Protein 8HKR (pdb70)

InterPro domains:
  IPR013217 Methyltransferase type 12 [PF08242] (62-155)
  IPR029063 S-adenosyl-L-methionine-dependent methyltransferase superfamily [G3DSA:3.40.50.150] (29-302)
  IPR029063 S-adenosyl-L-methionine-dependent methyltransferase superfamily [SSF53335] (9-259)

GO terms:
  GO:0042025 host cell nucleus (C, IDA)
  GO:0005576 extracellular region (C, IDA)
  GO:0030430 host cell cytoplasm (C, IDA)
  GO:0008757 S-adenosylmethionine-dependent methyltransferase activity (F, IDA)
  GO:0042802 identical protein binding (F, IDA)
  GO:0042803 protein homodimerization activity (F, IDA)
  GO:0140956 histone H3K79 trimethyltransferase activity (F, EXP)

Foldseek 3Di:
DVDFPPDQDPDLVVDVVPDDDLPQCVFCVCQLWLADDRDLAWAEEEQACFAPRQLNSLLSSVNYQYEYEHLDPVSVVNSVVSCVVRVSVSYHYDNDHLLCLCVVVAATQEYEAEPHLQVDPDSLSSLLSNQVNHDQNHKYWYKFWADLQCVLLQVQLVVLVVVVAALDPVSLVVSVVVVVPDPPPRSVNLLVCPSPVSCVRRHVDDRDHDALVRVQCSQVSSQWHFLWFSQLQQQADLCQVPPPDPVSVVLVVDPRSVSSRVSCVVRRNRTMTTTMIHHPSRPCLRRPDDLPDPLQQQWQKAFHPQWADDPQWTDDVPDIDGHDPLLVQLRVQRPSPHGLLRSLVVSVVCPSVVSSVVSSVSSVSVVSRRGIRIRGHD/DFPPPQDPDLVVDVVPDDDLPQCVFCVCQLWLADDRDLAWAEEEQACGAPRQLNSLLSSVNYQYEYEHLDPVSVVNSVVSCVVRVSVSYHYDNDHLLCLCVVVAATQEYEAEPHLLVDPDSLSSLLSNQVRYDQNHKYKYKFWADLQCVLLQVQLVVLVVVVAALDPVSLVVSVVVVVVDPPPRSVNLLVVPPVCCNPSNNVCVRRHVDDRDHDALVRVQCSQVSSQWHFLWFSQLQQQADLCQVPPPDPVSVVLVVDDRSVSSRVSCVVRRNRTMTTTMIHHPSRPCLRRPDDLPDPLQQQWQKDFHPQWADDPQWTDDVPDIDGHDPLLVQLRVQRPSPAGLLRSLVSSCVVPDDSVRSSVVSSVSSVSVVSRRGIRIRGHD

Structure (mmCIF, N/CA/C/O backbone):
data_8HKR
#
_entry.id   8HKR
#
_cell.length_a   109.150
_cell.length_b   109.150
_cell.length_c   216.610
_cell.angle_alpha   90.000
_cell.angle_beta   90.000
_cell.angle_gamma   90.000
#
_symmetry.space_group_name_H-M   'P 41 21 2'
#
loop_
_entity.id
_entity.type
_entity.pdbx_description
1 polymer 'Protein lysine methyltransferase'
2 non-polymer 'PHOSPHATE ION'
3 non-polymer S-ADENOSYL-L-HOMOCYSTEINE
4 water water
#
loop_
_atom_site.group_PDB
_atom_site.id
_atom_site.type_symbol
_atom_site.label_atom_id
_atom_site.label_alt_id
_atom_site.label_comp_id
_atom_site.label_asym_id
_atom_site.label_entity_id
_atom_site.label_seq_id
_atom_site.pdbx_PDB_ins_code
_atom_site.Cartn_x
_atom_site.Cartn_y
_atom_site.Cartn_z
_atom_site.occupancy
_atom_site.B_iso_or_equiv
_atom_site.auth_seq_id
_atom_site.auth_comp_id
_atom_site.auth_asym_id
_atom_site.auth_atom_id
_atom_site.pdbx_PDB_model_num
ATOM 1 N N . HIS A 1 19 ? -30.584 50.585 95.166 1.00 119.93 16 HIS A N 1
ATOM 2 C CA . HIS A 1 19 ? -29.826 49.409 94.616 1.00 120.97 16 HIS A CA 1
ATOM 3 C C . HIS A 1 19 ? -30.796 48.243 94.362 1.00 116.91 16 HIS A C 1
ATOM 4 O O . HIS A 1 19 ? -31.049 47.464 95.304 1.00 113.46 16 HIS A O 1
ATOM 11 N N . ARG A 1 20 ? -31.315 48.137 93.132 1.00 114.17 17 ARG A N 1
ATOM 12 C CA . ARG A 1 20 ? -32.273 47.083 92.691 1.00 113.82 17 ARG A CA 1
ATOM 13 C C . ARG A 1 20 ? -31.538 45.738 92.603 1.00 109.96 17 ARG A C 1
ATOM 14 O O . ARG A 1 20 ? -32.034 44.747 93.178 1.00 108.09 17 ARG A O 1
ATOM 22 N N . TRP A 1 21 ? -30.411 45.711 91.888 1.00 106.18 18 TRP A N 1
ATOM 23 C CA . TRP A 1 21 ? -29.468 44.564 91.854 1.00 104.22 18 TRP A CA 1
ATOM 24 C C . TRP A 1 21 ? -28.224 44.890 92.685 1.00 99.71 18 TRP A C 1
ATOM 25 O O . TRP A 1 21 ? -27.920 46.081 92.887 1.00 96.48 18 TRP A O 1
ATOM 36 N N . LEU A 1 22 ? -27.519 43.844 93.113 1.00 97.55 19 LEU A N 1
ATOM 37 C CA . LEU A 1 22 ? -26.165 43.919 93.717 1.00 96.27 19 LEU A CA 1
ATOM 38 C C . LEU A 1 22 ? -25.156 44.360 92.651 1.00 92.75 19 LEU A C 1
ATOM 39 O O . LEU A 1 22 ? -25.134 43.743 91.571 1.00 91.37 19 LEU A O 1
ATOM 44 N N . TYR A 1 23 ? -24.335 45.367 92.957 1.00 91.82 20 TYR A N 1
ATOM 45 C CA . TYR A 1 23 ? -23.175 45.789 92.129 1.00 93.84 20 TYR A CA 1
ATOM 46 C C . TYR A 1 23 ? -21.929 45.874 93.010 1.00 88.12 20 TYR A C 1
ATOM 47 O O . TYR A 1 23 ? -22.008 46.377 94.127 1.00 89.41 20 TYR A O 1
ATOM 56 N N . PRO A 1 24 ? -20.743 45.382 92.573 1.00 84.11 21 PRO A N 1
ATOM 57 C CA . PRO A 1 24 ? -20.579 44.645 91.320 1.00 82.15 21 PRO A CA 1
ATOM 58 C C . PRO A 1 24 ? -21.283 43.278 91.298 1.00 82.43 21 PRO A C 1
ATOM 59 O O . PRO A 1 24 ? -21.653 42.765 92.347 1.00 77.87 21 PRO A O 1
ATOM 63 N N . HIS A 1 25 ? -21.439 42.731 90.091 1.00 84.87 22 HIS A N 1
ATOM 64 C CA . HIS A 1 25 ? -22.126 41.442 89.834 1.00 85.27 22 HIS A CA 1
ATOM 65 C C . HIS A 1 25 ? -21.451 40.359 90.672 1.00 79.33 22 HIS A C 1
ATOM 66 O O . HIS A 1 25 ? -20.243 40.185 90.590 1.00 75.94 22 HIS A O 1
ATOM 73 N N . PRO A 1 26 ? -22.206 39.640 91.530 1.00 78.70 23 PRO A N 1
ATOM 74 C CA . PRO A 1 26 ? -21.652 38.559 92.345 1.00 78.63 23 PRO A CA 1
ATOM 75 C C . PRO A 1 26 ? -20.979 37.451 91.519 1.00 78.46 23 PRO A C 1
ATOM 76 O O . PRO A 1 26 ? -21.554 37.012 90.558 1.00 83.42 23 PRO A O 1
ATOM 80 N N . ILE A 1 27 ? -19.781 37.045 91.935 1.00 75.08 24 ILE A N 1
ATOM 81 C CA . ILE A 1 27 ? -18.972 35.934 91.359 1.00 73.01 24 ILE A CA 1
ATOM 82 C C . ILE A 1 27 ? -19.363 34.650 92.093 1.00 73.90 24 ILE A C 1
ATOM 83 O O . ILE A 1 27 ? -19.364 34.666 93.335 1.00 75.68 24 ILE A O 1
ATOM 88 N N . ALA A 1 28 ? -19.645 33.575 91.362 1.00 72.16 25 ALA A N 1
ATOM 89 C CA . ALA A 1 28 ? -20.113 32.284 91.914 1.00 74.40 25 ALA A CA 1
ATOM 90 C C . ALA A 1 28 ? -18.935 31.458 92.451 1.00 75.48 25 ALA A C 1
ATOM 91 O O . ALA A 1 28 ? -19.124 30.753 93.461 1.00 79.00 25 ALA A O 1
ATOM 93 N N . ASP A 1 29 ? -17.765 31.535 91.815 1.00 75.89 26 ASP A N 1
ATOM 94 C CA . ASP A 1 29 ? -16.637 30.586 92.033 1.00 76.38 26 ASP A CA 1
ATOM 95 C C . ASP A 1 29 ? -15.309 31.306 91.764 1.00 74.60 26 ASP A C 1
ATOM 96 O O . ASP A 1 29 ? -15.091 31.719 90.619 1.00 75.49 26 ASP A O 1
ATOM 101 N N . LEU A 1 30 ? -14.448 31.418 92.778 1.00 72.80 27 LEU A N 1
ATOM 102 C CA . LEU A 1 30 ? -13.152 32.141 92.705 1.00 73.82 27 LEU A CA 1
ATOM 103 C C . LEU A 1 30 ? -12.097 31.265 92.028 1.00 75.78 27 LEU A C 1
ATOM 104 O O . LEU A 1 30 ? -11.130 31.849 91.493 1.00 77.49 27 LEU A O 1
ATOM 109 N N . GLU A 1 31 ? -12.256 29.935 92.047 1.00 79.79 28 GLU A N 1
ATOM 110 C CA . GLU A 1 31 ? -11.317 29.002 91.357 1.00 85.28 28 GLU A CA 1
ATOM 111 C C . GLU A 1 31 ? -11.378 29.269 89.846 1.00 84.67 28 GLU A C 1
ATOM 112 O O . GLU A 1 31 ? -10.305 29.349 89.230 1.00 86.87 28 GLU A O 1
ATOM 118 N N . ALA A 1 32 ? -12.581 29.452 89.293 1.00 83.84 29 ALA A N 1
ATOM 119 C CA . ALA A 1 32 ? -12.823 29.802 87.872 1.00 83.27 29 ALA A CA 1
ATOM 120 C C . ALA A 1 32 ? -12.380 31.247 87.611 1.00 82.56 29 ALA A C 1
ATOM 121 O O . ALA A 1 32 ? -11.639 31.480 86.632 1.00 86.33 29 ALA A O 1
ATOM 123 N N . TRP A 1 33 ? -12.812 32.186 88.458 1.00 78.04 30 TRP A N 1
ATOM 124 C CA . TRP A 1 33 ? -12.595 33.641 88.242 1.00 74.26 30 TRP A CA 1
ATOM 125 C C . TRP A 1 33 ? -11.096 33.971 88.255 1.00 74.02 30 TRP A C 1
ATOM 126 O O . TRP A 1 33 ? -10.680 34.780 87.398 1.00 73.62 30 TRP A O 1
ATOM 137 N N . THR A 1 34 ? -10.315 33.369 89.162 1.00 73.59 31 THR A N 1
ATOM 138 C CA . THR A 1 34 ? -8.901 33.766 89.426 1.00 73.17 31 THR A CA 1
ATOM 139 C C . THR A 1 34 ? -7.921 33.105 88.441 1.00 74.88 31 THR A C 1
ATOM 140 O O . THR A 1 34 ? -6.781 33.600 88.368 1.00 74.29 31 THR A O 1
ATOM 144 N N . THR A 1 35 ? -8.310 32.062 87.694 1.00 78.90 32 THR A N 1
ATOM 145 C CA . THR A 1 35 ? -7.455 31.502 86.603 1.00 80.81 32 THR A CA 1
ATOM 146 C C . THR A 1 35 ? -7.570 32.395 85.359 1.00 79.00 32 THR A C 1
ATOM 147 O O . THR A 1 35 ? -6.605 32.420 84.594 1.00 80.12 32 THR A O 1
ATOM 151 N N . ALA A 1 36 ? -8.687 33.115 85.193 1.00 76.89 33 ALA A N 1
ATOM 152 C CA . ALA A 1 36 ? -8.997 33.966 84.016 1.00 75.58 33 ALA A CA 1
ATOM 153 C C . ALA A 1 36 ? -8.737 35.453 84.303 1.00 74.23 33 ALA A C 1
ATOM 154 O O . ALA A 1 36 ? -8.354 36.172 83.378 1.00 78.26 33 ALA A O 1
ATOM 156 N N . ASN A 1 37 ? -8.965 35.919 85.531 1.00 72.61 34 ASN A N 1
ATOM 157 C CA . ASN A 1 37 ? -8.972 37.368 85.866 1.00 68.87 34 ASN A CA 1
ATOM 158 C C . ASN A 1 37 ? -8.035 37.638 87.039 1.00 67.56 34 ASN A C 1
ATOM 159 O O . ASN A 1 37 ? -7.542 36.680 87.656 1.00 69.56 34 ASN A O 1
ATOM 164 N N . TRP A 1 38 ? -7.812 38.918 87.333 1.00 65.48 35 TRP A N 1
ATOM 165 C CA . TRP A 1 38 ? -6.982 39.364 88.474 1.00 63.36 35 TRP A CA 1
ATOM 166 C C . TRP A 1 38 ? -7.407 40.767 88.908 1.00 63.17 35 TRP A C 1
ATOM 167 O O . TRP A 1 38 ? -7.940 41.526 88.071 1.00 60.31 35 TRP A O 1
ATOM 178 N N . GLU A 1 39 ? -7.216 41.054 90.196 1.00 60.56 36 GLU A N 1
ATOM 179 C CA . GLU A 1 39 ? -7.436 42.388 90.797 1.00 60.78 36 GLU A CA 1
ATOM 180 C C . GLU A 1 39 ? -6.151 43.197 90.603 1.00 59.21 36 GLU A C 1
ATOM 181 O O . GLU A 1 39 ? -5.065 42.661 90.911 1.00 57.08 36 GLU A O 1
ATOM 187 N N . TRP A 1 40 ? -6.272 44.428 90.094 1.00 59.73 37 TRP A N 1
ATOM 188 C CA . TRP A 1 40 ? -5.134 45.361 89.870 1.00 59.74 37 TRP A CA 1
ATOM 189 C C . TRP A 1 40 ? -4.211 45.378 91.103 1.00 57.39 37 TRP A C 1
ATOM 190 O O . TRP A 1 40 ? -2.989 45.290 90.946 1.00 54.97 37 TRP A O 1
ATOM 201 N N . PHE A 1 41 ? -4.786 45.547 92.292 1.00 56.22 38 PHE A N 1
ATOM 202 C CA . PHE A 1 41 ? -4.048 45.887 93.536 1.00 56.11 38 PHE A CA 1
ATOM 203 C C . PHE A 1 41 ? -3.783 44.639 94.377 1.00 55.90 38 PHE A C 1
ATOM 204 O O . PHE A 1 41 ? -3.288 44.789 95.499 1.00 54.00 38 PHE A O 1
ATOM 212 N N . ASP A 1 42 ? -4.065 43.450 93.836 1.00 57.68 39 ASP A N 1
ATOM 213 C CA . ASP A 1 42 ? -3.694 42.151 94.452 1.00 58.54 39 ASP A CA 1
ATOM 214 C C . ASP A 1 42 ? -2.171 42.105 94.565 1.00 57.75 39 ASP A C 1
ATOM 215 O O . ASP A 1 42 ? -1.474 42.101 93.554 1.00 57.07 39 ASP A O 1
ATOM 220 N N . PRO A 1 43 ? -1.593 42.073 95.787 1.00 57.35 40 PRO A N 1
ATOM 221 C CA . PRO A 1 43 ? -0.139 42.066 95.945 1.00 56.86 40 PRO A CA 1
ATOM 222 C C . PRO A 1 43 ? 0.553 40.844 95.321 1.00 57.88 40 PRO A C 1
ATOM 223 O O . PRO A 1 43 ? 1.715 40.945 95.014 1.00 60.02 40 PRO A O 1
ATOM 227 N N . VAL A 1 44 ? -0.155 39.732 95.119 1.00 59.58 41 VAL A N 1
ATOM 228 C CA . VAL A 1 44 ? 0.414 38.544 94.416 1.00 61.05 41 VAL A CA 1
ATOM 229 C C . VAL A 1 44 ? 0.927 38.994 93.043 1.00 62.60 41 VAL A C 1
ATOM 230 O O . VAL A 1 44 ? 1.974 38.481 92.613 1.00 64.26 41 VAL A O 1
ATOM 234 N N . HIS A 1 45 ? 0.202 39.902 92.384 1.00 60.61 42 HIS A N 1
ATOM 235 C CA . HIS A 1 45 ? 0.490 40.382 91.008 1.00 58.17 42 HIS A CA 1
ATOM 236 C C . HIS A 1 45 ? 1.279 41.696 91.041 1.00 55.23 42 HIS A C 1
ATOM 237 O O . HIS A 1 45 ? 2.169 41.873 90.200 1.00 52.07 42 HIS A O 1
ATOM 244 N N . SER A 1 46 ? 0.974 42.584 91.985 1.00 54.12 43 SER A N 1
ATOM 245 C CA . SER A 1 46 ? 1.349 44.018 91.907 1.00 54.24 43 SER A CA 1
ATOM 246 C C . SER A 1 46 ? 2.247 44.461 93.075 1.00 52.85 43 SER A C 1
ATOM 247 O O . SER A 1 46 ? 2.422 45.683 93.232 1.00 52.31 43 SER A O 1
ATOM 250 N N . HIS A 1 47 ? 2.856 43.524 93.808 1.00 51.76 44 HIS A N 1
ATOM 251 C CA . HIS A 1 47 ? 3.701 43.835 94.992 1.00 54.19 44 HIS A CA 1
ATOM 252 C C . HIS A 1 47 ? 4.814 44.819 94.602 1.00 52.96 44 HIS A C 1
ATOM 253 O O . HIS A 1 47 ? 5.065 45.757 95.376 1.00 53.13 44 HIS A O 1
ATOM 260 N N . ARG A 1 48 ? 5.448 44.647 93.442 1.00 55.33 45 ARG A N 1
ATOM 261 C CA . ARG A 1 48 ? 6.625 45.471 93.040 1.00 56.60 45 ARG A CA 1
ATOM 262 C C . ARG A 1 48 ? 6.194 46.891 92.683 1.00 55.59 45 ARG A C 1
ATOM 263 O O . ARG A 1 48 ? 7.056 47.789 92.679 1.00 58.59 45 ARG A O 1
ATOM 271 N N . ILE A 1 49 ? 4.922 47.093 92.371 1.00 54.07 46 ILE A N 1
ATOM 272 C CA . ILE A 1 49 ? 4.403 48.440 92.015 1.00 54.58 46 ILE A CA 1
ATOM 273 C C . ILE A 1 49 ? 4.080 49.183 93.315 1.00 52.36 46 ILE A C 1
ATOM 274 O O . ILE A 1 49 ? 4.387 50.393 93.385 1.00 53.02 46 ILE A O 1
ATOM 279 N N . LEU A 1 50 ? 3.544 48.480 94.311 1.00 51.26 47 LEU A N 1
ATOM 280 C CA . LEU A 1 50 ? 3.207 49.057 95.645 1.00 51.62 47 LEU A CA 1
ATOM 281 C C . LEU A 1 50 ? 4.489 49.314 96.439 1.00 53.35 47 LEU A C 1
ATOM 282 O O . LEU A 1 50 ? 4.672 50.453 96.925 1.00 55.06 47 LEU A O 1
ATOM 287 N N . TRP A 1 51 ? 5.341 48.293 96.550 1.00 53.80 48 TRP A N 1
ATOM 288 C CA . TRP A 1 51 ? 6.637 48.332 97.273 1.00 53.79 48 TRP A CA 1
ATOM 289 C C . TRP A 1 51 ? 7.736 47.876 96.319 1.00 54.69 48 TRP A C 1
ATOM 290 O O . TRP A 1 51 ? 8.058 46.685 96.249 1.00 54.30 48 TRP A O 1
ATOM 301 N N . PRO A 1 52 ? 8.323 48.799 95.526 1.00 54.59 49 PRO A N 1
ATOM 302 C CA . PRO A 1 52 ? 9.408 48.448 94.606 1.00 57.02 49 PRO A CA 1
ATOM 303 C C . PRO A 1 52 ? 10.657 47.817 95.242 1.00 58.09 49 PRO A C 1
ATOM 304 O O . PRO A 1 52 ? 11.345 47.085 94.554 1.00 60.68 49 PRO A O 1
ATOM 308 N N . ASP A 1 53 ? 10.910 48.101 96.520 1.00 57.59 50 ASP A N 1
ATOM 309 C CA . ASP A 1 53 ? 12.182 47.780 97.221 1.00 60.05 50 ASP A CA 1
ATOM 310 C C . ASP A 1 53 ? 12.168 46.406 97.903 1.00 59.87 50 ASP A C 1
ATOM 311 O O . ASP A 1 53 ? 13.111 46.149 98.636 1.00 62.94 50 ASP A O 1
ATOM 316 N N . ARG A 1 54 ? 11.176 45.544 97.686 1.00 63.49 51 ARG A N 1
ATOM 317 C CA . ARG A 1 54 ? 11.100 44.245 98.416 1.00 65.84 51 ARG A CA 1
ATOM 318 C C . ARG A 1 54 ? 10.351 43.176 97.615 1.00 65.85 51 ARG A C 1
ATOM 319 O O . ARG A 1 54 ? 9.520 43.530 96.746 1.00 64.46 51 ARG A O 1
ATOM 327 N N . GLU A 1 55 ? 10.655 41.919 97.946 1.00 68.55 52 GLU A N 1
ATOM 328 C CA . GLU A 1 55 ? 10.035 40.676 97.417 1.00 70.92 52 GLU A CA 1
ATOM 329 C C . GLU A 1 55 ? 8.570 40.621 97.860 1.00 66.91 52 GLU A C 1
ATOM 330 O O . GLU A 1 55 ? 8.241 41.281 98.864 1.00 66.47 52 GLU A O 1
ATOM 336 N N . TYR A 1 56 ? 7.741 39.818 97.189 1.00 64.03 53 TYR A N 1
ATOM 337 C CA . TYR A 1 56 ? 6.369 39.474 97.643 1.00 64.28 53 TYR A CA 1
ATOM 338 C C . TYR A 1 56 ? 6.430 39.041 99.112 1.00 64.70 53 TYR A C 1
ATOM 339 O O . TYR A 1 56 ? 7.317 38.237 99.480 1.00 68.44 53 TYR A O 1
ATOM 348 N N . ARG A 1 57 ? 5.517 39.564 99.926 1.00 64.39 54 ARG A 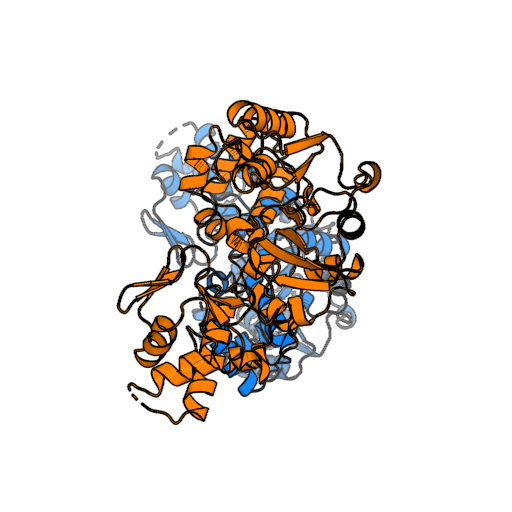N 1
ATOM 349 C CA . ARG A 1 57 ? 5.317 39.146 101.334 1.00 67.73 54 ARG A CA 1
ATOM 350 C C . ARG A 1 57 ? 3.960 38.458 101.420 1.00 67.48 54 ARG A C 1
ATOM 351 O O . ARG A 1 57 ? 2.928 39.064 101.140 1.00 65.63 54 ARG A O 1
ATOM 359 N N . PRO A 1 58 ? 3.923 37.147 101.741 1.00 68.67 55 PRO A N 1
ATOM 360 C CA . PRO A 1 58 ? 2.651 36.423 101.783 1.00 70.18 55 PRO A CA 1
ATOM 361 C C . PRO A 1 58 ? 1.779 36.726 103.018 1.00 68.03 55 PRO A C 1
ATOM 362 O O . PRO A 1 58 ? 0.628 36.346 102.990 1.00 68.97 55 PRO A O 1
ATOM 366 N N . ASP A 1 59 ? 2.324 37.407 104.033 1.00 65.91 56 ASP A N 1
ATOM 367 C CA . ASP A 1 59 ? 1.705 37.537 105.382 1.00 68.33 56 ASP A CA 1
ATOM 368 C C . ASP A 1 59 ? 1.300 38.996 105.653 1.00 66.33 56 ASP A C 1
ATOM 369 O O . ASP A 1 59 ? 1.332 39.405 106.817 1.00 67.50 56 ASP A O 1
ATOM 374 N N . LEU A 1 60 ? 0.912 39.745 104.619 1.00 66.12 57 LEU A N 1
ATOM 375 C CA . LEU A 1 60 ? 0.471 41.159 104.737 1.00 61.81 57 LEU A CA 1
ATOM 376 C C . LEU A 1 60 ? -0.814 41.238 105.556 1.00 60.02 57 LEU A C 1
ATOM 377 O O . LEU A 1 60 ? -1.618 40.293 105.507 1.00 59.97 57 LEU A O 1
ATOM 382 N N . ASP A 1 61 ? -0.988 42.357 106.248 1.00 56.07 58 ASP A N 1
ATOM 383 C CA . ASP A 1 61 ? -2.276 42.804 106.828 1.00 55.45 58 ASP A CA 1
ATOM 384 C C . ASP A 1 61 ? -2.942 43.729 105.797 1.00 55.33 58 ASP A C 1
ATOM 385 O O . ASP A 1 61 ? -2.371 44.812 105.492 1.00 52.97 58 ASP A O 1
ATOM 390 N N . ILE A 1 62 ? -4.086 43.316 105.252 1.00 53.16 59 ILE A N 1
ATOM 391 C CA . ILE A 1 62 ? -4.766 44.016 104.122 1.00 52.81 59 ILE A CA 1
ATOM 392 C C . ILE A 1 62 ? -6.142 44.489 104.589 1.00 51.84 59 ILE A C 1
ATOM 393 O O . ILE A 1 62 ? -6.904 43.655 105.080 1.00 53.59 59 ILE A O 1
ATOM 398 N N . LEU A 1 63 ? -6.428 45.782 104.452 1.00 51.26 60 LEU A N 1
ATOM 399 C CA . LEU A 1 63 ? -7.781 46.359 104.649 1.00 52.54 60 LEU A CA 1
ATOM 400 C C . LEU A 1 63 ? -8.403 46.609 103.271 1.00 52.23 60 LEU A C 1
ATOM 401 O O . LEU A 1 63 ? -7.772 47.316 102.472 1.00 50.17 60 LEU A O 1
ATOM 406 N N . ILE A 1 64 ? -9.586 46.045 103.018 1.00 51.11 61 ILE A N 1
ATOM 407 C CA . ILE A 1 64 ? -10.450 46.392 101.858 1.00 51.58 61 ILE A CA 1
ATOM 408 C C . ILE A 1 64 ? -11.566 47.311 102.366 1.00 51.32 61 ILE A C 1
ATOM 409 O O . ILE A 1 64 ? -12.531 46.798 102.959 1.00 53.80 61 ILE A O 1
ATOM 414 N N . ALA A 1 65 ? -11.431 48.619 102.138 1.00 50.38 62 ALA A N 1
ATOM 415 C CA . ALA A 1 65 ? -12.349 49.669 102.633 1.00 51.51 62 ALA A CA 1
ATOM 416 C C . ALA A 1 65 ? -13.425 49.932 101.580 1.00 53.88 62 ALA A C 1
ATOM 417 O O . ALA A 1 65 ? -13.193 50.766 100.665 1.00 57.66 62 ALA A O 1
ATOM 419 N N . GLY A 1 66 ? -14.560 49.254 101.714 1.00 54.02 63 GLY A N 1
ATOM 420 C CA . GLY A 1 66 ? -15.663 49.287 100.742 1.00 55.54 63 GLY A CA 1
ATOM 421 C C . GLY A 1 66 ? -15.502 48.126 99.785 1.00 57.05 63 GLY A C 1
ATOM 422 O O . GLY A 1 66 ? -15.243 48.370 98.600 1.00 58.42 63 GLY A O 1
ATOM 423 N N . CYS A 1 67 ? -15.617 46.902 100.306 1.00 56.81 64 CYS A N 1
ATOM 424 C CA . CYS A 1 67 ? -15.227 45.650 99.613 1.00 57.46 64 CYS A CA 1
ATOM 425 C C . CYS A 1 67 ? -16.261 45.250 98.553 1.00 57.39 64 CYS A C 1
ATOM 426 O O . CYS A 1 67 ? -15.925 44.390 97.728 1.00 56.52 64 CYS A O 1
ATOM 429 N N . GLY A 1 68 ? -17.465 45.828 98.582 1.00 57.70 65 GLY A N 1
ATOM 430 C CA . GLY A 1 68 ? -18.592 45.371 97.752 1.00 58.92 65 GLY A CA 1
ATOM 431 C C . GLY A 1 68 ? -18.762 43.862 97.850 1.00 60.22 65 GLY A C 1
ATOM 432 O O . GLY A 1 68 ? -18.535 43.297 98.931 1.00 59.63 65 GLY A O 1
ATOM 433 N N . THR A 1 69 ? -19.085 43.214 96.734 1.00 62.17 66 THR A N 1
ATOM 434 C CA . THR A 1 69 ? -19.610 41.825 96.686 1.00 63.82 66 THR A CA 1
ATOM 435 C C . THR A 1 69 ? -18.479 40.787 96.645 1.00 59.90 66 THR A C 1
ATOM 436 O O . THR A 1 69 ? -18.665 39.702 97.232 1.00 59.07 66 THR A O 1
ATOM 440 N N . ASN A 1 70 ? -17.362 41.095 95.985 1.00 58.30 67 ASN A N 1
ATOM 441 C CA . ASN A 1 70 ? -16.349 40.092 95.553 1.00 59.11 67 ASN A CA 1
ATOM 442 C C . ASN A 1 70 ? -14.937 40.387 96.057 1.00 55.89 67 ASN A C 1
ATOM 443 O O . ASN A 1 70 ? -14.220 39.407 96.360 1.00 56.55 67 ASN A O 1
ATOM 448 N N . GLN A 1 71 ? -14.541 41.663 96.080 1.00 54.46 68 GLN A N 1
ATOM 449 C CA . GLN A 1 71 ? -13.124 42.105 96.077 1.00 54.47 68 GLN A CA 1
ATOM 450 C C . GLN A 1 71 ? -12.339 41.462 97.234 1.00 56.54 68 GLN A C 1
ATOM 451 O O . GLN A 1 71 ? -11.240 40.928 96.974 1.00 60.05 68 GLN A O 1
ATOM 457 N N . ALA A 1 72 ? -12.836 41.536 98.471 1.00 57.12 69 ALA A N 1
ATOM 458 C CA . ALA A 1 72 ? -12.068 41.116 99.666 1.00 56.07 69 ALA A CA 1
ATOM 459 C C . ALA A 1 72 ? -11.846 39.604 99.605 1.00 55.37 69 ALA A C 1
ATOM 460 O O . ALA A 1 72 ? -10.705 39.157 99.875 1.00 54.67 69 ALA A O 1
ATOM 462 N N . ALA A 1 73 ? -12.884 38.851 99.237 1.00 55.00 70 ALA A N 1
ATOM 463 C CA . ALA A 1 73 ? -12.810 37.383 99.075 1.00 58.40 70 ALA A CA 1
ATOM 464 C C . ALA A 1 73 ? -11.710 37.032 98.067 1.00 58.71 70 ALA A C 1
ATOM 465 O O . ALA A 1 73 ? -10.928 36.120 98.357 1.00 58.77 70 ALA A O 1
ATOM 467 N N . ILE A 1 74 ? -11.620 37.742 96.938 1.00 59.11 71 ILE A N 1
ATOM 468 C CA . ILE A 1 74 ? -10.550 37.484 95.931 1.00 60.72 71 ILE A CA 1
ATOM 469 C C . ILE A 1 74 ? -9.186 37.637 96.613 1.00 59.71 71 ILE A C 1
ATOM 470 O O . ILE A 1 74 ? -8.340 36.723 96.476 1.00 60.48 71 ILE A O 1
ATOM 475 N N . PHE A 1 75 ? -8.963 38.745 97.323 1.00 58.52 72 PHE A N 1
ATOM 476 C CA . PHE A 1 75 ? -7.651 39.039 97.952 1.00 55.83 72 PHE A CA 1
ATOM 477 C C . PHE A 1 75 ? -7.309 37.900 98.920 1.00 57.04 72 PHE A C 1
ATOM 478 O O . PHE A 1 75 ? -6.155 37.438 98.904 1.00 58.64 72 PHE A O 1
ATOM 486 N N . ALA A 1 76 ? -8.280 37.458 99.732 1.00 58.01 73 ALA A N 1
ATOM 487 C CA . ALA A 1 76 ? -8.095 36.410 100.767 1.00 58.13 73 ALA A CA 1
ATOM 488 C C . ALA A 1 76 ? -7.802 35.056 100.103 1.00 58.48 73 ALA A C 1
ATOM 489 O O . ALA A 1 76 ? -7.041 34.259 100.686 1.00 56.98 73 ALA A O 1
ATOM 491 N N . PHE A 1 77 ? -8.397 34.805 98.936 1.00 60.65 74 PHE A N 1
ATOM 492 C CA . PHE A 1 77 ? -8.261 33.549 98.153 1.00 63.68 74 PHE A CA 1
ATOM 493 C C . PHE A 1 77 ? -6.849 33.444 97.558 1.00 62.61 74 PHE A C 1
ATOM 494 O O . PHE A 1 77 ? -6.267 32.347 97.600 1.00 64.01 74 PHE A O 1
ATOM 502 N N . THR A 1 78 ? -6.317 34.548 97.026 1.00 62.11 75 THR A N 1
ATOM 503 C CA . THR A 1 78 ? -5.011 34.593 96.315 1.00 63.27 75 THR A CA 1
ATOM 504 C C . THR A 1 78 ? -3.862 34.770 97.315 1.00 64.10 75 THR A C 1
ATOM 505 O O . THR A 1 78 ? -2.733 34.402 96.957 1.00 65.86 75 THR A O 1
ATOM 509 N N . ASN A 1 79 ? -4.135 35.331 98.499 1.00 62.87 76 ASN A N 1
ATOM 510 C CA . ASN A 1 79 ? -3.138 35.553 99.578 1.00 62.31 76 ASN A CA 1
ATOM 511 C C . ASN A 1 79 ? -3.607 34.813 100.833 1.00 64.15 76 ASN A C 1
ATOM 512 O O . ASN A 1 79 ? -4.121 35.482 101.763 1.00 63.96 76 ASN A O 1
ATOM 517 N N . ARG A 1 80 ? -3.419 33.491 100.855 1.00 64.52 77 ARG A N 1
ATOM 518 C CA . ARG A 1 80 ? -3.985 32.567 101.870 1.00 66.60 77 ARG A CA 1
ATOM 519 C C . ARG A 1 80 ? -3.376 32.840 103.242 1.00 66.22 77 ARG A C 1
ATOM 520 O O . ARG A 1 80 ? -4.087 32.594 104.241 1.00 70.58 77 ARG A O 1
ATOM 528 N N . ALA A 1 81 ? -2.123 33.304 103.284 1.00 65.17 78 ALA A N 1
ATOM 529 C CA . ALA A 1 81 ? -1.355 33.551 104.531 1.00 65.72 78 ALA A CA 1
ATOM 530 C C . ALA A 1 81 ? -1.501 35.012 104.979 1.00 63.64 78 ALA A C 1
ATOM 531 O O . ALA A 1 81 ? -0.961 35.353 106.050 1.00 64.58 78 ALA A O 1
ATOM 533 N N . ALA A 1 82 ? -2.205 35.842 104.208 1.00 63.55 79 ALA A N 1
ATOM 534 C CA . ALA A 1 82 ? -2.479 37.262 104.540 1.00 64.71 79 ALA A CA 1
ATOM 535 C C . ALA A 1 82 ? -3.741 37.346 105.405 1.00 64.67 79 ALA A C 1
ATOM 536 O O . ALA A 1 82 ? -4.637 36.530 105.197 1.00 66.61 79 ALA A O 1
ATOM 538 N N . LYS A 1 83 ? -3.797 38.305 106.329 1.00 65.54 80 LYS A N 1
ATOM 539 C CA . LYS A 1 83 ? -5.006 38.646 107.125 1.00 66.71 80 LYS A CA 1
ATOM 540 C C . LYS A 1 83 ? -5.738 39.765 106.384 1.00 60.68 80 LYS A C 1
ATOM 541 O O . LYS A 1 83 ? -5.193 40.862 106.296 1.00 61.41 80 LYS A O 1
ATOM 547 N N . VAL A 1 84 ? -6.908 39.464 105.827 1.00 57.02 81 VAL A N 1
ATOM 548 C CA . VAL A 1 84 ? -7.738 40.411 105.032 1.00 55.56 81 VAL A CA 1
ATOM 549 C C . VAL A 1 84 ? -8.926 40.849 105.885 1.00 54.63 81 VAL A C 1
ATOM 550 O O . VAL A 1 84 ? -9.720 39.990 106.294 1.00 55.92 81 VAL A O 1
ATOM 554 N N . VAL A 1 85 ? -9.035 42.147 106.136 1.00 52.52 82 VAL A N 1
ATOM 555 C CA . VAL A 1 85 ? -10.178 42.765 106.860 1.00 53.43 82 VAL A CA 1
ATOM 556 C C . VAL A 1 85 ? -10.953 43.588 105.843 1.00 53.53 82 VAL A C 1
ATOM 557 O O . VAL A 1 85 ? -10.325 44.359 105.119 1.00 54.12 82 VAL A O 1
ATOM 561 N N . ALA A 1 86 ? -12.264 43.400 105.776 1.00 55.24 83 ALA A N 1
ATOM 562 C CA . ALA A 1 86 ? -13.125 44.014 104.748 1.00 56.08 83 ALA A CA 1
ATOM 563 C C . ALA A 1 86 ? -14.272 44.733 105.439 1.00 56.51 83 ALA A C 1
ATOM 564 O O . ALA A 1 86 ? -14.837 44.155 106.384 1.00 58.39 83 ALA A O 1
ATOM 566 N N . ILE A 1 87 ? -14.585 45.947 104.992 1.00 57.06 84 ILE A N 1
ATOM 567 C CA . ILE A 1 87 ? -15.731 46.741 105.518 1.00 57.89 84 ILE A CA 1
ATOM 568 C C . ILE A 1 87 ? -16.605 47.206 104.348 1.00 58.79 84 ILE A C 1
ATOM 569 O O . ILE A 1 87 ? -16.071 47.542 103.286 1.00 55.32 84 ILE A O 1
ATOM 574 N N . ASP A 1 88 ? -17.916 47.217 104.570 1.00 60.22 85 ASP A N 1
ATOM 575 C CA . ASP A 1 88 ? -18.912 47.826 103.663 1.00 60.41 85 ASP A CA 1
ATOM 576 C C . ASP A 1 88 ? -20.104 48.230 104.517 1.00 59.71 85 ASP A C 1
ATOM 577 O O . ASP A 1 88 ? -20.208 47.697 105.630 1.00 61.73 85 ASP A O 1
ATOM 582 N N . ILE A 1 89 ? -20.943 49.139 104.020 1.00 59.69 86 ILE A N 1
ATOM 583 C CA . ILE A 1 89 ? -22.193 49.584 104.704 1.00 63.00 86 ILE A CA 1
ATOM 584 C C . ILE A 1 89 ? -23.372 48.725 104.218 1.00 65.57 86 ILE A C 1
ATOM 585 O O . ILE A 1 89 ? -24.454 48.860 104.790 1.00 64.83 86 ILE A O 1
ATOM 590 N N . SER A 1 90 ? -23.155 47.863 103.218 1.00 66.96 87 SER A N 1
ATOM 591 C CA . SER A 1 90 ? -24.199 47.048 102.541 1.00 68.82 87 SER A CA 1
ATOM 592 C C . SER A 1 90 ? -24.182 45.615 103.083 1.00 68.17 87 SER A C 1
ATOM 593 O O . SER A 1 90 ? -23.176 44.920 102.900 1.00 66.83 87 SER A O 1
ATOM 596 N N . ARG A 1 91 ? -25.271 45.187 103.713 1.00 71.23 88 ARG A N 1
ATOM 597 C CA . ARG A 1 91 ? -25.415 43.809 104.255 1.00 74.32 88 ARG A CA 1
ATOM 598 C C . ARG A 1 91 ? -25.410 42.794 103.115 1.00 75.90 88 ARG A C 1
ATOM 599 O O . ARG A 1 91 ? -24.716 41.783 103.213 1.00 74.35 88 ARG A O 1
ATOM 607 N N . PRO A 1 92 ? -26.181 42.997 102.016 1.00 78.51 89 PRO A N 1
ATOM 608 C CA . PRO A 1 92 ? -26.185 42.043 100.899 1.00 78.14 89 PRO A CA 1
ATOM 609 C C . PRO A 1 92 ? -24.778 41.805 100.317 1.00 73.90 89 PRO A C 1
ATOM 610 O O . PRO A 1 92 ? -24.434 40.668 100.030 1.00 71.60 89 PRO A O 1
ATOM 614 N N . ALA A 1 93 ? -23.989 42.873 100.182 1.00 70.14 90 ALA A N 1
ATOM 615 C CA . ALA A 1 93 ? -22.585 42.825 99.712 1.00 69.59 90 ALA A CA 1
ATOM 616 C C . ALA A 1 93 ? -21.773 41.891 100.619 1.00 67.30 90 ALA A C 1
ATOM 617 O O . ALA A 1 93 ? -21.119 40.968 100.093 1.00 67.06 90 ALA A O 1
ATOM 619 N N . LEU A 1 94 ? -21.822 42.114 101.936 1.00 67.22 91 LEU A N 1
ATOM 620 C CA . LEU A 1 94 ? -21.067 41.310 102.934 1.00 66.53 91 LEU A CA 1
ATOM 621 C C . LEU A 1 94 ? -21.602 39.876 102.934 1.00 66.79 91 LEU A C 1
ATOM 622 O O . LEU A 1 94 ? -20.796 38.957 103.158 1.00 64.85 91 LEU A O 1
ATOM 627 N N . ASP A 1 95 ? -22.905 39.696 102.695 1.00 68.92 92 ASP A N 1
ATOM 628 C CA . ASP A 1 95 ? -23.554 38.359 102.608 1.00 71.54 92 ASP A CA 1
ATOM 629 C C . ASP A 1 95 ? -22.904 37.550 101.481 1.00 69.68 92 ASP A C 1
ATOM 630 O O . ASP A 1 95 ? -22.695 36.344 101.684 1.00 71.86 92 ASP A O 1
ATOM 635 N N . HIS A 1 96 ? -22.562 38.173 100.348 1.00 67.30 93 HIS A N 1
ATOM 636 C CA . HIS A 1 96 ? -21.869 37.458 99.244 1.00 67.27 93 HIS A CA 1
ATOM 637 C C . HIS A 1 96 ? -20.402 37.180 99.607 1.00 66.36 93 HIS A C 1
ATOM 638 O O . HIS A 1 96 ? -19.914 36.071 99.266 1.00 64.64 93 HIS A O 1
ATOM 645 N N . GLN A 1 97 ? -19.717 38.112 100.283 1.00 62.89 94 GLN A N 1
ATOM 646 C CA . GLN A 1 97 ? -18.329 37.859 100.752 1.00 61.98 94 GLN A CA 1
ATOM 647 C C . GLN A 1 97 ? -18.354 36.630 101.673 1.00 63.26 94 GLN A C 1
ATOM 648 O O . GLN A 1 97 ? -17.459 35.786 101.548 1.00 62.93 94 GLN A O 1
ATOM 654 N N . GLN A 1 98 ? -19.370 36.521 102.534 1.00 67.44 95 GLN A N 1
ATOM 655 C CA . GLN A 1 98 ? -19.566 35.390 103.488 1.00 70.07 95 GLN A CA 1
ATOM 656 C C . GLN A 1 98 ? -19.775 34.081 102.709 1.00 70.74 95 GLN A C 1
ATOM 657 O O . GLN A 1 98 ? -19.131 33.081 103.065 1.00 71.01 95 GLN A O 1
ATOM 663 N N . TYR A 1 99 ? -20.649 34.084 101.697 1.00 72.86 96 TYR A N 1
ATOM 664 C CA . TYR A 1 99 ? -20.880 32.933 100.783 1.00 75.26 96 TYR A CA 1
ATOM 665 C C . TYR A 1 99 ? -19.529 32.460 100.233 1.00 74.08 96 TYR A C 1
ATOM 666 O O . TYR A 1 99 ? -19.218 31.258 100.363 1.00 72.56 96 TYR A O 1
ATOM 675 N N . LEU A 1 100 ? -18.742 33.381 99.658 1.00 72.59 97 LEU A N 1
ATOM 676 C CA . LEU A 1 100 ? -17.398 33.083 99.091 1.00 70.51 97 LEU A CA 1
ATOM 677 C C . LEU A 1 100 ? -16.460 32.594 100.202 1.00 70.70 97 LEU A C 1
ATOM 678 O O . LEU A 1 100 ? -15.699 31.641 99.956 1.00 70.67 97 LEU A O 1
ATOM 683 N N . LYS A 1 101 ? -16.527 33.207 101.386 1.00 70.67 98 LYS A N 1
ATOM 684 C CA . LYS A 1 101 ? -15.746 32.784 102.579 1.00 70.06 98 LYS A CA 1
ATOM 685 C C . LYS A 1 101 ? -16.049 31.313 102.903 1.00 71.01 98 LYS A C 1
ATOM 686 O O . LYS A 1 101 ? -15.092 30.531 103.057 1.00 72.11 98 LYS A O 1
ATOM 692 N N . ASP A 1 102 ? -17.328 30.945 102.990 1.00 72.34 99 ASP A N 1
ATOM 693 C CA . ASP A 1 102 ? -17.778 29.583 103.398 1.00 76.66 99 ASP A CA 1
ATOM 694 C C . ASP A 1 102 ? -17.432 28.561 102.304 1.00 75.95 99 ASP A C 1
ATOM 695 O O . ASP A 1 102 ? -16.896 27.498 102.656 1.00 77.50 99 ASP A O 1
ATOM 700 N N . LYS A 1 103 ? -17.715 28.883 101.035 1.00 75.49 100 LYS A N 1
ATOM 701 C CA . LYS A 1 103 ? -17.436 28.029 99.846 1.00 75.33 100 LYS A CA 1
ATOM 702 C C . LYS A 1 103 ? -15.944 27.672 99.775 1.00 74.45 100 LYS A C 1
ATOM 703 O O . LYS A 1 103 ? -15.639 26.496 99.504 1.00 76.34 100 LYS A O 1
ATOM 709 N N . HIS A 1 104 ? -15.051 28.648 99.994 1.00 70.90 101 HIS A N 1
ATOM 710 C CA . HIS A 1 104 ? -13.600 28.531 99.699 1.00 68.47 101 HIS A CA 1
ATOM 711 C C . HIS A 1 104 ? -12.771 28.445 100.980 1.00 70.05 101 HIS A C 1
ATOM 712 O O . HIS A 1 104 ? -11.540 28.359 100.851 1.00 72.00 101 HIS A O 1
ATOM 719 N N . GLY A 1 105 ? -13.407 28.437 102.161 1.00 70.15 102 GLY A N 1
ATOM 720 C CA . GLY A 1 105 ? -12.726 28.294 103.464 1.00 68.54 102 GLY A CA 1
ATOM 721 C C . GLY A 1 105 ? -11.741 29.423 103.705 1.00 66.41 102 GLY A C 1
ATOM 722 O O . GLY A 1 105 ? -10.594 29.143 104.095 1.00 66.02 102 GLY A O 1
ATOM 723 N N . LEU A 1 106 ? -12.176 30.668 103.504 1.00 65.75 103 LEU A N 1
ATOM 724 C CA . LEU A 1 106 ? -11.327 31.882 103.646 1.00 64.95 103 LEU A CA 1
ATOM 725 C C . LEU A 1 106 ? -11.280 32.302 105.119 1.00 63.59 103 LEU A C 1
ATOM 726 O O . LEU A 1 106 ? -11.808 33.375 105.455 1.00 66.39 103 LEU A O 1
ATOM 731 N N . ALA A 1 107 ? -10.635 31.491 105.961 1.00 63.23 104 ALA A N 1
ATOM 732 C CA . ALA A 1 107 ? -10.506 31.718 107.423 1.00 62.17 104 ALA A CA 1
ATOM 733 C C . ALA A 1 107 ? -9.749 33.022 107.674 1.00 60.95 104 ALA A C 1
ATOM 734 O O . ALA A 1 107 ? -9.883 33.586 108.776 1.00 61.65 104 ALA A O 1
ATOM 736 N N . ASN A 1 108 ? -8.980 33.476 106.680 1.00 58.68 105 ASN A N 1
ATOM 737 C CA . ASN A 1 108 ? -8.141 34.701 106.758 1.00 57.01 105 ASN A CA 1
ATOM 738 C C . ASN A 1 108 ? -8.951 35.954 106.371 1.00 55.87 105 ASN A C 1
ATOM 739 O O . ASN A 1 108 ? -8.356 37.025 106.274 1.00 56.13 105 ASN A O 1
ATOM 744 N N . LEU A 1 109 ? -10.264 35.840 106.163 1.00 55.66 106 LEU A N 1
ATOM 745 C CA . LEU A 1 109 ? -11.136 36.983 105.796 1.00 56.55 106 LEU A CA 1
ATOM 746 C C . LEU A 1 109 ? -12.055 37.344 106.971 1.00 57.75 106 LEU A C 1
ATOM 747 O O . LEU A 1 109 ? -12.845 36.499 107.397 1.00 58.09 106 LEU A O 1
ATOM 752 N N . GLU A 1 110 ? -11.966 38.584 107.441 1.00 59.27 107 GLU A N 1
ATOM 753 C CA . GLU A 1 110 ? -12.789 39.141 108.544 1.00 60.78 107 GLU A CA 1
ATOM 754 C C . GLU A 1 110 ? -13.676 40.250 107.963 1.00 58.29 107 GLU A C 1
ATOM 755 O O . GLU A 1 110 ? -13.116 41.172 107.354 1.00 55.18 107 GLU A O 1
ATOM 761 N N . LEU A 1 111 ? -14.999 40.157 108.140 1.00 57.33 108 LEU A N 1
ATOM 762 C CA . LEU A 1 111 ? -15.995 41.078 107.530 1.00 57.32 108 LEU A CA 1
ATOM 763 C C . LEU A 1 111 ? -16.618 41.955 108.615 1.00 57.52 108 LEU A C 1
ATOM 764 O O . LEU A 1 111 ? -16.939 41.425 109.678 1.00 58.68 108 LEU A O 1
ATOM 769 N N . HIS A 1 112 ? -16.847 43.235 108.323 1.00 58.72 109 HIS A N 1
ATOM 770 C CA . HIS A 1 112 ? -17.575 44.166 109.228 1.00 60.26 109 HIS A CA 1
ATOM 771 C C . HIS A 1 112 ? -18.572 45.013 108.437 1.00 58.99 109 HIS A C 1
ATOM 772 O O . HIS A 1 112 ? -18.200 45.505 107.370 1.00 56.61 109 HIS A O 1
ATOM 779 N N . LEU A 1 113 ? -19.777 45.193 108.981 1.00 59.94 110 LEU A N 1
ATOM 780 C CA . LEU A 1 113 ? -20.706 46.265 108.548 1.00 60.71 110 LEU A CA 1
ATOM 781 C C . LEU A 1 113 ? -20.260 47.565 109.212 1.00 58.80 110 LEU A C 1
ATOM 782 O O . LEU A 1 113 ? -20.662 47.818 110.354 1.00 60.86 110 LEU A O 1
ATOM 787 N N . LEU A 1 114 ? -19.475 48.365 108.504 1.00 57.22 111 LEU A N 1
ATOM 788 C CA . LEU A 1 114 ? -18.782 49.546 109.071 1.00 57.50 111 LEU A CA 1
ATOM 789 C C . LEU A 1 114 ? -18.557 50.557 107.955 1.00 56.82 111 LEU A C 1
ATOM 790 O O . LEU A 1 114 ? -18.059 50.201 106.884 1.00 55.42 111 LEU A O 1
ATOM 795 N N . PRO A 1 115 ? -18.929 51.838 108.159 1.00 56.69 112 PRO A N 1
ATOM 796 C CA . PRO A 1 115 ? -18.565 52.883 107.206 1.00 56.39 112 PRO A CA 1
ATOM 797 C C . PRO A 1 115 ? -17.089 53.264 107.405 1.00 58.04 112 PRO A C 1
ATOM 798 O O . PRO A 1 115 ? -16.583 53.174 108.524 1.00 55.82 112 PRO A O 1
ATOM 802 N N . ILE A 1 116 ? -16.436 53.686 106.320 1.00 56.25 113 ILE A N 1
ATOM 803 C CA . ILE A 1 116 ? -15.026 54.161 106.320 1.00 57.73 113 ILE A CA 1
ATOM 804 C C . ILE A 1 116 ? -14.806 55.154 107.468 1.00 59.12 113 ILE A C 1
ATOM 805 O O . ILE A 1 116 ? -13.727 55.107 108.044 1.00 61.98 113 ILE A O 1
ATOM 810 N N . GLU A 1 117 ? -15.790 55.995 107.789 1.00 61.56 114 GLU A N 1
ATOM 811 C CA . GLU A 1 117 ? -15.709 57.062 108.829 1.00 65.16 114 GLU A CA 1
ATOM 812 C C . GLU A 1 117 ? -15.364 56.462 110.210 1.00 64.85 114 GLU A C 1
ATOM 813 O O . GLU A 1 117 ? -14.849 57.203 111.072 1.00 65.72 114 GLU A O 1
ATOM 819 N N . GLU A 1 118 ? -15.670 55.180 110.436 1.00 61.47 115 GLU A N 1
ATOM 820 C CA . GLU A 1 118 ? -15.565 54.513 111.760 1.00 59.14 115 GLU A CA 1
ATOM 821 C C . GLU A 1 118 ? -14.452 53.452 111.741 1.00 56.89 115 GLU A C 1
ATOM 822 O O . GLU A 1 118 ? -14.423 52.627 112.661 1.00 56.38 115 GLU A O 1
ATOM 828 N N . LEU A 1 119 ? -13.540 53.500 110.767 1.00 54.28 116 LEU A N 1
ATOM 829 C CA . LEU A 1 119 ? -12.393 52.553 110.646 1.00 55.44 116 LEU A CA 1
ATOM 830 C C . LEU A 1 119 ? -11.554 52.462 111.927 1.00 55.92 116 LEU A C 1
ATOM 831 O O . LEU A 1 119 ? -11.020 51.378 112.163 1.00 58.74 116 LEU A O 1
ATOM 836 N N . ALA A 1 120 ? -11.419 53.534 112.708 1.00 54.44 117 ALA A N 1
ATOM 837 C CA . ALA A 1 120 ? -10.605 53.531 113.947 1.00 57.36 117 ALA A CA 1
ATOM 838 C C . ALA A 1 120 ? -11.150 52.482 114.942 1.00 58.12 117 ALA A C 1
ATOM 839 O O . ALA A 1 120 ? -10.366 51.988 115.752 1.00 59.59 117 ALA A O 1
ATOM 841 N N . THR A 1 121 ? -12.437 52.131 114.877 1.00 58.94 118 THR A N 1
ATOM 842 C CA . THR A 1 121 ? -13.071 51.141 115.787 1.00 60.19 118 THR A CA 1
ATOM 843 C C . THR A 1 121 ? -12.417 49.765 115.613 1.00 62.14 118 THR A C 1
ATOM 844 O O . THR A 1 121 ? -12.550 48.959 116.551 1.00 65.46 118 THR A O 1
ATOM 848 N N . LEU A 1 122 ? -11.732 49.501 114.493 1.00 60.33 119 LEU A N 1
ATOM 849 C CA . LEU A 1 122 ? -10.995 48.226 114.260 1.00 61.46 119 LEU A CA 1
ATOM 850 C C . LEU A 1 122 ? -9.748 48.141 115.156 1.00 62.52 119 LEU A C 1
ATOM 851 O O . LEU A 1 122 ? -9.287 47.008 115.383 1.00 64.45 119 LEU A O 1
ATOM 856 N N . GLY A 1 123 ? -9.205 49.284 115.602 1.00 61.64 120 GLY A N 1
ATOM 857 C CA . GLY A 1 123 ? -7.995 49.398 116.442 1.00 62.52 120 GLY A CA 1
ATOM 858 C C . GLY A 1 123 ? -6.769 48.752 115.808 1.00 63.14 120 GLY A C 1
ATOM 859 O O . GLY A 1 123 ? -5.926 48.202 116.550 1.00 62.76 120 GLY A O 1
ATOM 860 N N . ARG A 1 124 ? -6.654 48.835 114.482 1.00 63.39 121 ARG A N 1
ATOM 861 C CA . ARG A 1 124 ? -5.582 48.186 113.691 1.00 63.22 121 ARG A CA 1
ATOM 862 C C . ARG A 1 124 ? -5.098 49.141 112.601 1.00 63.36 121 ARG A C 1
ATOM 863 O O . ARG A 1 124 ? -5.892 49.956 112.093 1.00 63.61 121 ARG A O 1
ATOM 871 N N . ASP A 1 125 ? -3.828 48.994 112.237 1.00 63.31 122 ASP A N 1
ATOM 872 C CA . ASP A 1 125 ? -3.232 49.547 110.996 1.00 59.91 122 ASP A CA 1
ATOM 873 C C . ASP A 1 125 ? -2.835 48.361 110.109 1.00 57.16 122 ASP A C 1
ATOM 874 O O . ASP A 1 125 ? -2.947 47.199 110.569 1.00 53.34 122 ASP A O 1
ATOM 879 N N . PHE A 1 126 ? -2.431 48.660 108.869 1.00 53.29 123 PHE A N 1
ATOM 880 C CA . PHE A 1 126 ? -2.340 47.695 107.755 1.00 53.04 123 PHE A CA 1
ATOM 881 C C . PHE A 1 126 ? -1.158 48.048 106.849 1.00 52.63 123 PHE A C 1
ATOM 882 O O . PHE A 1 126 ? -0.727 49.220 106.813 1.00 52.83 123 PHE A O 1
ATOM 890 N N . ASP A 1 127 ? -0.655 47.044 106.136 1.00 51.17 124 ASP A N 1
ATOM 891 C CA . ASP A 1 127 ? 0.433 47.198 105.138 1.00 52.74 124 ASP A CA 1
ATOM 892 C C . ASP A 1 127 ? -0.169 47.702 103.825 1.00 52.51 124 ASP A C 1
ATOM 893 O O . ASP A 1 127 ? 0.520 48.476 103.148 1.00 53.74 124 ASP A O 1
ATOM 898 N N . LEU A 1 128 ? -1.404 47.286 103.508 1.00 51.98 125 LEU A N 1
ATOM 899 C CA . LEU A 1 128 ? -2.134 47.638 102.266 1.00 52.05 125 LEU A CA 1
ATOM 900 C C . LEU A 1 128 ? -3.585 47.998 102.606 1.00 52.66 125 LEU A C 1
ATOM 901 O O . LEU A 1 128 ? -4.259 47.198 103.266 1.00 54.07 125 LEU A O 1
ATOM 906 N N . VAL A 1 129 ? -4.033 49.170 102.162 1.00 51.03 126 VAL A N 1
ATOM 907 C CA . VAL A 1 129 ? -5.432 49.658 102.291 1.00 51.05 126 VAL A CA 1
ATOM 908 C C . VAL A 1 129 ? -5.961 49.870 100.872 1.00 51.60 126 VAL A C 1
ATOM 909 O O . VAL A 1 129 ? -5.423 50.724 100.155 1.00 49.39 126 VAL A O 1
ATOM 913 N N . VAL A 1 130 ? -6.908 49.041 100.445 1.00 53.90 127 VAL A N 1
ATOM 914 C CA . VAL A 1 130 ? -7.515 49.122 99.087 1.00 52.68 127 VAL A CA 1
ATOM 915 C C . VAL A 1 130 ? -8.880 49.779 99.242 1.00 54.55 127 VAL A C 1
ATOM 916 O O . VAL A 1 130 ? -9.687 49.280 100.036 1.00 58.13 127 VAL A O 1
ATOM 920 N N . SER A 1 131 ? -9.112 50.879 98.532 1.00 56.11 128 SER A N 1
ATOM 921 C CA . SER A 1 131 ? -10.436 51.546 98.463 1.00 58.11 128 SER A CA 1
ATOM 922 C C . SER A 1 131 ? -10.741 51.921 97.012 1.00 55.04 128 SER A C 1
ATOM 923 O O . SER A 1 131 ? -10.442 53.065 96.630 1.00 53.41 128 SER A O 1
ATOM 926 N N . THR A 1 132 ? -11.310 50.993 96.233 1.00 56.31 129 THR A N 1
ATOM 927 C CA . THR A 1 132 ? -11.513 51.184 94.769 1.00 57.04 129 THR A CA 1
ATOM 928 C C . THR A 1 132 ? -12.990 51.448 94.470 1.00 60.18 129 THR A C 1
ATOM 929 O O . THR A 1 132 ? -13.816 50.568 94.737 1.00 57.03 129 THR A O 1
ATOM 933 N N . GLY A 1 133 ? -13.275 52.647 93.942 1.00 65.72 130 GLY A N 1
ATOM 934 C CA . GLY A 1 133 ? -14.589 53.058 93.415 1.00 66.94 130 GLY A CA 1
ATOM 935 C C . GLY A 1 133 ? -15.575 53.351 94.523 1.00 65.31 130 GLY A C 1
ATOM 936 O O . GLY A 1 133 ? -16.768 53.126 94.290 1.00 67.45 130 GLY A O 1
ATOM 937 N N . VAL A 1 134 ? -15.087 53.889 95.650 1.00 66.60 131 VAL A N 1
ATOM 938 C CA . VAL A 1 134 ? -15.819 53.995 96.956 1.00 65.31 131 VAL A CA 1
ATOM 939 C C . VAL A 1 134 ? -15.900 55.454 97.414 1.00 62.86 131 VAL A C 1
ATOM 940 O O . VAL A 1 134 ? -16.989 55.855 97.857 1.00 58.72 131 VAL A O 1
ATOM 944 N N . LEU A 1 135 ? -14.789 56.193 97.337 1.00 63.35 132 LEU A N 1
ATOM 945 C CA . LEU A 1 135 ? -14.578 57.438 98.122 1.00 66.88 132 LEU A CA 1
ATOM 946 C C . LEU A 1 135 ? -15.543 58.540 97.660 1.00 68.09 132 LEU A C 1
ATOM 947 O O . LEU A 1 135 ? -16.005 59.301 98.524 1.00 74.25 132 LEU A O 1
ATOM 952 N N . HIS A 1 136 ? -15.893 58.606 96.376 1.00 71.86 133 HIS A N 1
ATOM 953 C CA . HIS A 1 136 ? -16.852 59.623 95.843 1.00 75.74 133 HIS A CA 1
ATOM 954 C C . HIS A 1 136 ? -18.259 59.473 96.464 1.00 77.17 133 HIS A C 1
ATOM 955 O O . HIS A 1 136 ? -18.921 60.519 96.672 1.00 79.40 133 HIS A O 1
ATOM 962 N N . HIS A 1 137 ? -18.707 58.243 96.747 1.00 74.05 134 HIS A N 1
ATOM 963 C CA . HIS A 1 137 ? -20.027 57.940 97.366 1.00 79.27 134 HIS A CA 1
ATOM 964 C C . HIS A 1 137 ? -20.126 58.543 98.776 1.00 80.55 134 HIS A C 1
ATOM 965 O O . HIS A 1 137 ? -21.239 58.535 99.336 1.00 78.65 134 HIS A O 1
ATOM 972 N N . LEU A 1 138 ? -19.016 59.017 99.352 1.00 80.96 135 LEU A N 1
ATOM 973 C CA . LEU A 1 138 ? -19.005 59.620 100.712 1.00 83.66 135 LEU A CA 1
ATOM 974 C C . LEU A 1 138 ? -19.495 61.076 100.666 1.00 84.28 135 LEU A C 1
ATOM 975 O O . LEU A 1 138 ? -19.216 61.783 99.670 1.00 85.01 135 LEU A O 1
ATOM 980 N N . ALA A 1 139 ? -20.192 61.492 101.727 1.00 86.75 136 ALA A N 1
ATOM 981 C CA . ALA A 1 139 ? -20.550 62.895 102.042 1.00 89.89 136 ALA A CA 1
ATOM 982 C C . ALA A 1 139 ? -19.280 63.757 102.014 1.00 87.74 136 ALA A C 1
ATOM 983 O O . ALA A 1 139 ? -19.336 64.862 101.457 1.00 85.24 136 ALA A O 1
ATOM 985 N N . ASP A 1 140 ? -18.174 63.248 102.577 1.00 86.84 137 ASP A N 1
ATOM 986 C CA . ASP A 1 140 ? -16.869 63.959 102.685 1.00 83.21 137 ASP A CA 1
ATOM 987 C C . ASP A 1 140 ? -15.742 63.027 102.238 1.00 76.67 137 ASP A C 1
ATOM 988 O O . ASP A 1 140 ? -15.140 62.323 103.055 1.00 76.97 137 ASP A O 1
ATOM 993 N N . PRO A 1 141 ? -15.412 62.981 100.928 1.00 70.99 138 PRO A N 1
ATOM 994 C CA . PRO A 1 141 ? -14.308 62.147 100.452 1.00 67.06 138 PRO A CA 1
ATOM 995 C C . PRO A 1 141 ? -12.986 62.410 101.189 1.00 64.44 138 PRO A C 1
ATOM 996 O O . PRO A 1 141 ? -12.275 61.458 101.399 1.00 61.37 138 PRO A O 1
ATOM 1000 N N . ARG A 1 142 ? -12.694 63.667 101.547 1.00 68.52 139 ARG A N 1
ATOM 1001 C CA . ARG A 1 142 ? -11.445 64.093 102.248 1.00 71.73 139 ARG A CA 1
ATOM 1002 C C . ARG A 1 142 ? -11.351 63.438 103.629 1.00 67.37 139 ARG A C 1
ATOM 1003 O O . ARG A 1 142 ? -10.239 63.016 104.003 1.00 67.84 139 ARG A O 1
ATOM 1011 N N . ALA A 1 143 ? -12.462 63.400 104.371 1.00 66.11 140 ALA A N 1
ATOM 1012 C CA . ALA A 1 143 ? -12.564 62.741 105.701 1.00 66.72 140 ALA A CA 1
ATOM 1013 C C . ALA A 1 143 ? -12.362 61.229 105.527 1.00 64.09 140 ALA A C 1
ATOM 1014 O O . ALA A 1 143 ? -11.744 60.594 106.403 1.00 65.48 140 ALA A O 1
ATOM 1016 N N . GLY A 1 144 ? -12.864 60.675 104.425 1.00 60.75 141 GLY A N 1
ATOM 1017 C CA . GLY A 1 144 ? -12.663 59.262 104.077 1.00 59.99 141 GLY A CA 1
ATOM 1018 C C . GLY A 1 144 ? -11.186 58.939 103.931 1.00 57.99 141 GLY A C 1
ATOM 1019 O O . GLY A 1 144 ? -10.727 57.989 104.579 1.00 57.10 141 GLY A O 1
ATOM 1020 N N . MET A 1 145 ? -10.465 59.716 103.123 1.00 57.47 142 MET A N 1
ATOM 1021 C CA . MET A 1 145 ? -9.016 59.514 102.840 1.00 57.88 142 MET A CA 1
ATOM 1022 C C . MET A 1 145 ? -8.210 59.668 104.145 1.00 57.13 142 MET A C 1
ATOM 1023 O O . MET A 1 145 ? -7.265 58.887 104.352 1.00 55.54 142 MET A O 1
ATOM 1028 N N . LYS A 1 146 ? -8.606 60.602 105.012 1.00 58.44 143 LYS A N 1
ATOM 1029 C CA . LYS A 1 146 ? -7.977 60.845 106.341 1.00 59.89 143 LYS A CA 1
ATOM 1030 C C . LYS A 1 146 ? -8.070 59.560 107.177 1.00 59.61 143 LYS A C 1
ATOM 1031 O O . LYS A 1 146 ? -7.056 59.182 107.796 1.00 61.38 143 LYS A O 1
ATOM 1034 N N . GLU A 1 147 ? -9.219 58.877 107.167 1.00 59.23 144 GLU A N 1
ATOM 1035 C CA . GLU A 1 147 ? -9.427 57.631 107.948 1.00 58.74 144 GLU A CA 1
ATOM 1036 C C . GLU A 1 147 ? -8.594 56.489 107.355 1.00 58.74 144 GLU A C 1
ATOM 1037 O O . GLU A 1 147 ? -8.041 55.685 108.150 1.00 60.49 144 GLU A O 1
ATOM 1043 N N . LEU A 1 148 ? -8.492 56.410 106.025 1.00 55.57 145 LEU A N 1
ATOM 1044 C CA . LEU A 1 148 ? -7.595 55.436 105.355 1.00 54.78 145 LEU A CA 1
ATOM 1045 C C . LEU A 1 148 ? -6.147 55.730 105.780 1.00 52.83 145 LEU A C 1
ATOM 1046 O O . LEU A 1 148 ? -5.435 54.781 106.087 1.00 54.19 145 LEU A O 1
ATOM 1051 N N . ALA A 1 149 ? -5.725 56.994 105.798 1.00 52.88 146 ALA A N 1
ATOM 1052 C CA . ALA A 1 149 ? -4.359 57.409 106.204 1.00 56.30 146 ALA A CA 1
ATOM 1053 C C . ALA A 1 149 ? -4.070 56.900 107.622 1.00 58.49 146 ALA A C 1
ATOM 1054 O O . ALA A 1 149 ? -2.983 56.362 107.841 1.00 57.31 146 ALA A O 1
ATOM 1056 N N . HIS A 1 150 ? -5.026 57.037 108.539 1.00 61.51 147 HIS A N 1
ATOM 1057 C CA . HIS A 1 150 ? -4.841 56.674 109.972 1.00 66.36 147 HIS A CA 1
ATOM 1058 C C . HIS A 1 150 ? -4.738 55.150 110.123 1.00 62.81 147 HIS A C 1
ATOM 1059 O O . HIS A 1 150 ? -4.293 54.729 111.181 1.00 62.93 147 HIS A O 1
ATOM 1066 N N . CYS A 1 151 ? -5.104 54.364 109.103 1.00 60.40 148 CYS A N 1
ATOM 1067 C CA . CYS A 1 151 ? -5.057 52.874 109.120 1.00 61.20 148 CYS A CA 1
ATOM 1068 C C . CYS A 1 151 ? -3.740 52.346 108.516 1.00 57.74 148 CYS A C 1
ATOM 1069 O O . CYS A 1 151 ? -3.611 51.135 108.360 1.00 56.60 148 CYS A O 1
ATOM 1072 N N . LEU A 1 152 ? -2.786 53.225 108.220 1.00 55.80 149 LEU A N 1
ATOM 1073 C CA . LEU A 1 152 ? -1.595 52.897 107.405 1.00 55.89 149 LEU A CA 1
ATOM 1074 C C . LEU A 1 152 ? -0.358 52.774 108.294 1.00 57.42 149 LEU A C 1
ATOM 1075 O O . LEU A 1 152 ? -0.088 53.713 109.086 1.00 56.09 149 LEU A O 1
ATOM 1080 N N . ARG A 1 153 ? 0.368 51.660 108.186 1.00 56.88 150 ARG A N 1
ATOM 1081 C CA . ARG A 1 153 ? 1.700 51.505 108.833 1.00 58.92 150 ARG A CA 1
ATOM 1082 C C . ARG A 1 153 ? 2.701 52.379 108.094 1.00 57.99 150 ARG A C 1
ATOM 1083 O O . ARG A 1 153 ? 2.373 52.830 106.982 1.00 60.43 150 ARG A O 1
ATOM 1091 N N . ARG A 1 154 ? 3.872 52.585 108.684 1.00 58.83 151 ARG A N 1
ATOM 1092 C CA . ARG A 1 154 ? 4.909 53.499 108.150 1.00 61.13 151 ARG A CA 1
ATOM 1093 C C . ARG A 1 154 ? 5.107 53.228 106.651 1.00 57.89 151 ARG A C 1
ATOM 1094 O O . ARG A 1 154 ? 5.125 54.192 105.876 1.00 58.13 151 ARG A O 1
ATOM 1102 N N . ASP A 1 155 ? 5.247 51.956 106.272 1.00 56.87 152 ASP A N 1
ATOM 1103 C CA . ASP A 1 155 ? 5.628 51.513 104.905 1.00 57.38 152 ASP A CA 1
ATOM 1104 C C . ASP A 1 155 ? 4.395 50.995 104.156 1.00 54.97 152 ASP A C 1
ATOM 1105 O O . ASP A 1 155 ? 4.571 50.360 103.118 1.00 55.86 152 ASP A O 1
ATOM 1110 N N . GLY A 1 156 ? 3.189 51.286 104.646 1.00 52.93 153 GLY A N 1
ATOM 1111 C CA . GLY A 1 156 ? 1.935 50.827 104.023 1.00 52.91 153 GLY A CA 1
ATOM 1112 C C . GLY A 1 156 ? 1.567 51.698 102.831 1.00 51.34 153 GLY A C 1
ATOM 1113 O O . GLY A 1 156 ? 2.126 52.798 102.712 1.00 52.21 153 GLY A O 1
ATOM 1114 N N . VAL A 1 157 ? 0.655 51.221 101.988 1.00 48.92 154 VAL A N 1
ATOM 1115 C CA . VAL A 1 157 ? 0.167 51.926 100.768 1.00 50.00 154 VAL A CA 1
ATOM 1116 C C . VAL A 1 157 ? -1.358 51.926 100.784 1.00 49.84 154 VAL A C 1
ATOM 1117 O O . VAL A 1 157 ? -1.948 50.865 101.085 1.00 47.87 154 VAL A O 1
ATOM 1121 N N . VAL A 1 158 ? -1.951 53.079 100.469 1.00 50.31 155 VAL A N 1
ATOM 1122 C CA . VAL A 1 158 ? -3.381 53.198 100.080 1.00 49.14 155 VAL A CA 1
ATOM 1123 C C . VAL A 1 158 ? -3.424 53.069 98.561 1.00 48.85 155 VAL A C 1
ATOM 1124 O O . VAL A 1 158 ? -2.778 53.881 97.898 1.00 48.38 155 VAL A O 1
ATOM 1128 N N . ALA A 1 159 ? -4.127 52.056 98.064 1.00 50.23 156 ALA A N 1
ATOM 1129 C CA . ALA A 1 159 ? -4.479 51.835 96.647 1.00 48.10 156 ALA A CA 1
ATOM 1130 C C . ALA A 1 159 ? -5.939 52.243 96.445 1.00 48.86 156 ALA A C 1
ATOM 1131 O O . ALA A 1 159 ? -6.816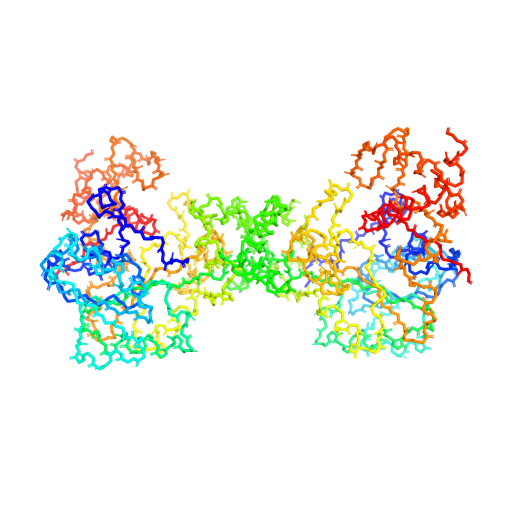 51.599 97.025 1.00 50.78 156 ALA A O 1
ATOM 1133 N N . ALA A 1 160 ? -6.185 53.296 95.670 1.00 48.86 157 ALA A N 1
ATOM 1134 C CA . ALA A 1 160 ? -7.516 53.926 95.526 1.00 51.74 157 ALA A CA 1
ATOM 1135 C C . ALA A 1 160 ? -7.895 54.044 94.043 1.00 52.48 157 ALA A C 1
ATOM 1136 O O . ALA A 1 160 ? -6.992 54.069 93.172 1.00 49.55 157 ALA A O 1
ATOM 1138 N N . MET A 1 161 ? -9.196 54.085 93.769 1.00 52.71 158 MET A N 1
ATOM 1139 C CA . MET A 1 161 ? -9.735 54.416 92.430 1.00 55.90 158 MET A CA 1
ATOM 1140 C C . MET A 1 161 ? -10.766 55.531 92.590 1.00 55.71 158 MET A C 1
ATOM 1141 O O . MET A 1 161 ? -11.636 55.402 93.441 1.00 59.61 158 MET A O 1
ATOM 1146 N N . LEU A 1 162 ? -10.622 56.602 91.817 1.00 56.42 159 LEU A N 1
ATOM 1147 C CA . LEU A 1 162 ? -11.674 57.627 91.598 1.00 58.09 159 LEU A CA 1
ATOM 1148 C C . LEU A 1 162 ? -11.993 57.672 90.107 1.00 57.67 159 LEU A C 1
ATOM 1149 O O . LEU A 1 162 ? -11.124 57.322 89.312 1.00 59.43 159 LEU A O 1
ATOM 1154 N N . TYR A 1 163 ? -13.194 58.110 89.758 1.00 58.28 160 TYR A N 1
ATOM 1155 C CA . TYR A 1 163 ? -13.620 58.326 88.358 1.00 57.58 160 TYR A CA 1
ATOM 1156 C C . TYR A 1 163 ? -12.908 59.581 87.845 1.00 55.10 160 TYR A C 1
ATOM 1157 O O . TYR A 1 163 ? -12.715 60.535 88.633 1.00 55.20 160 TYR A O 1
ATOM 1166 N N . GLY A 1 164 ? -12.485 59.553 86.577 1.00 54.81 161 GLY A N 1
ATOM 1167 C CA . GLY A 1 164 ? -11.750 60.654 85.923 1.00 55.15 161 GLY A CA 1
ATOM 1168 C C . GLY A 1 164 ? -12.699 61.584 85.189 1.00 57.48 161 GLY A C 1
ATOM 1169 O O . GLY A 1 164 ? -13.562 61.076 84.452 1.00 61.89 161 GLY A O 1
ATOM 1170 N N . LYS A 1 165 ? -12.515 62.897 85.334 1.00 58.16 162 LYS A N 1
ATOM 1171 C CA . LYS A 1 165 ? -13.443 63.934 84.808 1.00 61.38 162 LYS A CA 1
ATOM 1172 C C . LYS A 1 165 ? -13.646 63.768 83.292 1.00 59.77 162 LYS A C 1
ATOM 1173 O O . LYS A 1 165 ? -14.803 63.658 82.858 1.00 60.81 162 LYS A O 1
ATOM 1179 N N . TYR A 1 166 ? -12.573 63.746 82.501 1.00 57.88 163 TYR A N 1
ATOM 1180 C CA . TYR A 1 166 ? -12.657 63.942 81.027 1.00 59.28 163 TYR A CA 1
ATOM 1181 C C . TYR A 1 166 ? -13.036 62.625 80.334 1.00 58.85 163 TYR A C 1
ATOM 1182 O O . TYR A 1 166 ? -13.636 62.678 79.260 1.00 64.58 163 TYR A O 1
ATOM 1191 N N . GLY A 1 167 ? -12.763 61.478 80.955 1.00 59.02 164 GLY A N 1
ATOM 1192 C CA . GLY A 1 167 ? -13.164 60.154 80.441 1.00 57.08 164 GLY A CA 1
ATOM 1193 C C . GLY A 1 167 ? -14.636 59.865 80.659 1.00 58.45 164 GLY A C 1
ATOM 1194 O O . GLY A 1 167 ? -15.137 58.959 79.990 1.00 57.06 164 GLY A O 1
ATOM 1195 N N . ARG A 1 168 ? -15.308 60.604 81.556 1.00 61.37 165 ARG A N 1
ATOM 1196 C CA . ARG A 1 168 ? -16.690 60.309 82.039 1.00 62.82 165 ARG A CA 1
ATOM 1197 C C . ARG A 1 168 ? -17.712 61.308 81.470 1.00 64.55 165 ARG A C 1
ATOM 1198 O O . ARG A 1 168 ? -18.875 61.261 81.907 1.00 64.89 165 ARG A O 1
ATOM 1206 N N . ILE A 1 169 ? -17.304 62.187 80.555 1.00 63.98 166 ILE A N 1
ATOM 1207 C CA . ILE A 1 169 ? -18.168 63.265 79.994 1.00 65.39 166 ILE A CA 1
ATOM 1208 C C . ILE A 1 169 ? -19.484 62.656 79.487 1.00 63.62 166 ILE A C 1
ATOM 1209 O O . ILE A 1 169 ? -20.553 63.154 79.888 1.00 62.82 166 ILE A O 1
ATOM 1214 N N . GLY A 1 170 ? -19.400 61.622 78.650 1.00 62.16 167 GLY A N 1
ATOM 1215 C CA . GLY A 1 170 ? -20.558 60.953 78.023 1.00 62.99 167 GLY A C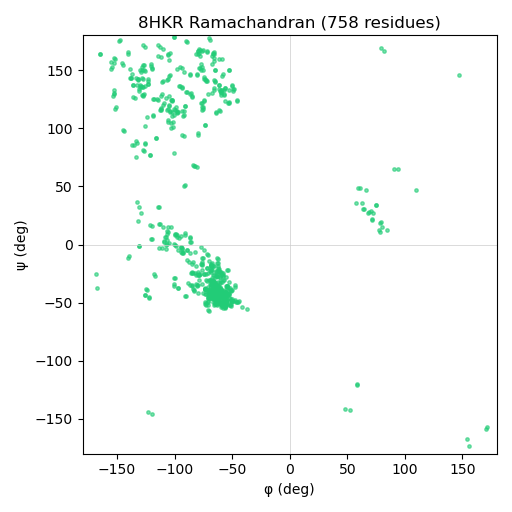A 1
ATOM 1216 C C . GLY A 1 170 ? -21.532 60.441 79.071 1.00 64.16 167 GLY A C 1
ATOM 1217 O O . GLY A 1 170 ? -22.753 60.644 78.905 1.00 65.47 167 GLY A O 1
ATOM 1218 N N . VAL A 1 171 ? -21.005 59.803 80.118 1.00 63.76 168 VAL A N 1
ATOM 1219 C CA . VAL A 1 171 ? -21.798 59.203 81.230 1.00 63.57 168 VAL A CA 1
ATOM 1220 C C . VAL A 1 171 ? -22.519 60.325 81.977 1.00 63.37 168 VAL A C 1
ATOM 1221 O O . VAL A 1 171 ? -23.708 60.178 82.249 1.00 62.78 168 VAL A O 1
ATOM 1225 N N . GLU A 1 172 ? -21.815 61.412 82.276 1.00 64.80 169 GLU A N 1
ATOM 1226 C CA . GLU A 1 172 ? -22.361 62.556 83.051 1.00 68.14 169 GLU A CA 1
ATOM 1227 C C . GLU A 1 172 ? -23.445 63.238 82.207 1.00 67.57 169 GLU A C 1
ATOM 1228 O O . GLU A 1 172 ? -24.512 63.561 82.766 1.00 69.78 169 GLU A O 1
ATOM 1234 N N . LEU A 1 173 ? -23.242 63.361 80.896 1.00 64.57 170 LEU A N 1
ATOM 1235 C CA . LEU A 1 173 ? -24.255 63.963 79.993 1.00 64.81 170 LEU A CA 1
ATOM 1236 C C . LEU A 1 173 ? -25.549 63.144 80.061 1.00 65.63 170 LEU A C 1
ATOM 1237 O O . LEU A 1 173 ? -26.602 63.749 80.315 1.00 67.59 170 LEU A O 1
ATOM 1242 N N . LEU A 1 174 ? -25.496 61.828 79.838 1.00 64.81 171 LEU A N 1
ATOM 1243 C CA . LEU A 1 174 ? -26.725 60.985 79.774 1.00 67.18 171 LEU A CA 1
ATOM 1244 C C . LEU A 1 174 ? -27.339 60.859 81.170 1.00 66.65 171 LEU A C 1
ATOM 1245 O O . LEU A 1 174 ? -28.566 60.973 81.279 1.00 67.66 171 LEU A O 1
ATOM 1250 N N . GLY A 1 175 ? -26.520 60.600 82.190 1.00 64.89 172 GLY A N 1
ATOM 1251 C CA . GLY A 1 175 ? -26.965 60.550 83.593 1.00 65.61 172 GLY A CA 1
ATOM 1252 C C . GLY A 1 175 ? -27.838 61.745 83.932 1.00 66.90 172 GLY A C 1
ATOM 1253 O O . GLY A 1 175 ? -28.950 61.529 84.456 1.00 69.71 172 GLY A O 1
ATOM 1254 N N . SER A 1 176 ? -27.381 62.959 83.595 1.00 66.23 173 SER A N 1
ATOM 1255 C CA . SER A 1 176 ? -28.055 64.234 83.951 1.00 66.45 173 SER A CA 1
ATOM 1256 C C . SER A 1 176 ? -29.377 64.336 83.184 1.00 68.56 173 SER A C 1
ATOM 1257 O O . SER A 1 176 ? -30.364 64.857 83.762 1.00 71.88 173 SER A O 1
ATOM 1260 N N . VAL A 1 177 ? -29.426 63.813 81.957 1.00 67.95 174 VAL A N 1
ATOM 1261 C CA . VAL A 1 177 ? -30.668 63.795 81.126 1.00 68.68 174 VAL A CA 1
ATOM 1262 C C . VAL A 1 177 ? -31.692 62.867 81.790 1.00 69.42 174 VAL A C 1
ATOM 1263 O O . VAL A 1 177 ? -32.869 63.252 81.901 1.00 71.67 174 VAL A O 1
ATOM 1267 N N . PHE A 1 178 ? -31.255 61.683 82.207 1.00 69.52 175 PHE A N 1
ATOM 1268 C CA . PHE A 1 178 ? -32.098 60.655 82.874 1.00 71.32 175 PHE A CA 1
ATOM 1269 C C . PHE A 1 178 ? -32.653 61.214 84.195 1.00 73.36 175 PHE A C 1
ATOM 1270 O O . PHE A 1 178 ? -33.808 60.930 84.514 1.00 74.61 175 PHE A O 1
ATOM 1278 N N . ARG A 1 179 ? -31.874 62.003 84.935 1.00 74.49 176 ARG A N 1
ATOM 1279 C CA . ARG A 1 179 ? -32.355 62.614 86.205 1.00 78.28 176 ARG A CA 1
ATOM 1280 C C . ARG A 1 179 ? -33.388 63.705 85.902 1.00 79.20 176 ARG A C 1
ATOM 1281 O O . ARG A 1 179 ? -34.399 63.733 86.622 1.00 81.97 176 ARG A O 1
ATOM 1289 N N . ASP A 1 180 ? -33.192 64.511 84.847 1.00 78.40 177 ASP A N 1
ATOM 1290 C CA . ASP A 1 180 ? -34.136 65.594 84.438 1.00 78.79 177 ASP A CA 1
ATOM 1291 C C . ASP A 1 180 ? -35.459 64.999 83.923 1.00 79.67 177 ASP A C 1
ATOM 1292 O O . ASP A 1 180 ? -36.470 65.736 83.939 1.00 80.75 177 ASP A O 1
ATOM 1297 N N . LEU A 1 181 ? -35.460 63.731 83.488 1.00 78.81 178 LEU A N 1
ATOM 1298 C CA . LEU A 1 181 ? -36.669 62.993 83.028 1.00 80.95 178 LEU A CA 1
ATOM 1299 C C . LEU A 1 181 ? -37.271 62.177 84.177 1.00 81.11 178 LEU A C 1
ATOM 1300 O O . LEU A 1 181 ? -38.291 61.518 83.937 1.00 81.75 178 LEU A O 1
ATOM 1305 N N . GLY A 1 182 ? -36.648 62.198 85.359 1.00 80.88 179 GLY A N 1
ATOM 1306 C CA . GLY A 1 182 ? -37.152 61.550 86.587 1.00 83.90 179 GLY A CA 1
ATOM 1307 C C . GLY A 1 182 ? -37.088 60.029 86.527 1.00 84.91 179 GLY A C 1
ATOM 1308 O O . GLY A 1 182 ? -37.919 59.378 87.199 1.00 87.31 179 GLY A O 1
ATOM 1309 N N . LEU A 1 183 ? -36.138 59.472 85.767 1.00 84.19 180 LEU A N 1
ATOM 1310 C CA . LEU A 1 183 ? -35.986 58.006 85.575 1.00 85.69 180 LEU A CA 1
ATOM 1311 C C . LEU A 1 183 ? -35.389 57.392 86.845 1.00 86.30 180 LEU A C 1
ATOM 1312 O O . LEU A 1 183 ? -34.536 58.039 87.480 1.00 80.44 180 LEU A O 1
ATOM 1317 N N . GLY A 1 184 ? -35.836 56.180 87.182 1.00 93.14 181 GLY A N 1
ATOM 1318 C CA . GLY A 1 184 ? -35.298 55.365 88.289 1.00 96.04 181 GLY A CA 1
ATOM 1319 C C . GLY A 1 184 ? -34.758 54.038 87.782 1.00 98.66 181 GLY A C 1
ATOM 1320 O O . GLY A 1 184 ? -34.247 53.990 86.636 1.00 99.04 181 GLY A O 1
ATOM 1321 N N . GLN A 1 185 ? -34.904 52.988 88.590 1.00 101.79 182 GLN A N 1
ATOM 1322 C CA . GLN A 1 185 ? -34.279 51.662 88.357 1.00 101.63 182 GLN A CA 1
ATOM 1323 C C . GLN A 1 185 ? -35.336 50.655 87.897 1.00 103.34 182 GLN A C 1
ATOM 1324 O O . GLN A 1 185 ? -34.973 49.476 87.725 1.00 107.72 182 GLN A O 1
ATOM 1330 N N . ASP A 1 186 ? -36.586 51.090 87.702 1.00 101.15 183 ASP A N 1
ATOM 1331 C CA . ASP A 1 186 ? -37.695 50.226 87.211 1.00 101.91 183 ASP A CA 1
ATOM 1332 C C . ASP A 1 186 ? -37.388 49.797 85.770 1.00 101.35 183 ASP A C 1
ATOM 1333 O O . ASP A 1 186 ? -36.505 50.404 85.154 1.00 99.97 183 ASP A O 1
ATOM 1338 N N . ASP A 1 187 ? -38.104 48.790 85.266 1.00 104.10 184 ASP A N 1
ATOM 1339 C CA . ASP A 1 187 ? -37.917 48.192 83.915 1.00 105.17 184 ASP A CA 1
ATOM 1340 C C . ASP A 1 187 ? -38.240 49.233 82.832 1.00 104.25 184 ASP A C 1
ATOM 1341 O O . ASP A 1 187 ? -37.571 49.195 81.778 1.00 102.75 184 ASP A O 1
ATOM 1346 N N . ALA A 1 188 ? -39.222 50.113 83.074 1.00 102.71 185 ALA A N 1
ATOM 1347 C CA . ALA A 1 188 ? -39.692 51.139 82.110 1.00 102.31 185 ALA A CA 1
ATOM 1348 C C . ALA A 1 188 ? -38.585 52.179 81.874 1.00 100.06 185 ALA A C 1
ATOM 1349 O O . ALA A 1 188 ? -38.424 52.616 80.708 1.00 101.74 185 ALA A O 1
ATOM 1351 N N . SER A 1 189 ? -37.846 52.542 82.931 1.00 95.16 186 SER A N 1
ATOM 1352 C CA . SER A 1 189 ? -36.721 53.511 82.896 1.00 93.76 186 SER A CA 1
ATOM 1353 C C . SER A 1 189 ? -35.525 52.921 82.138 1.00 92.04 186 SER A C 1
ATOM 1354 O O . SER A 1 189 ? -34.885 53.661 81.374 1.00 92.20 186 SER A O 1
ATOM 1357 N N . ILE A 1 190 ? -35.220 51.642 82.378 1.00 90.81 187 ILE A N 1
ATOM 1358 C CA . ILE A 1 190 ? -34.098 50.896 81.733 1.00 89.11 187 ILE A CA 1
ATOM 1359 C C . ILE A 1 190 ? -34.371 50.804 80.228 1.00 89.49 187 ILE A C 1
ATOM 1360 O O . ILE A 1 190 ? -33.425 51.011 79.458 1.00 91.69 187 ILE A O 1
ATOM 1365 N N . LYS A 1 191 ? -35.613 50.539 79.831 1.00 90.70 188 LYS A N 1
ATOM 1366 C CA . LYS A 1 191 ? -36.023 50.476 78.402 1.00 94.28 188 LYS A CA 1
ATOM 1367 C C . LYS A 1 191 ? -35.785 51.844 77.742 1.00 94.64 188 LYS A C 1
ATOM 1368 O O . LYS A 1 191 ? -35.141 51.873 76.670 1.00 94.87 188 LYS A O 1
ATOM 1374 N N . LEU A 1 192 ? -36.269 52.931 78.360 1.00 93.76 189 LEU A N 1
ATOM 1375 C CA . LEU A 1 192 ? -36.103 54.319 77.841 1.00 91.65 189 LEU A CA 1
ATOM 1376 C C . LEU A 1 192 ? -34.609 54.656 77.748 1.00 86.46 189 LEU A C 1
ATOM 1377 O O . LEU A 1 192 ? -34.207 55.279 76.742 1.00 86.28 189 LEU A O 1
ATOM 1382 N N . ALA A 1 193 ? -33.830 54.246 78.751 1.00 82.80 190 ALA A N 1
ATOM 1383 C CA . ALA A 1 193 ? -32.378 54.513 78.857 1.00 81.38 190 ALA A CA 1
ATOM 1384 C C . ALA A 1 193 ? -31.640 53.853 77.686 1.00 82.71 190 ALA A C 1
ATOM 1385 O O . ALA A 1 193 ? -30.792 54.526 77.066 1.00 83.42 190 ALA A O 1
ATOM 1387 N N . LYS A 1 194 ? -31.950 52.591 77.383 1.00 85.82 191 LYS A N 1
ATOM 1388 C CA . LYS A 1 194 ? -31.306 51.833 76.275 1.00 86.72 191 LYS A CA 1
ATOM 1389 C C . LYS A 1 194 ? -31.683 52.471 74.939 1.00 84.37 191 LYS A C 1
ATOM 1390 O O . LYS A 1 194 ? -30.797 52.582 74.088 1.00 85.64 191 LYS A O 1
ATOM 1396 N N . GLU A 1 195 ? -32.944 52.866 74.759 1.00 84.52 192 GLU A N 1
ATOM 1397 C CA . GLU A 1 195 ? -33.407 53.514 73.507 1.00 85.60 192 GLU A CA 1
ATOM 1398 C C . GLU A 1 195 ? -32.642 54.828 73.305 1.00 83.74 192 GLU A C 1
ATOM 1399 O O . GLU A 1 195 ? -32.190 55.070 72.161 1.00 84.18 192 GLU A O 1
ATOM 1405 N N . ALA A 1 196 ? -32.499 55.636 74.363 1.00 80.81 193 ALA A N 1
ATOM 1406 C CA . ALA A 1 196 ? -31.751 56.915 74.341 1.00 79.12 193 ALA A CA 1
ATOM 1407 C C . ALA A 1 196 ? -30.323 56.650 73.856 1.00 77.82 193 ALA A C 1
ATOM 1408 O O . ALA A 1 196 ? -29.879 57.336 72.918 1.00 78.71 193 ALA A O 1
ATOM 1410 N N . ILE A 1 197 ? -29.641 55.673 74.456 1.00 77.23 194 ILE A N 1
ATOM 1411 C CA . ILE A 1 197 ? -28.248 55.290 74.079 1.00 76.37 194 ILE A CA 1
ATOM 1412 C C . ILE A 1 197 ? -28.226 54.860 72.607 1.00 77.75 194 ILE A C 1
ATOM 1413 O O . ILE A 1 197 ? -27.277 55.227 71.906 1.00 80.43 194 ILE A O 1
ATOM 1418 N N . SER A 1 198 ? -29.248 54.159 72.123 1.00 78.47 195 SER A N 1
ATOM 1419 C CA . SER A 1 198 ? -29.300 53.697 70.712 1.00 79.78 195 SER A CA 1
ATOM 1420 C C . SER A 1 198 ? -29.481 54.892 69.763 1.00 80.17 195 SER A C 1
ATOM 1421 O O . SER A 1 198 ? -29.129 54.741 68.585 1.00 81.12 195 SER A O 1
ATOM 1424 N N . LEU A 1 199 ? -30.012 56.028 70.236 1.00 79.80 196 LEU A N 1
ATOM 1425 C CA . LEU A 1 199 ? -30.345 57.206 69.378 1.00 80.14 196 LEU A CA 1
ATOM 1426 C C . LEU A 1 199 ? -29.242 58.270 69.459 1.00 76.30 196 LEU A C 1
ATOM 1427 O O . LEU A 1 199 ? -29.357 59.298 68.781 1.00 75.66 196 LEU A O 1
ATOM 1432 N N . LEU A 1 200 ? -28.208 58.035 70.255 1.00 73.27 197 LEU A N 1
ATOM 1433 C CA . LEU A 1 200 ? -27.029 58.934 70.317 1.00 74.30 197 LEU A CA 1
ATOM 1434 C C . LEU A 1 200 ? -26.389 59.005 68.937 1.00 77.31 197 LEU A C 1
ATOM 1435 O O . LEU A 1 200 ? -26.153 57.982 68.306 1.00 78.98 197 LEU A O 1
ATOM 1440 N N . PRO A 1 201 ? -26.106 60.214 68.406 1.00 80.00 198 PRO A N 1
ATOM 1441 C CA . PRO A 1 201 ? -25.323 60.327 67.180 1.00 80.04 198 PRO A CA 1
ATOM 1442 C C . PRO A 1 201 ? -23.934 59.688 67.345 1.00 77.22 198 PRO A C 1
ATOM 1443 O O . PRO A 1 201 ? -23.458 59.528 68.466 1.00 75.39 198 PRO A O 1
ATOM 1447 N N . THR A 1 202 ? -23.316 59.352 66.212 1.00 78.70 199 THR A N 1
ATOM 1448 C CA . THR A 1 202 ? -22.051 58.580 66.101 1.00 78.33 199 THR A CA 1
ATOM 1449 C C . THR A 1 202 ? -20.956 59.276 66.910 1.00 74.40 199 THR A C 1
ATOM 1450 O O . THR A 1 202 ? -20.168 58.564 67.549 1.00 78.17 199 THR A O 1
ATOM 1454 N N . TYR A 1 203 ? -20.963 60.612 66.930 1.00 72.74 200 TYR A N 1
ATOM 1455 C CA . TYR A 1 203 ? -19.905 61.488 67.508 1.00 69.08 200 TYR A CA 1
ATOM 1456 C C . TYR A 1 203 ? -20.150 61.797 68.993 1.00 67.25 200 TYR A C 1
ATOM 1457 O O . TYR A 1 203 ? -19.296 62.457 69.591 1.00 65.71 200 TYR A O 1
ATOM 1466 N N . HIS A 1 204 ? -21.265 61.366 69.591 1.00 67.38 201 HIS A N 1
ATOM 1467 C CA . HIS A 1 204 ? -21.549 61.642 71.026 1.00 67.40 201 HIS A CA 1
ATOM 1468 C C . HIS A 1 204 ? -20.402 61.109 71.887 1.00 67.37 201 HIS A C 1
ATOM 1469 O O . HIS A 1 204 ? -19.939 59.993 71.673 1.00 68.71 201 HIS A O 1
ATOM 1476 N N . PRO A 1 205 ? -19.899 61.878 72.882 1.00 67.71 202 PRO A N 1
ATOM 1477 C CA . PRO A 1 205 ? -18.804 61.414 73.738 1.00 66.61 202 PRO A CA 1
ATOM 1478 C C . PRO A 1 205 ? -19.011 60.060 74.438 1.00 68.12 202 PRO A C 1
ATOM 1479 O O . PRO A 1 205 ? -18.028 59.476 74.833 1.00 68.18 202 PRO A O 1
ATOM 1483 N N . LEU A 1 206 ? -20.259 59.614 74.609 1.00 71.36 203 LEU A N 1
ATOM 1484 C CA . LEU A 1 206 ? -20.583 58.360 75.343 1.00 73.50 203 LEU A CA 1
ATOM 1485 C C . LEU A 1 206 ? -20.223 57.146 74.484 1.00 75.77 203 LEU A C 1
ATOM 1486 O O . LEU A 1 206 ? -19.938 56.081 75.085 1.00 76.38 203 LEU A O 1
ATOM 1491 N N . ARG A 1 207 ? -20.208 57.290 73.153 1.00 77.72 204 ARG A N 1
ATOM 1492 C CA . ARG A 1 207 ? -19.916 56.164 72.227 1.00 81.34 204 ARG A CA 1
ATOM 1493 C C . ARG A 1 207 ? -18.470 55.681 72.425 1.00 83.53 204 ARG A C 1
ATOM 1494 O O . ARG A 1 207 ? -18.267 54.455 72.450 1.00 81.41 204 ARG A O 1
ATOM 1502 N N . ASN A 1 208 ? -17.510 56.590 72.610 1.00 88.19 205 ASN A N 1
ATOM 1503 C CA . ASN A 1 208 ? -16.083 56.243 72.861 1.00 89.73 205 ASN A CA 1
ATOM 1504 C C . ASN A 1 208 ? -15.971 55.449 74.169 1.00 90.74 205 ASN A C 1
ATOM 1505 O O . ASN A 1 208 ? -15.309 54.395 74.162 1.00 93.30 205 ASN A O 1
ATOM 1510 N N . TYR A 1 209 ? -16.611 55.925 75.241 1.00 90.87 206 TYR A N 1
ATOM 1511 C CA . TYR A 1 209 ? -16.677 55.250 76.566 1.00 92.45 206 TYR A CA 1
ATOM 1512 C C . TYR A 1 209 ? -17.215 53.819 76.414 1.00 93.06 206 TYR A C 1
ATOM 1513 O O . TYR A 1 209 ? -16.599 52.900 76.986 1.00 94.19 206 TYR A O 1
ATOM 1522 N N . LEU A 1 210 ? -18.321 53.629 75.689 1.00 95.79 207 LEU A N 1
ATOM 1523 C CA . LEU A 1 210 ? -18.974 52.297 75.517 1.00 99.96 207 LEU A CA 1
ATOM 1524 C C . LEU A 1 210 ? -18.046 51.298 74.803 1.00 104.15 207 LEU A C 1
ATOM 1525 O O . LEU A 1 210 ? -18.154 50.103 75.109 1.00 104.03 207 LEU A O 1
ATOM 1530 N N . THR A 1 211 ? -17.179 51.757 73.888 1.00 110.43 208 THR A N 1
ATOM 1531 C CA . THR A 1 211 ? -16.270 50.910 73.057 1.00 110.13 208 THR A CA 1
ATOM 1532 C C . THR A 1 211 ? -14.848 51.494 73.067 1.00 106.88 208 THR A C 1
ATOM 1533 O O . THR A 1 211 ? -14.076 51.116 73.968 1.00 100.98 208 THR A O 1
ATOM 1537 N N . SER A 1 218 ? -25.787 43.581 80.948 1.00 119.17 215 SER A N 1
ATOM 1538 C CA . SER A 1 218 ? -25.184 44.299 82.105 1.00 120.15 215 SER A CA 1
ATOM 1539 C C . SER A 1 218 ? -26.164 45.365 82.622 1.00 119.98 215 SER A C 1
ATOM 1540 O O . SER A 1 218 ? -25.736 46.506 82.920 1.00 121.30 215 SER A O 1
ATOM 1543 N N . ASP A 1 219 ? -27.436 44.989 82.792 1.00 114.69 216 ASP A N 1
ATOM 1544 C CA . ASP A 1 219 ? -28.498 45.865 83.357 1.00 109.76 216 ASP A CA 1
ATOM 1545 C C . ASP A 1 219 ? -28.038 46.397 84.726 1.00 109.56 216 ASP A C 1
ATOM 1546 O O . ASP A 1 219 ? -28.323 47.572 85.024 1.00 108.95 216 ASP A O 1
ATOM 1551 N N . SER A 1 220 ? -27.311 45.591 85.509 1.00 110.25 217 SER A N 1
ATOM 1552 C CA . SER A 1 220 ? -26.761 45.959 86.842 1.00 108.73 217 SER A CA 1
ATOM 1553 C C . SER A 1 220 ? -25.768 47.127 86.714 1.00 105.62 217 SER A C 1
ATOM 1554 O O . SER A 1 220 ? -25.853 48.085 87.517 1.00 100.03 217 SER A O 1
ATOM 1557 N N . ALA A 1 221 ? -24.829 47.033 85.770 1.00 105.18 218 ALA A N 1
ATOM 1558 C CA . ALA A 1 221 ? -23.763 48.042 85.551 1.00 103.51 218 ALA A CA 1
ATOM 1559 C C . ALA A 1 221 ? -24.369 49.289 84.890 1.00 98.30 218 ALA A C 1
ATOM 1560 O O . ALA A 1 221 ? -23.937 50.397 85.233 1.00 95.37 218 ALA A O 1
ATOM 1562 N N . LEU A 1 222 ? -25.330 49.112 83.982 1.00 92.17 219 LEU A N 1
ATOM 1563 C CA . LEU A 1 222 ? -26.086 50.226 83.348 1.00 93.63 219 LEU A CA 1
ATOM 1564 C C . LEU A 1 222 ? -26.739 51.081 84.446 1.00 92.61 219 LEU A C 1
ATOM 1565 O O . LEU A 1 222 ? -26.514 52.307 84.468 1.00 93.05 219 LEU A O 1
ATOM 1570 N N . VAL A 1 223 ? -27.504 50.452 85.338 1.00 87.52 220 VAL A N 1
ATOM 1571 C CA . VAL A 1 223 ? -28.192 51.131 86.477 1.00 85.91 220 VAL A CA 1
ATOM 1572 C C . VAL A 1 223 ? -27.143 51.873 87.318 1.00 83.13 220 VAL A C 1
ATOM 1573 O O . VAL A 1 223 ? -27.354 53.064 87.605 1.00 84.93 220 VAL A O 1
ATOM 1577 N N . ASP A 1 224 ? -26.048 51.206 87.687 1.00 81.91 221 ASP A N 1
ATOM 1578 C CA . ASP A 1 224 ? -24.972 51.785 88.542 1.00 81.18 221 ASP A CA 1
ATOM 1579 C C . ASP A 1 224 ? -24.340 53.015 87.866 1.00 79.55 221 ASP A C 1
ATOM 1580 O O . ASP A 1 224 ? -23.982 53.957 88.593 1.00 82.38 221 ASP A O 1
ATOM 1585 N N . THR A 1 225 ? -24.174 52.988 86.543 1.00 76.24 222 THR A N 1
ATOM 1586 C CA . THR A 1 225 ? -23.503 54.043 85.734 1.00 75.94 222 THR A CA 1
ATOM 1587 C C . THR A 1 225 ? -24.444 55.232 85.486 1.00 74.44 222 THR A C 1
ATOM 1588 O O . THR A 1 225 ? -23.961 56.364 85.581 1.00 72.16 222 THR A O 1
ATOM 1592 N N . PHE A 1 226 ? -25.727 54.985 85.190 1.00 75.99 223 PHE A N 1
ATOM 1593 C CA . PHE A 1 226 ? -26.648 55.964 84.551 1.00 77.21 223 PHE A CA 1
ATOM 1594 C C . PHE A 1 226 ? -27.838 56.346 85.444 1.00 78.26 223 PHE A C 1
ATOM 1595 O O . PHE A 1 226 ? -28.378 57.452 85.232 1.00 79.73 223 PHE A O 1
ATOM 1603 N N . LEU A 1 227 ? -28.276 55.479 86.363 1.00 79.17 224 LEU A N 1
ATOM 1604 C CA . LEU A 1 227 ? -29.614 55.609 87.014 1.00 82.08 224 LEU A CA 1
ATOM 1605 C C . LEU A 1 227 ? -29.481 55.530 88.543 1.00 84.90 224 LEU A C 1
ATOM 1606 O O . LEU A 1 227 ? -30.475 55.167 89.212 1.00 86.88 224 LEU A O 1
ATOM 1611 N N . HIS A 1 228 ? -28.320 55.916 89.079 1.00 87.79 225 HIS A N 1
ATOM 1612 C CA . HIS A 1 228 ? -27.974 55.802 90.523 1.00 91.92 225 HIS A CA 1
ATOM 1613 C C . HIS A 1 228 ? -27.420 57.139 91.042 1.00 87.85 225 HIS A C 1
ATOM 1614 O O . HIS A 1 228 ? -26.560 57.097 91.947 1.00 89.05 225 HIS A O 1
ATOM 1621 N N . GLY A 1 229 ? -27.886 58.272 90.496 1.00 84.03 226 GLY A N 1
ATOM 1622 C CA . GLY A 1 229 ? -27.469 59.635 90.886 1.00 84.08 226 GLY A CA 1
ATOM 1623 C C . GLY A 1 229 ? -26.132 60.027 90.268 1.00 83.93 226 GLY A C 1
ATOM 1624 O O . GLY A 1 229 ? -25.444 59.134 89.721 1.00 79.75 226 GLY A O 1
ATOM 1625 N N . ARG A 1 230 ? -25.754 61.310 90.359 1.00 83.61 227 ARG A N 1
ATOM 1626 C CA . ARG A 1 230 ? -24.466 61.821 89.815 1.00 83.27 227 ARG A CA 1
ATOM 1627 C C . ARG A 1 230 ? -23.322 61.188 90.611 1.00 83.22 227 ARG A C 1
ATOM 1628 O O . ARG A 1 230 ? -23.421 61.152 91.854 1.00 83.40 227 ARG A O 1
ATOM 1631 N N . GLN A 1 231 ? -22.303 60.667 89.925 1.00 84.75 228 GLN A N 1
ATOM 1632 C CA . GLN A 1 231 ? -21.078 60.119 90.571 1.00 86.74 228 GLN A CA 1
ATOM 1633 C C . GLN A 1 231 ? -19.962 61.149 90.372 1.00 82.69 228 GLN A C 1
ATOM 1634 O O . GLN A 1 231 ? -19.620 61.430 89.223 1.00 90.29 228 GLN A O 1
ATOM 1640 N N . ARG A 1 232 ? -19.473 61.752 91.453 1.00 77.69 229 ARG A N 1
ATOM 1641 C CA . ARG A 1 232 ? -18.401 62.771 91.405 1.00 76.60 229 ARG A CA 1
ATOM 1642 C C . ARG A 1 232 ? -17.221 62.181 90.614 1.00 71.64 229 ARG A C 1
ATOM 1643 O O . ARG A 1 232 ? -16.871 61.008 90.849 1.00 75.25 229 ARG A O 1
ATOM 1651 N N . SER A 1 233 ? -16.664 62.936 89.670 1.00 64.33 230 SER A N 1
ATOM 1652 C CA . SER A 1 233 ? -15.417 62.590 88.935 1.00 64.06 230 SER A CA 1
ATOM 1653 C C . SER A 1 233 ? -14.325 63.605 89.292 1.00 61.26 230 SER A C 1
ATOM 1654 O O . SER A 1 233 ? -14.672 64.687 89.805 1.00 61.08 230 SER A O 1
ATOM 1657 N N . TYR A 1 234 ? -13.063 63.262 89.034 1.00 57.46 231 TYR A N 1
ATOM 1658 C CA . TYR A 1 234 ? -11.877 64.006 89.526 1.00 58.31 231 TYR A CA 1
ATOM 1659 C C . TYR A 1 234 ? -10.882 64.218 88.388 1.00 56.22 231 TYR A C 1
ATOM 1660 O O . TYR A 1 234 ? -10.695 63.319 87.551 1.00 57.35 231 TYR A O 1
ATOM 1669 N N . THR A 1 235 ? -10.237 65.378 88.378 1.00 56.33 232 THR A N 1
ATOM 1670 C CA . THR A 1 235 ? -9.017 65.636 87.578 1.00 55.81 232 THR A CA 1
ATOM 1671 C C . THR A 1 235 ? -7.812 65.037 88.315 1.00 55.33 232 THR A C 1
ATOM 1672 O O . THR A 1 235 ? -7.923 64.736 89.510 1.00 54.12 232 THR A O 1
ATOM 1676 N N . VAL A 1 236 ? -6.685 64.926 87.619 1.00 55.67 233 VAL A N 1
ATOM 1677 C CA . VAL A 1 236 ? -5.378 64.528 88.204 1.00 55.03 233 VAL A CA 1
ATOM 1678 C C . VAL A 1 236 ? -5.093 65.408 89.426 1.00 54.90 233 VAL A C 1
ATOM 1679 O O . VAL A 1 236 ? -4.727 64.846 90.460 1.00 55.54 233 VAL A O 1
ATOM 1683 N N . GLU A 1 237 ? -5.246 66.726 89.312 1.00 56.68 234 GLU A N 1
ATOM 1684 C CA . GLU A 1 237 ? -4.841 67.672 90.388 1.00 61.72 234 GLU A CA 1
ATOM 1685 C C . GLU A 1 237 ? -5.768 67.503 91.596 1.00 60.24 234 GLU A C 1
ATOM 1686 O O . GLU A 1 237 ? -5.264 67.630 92.712 1.00 61.10 234 GLU A O 1
ATOM 1692 N N . GLU A 1 238 ? -7.051 67.197 91.388 1.00 58.54 235 GLU A N 1
ATOM 1693 C CA . GLU A 1 238 ? -8.020 66.948 92.489 1.00 56.98 235 GLU A CA 1
ATOM 1694 C C . GLU A 1 238 ? -7.658 65.640 93.215 1.00 57.77 235 GLU A C 1
ATOM 1695 O O . GLU A 1 238 ? -7.725 65.639 94.458 1.00 59.66 235 GLU A O 1
ATOM 1701 N N . CYS A 1 239 ? -7.255 64.581 92.500 1.00 56.61 236 CYS A N 1
ATOM 1702 C CA . CYS A 1 239 ? -6.735 63.324 93.109 1.00 55.48 236 CYS A CA 1
ATOM 1703 C C . CYS A 1 239 ? -5.545 63.641 94.009 1.00 53.51 236 CYS A C 1
ATOM 1704 O O . CYS A 1 239 ? -5.535 63.185 95.168 1.00 52.23 236 CYS A O 1
ATOM 1707 N N . VAL A 1 240 ? -4.565 64.372 93.484 1.00 54.31 237 VAL A N 1
ATOM 1708 C CA . VAL A 1 240 ? -3.323 64.713 94.237 1.00 54.59 237 VAL A CA 1
ATOM 1709 C C . VAL A 1 240 ? -3.692 65.542 95.473 1.00 55.41 237 VAL A C 1
ATOM 1710 O O . VAL A 1 240 ? -3.166 65.230 96.552 1.00 58.80 237 VAL A O 1
ATOM 1714 N N . ASP A 1 241 ? -4.595 66.517 95.332 1.00 58.65 238 ASP A N 1
ATOM 1715 C CA . ASP A 1 241 ? -5.007 67.437 96.431 1.00 63.36 238 ASP A CA 1
ATOM 1716 C C . ASP A 1 241 ? -5.764 66.632 97.502 1.00 62.52 238 ASP A C 1
ATOM 1717 O O . ASP A 1 241 ? -5.516 66.872 98.693 1.00 62.12 238 ASP A O 1
ATOM 1722 N N . LEU A 1 242 ? -6.636 65.698 97.104 1.00 60.18 239 LEU A N 1
ATOM 1723 C CA . LEU A 1 242 ? -7.347 64.806 98.050 1.00 57.87 239 LEU A CA 1
ATOM 1724 C C . LEU A 1 242 ? -6.317 64.045 98.898 1.00 58.35 239 LEU A C 1
ATOM 1725 O O . LEU A 1 242 ? -6.480 63.978 100.149 1.00 60.13 239 LEU A O 1
ATOM 1730 N N . VAL A 1 243 ? -5.292 63.490 98.256 1.00 53.82 240 VAL A N 1
ATOM 1731 C CA . VAL A 1 243 ? -4.245 62.682 98.939 1.00 54.45 240 VAL A CA 1
ATOM 1732 C C . VAL A 1 243 ? -3.448 63.577 99.908 1.00 56.57 240 VAL A C 1
ATOM 1733 O O . VAL A 1 243 ? -3.352 63.205 101.071 1.00 57.86 240 VAL A O 1
ATOM 1737 N N . THR A 1 244 ? -2.936 64.730 99.473 1.00 57.72 241 THR A N 1
ATOM 1738 C CA . THR A 1 244 ? -2.098 65.631 100.312 1.00 59.31 241 THR A CA 1
ATOM 1739 C C . THR A 1 244 ? -2.938 66.270 101.426 1.00 60.95 241 THR A C 1
ATOM 1740 O O . THR A 1 244 ? -2.368 66.505 102.507 1.00 62.87 241 THR A O 1
ATOM 1744 N N . SER A 1 245 ? -4.237 66.504 101.218 1.00 61.87 242 SER A N 1
ATOM 1745 C CA . SER A 1 245 ? -5.151 67.095 102.240 1.00 64.69 242 SER A CA 1
ATOM 1746 C C . SER A 1 245 ? -5.308 66.131 103.426 1.00 65.42 242 SER A C 1
ATOM 1747 O O . SER A 1 245 ? -5.620 66.598 104.529 1.00 66.32 242 SER A O 1
ATOM 1750 N N . ALA A 1 246 ? -5.126 64.830 103.187 1.00 64.25 243 ALA A N 1
ATOM 1751 C CA . ALA A 1 246 ? -5.189 63.757 104.200 1.00 62.64 243 ALA A CA 1
ATOM 1752 C C . ALA A 1 246 ? -3.825 63.571 104.868 1.00 62.10 243 ALA A C 1
ATOM 1753 O O . ALA A 1 246 ? -3.708 62.682 105.704 1.00 63.25 243 ALA A O 1
ATOM 1755 N N . GLY A 1 247 ? -2.828 64.374 104.505 1.00 63.38 244 GLY A N 1
ATOM 1756 C CA . GLY A 1 247 ? -1.474 64.307 105.090 1.00 63.96 244 GLY A CA 1
ATOM 1757 C C . GLY A 1 247 ? -0.638 63.178 104.503 1.00 61.74 244 GLY A C 1
ATOM 1758 O O . GLY A 1 247 ? 0.375 62.817 105.132 1.00 62.61 244 GLY A O 1
ATOM 1759 N N . LEU A 1 248 ? -1.014 62.676 103.322 1.00 58.81 245 LEU A N 1
ATOM 1760 C CA . LEU A 1 248 ? -0.310 61.567 102.630 1.00 57.05 245 LEU A CA 1
ATOM 1761 C C . LEU A 1 248 ? 0.483 62.126 101.450 1.00 58.20 245 LEU A C 1
ATOM 1762 O O . LEU A 1 248 ? 0.245 63.284 101.036 1.00 61.02 245 LEU A O 1
ATOM 1767 N N . VAL A 1 249 ? 1.418 61.318 100.958 1.00 56.90 246 VAL A N 1
ATOM 1768 C CA . VAL A 1 249 ? 2.199 61.581 99.726 1.00 54.87 246 VAL A CA 1
ATOM 1769 C C . VAL A 1 249 ? 1.493 60.848 98.584 1.00 52.76 246 VAL A C 1
ATOM 1770 O O . VAL A 1 249 ? 1.085 59.697 98.791 1.00 52.25 246 VAL A O 1
ATOM 1774 N N . PHE A 1 250 ? 1.347 61.497 97.433 1.00 52.35 247 PHE A N 1
ATOM 1775 C CA . PHE A 1 250 ? 0.938 60.846 96.165 1.00 52.14 247 PHE A CA 1
ATOM 1776 C C . PHE A 1 250 ? 2.124 60.033 95.640 1.00 50.41 247 PHE A C 1
ATOM 1777 O O . PHE A 1 250 ? 3.058 60.619 95.096 1.00 49.98 247 PHE A O 1
ATOM 1785 N N . GLN A 1 251 ? 2.083 58.715 95.819 1.00 50.26 248 GLN A N 1
ATOM 1786 C CA . GLN A 1 251 ? 3.195 57.809 95.440 1.00 51.90 248 GLN A CA 1
ATOM 1787 C C . GLN A 1 251 ? 3.275 57.723 93.912 1.00 51.05 248 GLN A C 1
ATOM 1788 O O . GLN A 1 251 ? 4.378 57.751 93.389 1.00 52.89 248 GLN A O 1
ATOM 1794 N N . GLY A 1 252 ? 2.140 57.551 93.239 1.00 51.11 249 GLY A N 1
ATOM 1795 C CA . GLY A 1 252 ? 2.090 57.443 91.770 1.00 51.00 249 GLY A CA 1
ATOM 1796 C C . GLY A 1 252 ? 0.889 56.655 91.284 1.00 50.59 249 GLY A C 1
ATOM 1797 O O . GLY A 1 252 ? -0.056 56.404 92.064 1.00 49.77 249 GLY A O 1
ATOM 1798 N N . TRP A 1 253 ? 0.915 56.302 90.010 1.00 49.33 250 TRP A N 1
ATOM 1799 C CA . TRP A 1 253 ? -0.205 55.672 89.279 1.00 49.55 250 TRP A CA 1
ATOM 1800 C C . TRP A 1 253 ? 0.030 54.171 89.241 1.00 49.02 250 TRP A C 1
ATOM 1801 O O . TRP A 1 253 ? 1.194 53.778 89.192 1.00 48.51 250 TRP A O 1
ATOM 1812 N N . PHE A 1 254 ? -1.042 53.379 89.191 1.00 49.03 251 PHE A N 1
ATOM 1813 C CA . PHE A 1 254 ? -0.952 51.947 88.851 1.00 50.80 251 PHE A CA 1
ATOM 1814 C C . PHE A 1 254 ? -0.614 51.796 87.359 1.00 52.57 251 PHE A C 1
ATOM 1815 O O . PHE A 1 254 ? 0.381 51.135 87.018 1.00 50.89 251 PHE A O 1
ATOM 1823 N N . HIS A 1 255 ? -1.446 52.380 86.495 1.00 52.83 252 HIS A N 1
ATOM 1824 C CA . HIS A 1 255 ? -1.212 52.490 85.030 1.00 53.84 252 HIS A CA 1
ATOM 1825 C C . HIS A 1 255 ? -0.641 53.879 84.753 1.00 52.36 252 HIS A C 1
ATOM 1826 O O . HIS A 1 255 ? -1.362 54.849 84.993 1.00 52.34 252 HIS A O 1
ATOM 1833 N N . LYS A 1 256 ? 0.614 53.955 84.310 1.00 50.88 253 LYS A N 1
ATOM 1834 C CA . LYS A 1 256 ? 1.294 55.223 83.945 1.00 50.25 253 LYS A CA 1
ATOM 1835 C C . LYS A 1 256 ? 0.848 55.683 82.549 1.00 51.70 253 LYS A C 1
ATOM 1836 O O . LYS A 1 256 ? 0.904 56.890 82.307 1.00 54.66 253 LYS A O 1
ATOM 1842 N N . ALA A 1 257 ? 0.425 54.772 81.664 1.00 54.08 254 ALA A N 1
ATOM 1843 C CA . ALA A 1 257 ? 0.212 55.047 80.214 1.00 55.31 254 ALA A CA 1
ATOM 1844 C C . ALA A 1 257 ? -0.641 56.301 80.019 1.00 54.60 254 ALA A C 1
ATOM 1845 O O . ALA A 1 257 ? -0.276 57.146 79.218 1.00 58.47 254 ALA A O 1
ATOM 1847 N N . PRO A 1 258 ? -1.799 56.475 80.696 1.00 53.40 255 PRO A N 1
ATOM 1848 C CA . PRO A 1 258 ? -2.637 57.653 80.469 1.00 53.77 255 PRO A CA 1
ATOM 1849 C C . PRO A 1 258 ? -2.001 59.006 80.819 1.00 52.91 255 PRO A C 1
ATOM 1850 O O . PRO A 1 258 ? -2.529 60.023 80.396 1.00 55.54 255 PRO A O 1
ATOM 1854 N N . TYR A 1 259 ? -0.911 59.016 81.584 1.00 52.47 256 TYR A N 1
ATOM 1855 C CA . TYR A 1 259 ? -0.446 60.231 82.299 1.00 52.19 256 TYR A CA 1
ATOM 1856 C C . TYR A 1 259 ? 0.855 60.762 81.690 1.00 52.20 256 TYR A C 1
ATOM 1857 O O . TYR A 1 259 ? 1.276 61.827 82.125 1.00 56.94 256 TYR A O 1
ATOM 1866 N N . TYR A 1 260 ? 1.425 60.092 80.688 1.00 53.36 257 TYR A N 1
ATOM 1867 C CA . TYR A 1 260 ? 2.705 60.485 80.038 1.00 54.61 257 TYR A CA 1
ATOM 1868 C C . TYR A 1 260 ? 2.563 60.517 78.516 1.00 56.47 257 TYR A C 1
ATOM 1869 O O . TYR A 1 260 ? 1.787 59.776 77.910 1.00 54.40 257 TYR A O 1
ATOM 1878 N N . PRO A 1 261 ? 3.332 61.393 77.842 1.00 58.02 258 PRO A N 1
ATOM 1879 C CA . PRO A 1 261 ? 3.488 61.305 76.396 1.00 60.50 258 PRO A CA 1
ATOM 1880 C C . PRO A 1 261 ? 4.101 59.943 76.044 1.00 63.38 258 PRO A C 1
ATOM 1881 O O . PRO A 1 261 ? 5.068 59.566 76.687 1.00 65.89 258 PRO A O 1
ATOM 1885 N N . HIS A 1 262 ? 3.513 59.240 75.071 1.00 65.90 259 HIS A N 1
ATOM 1886 C CA . HIS A 1 262 ? 3.949 57.893 74.612 1.00 68.26 259 HIS A CA 1
ATOM 1887 C C . HIS A 1 262 ? 5.116 58.060 73.623 1.00 71.60 259 HIS A C 1
ATOM 1888 O O . HIS A 1 262 ? 4.942 57.749 72.413 1.00 74.03 259 HIS A O 1
ATOM 1895 N N . ASP A 1 263 ? 6.266 58.532 74.113 1.00 72.82 260 ASP A N 1
ATOM 1896 C CA . ASP A 1 263 ? 7.461 58.887 73.291 1.00 77.10 260 ASP A CA 1
ATOM 1897 C C . ASP A 1 263 ? 8.059 57.627 72.630 1.00 73.35 260 ASP A C 1
ATOM 1898 O O . ASP A 1 263 ? 8.810 57.772 71.663 1.00 74.60 260 ASP A O 1
ATOM 1903 N N . PHE A 1 264 ? 7.733 56.432 73.123 1.00 69.43 261 PHE A N 1
ATOM 1904 C CA . PHE A 1 264 ? 8.143 55.131 72.542 1.00 68.94 261 PHE A CA 1
ATOM 1905 C C . PHE A 1 264 ? 7.494 54.942 71.164 1.00 71.34 261 PHE A C 1
ATOM 1906 O O . PHE A 1 264 ? 8.160 54.402 70.266 1.00 72.17 261 PHE A O 1
ATOM 1914 N N . PHE A 1 265 ? 6.226 55.339 71.006 1.00 72.13 262 PHE A N 1
ATOM 1915 C CA . PHE A 1 265 ? 5.488 55.276 69.714 1.00 73.62 262 PHE A CA 1
ATOM 1916 C C . PHE A 1 265 ? 5.781 56.527 68.881 1.00 72.79 262 PHE A C 1
ATOM 1917 O O . PHE A 1 265 ? 5.839 56.411 67.662 1.00 75.26 262 PHE A O 1
ATOM 1925 N N . VAL A 1 266 ? 5.951 57.688 69.516 1.00 73.99 263 VAL A N 1
ATOM 1926 C CA . VAL A 1 266 ? 6.233 58.972 68.807 1.00 77.10 263 VAL A CA 1
ATOM 1927 C C . VAL A 1 266 ? 7.483 59.602 69.411 1.00 77.40 263 VAL A C 1
ATOM 1928 O O . VAL A 1 266 ? 7.398 60.494 70.248 1.00 84.15 263 VAL A O 1
ATOM 1932 N N . PRO A 1 267 ? 8.692 59.149 69.024 1.00 80.81 264 PRO A N 1
ATOM 1933 C CA . PRO A 1 267 ? 9.921 59.792 69.485 1.00 80.42 264 PRO A CA 1
ATOM 1934 C C . PRO A 1 267 ? 10.152 61.094 68.702 1.00 81.50 264 PRO A C 1
ATOM 1935 O O . PRO A 1 267 ? 9.648 61.221 67.579 1.00 81.80 264 PRO A O 1
ATOM 1939 N N . ASN A 1 268 ? 10.888 62.023 69.317 1.00 80.18 265 ASN A N 1
ATOM 1940 C CA . ASN A 1 268 ? 11.431 63.254 68.676 1.00 81.66 265 ASN A CA 1
ATOM 1941 C C . ASN A 1 268 ? 10.309 64.255 68.376 1.00 77.14 265 ASN A C 1
ATOM 1942 O O . ASN A 1 268 ? 10.526 65.130 67.525 1.00 81.08 265 ASN A O 1
ATOM 1947 N N . SER A 1 269 ? 9.167 64.146 69.056 1.00 72.36 266 SER A N 1
ATOM 1948 C CA . SER A 1 269 ? 8.081 65.158 69.041 1.00 69.71 266 SER A CA 1
ATOM 1949 C C . SER A 1 269 ? 8.487 66.340 69.930 1.00 66.13 266 SER A C 1
ATOM 1950 O O . SER A 1 269 ? 8.741 66.120 71.134 1.00 64.16 266 SER A O 1
ATOM 1953 N N . GLU A 1 270 ? 8.537 67.541 69.356 1.00 66.68 267 GLU A N 1
ATOM 1954 C CA . GLU A 1 270 ? 8.887 68.803 70.060 1.00 67.94 267 GLU A CA 1
ATOM 1955 C C . GLU A 1 270 ? 7.780 69.119 71.069 1.00 65.63 267 GLU A C 1
ATOM 1956 O O . GLU A 1 270 ? 8.100 69.617 72.167 1.00 64.36 267 GLU A O 1
ATOM 1962 N N . PHE A 1 271 ? 6.529 68.807 70.722 1.00 63.14 268 PHE A N 1
ATOM 1963 C CA . PHE A 1 271 ? 5.358 68.999 71.607 1.00 60.89 268 PHE A CA 1
ATOM 1964 C C . PHE A 1 271 ? 5.493 68.093 72.833 1.00 60.00 268 PHE A C 1
ATOM 1965 O O . PHE A 1 271 ? 5.356 68.614 73.952 1.00 61.30 268 PHE A O 1
ATOM 1973 N N . TYR A 1 272 ? 5.753 66.795 72.648 1.00 59.37 269 TYR A N 1
ATOM 1974 C CA . TYR A 1 272 ? 5.933 65.849 73.787 1.00 60.36 269 TYR A CA 1
ATOM 1975 C C . TYR A 1 272 ? 7.168 66.259 74.611 1.00 58.48 269 TYR A C 1
ATOM 1976 O O . TYR A 1 272 ? 7.113 66.134 75.835 1.00 54.90 269 TYR A O 1
ATOM 1985 N N . ALA A 1 273 ? 8.227 66.775 73.975 1.00 59.94 270 ALA A N 1
ATOM 1986 C CA . ALA A 1 273 ? 9.432 67.280 74.681 1.00 60.61 270 ALA A CA 1
ATOM 1987 C C . ALA A 1 273 ? 9.020 68.427 75.614 1.00 60.11 270 ALA A C 1
ATOM 1988 O O . ALA A 1 273 ? 9.487 68.430 76.776 1.00 58.89 270 ALA A O 1
ATOM 1990 N N . ALA A 1 274 ? 8.171 69.345 75.135 1.00 58.86 271 ALA A N 1
ATOM 1991 C CA . ALA A 1 274 ? 7.700 70.522 75.901 1.00 60.16 271 ALA A CA 1
ATOM 1992 C C . ALA A 1 274 ? 6.836 70.051 77.084 1.00 61.73 271 ALA A C 1
ATOM 1993 O O . ALA A 1 274 ? 6.965 70.651 78.181 1.00 65.84 271 ALA A O 1
ATOM 1995 N N . VAL A 1 275 ? 6.029 68.998 76.898 1.00 60.24 272 VAL A N 1
ATOM 1996 C CA . VAL A 1 275 ? 5.204 68.402 77.993 1.00 60.93 272 VAL A CA 1
ATOM 1997 C C . VAL A 1 275 ? 6.132 67.711 79.004 1.00 60.58 272 VAL A C 1
ATOM 1998 O O . VAL A 1 275 ? 5.896 67.873 80.206 1.00 63.44 272 VAL A O 1
ATOM 2002 N N . ASN A 1 276 ? 7.154 66.979 78.551 1.00 62.32 273 ASN A N 1
ATOM 2003 C CA . ASN A 1 276 ? 8.108 66.252 79.438 1.00 62.56 273 ASN A CA 1
ATOM 2004 C C . ASN A 1 276 ? 9.044 67.221 80.165 1.00 64.82 273 ASN A C 1
ATOM 2005 O O . ASN A 1 276 ? 9.764 66.752 81.055 1.00 68.99 273 ASN A O 1
ATOM 2010 N N . THR A 1 277 ? 9.019 68.511 79.823 1.00 67.34 274 THR A N 1
ATOM 2011 C CA . THR A 1 277 ? 9.750 69.597 80.527 1.00 70.80 274 THR A CA 1
ATOM 2012 C C . THR A 1 277 ? 9.050 69.964 81.852 1.00 72.45 274 THR A C 1
ATOM 2013 O O . THR A 1 277 ? 9.763 70.340 82.807 1.00 75.14 274 THR A O 1
ATOM 2017 N N . LEU A 1 278 ? 7.714 69.891 81.896 1.00 71.22 275 LEU A N 1
ATOM 2018 C CA . LEU A 1 278 ? 6.880 70.377 83.027 1.00 69.65 275 LEU A CA 1
ATOM 2019 C C . LEU A 1 278 ? 7.125 69.509 84.251 1.00 68.44 275 LEU A C 1
ATOM 2020 O O . LEU A 1 278 ? 7.513 68.348 84.131 1.00 69.80 275 LEU A O 1
ATOM 2025 N N . PRO A 1 279 ? 6.895 70.054 85.468 1.00 69.09 276 PRO A N 1
ATOM 2026 C CA . PRO A 1 279 ? 6.883 69.237 86.685 1.00 66.12 276 PRO A CA 1
ATOM 2027 C C . PRO A 1 279 ? 5.809 68.143 86.573 1.00 62.89 276 PRO A C 1
ATOM 2028 O O . PRO A 1 279 ? 4.785 68.387 85.970 1.00 64.76 276 PRO A O 1
ATOM 2032 N N . GLU A 1 280 ? 6.099 66.975 87.143 1.00 60.32 277 GLU A N 1
ATOM 2033 C CA . GLU A 1 280 ? 5.318 65.712 87.066 1.00 61.98 277 GLU A CA 1
ATOM 2034 C C . GLU A 1 280 ? 3.808 66.003 87.091 1.00 62.05 277 GLU A C 1
ATOM 2035 O O . GLU A 1 280 ? 3.115 65.569 86.180 1.00 62.38 277 GLU A O 1
ATOM 2041 N N . VAL A 1 281 ? 3.301 66.715 88.095 1.00 58.78 278 VAL A N 1
ATOM 2042 C CA . VAL A 1 281 ? 1.833 66.848 88.313 1.00 57.67 278 VAL A CA 1
ATOM 2043 C C . VAL A 1 281 ? 1.235 67.649 87.150 1.00 57.42 278 VAL A C 1
ATOM 2044 O O . VAL A 1 281 ? 0.156 67.260 86.658 1.00 54.83 278 VAL A O 1
ATOM 2048 N N . LYS A 1 282 ? 1.900 68.724 86.737 1.00 58.54 279 LYS A N 1
ATOM 2049 C CA . LYS A 1 282 ? 1.404 69.599 85.645 1.00 63.29 279 LYS A CA 1
ATOM 2050 C C . LYS A 1 282 ? 1.423 68.785 84.345 1.00 61.22 279 LYS A C 1
ATOM 2051 O O . LYS A 1 282 ? 0.475 68.928 83.558 1.00 60.06 279 LYS A O 1
ATOM 2057 N N . ALA A 1 283 ? 2.427 67.917 84.171 1.00 58.79 280 ALA A N 1
ATOM 2058 C CA . ALA A 1 283 ? 2.590 67.043 82.981 1.00 58.26 280 ALA A CA 1
ATOM 2059 C C . ALA A 1 283 ? 1.458 66.011 82.925 1.00 55.79 280 ALA A C 1
ATOM 2060 O O . ALA A 1 283 ? 0.848 65.871 81.852 1.00 52.21 280 ALA A O 1
ATOM 2062 N N . TRP A 1 284 ? 1.197 65.309 84.031 1.00 53.60 281 TRP A N 1
ATOM 2063 C CA . TRP A 1 284 ? 0.042 64.384 84.166 1.00 53.52 281 TRP A CA 1
ATOM 2064 C C . TRP A 1 284 ? -1.247 65.135 83.820 1.00 52.96 281 TRP A C 1
ATOM 2065 O O . TRP A 1 284 ? -2.112 64.548 83.143 1.00 51.53 281 TRP A O 1
ATOM 2076 N N . SER A 1 285 ? -1.372 66.374 84.293 1.00 51.72 282 SER A N 1
ATOM 2077 C CA . SER A 1 285 ? -2.590 67.213 84.155 1.00 53.44 282 SER A CA 1
ATOM 2078 C C . SER A 1 285 ? -2.854 67.483 82.674 1.00 53.21 282 SER A C 1
ATOM 2079 O O . SER A 1 285 ? -4.028 67.449 82.253 1.00 52.47 282 SER A O 1
ATOM 2082 N N . VAL A 1 286 ? -1.782 67.763 81.934 1.00 51.76 283 VAL A N 1
ATOM 2083 C CA . VAL A 1 286 ? -1.797 68.007 80.470 1.00 51.26 283 VAL A CA 1
ATOM 2084 C C . VAL A 1 286 ? -2.258 66.719 79.771 1.00 51.03 283 VAL A C 1
ATOM 2085 O O . VAL A 1 286 ? -3.190 66.787 78.979 1.00 52.34 283 VAL A O 1
ATOM 2089 N N . MET A 1 287 ? -1.645 65.578 80.075 1.00 50.26 284 MET A N 1
ATOM 2090 C CA . MET A 1 287 ? -1.918 64.316 79.349 1.00 50.93 284 MET A CA 1
ATOM 2091 C C . MET A 1 287 ? -3.356 63.853 79.630 1.00 52.36 284 MET A C 1
ATOM 2092 O O . MET A 1 287 ? -3.963 63.263 78.730 1.00 52.01 284 MET A O 1
ATOM 2097 N N . GLU A 1 288 ? -3.918 64.145 80.803 1.00 52.27 285 GLU A N 1
ATOM 2098 C CA . GLU A 1 288 ? -5.332 63.796 81.103 1.00 52.55 285 GLU A CA 1
ATOM 2099 C C . GLU A 1 288 ? -6.255 64.511 80.101 1.00 53.45 285 GLU A C 1
ATOM 2100 O O . GLU A 1 288 ? -7.309 63.953 79.765 1.00 55.76 285 GLU A O 1
ATOM 2106 N N . ARG A 1 289 ? -5.872 65.705 79.642 1.00 51.79 286 ARG A N 1
ATOM 2107 C CA . ARG A 1 289 ? -6.689 66.532 78.724 1.00 52.76 286 ARG A CA 1
ATOM 2108 C C . ARG A 1 289 ? -6.427 66.164 77.255 1.00 52.78 286 ARG A C 1
ATOM 2109 O O . ARG A 1 289 ? -7.238 66.585 76.429 1.00 51.50 286 ARG A O 1
ATOM 2117 N N . LEU A 1 290 ? -5.354 65.427 76.951 1.00 53.46 287 LEU A N 1
ATOM 2118 C CA . LEU A 1 290 ? -5.022 64.943 75.586 1.00 56.15 287 LEU A CA 1
ATOM 2119 C C . LEU A 1 290 ? -5.429 63.471 75.415 1.00 56.98 287 LEU A C 1
ATOM 2120 O O . LEU A 1 290 ? -5.699 63.063 74.291 1.00 60.79 287 LEU A O 1
ATOM 2125 N N . GLU A 1 291 ? -5.439 62.691 76.490 1.00 59.91 288 GLU A N 1
ATOM 2126 C CA . GLU A 1 291 ? -5.790 61.245 76.495 1.00 59.75 288 GLU A CA 1
ATOM 2127 C C . GLU A 1 291 ? -7.061 61.078 77.340 1.00 58.36 288 GLU A C 1
ATOM 2128 O O . GLU A 1 291 ? -6.944 60.897 78.550 1.00 57.49 288 GLU A O 1
ATOM 2134 N N . THR A 1 292 ? -8.230 61.145 76.694 1.00 58.89 289 THR A N 1
ATOM 2135 C CA . THR A 1 292 ? -9.557 61.359 77.322 1.00 57.85 289 THR A CA 1
ATOM 2136 C C . THR A 1 292 ? -10.384 60.073 77.324 1.00 58.23 289 THR A C 1
ATOM 2137 O O . THR A 1 292 ? -11.504 60.135 77.793 1.00 57.15 289 THR A O 1
ATOM 2141 N N . LEU A 1 293 ? -9.870 58.960 76.802 1.00 61.08 290 LEU A N 1
ATOM 2142 C CA . LEU A 1 293 ? -10.554 57.643 76.856 1.00 62.20 290 LEU A CA 1
ATOM 2143 C C . LEU A 1 293 ? -10.522 57.123 78.297 1.00 59.61 290 LEU A C 1
ATOM 2144 O O . LEU A 1 293 ? -11.554 56.653 78.780 1.00 60.76 290 LEU A O 1
ATOM 2149 N N . ASN A 1 294 ? -9.361 57.200 78.946 1.00 59.33 291 ASN A N 1
ATOM 2150 C CA . ASN A 1 294 ? -9.149 56.764 80.351 1.00 58.00 291 ASN A CA 1
ATOM 2151 C C . ASN A 1 294 ? -10.188 57.438 81.250 1.00 57.87 291 ASN A C 1
ATOM 2152 O O . ASN A 1 294 ? -10.233 58.690 81.261 1.00 56.20 291 ASN A O 1
ATOM 2157 N N . ALA A 1 295 ? -10.973 56.635 81.975 1.00 57.25 292 ALA A N 1
ATOM 2158 C CA . ALA A 1 295 ? -12.185 57.069 82.715 1.00 56.68 292 ALA A CA 1
ATOM 2159 C C . ALA A 1 295 ? -12.055 56.790 84.221 1.00 54.34 292 ALA A C 1
ATOM 2160 O O . ALA A 1 295 ? -13.011 57.061 84.953 1.00 56.64 292 ALA A O 1
ATOM 2162 N N . THR A 1 296 ? -10.901 56.310 84.672 1.00 54.46 293 THR A N 1
ATOM 2163 C CA . THR A 1 296 ? -10.618 55.986 86.095 1.00 55.91 293 THR A CA 1
ATOM 2164 C C . THR A 1 296 ? -9.210 56.451 86.450 1.00 53.61 293 THR A C 1
ATOM 2165 O O . THR A 1 296 ? -8.310 56.346 85.592 1.00 56.03 293 THR A O 1
ATOM 2169 N N . HIS A 1 297 ? -9.036 56.937 87.673 1.00 51.89 294 HIS A N 1
ATOM 2170 C CA . HIS A 1 297 ? -7.722 57.259 88.275 1.00 51.46 294 HIS A CA 1
ATOM 2171 C C . HIS A 1 297 ? -7.393 56.182 89.310 1.00 51.92 294 HIS A C 1
ATOM 2172 O O . HIS A 1 297 ? -8.080 56.151 90.346 1.00 52.95 294 HIS A O 1
ATOM 2179 N N . LEU A 1 298 ? -6.448 55.296 88.994 1.00 52.87 295 LEU A N 1
ATOM 2180 C CA . LEU A 1 298 ? -5.946 54.230 89.901 1.00 53.87 295 LEU A CA 1
ATOM 2181 C C . LEU A 1 298 ? -4.608 54.715 90.437 1.00 51.71 295 LEU A C 1
ATOM 2182 O O . LEU A 1 298 ? -3.664 54.796 89.669 1.00 51.08 295 LEU A O 1
ATOM 2187 N N . PHE A 1 299 ? -4.540 55.045 91.714 1.00 51.89 296 PHE A N 1
ATOM 2188 C CA . PHE A 1 299 ? -3.350 55.708 92.285 1.00 52.45 296 PHE A CA 1
ATOM 2189 C C . PHE A 1 299 ? -3.043 55.146 93.662 1.00 53.16 296 PHE A C 1
ATOM 2190 O O . PHE A 1 299 ? -3.874 54.459 94.301 1.00 53.83 296 PHE A O 1
ATOM 2198 N N . MET A 1 300 ? -1.825 55.436 94.083 1.00 53.49 297 MET A N 1
ATOM 2199 C CA . MET A 1 300 ? -1.256 54.953 95.350 1.00 53.39 297 MET A CA 1
ATOM 2200 C C . MET A 1 300 ? -0.834 56.171 96.157 1.00 53.19 297 MET A C 1
ATOM 2201 O O . MET A 1 300 ? -0.313 57.138 95.557 1.00 55.01 297 MET A O 1
ATOM 2206 N N . ALA A 1 301 ? -1.121 56.134 97.449 1.00 49.67 298 ALA A N 1
ATOM 2207 C CA . ALA A 1 301 ? -0.715 57.164 98.420 1.00 51.66 298 ALA A CA 1
ATOM 2208 C C . ALA A 1 301 ? 0.022 56.462 99.568 1.00 52.39 298 ALA A C 1
ATOM 2209 O O . ALA A 1 301 ? -0.259 55.278 99.841 1.00 56.50 298 ALA A O 1
ATOM 2211 N N . CYS A 1 302 ? 0.958 57.142 100.206 1.00 51.65 299 CYS A N 1
ATOM 2212 C CA . CYS A 1 302 ? 1.698 56.574 101.353 1.00 53.37 299 CYS A CA 1
ATOM 2213 C C . CYS A 1 302 ? 2.045 57.699 102.325 1.00 51.54 299 CYS A C 1
ATOM 2214 O O . CYS A 1 302 ? 1.753 58.875 102.019 1.00 51.92 299 CYS A O 1
ATOM 2217 N N . ARG A 1 303 ? 2.637 57.350 103.456 1.00 53.25 300 ARG A N 1
ATOM 2218 C CA . ARG A 1 303 ? 2.917 58.322 104.541 1.00 54.40 300 ARG A CA 1
ATOM 2219 C C . ARG A 1 303 ? 4.154 59.160 104.196 1.00 56.40 300 ARG A C 1
ATOM 2220 O O . ARG A 1 303 ? 5.015 58.674 103.432 1.00 55.58 300 ARG A O 1
ATOM 2228 N N . ARG A 1 304 ? 4.196 60.385 104.729 1.00 59.09 301 ARG A N 1
ATOM 2229 C CA . ARG A 1 304 ? 5.320 61.344 104.588 1.00 60.91 301 ARG A CA 1
ATOM 2230 C C . ARG A 1 304 ? 6.595 60.739 105.194 1.00 61.01 301 ARG A C 1
ATOM 2231 O O . ARG A 1 304 ? 7.684 61.118 104.741 1.00 60.10 301 ARG A O 1
ATOM 2239 N N . ASP A 1 305 ? 6.484 59.851 106.190 1.00 61.96 302 ASP A N 1
ATOM 2240 C CA . ASP A 1 305 ? 7.663 59.344 106.947 1.00 65.44 302 ASP A CA 1
ATOM 2241 C C . ASP A 1 305 ? 8.087 57.960 106.422 1.00 65.49 302 ASP A C 1
ATOM 2242 O O . ASP A 1 305 ? 8.963 57.336 107.061 1.00 70.78 302 ASP A O 1
ATOM 2247 N N . ARG A 1 306 ? 7.508 57.488 105.314 1.00 62.51 303 ARG A N 1
ATOM 2248 C CA . ARG A 1 306 ? 8.033 56.310 104.577 1.00 63.63 303 ARG A CA 1
ATOM 2249 C C . ARG A 1 306 ? 9.280 56.760 103.824 1.00 63.74 303 ARG A C 1
ATOM 2250 O O . ARG A 1 306 ? 9.211 57.707 103.045 1.00 63.64 303 ARG A O 1
ATOM 2258 N N . PRO A 1 307 ? 10.454 56.119 104.022 1.00 67.55 304 PRO A N 1
ATOM 2259 C CA . PRO A 1 307 ? 11.674 56.568 103.355 1.00 67.13 304 PRO A CA 1
ATOM 2260 C C . PRO A 1 307 ? 11.465 56.564 101.828 1.00 66.42 304 PRO A C 1
ATOM 2261 O O . PRO A 1 307 ? 11.009 55.568 101.283 1.00 63.84 304 PRO A O 1
ATOM 2265 N N . LYS A 1 308 ? 11.802 57.678 101.181 1.00 66.48 305 LYS A N 1
ATOM 2266 C CA . LYS A 1 308 ? 11.540 57.933 99.740 1.00 70.11 305 LYS A CA 1
ATOM 2267 C C . LYS A 1 308 ? 12.295 56.932 98.851 1.00 66.95 305 LYS A C 1
ATOM 2268 O O . LYS A 1 308 ? 11.798 56.678 97.749 1.00 65.38 305 LYS A O 1
ATOM 2274 N N . GLU A 1 309 ? 13.427 56.380 99.299 1.00 67.78 306 GLU A N 1
ATOM 2275 C CA . GLU A 1 309 ? 14.239 55.400 98.517 1.00 69.37 306 GLU A CA 1
ATOM 2276 C C . GLU A 1 309 ? 13.429 54.120 98.274 1.00 66.17 306 GLU A C 1
ATOM 2277 O O . GLU A 1 309 ? 13.795 53.369 97.351 1.00 65.98 306 GLU A O 1
ATOM 2283 N N . GLN A 1 310 ? 12.421 53.841 99.102 1.00 63.02 307 GLN A N 1
ATOM 2284 C CA . GLN A 1 310 ? 11.596 52.612 98.979 1.00 62.40 307 GLN A CA 1
ATOM 2285 C C . GLN A 1 310 ? 10.793 52.615 97.671 1.00 59.37 307 GLN A C 1
ATOM 2286 O O . GLN A 1 310 ? 10.522 51.510 97.150 1.00 56.95 307 GLN A O 1
ATOM 2292 N N . TYR A 1 311 ? 10.377 53.785 97.177 1.00 57.52 308 TYR A N 1
ATOM 2293 C CA . TYR A 1 311 ? 9.315 53.874 96.142 1.00 57.22 308 TYR A CA 1
ATOM 2294 C C . TYR A 1 311 ? 9.594 54.922 95.055 1.00 55.64 308 TYR A C 1
ATOM 2295 O O . TYR A 1 311 ? 8.821 54.939 94.085 1.00 54.71 308 TYR A O 1
ATOM 2304 N N . THR A 1 312 ? 10.599 55.788 95.207 1.00 57.22 309 THR A N 1
ATOM 2305 C CA . THR A 1 312 ? 10.841 56.912 94.272 1.00 57.80 309 THR A CA 1
ATOM 2306 C C . THR A 1 312 ? 11.476 56.342 93.002 1.00 57.38 309 THR A C 1
ATOM 2307 O O . THR A 1 312 ? 12.541 55.716 93.086 1.00 58.09 309 THR A O 1
ATOM 2311 N N . ILE A 1 313 ? 10.794 56.510 91.880 1.00 57.00 310 ILE A N 1
ATOM 2312 C CA . ILE A 1 313 ? 11.267 56.050 90.552 1.00 59.42 310 ILE A CA 1
ATOM 2313 C C . ILE A 1 313 ? 11.577 57.293 89.724 1.00 59.81 310 ILE A C 1
ATOM 2314 O O . ILE A 1 313 ? 10.672 58.114 89.531 1.00 55.82 310 ILE A O 1
ATOM 2319 N N . ASP A 1 314 ? 12.847 57.452 89.346 1.00 60.53 311 ASP A N 1
ATOM 2320 C CA . ASP A 1 314 ? 13.366 58.665 88.676 1.00 60.48 311 ASP A CA 1
ATOM 2321 C C . ASP A 1 314 ? 14.436 58.205 87.691 1.00 60.26 311 ASP A C 1
ATOM 2322 O O . ASP A 1 314 ? 15.568 57.983 88.121 1.00 62.87 311 ASP A O 1
ATOM 2327 N N . PHE A 1 315 ? 14.079 58.084 86.415 1.00 59.04 312 PHE A N 1
ATOM 2328 C CA . PHE A 1 315 ? 14.976 57.567 85.353 1.00 60.23 312 PHE A CA 1
ATOM 2329 C C . PHE A 1 315 ? 15.980 58.652 84.944 1.00 63.06 312 PHE A C 1
ATOM 2330 O O . PHE A 1 315 ? 16.834 58.319 84.126 1.00 64.90 312 PHE A O 1
ATOM 2338 N N . SER A 1 316 ? 15.920 59.866 85.514 1.00 65.05 313 SER A N 1
ATOM 2339 C CA . SER A 1 316 ? 16.752 61.037 85.104 1.00 65.71 313 SER A CA 1
ATOM 2340 C C . SER A 1 316 ? 18.130 61.038 85.774 1.00 65.55 313 SER A C 1
ATOM 2341 O O . SER A 1 316 ? 18.965 61.798 85.305 1.00 69.18 313 SER A O 1
ATOM 2344 N N . THR A 1 317 ? 18.352 60.275 86.850 1.00 65.81 314 THR A N 1
ATOM 2345 C CA . THR A 1 317 ? 19.633 60.285 87.614 1.00 66.56 314 THR A CA 1
ATOM 2346 C C . THR A 1 317 ? 20.390 58.973 87.394 1.00 66.35 314 THR A C 1
ATOM 2347 O O . THR A 1 317 ? 19.792 58.020 86.880 1.00 67.70 314 THR A O 1
ATOM 2351 N N . VAL A 1 318 ? 21.651 58.945 87.823 1.00 66.43 315 VAL A N 1
ATOM 2352 C CA . VAL A 1 318 ? 22.587 57.789 87.720 1.00 67.32 315 VAL A CA 1
ATOM 2353 C C . VAL A 1 318 ? 22.075 56.599 88.552 1.00 66.93 315 VAL A C 1
ATOM 2354 O O . VAL A 1 318 ? 22.481 55.459 88.248 1.00 68.32 315 VAL A O 1
ATOM 2358 N N . ALA A 1 319 ? 21.238 56.824 89.567 1.00 64.05 316 ALA A N 1
ATOM 2359 C CA . ALA A 1 319 ? 20.705 55.739 90.424 1.00 65.26 316 ALA A CA 1
ATOM 2360 C C . ALA A 1 319 ? 19.832 54.798 89.581 1.00 64.08 316 ALA A C 1
ATOM 2361 O O . ALA A 1 319 ? 19.755 53.606 89.928 1.00 66.08 316 ALA A O 1
ATOM 2363 N N . ALA A 1 320 ? 19.216 55.303 88.506 1.00 62.97 317 ALA A N 1
ATOM 2364 C CA . ALA A 1 320 ? 18.339 54.511 87.610 1.00 61.65 317 ALA A CA 1
ATOM 2365 C C . ALA A 1 320 ? 19.108 53.313 87.032 1.00 62.61 317 ALA A C 1
ATOM 2366 O O . ALA A 1 320 ? 18.463 52.306 86.737 1.00 63.65 317 ALA A O 1
ATOM 2368 N N . LEU A 1 321 ? 20.435 53.391 86.901 1.00 62.36 318 LEU A N 1
ATOM 2369 C CA . LEU A 1 321 ? 21.244 52.284 86.328 1.00 64.72 318 LEU A CA 1
ATOM 2370 C C . LEU A 1 321 ? 21.251 51.078 87.279 1.00 65.28 318 LEU A C 1
ATOM 2371 O O . LEU A 1 321 ? 21.578 49.983 86.777 1.00 64.68 318 LEU A O 1
ATOM 2376 N N . ASP A 1 322 ? 20.876 51.257 88.556 1.00 64.35 319 ASP A N 1
ATOM 2377 C CA . ASP A 1 322 ? 20.755 50.155 89.555 1.00 66.29 319 ASP A CA 1
ATOM 2378 C C . ASP A 1 322 ? 19.327 49.598 89.589 1.00 62.02 319 ASP A C 1
ATOM 2379 O O . ASP A 1 322 ? 19.113 48.587 90.262 1.00 63.28 319 ASP A O 1
ATOM 2384 N N . TYR A 1 323 ? 18.380 50.221 88.893 1.00 60.18 320 TYR A N 1
ATOM 2385 C CA . TYR A 1 323 ? 17.008 49.671 88.745 1.00 59.98 320 TYR A CA 1
ATOM 2386 C C . TYR A 1 323 ? 17.083 48.318 88.029 1.00 58.88 320 TYR A C 1
ATOM 2387 O O . TYR A 1 323 ? 17.856 48.195 87.070 1.00 59.04 320 TYR A O 1
ATOM 2396 N N . VAL A 1 324 ? 16.308 47.343 88.512 1.00 56.77 321 VAL A N 1
ATOM 2397 C CA . VAL A 1 324 ? 16.132 45.989 87.915 1.00 57.91 321 VAL A CA 1
ATOM 2398 C C . VAL A 1 324 ? 14.785 45.983 87.204 1.00 57.08 321 VAL A C 1
ATOM 2399 O O . VAL A 1 324 ? 13.747 45.960 87.852 1.00 57.40 321 VAL A O 1
ATOM 2403 N N . PRO A 1 325 ? 14.737 46.061 85.855 1.00 58.04 322 PRO A N 1
ATOM 2404 C CA . PRO A 1 325 ? 13.475 45.943 85.132 1.00 57.51 322 PRO A CA 1
ATOM 2405 C C . PRO A 1 325 ? 12.860 44.546 85.295 1.00 58.79 322 PRO A C 1
ATOM 2406 O O . PRO A 1 325 ? 13.604 43.590 85.316 1.00 61.10 322 PRO A O 1
ATOM 2410 N N . LEU A 1 326 ? 11.538 44.466 85.454 1.00 59.88 323 LEU A N 1
ATOM 2411 C CA . LEU A 1 326 ? 10.782 43.187 85.403 1.00 62.58 323 LEU A CA 1
ATOM 2412 C C . LEU A 1 326 ? 9.500 43.400 84.605 1.00 60.76 323 LEU A C 1
ATOM 2413 O O . LEU A 1 326 ? 8.887 44.477 84.713 1.00 61.24 323 LEU A O 1
ATOM 2418 N N . MET A 1 327 ? 9.130 42.381 83.836 1.00 62.22 324 MET A N 1
ATOM 2419 C CA . MET A 1 327 ? 7.877 42.333 83.051 1.00 62.98 324 MET A CA 1
ATOM 2420 C C . MET A 1 327 ? 6.708 42.466 84.023 1.00 60.82 324 MET A C 1
ATOM 2421 O O . MET A 1 327 ? 6.718 41.774 85.060 1.00 60.53 324 MET A O 1
ATOM 2426 N N . ARG A 1 328 ? 5.754 43.331 83.685 1.00 61.51 325 ARG A N 1
ATOM 2427 C CA . ARG A 1 328 ? 4.475 43.485 84.415 1.00 60.63 325 ARG A CA 1
ATOM 2428 C C . ARG A 1 328 ? 3.524 42.353 84.025 1.00 61.69 325 ARG A C 1
ATOM 2429 O O . ARG A 1 328 ? 3.774 41.689 83.001 1.00 66.93 325 ARG A O 1
ATOM 2437 N N . THR A 1 329 ? 2.493 42.133 84.833 1.00 60.24 326 THR A N 1
ATOM 2438 C CA . THR A 1 329 ? 1.491 41.053 84.669 1.00 62.22 326 THR A CA 1
ATOM 2439 C C . THR A 1 329 ? 1.046 41.004 83.201 1.00 62.55 326 THR A C 1
ATOM 2440 O O . THR A 1 329 ? 0.602 42.046 82.681 1.00 61.14 326 THR A O 1
ATOM 2444 N N . ARG A 1 330 ? 1.200 39.844 82.559 1.00 65.85 327 ARG A N 1
ATOM 2445 C CA . ARG A 1 330 ? 0.717 39.544 81.177 1.00 68.61 327 ARG A CA 1
ATOM 2446 C C . ARG A 1 330 ? 1.445 40.422 80.147 1.00 68.20 327 ARG A C 1
ATOM 2447 O O . ARG A 1 330 ? 0.848 40.726 79.103 1.00 71.36 327 ARG A O 1
ATOM 2455 N N . CYS A 1 331 ? 2.701 40.785 80.423 1.00 66.92 328 CYS A N 1
ATOM 2456 C CA . CYS A 1 331 ? 3.629 41.471 79.487 1.00 65.01 328 CYS A CA 1
ATOM 2457 C C . CYS A 1 331 ? 4.859 40.586 79.279 1.00 66.25 328 CYS A C 1
ATOM 2458 O O . CYS A 1 331 ? 5.192 39.815 80.194 1.00 66.02 328 CYS A O 1
ATOM 2461 N N . GLY A 1 332 ? 5.512 40.678 78.120 1.00 68.63 329 GLY A N 1
ATOM 2462 C CA . GLY A 1 332 ? 6.815 40.023 77.926 1.00 69.28 329 GLY A CA 1
ATOM 2463 C C . GLY A 1 332 ? 7.286 40.080 76.494 1.00 71.86 329 GLY A C 1
ATOM 2464 O O . GLY A 1 332 ? 6.853 40.977 75.744 1.00 69.15 329 GLY A O 1
ATOM 2465 N N . VAL A 1 333 ? 8.161 39.133 76.153 1.00 76.24 330 VAL A N 1
ATOM 2466 C CA . VAL A 1 333 ? 8.799 38.982 74.819 1.00 77.52 330 VAL A CA 1
ATOM 2467 C C . VAL A 1 333 ? 8.541 37.550 74.349 1.00 79.61 330 VAL A C 1
ATOM 2468 O O . VAL A 1 333 ? 8.740 36.627 75.152 1.00 77.25 330 VAL A O 1
ATOM 2472 N N . SER A 1 334 ? 8.042 37.411 73.117 1.00 82.12 331 SER A N 1
ATOM 2473 C CA . SER A 1 334 ? 7.874 36.150 72.349 1.00 86.08 331 SER A CA 1
ATOM 2474 C C . SER A 1 334 ? 8.580 36.341 70.998 1.00 86.60 331 SER A C 1
ATOM 2475 O O . SER A 1 334 ? 8.026 37.067 70.160 1.00 85.42 331 SER A O 1
ATOM 2478 N N . GLY A 1 335 ? 9.785 35.789 70.825 1.00 87.14 332 GLY A N 1
ATOM 2479 C CA . GLY A 1 335 ? 10.613 35.998 69.623 1.00 89.25 332 GLY A CA 1
ATOM 2480 C C . GLY A 1 335 ? 10.912 37.471 69.405 1.00 87.72 332 GLY A C 1
ATOM 2481 O O . GLY A 1 335 ? 11.500 38.084 70.311 1.00 85.84 332 GLY A O 1
ATOM 2482 N N . THR A 1 336 ? 10.506 38.023 68.256 1.00 89.18 333 THR A N 1
ATOM 2483 C CA . THR A 1 336 ? 10.812 39.416 67.824 1.00 88.36 333 THR A CA 1
ATOM 2484 C C . THR A 1 336 ? 9.651 40.354 68.188 1.00 86.50 333 THR A C 1
ATOM 2485 O O . THR A 1 336 ? 9.706 41.537 67.790 1.00 87.21 333 THR A O 1
ATOM 2489 N N . ASP A 1 337 ? 8.642 39.851 68.909 1.00 84.77 334 ASP A N 1
ATOM 2490 C CA . ASP A 1 337 ? 7.477 40.639 69.397 1.00 85.25 334 ASP A CA 1
ATOM 2491 C C . ASP A 1 337 ? 7.612 40.892 70.911 1.00 79.13 334 ASP A C 1
ATOM 2492 O O . ASP A 1 337 ? 8.113 40.002 71.632 1.00 75.97 334 ASP A O 1
ATOM 2497 N N . MET A 1 338 ? 7.211 42.087 71.355 1.00 74.84 335 MET A N 1
ATOM 2498 C CA . MET A 1 338 ? 6.905 42.427 72.773 1.00 71.77 335 MET A CA 1
ATOM 2499 C C . MET A 1 338 ? 5.380 42.501 72.900 1.00 71.04 335 MET A C 1
ATOM 2500 O O . MET A 1 338 ? 4.744 42.926 71.922 1.00 71.16 335 MET A O 1
ATOM 2505 N N . PHE A 1 339 ? 4.800 42.089 74.031 1.00 71.34 336 PHE A N 1
ATOM 2506 C CA . PHE A 1 339 ? 3.324 42.074 74.222 1.00 70.77 336 PHE A CA 1
ATOM 2507 C C . PHE A 1 339 ? 2.930 42.712 75.559 1.00 70.15 336 PHE A C 1
ATOM 2508 O O . PHE A 1 339 ? 3.626 42.543 76.575 1.00 69.20 336 PHE A O 1
ATOM 2516 N N . TRP A 1 340 ? 1.827 43.459 75.520 1.00 70.63 337 TRP A N 1
ATOM 2517 C CA . TRP A 1 340 ? 1.008 43.894 76.680 1.00 69.89 337 TRP A CA 1
ATOM 2518 C C . TRP A 1 340 ? -0.205 42.975 76.772 1.00 74.11 337 TRP A C 1
ATOM 2519 O O . TRP A 1 340 ? -0.366 42.087 75.947 1.00 77.59 337 TRP A O 1
ATOM 2530 N N . PRO A 1 341 ? -1.105 43.147 77.765 1.00 80.00 338 PRO A N 1
ATOM 2531 C CA . PRO A 1 341 ? -2.425 42.525 77.689 1.00 83.25 338 PRO A CA 1
ATOM 2532 C C . PRO A 1 341 ? -3.201 43.114 76.498 1.00 86.62 338 PRO A C 1
ATOM 2533 O O . PRO A 1 341 ? -3.466 44.305 76.501 1.00 88.71 338 PRO A O 1
ATOM 2537 N N . GLY A 1 342 ? -3.483 42.288 75.491 1.00 93.93 339 GLY A N 1
ATOM 2538 C CA . GLY A 1 342 ? -4.383 42.611 74.365 1.00 99.66 339 GLY A CA 1
ATOM 2539 C C . GLY A 1 342 ? -3.748 43.455 73.266 1.00 102.97 339 GLY A C 1
ATOM 2540 O O . GLY A 1 342 ? -4.517 43.980 72.442 1.00 108.63 339 GLY A O 1
ATOM 2541 N N . TRP A 1 343 ? -2.415 43.582 73.227 1.00 104.21 340 TRP A N 1
ATOM 2542 C CA . TRP A 1 343 ? -1.675 44.376 72.203 1.00 103.69 340 TRP A CA 1
ATOM 2543 C C . TRP A 1 343 ? -0.266 43.794 72.029 1.00 98.65 340 TRP A C 1
ATOM 2544 O 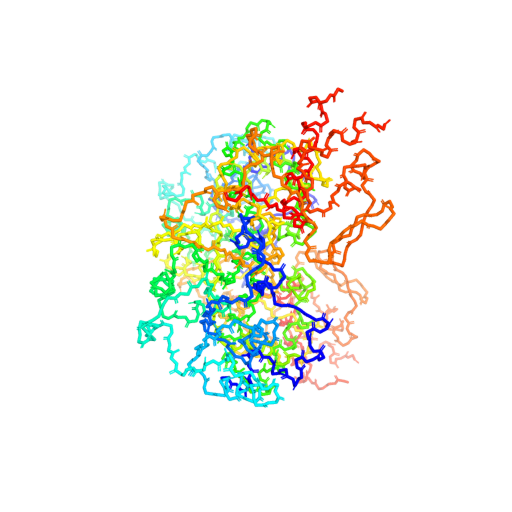O . TRP A 1 343 ? 0.386 43.533 73.041 1.00 92.80 340 TRP A O 1
ATOM 2555 N N . ARG A 1 344 ? 0.160 43.603 70.778 1.00 98.34 341 ARG A N 1
ATOM 2556 C CA . ARG A 1 344 ? 1.491 43.076 70.372 1.00 99.53 341 ARG A CA 1
ATOM 2557 C C . ARG A 1 344 ? 2.123 44.031 69.352 1.00 96.24 341 ARG A C 1
ATOM 2558 O O . ARG A 1 344 ? 1.379 44.701 68.621 1.00 98.66 341 ARG A O 1
ATOM 2566 N N . MET A 1 345 ? 3.453 44.067 69.285 1.00 90.65 342 MET A N 1
ATOM 2567 C CA . MET A 1 345 ? 4.205 44.797 68.235 1.00 87.34 342 MET A CA 1
ATOM 2568 C C . MET A 1 345 ? 5.658 44.326 68.227 1.00 85.90 342 MET A C 1
ATOM 2569 O O . MET A 1 345 ? 6.087 43.692 69.212 1.00 82.91 342 MET A O 1
ATOM 2574 N N . ALA A 1 346 ? 6.362 44.644 67.140 1.00 86.38 343 ALA A N 1
ATOM 2575 C CA . ALA A 1 346 ? 7.804 44.392 66.923 1.00 86.30 343 ALA A CA 1
ATOM 2576 C C . ALA A 1 346 ? 8.571 45.673 67.237 1.00 83.84 343 ALA A C 1
ATOM 2577 O O . ALA A 1 346 ? 8.417 46.679 66.545 1.00 84.16 343 ALA A O 1
ATOM 2579 N N . PRO A 1 347 ? 9.406 45.703 68.298 1.00 81.14 344 PRO A N 1
ATOM 2580 C CA . PRO A 1 347 ? 10.299 46.839 68.515 1.00 79.86 344 PRO A CA 1
ATOM 2581 C C . PRO A 1 347 ? 11.472 46.775 67.521 1.00 78.70 344 PRO A C 1
ATOM 2582 O O . PRO A 1 347 ? 11.646 45.741 66.899 1.00 77.98 344 PRO A O 1
ATOM 2586 N N . SER A 1 348 ? 12.241 47.861 67.397 1.00 76.92 345 SER A N 1
ATOM 2587 C CA . SER A 1 348 ? 13.514 47.908 66.629 1.00 80.46 345 SER A CA 1
ATOM 2588 C C . SER A 1 348 ? 14.417 46.770 67.101 1.00 81.45 345 SER A C 1
ATOM 2589 O O . SER A 1 348 ? 14.304 46.323 68.243 1.00 86.09 345 SER A O 1
ATOM 2592 N N . PRO A 1 349 ? 15.298 46.218 66.238 1.00 83.46 346 PRO A N 1
ATOM 2593 C CA . PRO A 1 349 ? 16.258 45.201 66.674 1.00 83.53 346 PRO A CA 1
ATOM 2594 C C . PRO A 1 349 ? 17.085 45.621 67.901 1.00 81.07 346 PRO A C 1
ATOM 2595 O O . PRO A 1 349 ? 17.323 44.777 68.736 1.00 80.64 346 PRO A O 1
ATOM 2599 N N . ALA A 1 350 ? 17.498 46.892 67.976 1.00 79.06 347 ALA A N 1
ATOM 2600 C CA . ALA A 1 350 ? 18.312 47.450 69.082 1.00 78.97 347 ALA A CA 1
ATOM 2601 C C . ALA A 1 350 ? 17.489 47.472 70.381 1.00 78.27 347 ALA A C 1
ATOM 2602 O O . ALA A 1 350 ? 18.081 47.305 71.459 1.00 77.61 347 ALA A O 1
ATOM 2604 N N . GLN A 1 351 ? 16.169 47.666 70.281 1.00 76.95 348 GLN A N 1
ATOM 2605 C CA . GLN A 1 351 ? 15.252 47.686 71.451 1.00 74.72 348 GLN A CA 1
ATOM 2606 C C . GLN A 1 351 ? 15.069 46.255 71.956 1.00 75.18 348 GLN A C 1
ATOM 2607 O O . GLN A 1 351 ? 15.244 46.034 73.181 1.00 72.19 348 GLN A O 1
ATOM 2613 N N . LEU A 1 352 ? 14.755 45.327 71.041 1.00 75.89 349 LEU A N 1
ATOM 2614 C CA . LEU A 1 352 ? 14.547 43.884 71.343 1.00 75.60 349 LEU A CA 1
ATOM 2615 C C . LEU A 1 352 ? 15.759 43.336 72.099 1.00 76.02 349 LEU A C 1
ATOM 2616 O O . LEU A 1 352 ? 15.552 42.641 73.106 1.00 81.12 349 LEU A O 1
ATOM 2621 N N . ALA A 1 353 ? 16.974 43.647 71.638 1.00 75.09 350 ALA A N 1
ATOM 2622 C CA . ALA A 1 353 ? 18.249 43.213 72.262 1.00 76.60 350 ALA A CA 1
ATOM 2623 C C . ALA A 1 353 ? 18.240 43.524 73.773 1.00 74.98 350 ALA A C 1
ATOM 2624 O O . ALA A 1 353 ? 18.730 42.692 74.542 1.00 74.43 350 ALA A O 1
ATOM 2626 N N . PHE A 1 354 ? 17.693 44.671 74.187 1.00 72.61 351 PHE A N 1
ATOM 2627 C CA . PHE A 1 354 ? 17.631 45.083 75.614 1.00 71.42 351 PHE A CA 1
ATOM 2628 C C . PHE A 1 354 ? 16.540 44.284 76.325 1.00 72.12 351 PHE A C 1
ATOM 2629 O O . PHE A 1 354 ? 16.783 43.841 77.470 1.00 73.35 351 PHE A O 1
ATOM 2637 N N . LEU A 1 355 ? 15.390 44.085 75.674 1.00 72.47 352 LEU A N 1
ATOM 2638 C CA . LEU A 1 355 ? 14.202 43.427 76.287 1.00 71.51 352 LEU A CA 1
ATOM 2639 C C . LEU A 1 355 ? 14.480 41.935 76.520 1.00 72.20 352 LEU A C 1
ATOM 2640 O O . LEU A 1 355 ? 13.939 41.375 77.484 1.00 70.83 352 LEU A O 1
ATOM 2645 N N . GLN A 1 356 ? 15.311 41.319 75.682 1.00 76.05 353 GLN A N 1
ATOM 2646 C CA . GLN A 1 356 ? 15.678 39.878 75.771 1.00 78.68 353 GLN A CA 1
ATOM 2647 C C . GLN A 1 356 ? 16.526 39.614 77.023 1.00 76.93 353 GLN A C 1
ATOM 2648 O O . GLN A 1 356 ? 16.643 38.441 77.401 1.00 74.48 353 GLN A O 1
ATOM 2654 N N . GLN A 1 357 ? 17.102 40.659 77.626 1.00 78.24 354 GLN A N 1
ATOM 2655 C CA . GLN A 1 357 ? 18.007 40.563 78.809 1.00 79.62 354 GLN A CA 1
ATOM 2656 C C . GLN A 1 357 ? 17.253 40.891 80.104 1.00 77.42 354 GLN A C 1
ATOM 2657 O O . GLN A 1 357 ? 17.883 40.844 81.170 1.00 78.65 354 GLN A O 1
ATOM 2663 N N . VAL A 1 358 ? 15.961 41.216 80.020 1.00 75.44 355 VAL A N 1
ATOM 2664 C CA . VAL A 1 358 ? 15.088 41.419 81.209 1.00 72.58 355 VAL A CA 1
ATOM 2665 C C . VAL A 1 358 ? 14.753 40.042 81.785 1.00 74.06 355 VAL A C 1
ATOM 2666 O O . VAL A 1 358 ? 14.100 39.257 81.077 1.00 74.81 355 VAL A O 1
ATOM 2670 N N . ASP A 1 359 ? 15.186 39.775 83.021 1.00 75.55 356 ASP A N 1
ATOM 2671 C CA . ASP A 1 359 ? 14.950 38.496 83.747 1.00 75.42 356 ASP A CA 1
ATOM 2672 C C . ASP A 1 359 ? 14.426 38.779 85.161 1.00 73.00 356 ASP A C 1
ATOM 2673 O O . ASP A 1 359 ? 14.158 37.807 85.885 1.00 74.15 356 ASP A O 1
ATOM 2678 N N . GLY A 1 360 ? 14.290 40.053 85.544 1.00 72.80 357 GLY A N 1
ATOM 2679 C CA . GLY A 1 360 ? 13.867 40.471 86.894 1.00 68.98 357 GLY A CA 1
ATOM 2680 C C . GLY A 1 360 ? 14.996 40.367 87.909 1.00 70.71 357 GLY A C 1
ATOM 2681 O O . GLY A 1 360 ? 14.697 40.483 89.115 1.00 67.90 357 GLY A O 1
ATOM 2682 N N . ARG A 1 361 ? 16.243 40.172 87.455 1.00 72.96 358 ARG A N 1
ATOM 2683 C CA . ARG A 1 361 ? 17.443 40.078 88.331 1.00 77.37 358 ARG A CA 1
ATOM 2684 C C . ARG A 1 361 ? 18.510 41.084 87.884 1.00 74.02 358 ARG A C 1
ATOM 2685 O O . ARG A 1 361 ? 19.088 41.737 88.769 1.00 72.56 358 ARG A O 1
ATOM 2693 N N . ARG A 1 362 ? 18.756 41.215 86.578 1.00 71.80 359 ARG A N 1
ATOM 2694 C CA . ARG A 1 362 ? 19.798 42.121 86.020 1.00 71.03 359 ARG A CA 1
ATOM 2695 C C . ARG A 1 362 ? 19.366 43.586 86.152 1.00 66.82 359 ARG A C 1
ATOM 2696 O O . ARG A 1 362 ? 18.176 43.887 85.937 1.00 63.83 359 ARG A O 1
ATOM 2704 N N . THR A 1 363 ? 20.313 44.466 86.482 1.00 64.91 360 THR A N 1
ATOM 2705 C CA . THR A 1 363 ? 20.122 45.941 86.500 1.00 63.05 360 THR A CA 1
ATOM 2706 C C . THR A 1 363 ? 20.193 46.468 85.068 1.00 64.13 360 THR A C 1
ATOM 2707 O O . THR A 1 363 ? 20.632 45.722 84.174 1.00 65.13 360 THR A O 1
ATOM 2711 N N . ILE A 1 364 ? 19.799 47.724 84.876 1.00 64.09 361 ILE A N 1
ATOM 2712 C CA . ILE A 1 364 ? 19.878 48.423 83.566 1.00 63.46 361 ILE A CA 1
ATOM 2713 C C . ILE A 1 364 ? 21.349 48.478 83.143 1.00 66.86 361 ILE A C 1
ATOM 2714 O O . ILE A 1 364 ? 21.604 48.224 81.950 1.00 72.30 361 ILE A O 1
ATOM 2719 N N . ARG A 1 365 ? 22.271 48.762 84.072 1.00 67.00 362 ARG A N 1
ATOM 2720 C CA . ARG A 1 365 ? 23.738 48.781 83.808 1.00 70.24 362 ARG A CA 1
ATOM 2721 C C . ARG A 1 365 ? 24.171 47.401 83.294 1.00 73.01 362 ARG A C 1
ATOM 2722 O O . ARG A 1 365 ? 24.825 47.343 82.230 1.00 73.98 362 ARG A O 1
ATOM 2730 N N . GLU A 1 366 ? 23.808 46.341 84.027 1.00 71.99 363 GLU A N 1
ATOM 2731 C CA . GLU A 1 366 ? 24.146 44.929 83.703 1.00 72.86 363 GLU A CA 1
ATOM 2732 C C . GLU A 1 366 ? 23.579 44.577 82.321 1.00 71.99 363 GLU A C 1
ATOM 2733 O O . GLU A 1 366 ? 24.312 43.977 81.528 1.00 74.56 363 GLU A O 1
ATOM 2739 N N . ILE A 1 367 ? 22.334 44.962 82.038 1.00 69.74 364 ILE A N 1
ATOM 2740 C CA . ILE A 1 367 ? 21.648 44.676 80.744 1.00 69.06 364 ILE A CA 1
ATOM 2741 C C . ILE A 1 367 ? 22.456 45.304 79.601 1.00 71.96 364 ILE A C 1
ATOM 2742 O O . ILE A 1 367 ? 22.714 44.594 78.605 1.00 71.27 364 ILE A O 1
ATOM 2747 N N . ALA A 1 368 ? 22.857 46.571 79.742 1.00 72.39 365 ALA A N 1
ATOM 2748 C CA . ALA A 1 368 ? 23.699 47.289 78.757 1.00 75.23 365 ALA A CA 1
ATOM 2749 C C . ALA A 1 368 ? 25.025 46.533 78.574 1.00 79.05 365 ALA A C 1
ATOM 2750 O O . ALA A 1 368 ? 25.494 46.428 77.421 1.00 82.88 365 ALA A O 1
ATOM 2752 N N . GLY A 1 369 ? 25.597 46.024 79.670 1.00 80.10 366 GLY A N 1
ATOM 2753 C CA . GLY A 1 369 ? 26.801 45.174 79.669 1.00 83.07 366 GLY A CA 1
ATOM 2754 C C . GLY A 1 369 ? 26.628 43.952 78.780 1.00 85.31 366 GLY A C 1
ATOM 2755 O O . GLY A 1 369 ? 27.512 43.699 77.950 1.00 87.61 366 GLY A O 1
ATOM 2756 N N . CYS A 1 370 ? 25.514 43.232 78.928 1.00 84.90 367 CYS A N 1
ATOM 2757 C CA . CYS A 1 370 ? 25.227 41.965 78.201 1.00 86.45 367 CYS A CA 1
ATOM 2758 C C . CYS A 1 370 ? 25.015 42.236 76.708 1.00 86.08 367 CYS A C 1
ATOM 2759 O O . CYS A 1 370 ? 25.439 41.399 75.903 1.00 88.40 367 CYS A O 1
ATOM 2762 N N . VAL A 1 371 ? 24.385 43.359 76.359 1.00 86.29 368 VAL A N 1
ATOM 2763 C CA . VAL A 1 371 ? 24.165 43.788 74.946 1.00 88.04 368 VAL A CA 1
ATOM 2764 C C . VAL A 1 371 ? 25.522 44.142 74.325 1.00 89.84 368 VAL A C 1
ATOM 2765 O O . VAL A 1 371 ? 25.744 43.765 73.169 1.00 91.65 368 VAL A O 1
ATOM 2769 N N . ALA A 1 372 ? 26.389 44.826 75.079 1.00 92.37 369 ALA A N 1
ATOM 2770 C CA . ALA A 1 372 ? 27.739 45.271 74.652 1.00 96.78 369 ALA A CA 1
ATOM 2771 C C . ALA A 1 372 ? 28.593 44.071 74.210 1.00 102.20 369 ALA A C 1
ATOM 2772 O O . ALA A 1 372 ? 29.452 44.274 73.333 1.00 105.45 369 ALA A O 1
ATOM 2774 N N . ARG A 1 373 ? 28.363 42.881 74.787 1.00 105.76 370 ARG A N 1
ATOM 2775 C CA . ARG A 1 373 ? 29.017 41.590 74.418 1.00 112.13 370 ARG A CA 1
ATOM 2776 C C . ARG A 1 373 ? 28.172 40.866 73.355 1.00 114.68 370 ARG A C 1
ATOM 2777 O O . ARG A 1 373 ? 27.867 39.671 73.555 1.00 112.35 370 ARG A O 1
ATOM 2785 N N . THR A 1 374 ? 27.816 41.575 72.272 1.00 118.14 371 THR A N 1
ATOM 2786 C CA . THR A 1 374 ? 26.977 41.109 71.126 1.00 118.87 371 THR A CA 1
ATOM 2787 C C . THR A 1 374 ? 27.060 42.138 69.987 1.00 118.87 371 THR A C 1
ATOM 2788 O O . THR A 1 374 ? 27.893 41.937 69.075 1.00 115.21 371 THR A O 1
ATOM 2792 N N . SER A 1 381 ? 29.449 52.453 72.276 1.00 89.81 378 SER A N 1
ATOM 2793 C CA . SER A 1 381 ? 30.252 52.308 73.522 1.00 91.79 378 SER A CA 1
ATOM 2794 C C . SER A 1 381 ? 29.366 51.850 74.689 1.00 90.18 378 SER A C 1
ATOM 2795 O O . SER A 1 381 ? 28.134 51.756 74.506 1.00 89.53 378 SER A O 1
ATOM 2798 N N . LEU A 1 382 ? 29.962 51.601 75.860 1.00 91.41 379 LEU A N 1
ATOM 2799 C CA . LEU A 1 382 ? 29.201 51.172 77.065 1.00 91.37 379 LEU A CA 1
ATOM 2800 C C . LEU A 1 382 ? 28.326 52.340 77.536 1.00 88.48 379 LEU A C 1
ATOM 2801 O O . LEU A 1 382 ? 27.146 52.096 77.806 1.00 88.74 379 LEU A O 1
ATOM 2806 N N . ALA A 1 383 ? 28.884 53.553 77.603 1.00 89.27 380 ALA A N 1
ATOM 2807 C CA . ALA A 1 383 ? 28.190 54.799 78.020 1.00 86.66 380 ALA A CA 1
ATOM 2808 C C . ALA A 1 383 ? 26.932 55.020 77.165 1.00 84.61 380 ALA A C 1
ATOM 2809 O O . ALA A 1 383 ? 25.893 55.372 77.739 1.00 82.75 380 ALA A O 1
ATOM 2811 N N . ASP A 1 384 ? 27.029 54.810 75.848 1.00 85.39 381 ASP A N 1
ATOM 2812 C CA . ASP A 1 384 ? 25.923 55.001 74.868 1.00 84.50 381 ASP A CA 1
ATOM 2813 C C . ASP A 1 384 ? 24.819 53.968 75.118 1.00 81.17 381 ASP A C 1
ATOM 2814 O O . ASP A 1 384 ? 23.643 54.353 75.019 1.00 80.01 381 ASP A O 1
ATOM 2819 N N . LEU A 1 385 ? 25.179 52.713 75.412 1.00 81.44 382 LEU A N 1
ATOM 2820 C CA . LEU A 1 385 ? 24.219 51.593 75.630 1.00 80.14 382 LEU A CA 1
ATOM 2821 C C . LEU A 1 385 ? 23.524 51.763 76.988 1.00 78.63 382 LEU A C 1
ATOM 2822 O O . LEU A 1 385 ? 22.320 51.468 77.067 1.00 77.04 382 LEU A O 1
ATOM 2827 N N . GLU A 1 386 ? 24.245 52.223 78.011 1.00 78.85 383 GLU A N 1
ATOM 2828 C CA . GLU A 1 386 ? 23.670 52.521 79.350 1.00 78.74 383 GLU A CA 1
ATOM 2829 C C . GLU A 1 386 ? 22.645 53.646 79.208 1.00 76.55 383 GLU A C 1
ATOM 2830 O O . GLU A 1 386 ? 21.603 53.571 79.871 1.00 75.11 383 GLU A O 1
ATOM 2836 N N . GLU A 1 387 ? 22.949 54.643 78.372 1.00 79.37 384 GLU A N 1
ATOM 2837 C CA . GLU A 1 387 ? 22.075 55.808 78.066 1.00 79.26 384 GLU A CA 1
ATOM 2838 C C . GLU A 1 387 ? 20.825 55.319 77.328 1.00 75.07 384 GLU A C 1
ATOM 2839 O O . GLU A 1 387 ? 19.724 55.726 77.708 1.00 76.95 384 GLU A O 1
ATOM 2845 N N . PHE A 1 388 ? 20.997 54.476 76.315 1.00 72.39 385 PHE A N 1
ATOM 2846 C CA . PHE A 1 388 ? 19.895 53.911 75.499 1.00 70.42 385 PHE A CA 1
ATOM 2847 C C . PHE A 1 388 ? 19.015 53.026 76.390 1.00 68.37 385 PHE A C 1
ATOM 2848 O O . PHE A 1 388 ? 17.784 53.055 76.232 1.00 67.86 385 PHE A O 1
ATOM 2856 N N . GLY A 1 389 ? 19.632 52.270 77.303 1.00 68.28 386 GLY A N 1
ATOM 2857 C CA . GLY A 1 389 ? 18.943 51.397 78.274 1.00 68.03 386 GLY A CA 1
ATOM 2858 C C . GLY A 1 389 ? 18.069 52.201 79.224 1.00 66.40 386 GLY A C 1
ATOM 2859 O O . GLY A 1 389 ? 16.873 51.886 79.347 1.00 64.35 386 GLY A O 1
ATOM 2860 N N . ARG A 1 390 ? 18.644 53.227 79.847 1.00 66.98 387 ARG A N 1
ATOM 2861 C CA . ARG A 1 390 ? 17.950 54.135 80.796 1.00 67.65 387 ARG A CA 1
ATOM 2862 C C . ARG A 1 390 ? 16.715 54.734 80.115 1.00 65.77 387 ARG A C 1
ATOM 2863 O O . ARG A 1 390 ? 15.631 54.640 80.707 1.00 63.73 387 ARG A O 1
ATOM 2871 N N . LYS A 1 391 ? 16.884 55.311 78.918 1.00 66.63 388 LYS A N 1
ATOM 2872 C CA . LYS A 1 391 ? 15.808 55.978 78.137 1.00 66.47 388 LYS A CA 1
ATOM 2873 C C . LYS A 1 391 ? 14.746 54.942 77.748 1.00 61.92 388 LYS A C 1
ATOM 2874 O O . LYS A 1 391 ? 13.549 55.243 77.868 1.00 58.18 388 LYS A O 1
ATOM 2880 N N . LEU A 1 392 ? 15.161 53.761 77.299 1.00 61.83 389 LEU A N 1
ATOM 2881 C CA . LEU A 1 392 ? 14.211 52.722 76.821 1.00 62.33 389 LEU A CA 1
ATOM 2882 C C . LEU A 1 392 ? 13.329 52.279 77.996 1.00 61.01 389 LEU A C 1
ATOM 2883 O O . LEU A 1 392 ? 12.098 52.220 77.825 1.00 61.31 389 LEU A O 1
ATOM 2888 N N . PHE A 1 393 ? 13.926 51.991 79.151 1.00 59.30 390 PHE A N 1
ATOM 2889 C CA . PHE A 1 393 ? 13.197 51.448 80.323 1.00 58.66 390 PHE A CA 1
ATOM 2890 C C . PHE A 1 393 ? 12.327 52.550 80.947 1.00 57.47 390 PHE A C 1
ATOM 2891 O O . PHE A 1 393 ? 11.239 52.205 81.441 1.00 55.67 390 PHE A O 1
ATOM 2899 N N . GLN A 1 394 ? 12.754 53.816 80.876 1.00 57.39 391 GLN A N 1
ATOM 2900 C CA . GLN A 1 394 ? 11.915 54.997 81.215 1.00 57.30 391 GLN A CA 1
ATOM 2901 C C . GLN A 1 394 ? 10.646 54.975 80.361 1.00 57.28 391 GLN A C 1
ATOM 2902 O O . GLN A 1 394 ? 9.548 55.044 80.939 1.00 58.31 391 GLN A O 1
ATOM 2908 N N . SER A 1 395 ? 10.798 54.867 79.040 1.00 57.56 392 SER A N 1
ATOM 2909 C CA . SER A 1 395 ? 9.689 54.890 78.057 1.00 57.66 392 SER A CA 1
ATOM 2910 C C . SER A 1 395 ? 8.711 53.752 78.346 1.00 57.59 392 SER A C 1
ATOM 2911 O O . SER A 1 395 ? 7.504 53.998 78.274 1.00 59.24 392 SER A O 1
ATOM 2914 N N . LEU A 1 396 ? 9.218 52.555 78.642 1.00 57.63 393 LEU A N 1
ATOM 2915 C CA . LEU A 1 396 ? 8.397 51.325 78.786 1.00 57.66 393 LEU A CA 1
ATOM 2916 C C . LEU A 1 396 ? 7.822 51.235 80.202 1.00 56.82 393 LEU A C 1
ATOM 2917 O O . LEU A 1 396 ? 6.770 50.583 80.355 1.00 58.44 393 LEU A O 1
ATOM 2922 N N . TRP A 1 397 ? 8.461 51.867 81.194 1.00 54.40 394 TRP A N 1
ATOM 2923 C CA . TRP A 1 397 ? 7.878 52.007 82.552 1.00 53.37 394 TRP A CA 1
ATOM 2924 C C . TRP A 1 397 ? 6.646 52.908 82.445 1.00 53.69 394 TRP A C 1
ATOM 2925 O O . TRP A 1 397 ? 5.615 52.575 83.042 1.00 54.08 394 TRP A O 1
ATOM 2936 N N . ARG A 1 398 ? 6.743 54.001 81.691 1.00 54.40 395 ARG A N 1
ATOM 2937 C CA . ARG A 1 398 ? 5.611 54.948 81.499 1.00 55.31 395 ARG A CA 1
ATOM 2938 C C . ARG A 1 398 ? 4.489 54.295 80.683 1.00 54.57 395 ARG A C 1
ATOM 2939 O O . ARG A 1 398 ? 3.360 54.812 80.726 1.00 54.75 395 ARG A O 1
ATOM 2947 N N . LEU A 1 399 ? 4.781 53.208 79.965 1.00 54.70 396 LEU A N 1
ATOM 2948 C CA . LEU A 1 399 ? 3.773 52.482 79.148 1.00 55.26 396 LEU A CA 1
ATOM 2949 C C . LEU A 1 399 ? 3.371 51.163 79.813 1.00 54.39 396 LEU A C 1
ATOM 2950 O O . LEU A 1 399 ? 2.698 50.383 79.158 1.00 54.22 396 LEU A O 1
ATOM 2955 N N . ASP A 1 400 ? 3.758 50.928 81.068 1.00 54.70 397 ASP A N 1
ATOM 2956 C CA . ASP A 1 400 ? 3.208 49.818 81.885 1.00 55.11 397 ASP A CA 1
ATOM 2957 C C . ASP A 1 400 ? 3.675 48.474 81.322 1.00 55.65 397 ASP A C 1
ATOM 2958 O O . ASP A 1 400 ? 2.962 47.477 81.523 1.00 57.48 397 ASP A O 1
ATOM 2963 N N . PHE A 1 401 ? 4.835 48.448 80.664 1.00 55.67 398 PHE A N 1
ATOM 2964 C CA . PHE A 1 401 ? 5.456 47.210 80.134 1.00 56.95 398 PHE A CA 1
ATOM 2965 C C . PHE A 1 401 ? 6.401 46.605 81.182 1.00 57.30 398 PHE A C 1
ATOM 2966 O O . PHE A 1 401 ? 6.370 45.365 81.371 1.00 57.67 398 PHE A O 1
ATOM 2974 N N . VAL A 1 402 ? 7.224 47.432 81.840 1.00 57.76 399 VAL A N 1
ATOM 2975 C CA . VAL A 1 402 ? 8.129 46.967 82.939 1.00 57.62 399 VAL A CA 1
ATOM 2976 C C . VAL A 1 402 ? 7.851 47.761 84.214 1.00 57.56 399 VAL A C 1
ATOM 2977 O O . VAL A 1 402 ? 7.561 48.970 84.119 1.00 58.40 399 VAL A O 1
ATOM 2981 N N . ALA A 1 403 ? 7.913 47.068 85.354 1.00 57.65 400 ALA A N 1
ATOM 2982 C CA . ALA A 1 403 ? 8.118 47.651 86.694 1.00 57.56 400 ALA A CA 1
ATOM 2983 C C . ALA A 1 403 ? 9.627 47.683 86.954 1.00 59.15 400 ALA A C 1
ATOM 2984 O O . ALA A 1 403 ? 10.397 47.179 86.099 1.00 58.21 400 ALA A O 1
ATOM 2986 N N . VAL A 1 404 ? 10.037 48.274 88.074 1.00 57.22 401 VAL A N 1
ATOM 2987 C CA . VAL A 1 404 ? 11.462 48.315 88.504 1.00 59.18 401 VAL A CA 1
ATOM 2988 C C . VAL A 1 404 ? 11.532 47.876 89.967 1.00 59.37 401 VAL A C 1
ATOM 2989 O O . VAL A 1 404 ? 10.689 48.342 90.757 1.00 58.22 401 VAL A O 1
ATOM 2993 N N . ALA A 1 405 ? 12.459 46.968 90.278 1.00 57.53 402 ALA A N 1
ATOM 2994 C CA . ALA A 1 405 ? 12.879 46.640 91.656 1.00 60.57 402 ALA A CA 1
ATOM 2995 C C . ALA A 1 405 ? 13.952 47.654 92.069 1.00 60.12 402 ALA A C 1
ATOM 2996 O O . ALA A 1 405 ? 14.899 47.859 91.287 1.00 59.28 402 ALA A O 1
ATOM 2998 N N . LEU A 1 406 ? 13.759 48.310 93.213 1.00 60.26 403 LEU A N 1
ATOM 2999 C CA . LEU A 1 406 ? 14.722 49.281 93.796 1.00 62.89 403 LEU A CA 1
ATOM 3000 C C . LEU A 1 406 ? 15.588 48.542 94.807 1.00 63.01 403 LEU A C 1
ATOM 3001 O O . LEU A 1 406 ? 15.151 47.539 95.354 1.00 61.93 403 LEU A O 1
ATOM 3006 N N . PRO A 1 407 ? 16.841 48.988 95.055 1.00 67.38 404 PRO A N 1
ATOM 3007 C CA . PRO A 1 407 ? 17.681 48.408 96.108 1.00 69.02 404 PRO A CA 1
ATOM 3008 C C . PRO A 1 407 ? 16.963 48.301 97.463 1.00 71.14 404 PRO A C 1
ATOM 3009 O O . PRO A 1 407 ? 16.308 49.262 97.832 1.00 70.10 404 PRO A O 1
ATOM 3013 N N . ALA A 1 408 ? 17.112 47.157 98.152 1.00 76.56 405 ALA A N 1
ATOM 3014 C CA . ALA A 1 408 ? 16.542 46.834 99.492 1.00 81.49 405 ALA A CA 1
ATOM 3015 C C . ALA A 1 408 ? 16.621 48.036 100.447 1.00 81.20 405 ALA A C 1
ATOM 3016 O O . ALA A 1 408 ? 17.704 48.536 100.750 1.00 82.87 405 ALA A O 1
ATOM 3018 N N . TRP B 1 21 ? -2.436 89.557 62.950 1.00 108.52 18 TRP B N 1
ATOM 3019 C CA . TRP B 1 21 ? -3.454 88.470 62.890 1.00 106.77 18 TRP B CA 1
ATOM 3020 C C . TRP B 1 21 ? -4.860 89.061 63.081 1.00 99.95 18 TRP B C 1
ATOM 3021 O O . TRP B 1 21 ? -5.378 89.006 64.208 1.00 94.83 18 TRP B O 1
ATOM 3032 N N . LEU B 1 22 ? -5.437 89.636 62.022 1.00 94.62 19 LEU B N 1
ATOM 3033 C CA . LEU B 1 22 ? -6.837 90.135 62.003 1.00 91.23 19 LEU B CA 1
ATOM 3034 C C . LEU B 1 22 ? -7.804 88.948 62.019 1.00 86.85 19 LEU B C 1
ATOM 3035 O O . LEU B 1 22 ? -7.633 88.049 61.186 1.00 86.20 19 LEU B O 1
ATOM 3040 N N . TYR B 1 23 ? -8.789 88.956 62.923 1.00 86.04 20 TYR B N 1
ATOM 3041 C CA . TYR B 1 23 ? -9.893 87.960 62.965 1.00 81.36 20 TYR B CA 1
ATOM 3042 C C . TYR B 1 23 ? -11.227 88.699 63.063 1.00 76.77 20 TYR B C 1
ATOM 3043 O O . TYR B 1 23 ? -11.331 89.654 63.823 1.00 79.32 20 TYR B O 1
ATOM 3052 N N . PRO B 1 24 ? -12.290 88.306 62.317 1.00 71.90 21 PRO B N 1
ATOM 3053 C CA . PRO B 1 24 ? -12.236 87.253 61.305 1.00 70.49 21 PRO B CA 1
ATOM 3054 C C . PRO B 1 24 ? -11.355 87.604 60.105 1.00 72.72 21 PRO B C 1
ATOM 3055 O O . PRO B 1 24 ? -11.053 88.774 59.917 1.00 72.45 21 PRO B O 1
ATOM 3059 N N . HIS B 1 25 ? -10.996 86.587 59.317 1.00 71.63 22 HIS B N 1
ATOM 3060 C CA . HIS B 1 25 ? -10.137 86.728 58.118 1.00 71.56 22 HIS B CA 1
ATOM 3061 C C . HIS B 1 25 ? -10.761 87.794 57.227 1.00 71.36 22 HIS B C 1
ATOM 3062 O O . HIS B 1 25 ? -11.929 87.680 56.867 1.00 66.96 22 HIS B O 1
ATOM 3069 N N . PRO B 1 26 ? -10.014 88.878 56.904 1.00 73.64 23 PRO B N 1
ATOM 3070 C CA . PRO B 1 26 ? -10.528 89.941 56.049 1.00 76.33 23 PRO B CA 1
ATOM 3071 C C . PRO B 1 26 ? -10.949 89.426 54.668 1.00 78.86 23 PRO B C 1
ATOM 3072 O O . PRO B 1 26 ? -10.189 88.696 54.062 1.00 81.06 23 PRO B O 1
ATOM 3076 N N . ILE B 1 27 ? -12.139 89.831 54.217 1.00 80.26 24 ILE B N 1
ATOM 3077 C CA . ILE B 1 27 ? -12.697 89.539 52.866 1.00 82.50 24 ILE B CA 1
ATOM 3078 C C . ILE B 1 27 ? -12.245 90.662 51.930 1.00 85.21 24 ILE B C 1
ATOM 3079 O O . ILE B 1 27 ? -12.406 91.830 52.310 1.00 84.75 24 ILE B O 1
ATOM 3084 N N . ALA B 1 28 ? -11.708 90.315 50.757 1.00 88.45 25 ALA B N 1
ATOM 3085 C CA . ALA B 1 28 ? -11.138 91.270 49.774 1.00 91.60 25 ALA B CA 1
ATOM 3086 C C . ALA B 1 28 ? -12.257 91.932 48.953 1.00 91.36 25 ALA B C 1
ATOM 3087 O O . ALA B 1 28 ? -12.107 93.127 48.618 1.00 91.47 25 ALA B O 1
ATOM 3089 N N . ASP B 1 29 ? -13.331 91.190 48.653 1.00 89.79 26 ASP B N 1
ATOM 3090 C CA . ASP B 1 29 ? -14.350 91.565 47.637 1.00 90.62 26 ASP B CA 1
ATOM 3091 C C . ASP B 1 29 ? -15.702 90.949 48.020 1.00 87.07 26 ASP B C 1
ATOM 3092 O O . ASP B 1 29 ? -15.805 89.702 48.023 1.00 83.49 26 ASP B O 1
ATOM 3097 N N . LEU B 1 30 ? -16.698 91.798 48.297 1.00 86.86 27 LEU B N 1
ATOM 3098 C CA . LEU B 1 30 ? -18.060 91.400 48.744 1.00 88.09 27 LEU B CA 1
ATOM 3099 C C . LEU B 1 30 ? -18.886 90.903 47.551 1.00 91.17 27 LEU B C 1
ATOM 3100 O O . LEU B 1 30 ? -19.829 90.136 47.785 1.00 91.19 27 LEU B O 1
ATOM 3105 N N . GLU B 1 31 ? -18.572 91.332 46.324 1.00 95.57 28 GLU B N 1
ATOM 3106 C CA . GLU B 1 31 ? -19.293 90.880 45.098 1.00 97.65 28 GLU B CA 1
ATOM 3107 C C . GLU B 1 31 ? -19.060 89.371 44.921 1.00 96.19 28 GLU B C 1
ATOM 3108 O O . GLU B 1 31 ? -20.045 88.660 44.651 1.00 94.67 28 GLU B O 1
ATOM 3114 N N . ALA B 1 32 ? -17.824 88.898 45.120 1.00 95.66 29 ALA B N 1
ATOM 3115 C CA . ALA B 1 32 ? -17.448 87.462 45.080 1.00 95.65 29 ALA B CA 1
ATOM 3116 C C . ALA B 1 32 ? -18.013 86.732 46.309 1.00 93.54 29 ALA B C 1
ATOM 3117 O O . ALA B 1 32 ? -18.642 85.663 46.138 1.00 92.87 29 ALA B O 1
ATOM 3119 N N . TRP B 1 33 ? -17.812 87.288 47.505 1.00 90.52 30 TRP B N 1
ATOM 3120 C CA . TRP B 1 33 ? -18.198 86.637 48.786 1.00 88.64 30 TRP B CA 1
ATOM 3121 C C . TRP B 1 33 ? -19.718 86.415 48.855 1.00 88.89 30 TRP B C 1
ATOM 3122 O O . TRP B 1 33 ? -20.124 85.327 49.307 1.00 87.29 30 TRP B O 1
ATOM 3133 N N . THR B 1 34 ? -20.519 87.387 48.405 1.00 91.47 31 THR B N 1
ATOM 3134 C CA . THR B 1 34 ? -21.996 87.452 48.590 1.00 93.17 31 THR B CA 1
ATOM 3135 C C . THR B 1 34 ? -22.743 86.579 47.564 1.00 94.89 31 THR B C 1
ATOM 3136 O O . THR B 1 34 ? -23.927 86.288 47.824 1.00 93.21 31 THR B O 1
ATOM 3140 N N . THR B 1 35 ? -22.126 86.185 46.442 1.00 96.64 32 THR B N 1
ATOM 3141 C CA . THR B 1 35 ? -22.760 85.250 45.468 1.00 98.33 32 THR B CA 1
ATOM 3142 C C . THR B 1 35 ? -22.616 83.816 45.991 1.00 93.43 32 THR B C 1
ATOM 3143 O O . THR B 1 35 ? -23.473 82.997 45.648 1.00 93.24 32 THR B O 1
ATOM 3147 N N . ALA B 1 36 ? -21.591 83.541 46.805 1.00 91.55 33 ALA B N 1
ATOM 3148 C CA . ALA B 1 36 ? -21.259 82.196 47.337 1.00 91.77 33 ALA B CA 1
ATOM 3149 C C . ALA B 1 36 ? -21.757 82.021 48.785 1.00 89.06 33 ALA B C 1
ATOM 3150 O O . ALA B 1 36 ? -22.142 80.901 49.150 1.00 88.26 33 ALA B O 1
ATOM 3152 N N . ASN B 1 37 ? -21.723 83.074 49.600 1.00 87.06 34 ASN B N 1
ATOM 3153 C CA . ASN B 1 37 ? -21.956 82.978 51.066 1.00 82.63 34 ASN B CA 1
ATOM 3154 C C . ASN B 1 37 ? -23.066 83.943 51.492 1.00 79.81 34 ASN B C 1
ATOM 3155 O O . ASN B 1 37 ? -23.484 84.791 50.676 1.00 85.03 34 ASN B O 1
ATOM 3160 N N . TRP B 1 38 ? -23.513 83.817 52.737 1.00 78.07 35 TRP B N 1
ATOM 3161 C CA . TRP B 1 38 ? -24.536 84.701 53.351 1.00 74.87 35 TRP B CA 1
ATOM 3162 C C . TRP B 1 38 ? -24.373 84.723 54.875 1.00 73.36 35 TRP B C 1
ATOM 3163 O O . TRP B 1 38 ? -23.831 83.761 55.452 1.00 68.53 35 TRP B O 1
ATOM 3174 N N . GLU B 1 39 ? -24.791 85.831 55.479 1.00 72.63 36 GLU B N 1
ATOM 3175 C CA . GLU B 1 39 ? -24.840 86.032 56.941 1.00 66.91 36 GLU B CA 1
ATOM 3176 C C . GLU B 1 39 ? -26.187 85.497 57.434 1.00 66.00 36 GLU B C 1
ATOM 3177 O O . GLU B 1 39 ? -27.222 85.874 56.845 1.00 65.41 36 GLU B O 1
ATOM 3183 N N . TRP B 1 40 ? -26.160 84.647 58.466 1.00 64.43 37 TRP B N 1
ATOM 3184 C CA . TRP B 1 40 ? -27.359 84.049 59.106 1.00 64.82 37 TRP B CA 1
ATOM 3185 C C . TRP B 1 40 ? -28.429 85.130 59.333 1.00 61.68 37 TRP B C 1
ATOM 3186 O O . TRP B 1 40 ? -29.595 84.885 59.019 1.00 60.73 37 TRP B O 1
ATOM 3197 N N . PHE B 1 41 ? -28.046 86.260 59.927 1.00 60.02 38 PHE B N 1
ATOM 3198 C CA . PHE B 1 41 ? -28.979 87.263 60.498 1.00 61.35 38 PHE B CA 1
ATOM 3199 C C . PHE B 1 41 ? -29.200 88.431 59.533 1.00 62.51 38 PHE B C 1
ATOM 3200 O O . PHE B 1 41 ? -29.838 89.433 59.922 1.00 61.08 38 PHE B O 1
ATOM 3208 N N . ASP B 1 42 ? -28.712 88.300 58.301 1.00 62.50 39 ASP B N 1
ATOM 3209 C CA . ASP B 1 42 ? -29.001 89.257 57.206 1.00 64.61 39 ASP B CA 1
ATOM 3210 C C . ASP B 1 42 ? -30.510 89.246 56.965 1.00 63.79 39 ASP B C 1
ATOM 3211 O O . ASP B 1 42 ? -31.067 88.221 56.568 1.00 62.09 39 ASP B O 1
ATOM 3216 N N . PRO B 1 43 ? -31.228 90.370 57.196 1.00 63.98 40 PRO B N 1
ATOM 3217 C CA . PRO B 1 43 ? -32.678 90.391 57.007 1.00 65.67 40 PRO B CA 1
ATOM 3218 C C . PRO B 1 43 ? -33.115 90.110 55.558 1.00 67.88 40 PRO B C 1
ATOM 3219 O O . PRO B 1 43 ? -34.234 89.687 55.377 1.00 69.00 40 PRO B O 1
ATOM 3223 N N . VAL B 1 44 ? -32.246 90.323 54.565 1.00 67.58 41 VAL B N 1
ATOM 3224 C CA . VAL B 1 44 ? -32.556 89.958 53.152 1.00 70.37 41 VAL B CA 1
ATOM 3225 C C . VAL B 1 44 ? -32.940 88.477 53.102 1.00 70.77 41 VAL B C 1
ATOM 3226 O O . VAL B 1 44 ? -33.858 88.136 52.335 1.00 75.26 41 VAL B O 1
ATOM 3230 N N . HIS B 1 45 ? -32.253 87.637 53.878 1.00 69.90 42 HIS B N 1
ATOM 3231 C CA . HIS B 1 45 ? -32.409 86.160 53.876 1.00 68.76 42 HIS B CA 1
ATOM 3232 C C . HIS B 1 45 ? -33.356 85.713 54.998 1.00 67.34 42 HIS B C 1
ATOM 3233 O O . HIS B 1 45 ? -34.131 84.770 54.770 1.00 66.46 42 HIS B O 1
ATOM 3240 N N . SER B 1 46 ? -33.305 86.364 56.162 1.00 65.41 43 SER B N 1
ATOM 3241 C CA . SER B 1 46 ? -33.840 85.793 57.423 1.00 63.70 43 SER B CA 1
ATOM 3242 C C . SER B 1 46 ? -34.931 86.680 58.041 1.00 62.13 43 SER B C 1
ATOM 3243 O O . SER B 1 46 ? -35.280 86.435 59.200 1.00 61.56 43 SER B O 1
ATOM 3246 N N . HIS B 1 47 ? -35.509 87.612 57.281 1.00 61.93 44 HIS B N 1
ATOM 3247 C CA . HIS B 1 47 ? -36.532 88.562 57.791 1.00 63.56 44 HIS B CA 1
ATOM 3248 C C . HIS B 1 47 ? -37.696 87.785 58.420 1.00 63.40 44 HIS B C 1
ATOM 3249 O O . HIS B 1 47 ? -38.170 88.216 59.498 1.00 63.37 44 HIS B O 1
ATOM 3256 N N . ARG B 1 48 ? -38.136 86.677 57.813 1.00 62.50 45 ARG B N 1
ATOM 3257 C CA . ARG B 1 48 ? -39.347 85.945 58.288 1.00 63.18 45 ARG B CA 1
ATOM 3258 C C . ARG B 1 48 ? -39.062 85.212 59.602 1.00 61.08 45 ARG B C 1
ATOM 3259 O O . ARG B 1 48 ? -40.028 84.860 60.311 1.00 59.87 45 ARG B O 1
ATOM 3267 N N . ILE B 1 49 ? -37.793 84.964 59.906 1.00 59.53 46 ILE B N 1
ATOM 3268 C CA . ILE B 1 49 ? -37.399 84.271 61.160 1.00 59.03 46 ILE B CA 1
ATOM 3269 C C . ILE B 1 49 ? -37.360 85.309 62.281 1.00 58.03 46 ILE B C 1
ATOM 3270 O O . ILE B 1 49 ? -37.804 84.984 63.382 1.00 58.09 46 ILE B O 1
ATOM 3275 N N . LEU B 1 50 ? -36.878 86.518 61.995 1.00 59.88 47 LEU B N 1
ATOM 3276 C CA . LEU B 1 50 ? -36.786 87.630 62.985 1.00 59.72 47 LEU B CA 1
ATOM 3277 C C . LEU B 1 50 ? -38.188 88.198 63.248 1.00 60.07 47 LEU B C 1
ATOM 3278 O O . LEU B 1 50 ? -38.581 88.291 64.425 1.00 58.27 47 LEU B O 1
ATOM 3283 N N . TRP B 1 51 ? -38.915 88.537 62.181 1.00 60.89 48 TRP B N 1
ATOM 3284 C CA . TRP B 1 51 ? -40.290 89.099 62.207 1.00 61.49 48 TRP B CA 1
ATOM 3285 C C . TRP B 1 51 ? -41.195 88.229 61.327 1.00 63.64 48 TRP B C 1
ATOM 3286 O O . TRP B 1 51 ? -41.359 88.487 60.127 1.00 63.35 48 TRP B O 1
ATOM 3297 N N . PRO B 1 52 ? -41.780 87.144 61.882 1.00 61.73 49 PRO B N 1
ATOM 3298 C CA . PRO B 1 52 ? -42.688 86.274 61.133 1.00 64.05 49 PRO B CA 1
ATOM 3299 C C . PRO B 1 52 ? -43.937 86.936 60.537 1.00 64.95 49 PRO B C 1
ATOM 3300 O O . PRO B 1 52 ? -44.428 86.423 59.562 1.00 64.32 49 PRO B O 1
ATOM 3304 N N . ASP B 1 53 ? -44.392 88.050 61.120 1.00 67.07 50 ASP B N 1
ATOM 3305 C CA . ASP B 1 53 ? -45.710 88.690 60.832 1.00 68.86 50 ASP B CA 1
ATOM 3306 C C . ASP B 1 53 ? -45.633 89.737 59.711 1.00 68.17 50 ASP B C 1
ATOM 3307 O O . ASP B 1 53 ? -46.632 90.437 59.544 1.00 70.02 50 ASP B O 1
ATOM 3312 N N . ARG B 1 54 ? -44.521 89.884 58.988 1.00 69.22 51 ARG B N 1
ATOM 3313 C CA . ARG B 1 54 ? -44.366 90.996 58.005 1.00 72.77 51 ARG B CA 1
ATOM 3314 C C . ARG B 1 54 ? -43.360 90.637 56.904 1.00 73.44 51 ARG B C 1
ATOM 3315 O O . ARG B 1 54 ? -42.485 89.779 57.121 1.00 73.80 51 ARG B O 1
ATOM 3323 N N . GLU B 1 55 ? -43.506 91.320 55.769 1.00 75.15 52 GLU B N 1
ATOM 3324 C CA . GLU B 1 55 ? -42.638 91.260 54.565 1.00 75.66 52 GLU B CA 1
ATOM 3325 C C . GLU B 1 55 ? -41.264 91.845 54.892 1.00 70.05 52 GLU B C 1
ATOM 3326 O O . GLU B 1 55 ? -41.184 92.618 55.848 1.00 69.48 52 GLU B O 1
ATOM 3332 N N . TYR B 1 56 ? -40.258 91.550 54.071 1.00 69.17 53 TYR B N 1
ATOM 3333 C CA . TYR B 1 56 ? -38.933 92.223 54.072 1.00 71.84 53 TYR B CA 1
ATOM 3334 C C . TYR B 1 56 ? -39.135 93.744 54.077 1.00 74.23 53 TYR B C 1
ATOM 3335 O O . TYR B 1 56 ? -39.966 94.253 53.300 1.00 79.93 53 TYR B O 1
ATOM 3344 N N . ARG B 1 57 ? -38.403 94.445 54.941 1.00 75.23 54 ARG B N 1
ATOM 3345 C CA . ARG B 1 57 ? -38.326 95.929 54.991 1.00 77.14 54 ARG B CA 1
ATOM 3346 C C . ARG B 1 57 ? -36.908 96.331 54.590 1.00 76.49 54 ARG B C 1
ATOM 3347 O O . ARG B 1 57 ? -35.932 95.967 55.245 1.00 76.60 54 ARG B O 1
ATOM 3355 N N . PRO B 1 58 ? -36.739 97.046 53.458 1.00 78.33 55 PRO B N 1
ATOM 3356 C CA . PRO B 1 58 ? -35.399 97.413 52.992 1.00 78.19 55 PRO B CA 1
ATOM 3357 C C . PRO B 1 58 ? -34.738 98.569 53.767 1.00 78.00 55 PRO B C 1
ATOM 3358 O O . PRO B 1 58 ? -33.549 98.780 53.566 1.00 78.05 55 PRO B O 1
ATOM 3362 N N . ASP B 1 59 ? -35.495 99.289 54.607 1.00 77.91 56 ASP B N 1
ATOM 3363 C CA . ASP B 1 59 ? -35.077 100.597 55.194 1.00 79.52 56 ASP B CA 1
ATOM 3364 C C . ASP B 1 59 ? -34.908 100.467 56.715 1.00 76.21 56 ASP B C 1
ATOM 3365 O O . ASP B 1 59 ? -35.152 101.461 57.424 1.00 77.12 56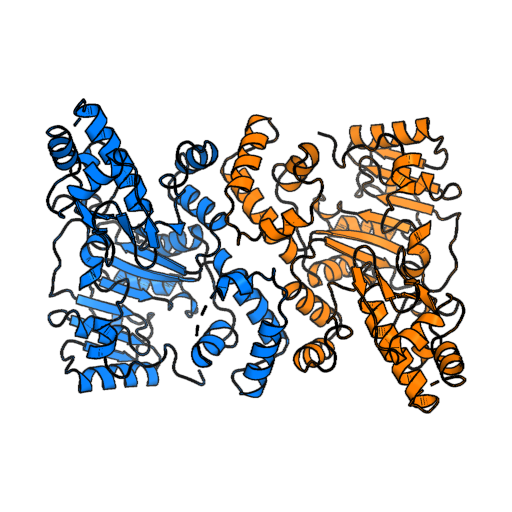 ASP B O 1
ATOM 3370 N N . LEU B 1 60 ? -34.486 99.297 57.204 1.00 74.64 57 LEU B N 1
ATOM 3371 C CA . LEU B 1 60 ? -34.252 99.052 58.655 1.00 72.43 57 LEU B CA 1
ATOM 3372 C C . LEU B 1 60 ? -33.102 99.930 59.148 1.00 71.27 57 LEU B C 1
ATOM 3373 O O . LEU B 1 60 ? -32.187 100.242 58.346 1.00 73.63 57 LEU B O 1
ATOM 3378 N N . ASP B 1 61 ? -33.154 100.294 60.427 1.00 69.96 58 ASP B N 1
ATOM 3379 C CA . ASP B 1 61 ? -31.994 100.806 61.201 1.00 70.54 58 ASP B CA 1
ATOM 3380 C C . ASP B 1 61 ? -31.320 99.604 61.883 1.00 67.67 58 ASP B C 1
ATOM 3381 O O . ASP B 1 61 ? -31.975 98.946 62.730 1.00 65.52 58 ASP B O 1
ATOM 3386 N N . ILE B 1 62 ? -30.077 99.305 61.499 1.00 66.95 59 ILE B N 1
ATOM 3387 C CA . ILE B 1 62 ? -29.361 98.064 61.920 1.00 65.87 59 ILE B CA 1
ATOM 3388 C C . ILE B 1 62 ? -28.114 98.464 62.707 1.00 64.93 59 ILE B C 1
ATOM 3389 O O . ILE B 1 62 ? -27.318 99.255 62.170 1.00 66.08 59 ILE B O 1
ATOM 3394 N N . LEU B 1 63 ? -27.970 97.938 63.928 1.00 62.92 60 LEU B N 1
ATOM 3395 C CA . LEU B 1 63 ? -26.734 98.061 64.748 1.00 62.28 60 LEU B CA 1
ATOM 3396 C C . LEU B 1 63 ? -25.979 96.743 64.662 1.00 60.74 60 LEU B C 1
ATOM 3397 O O . LEU B 1 63 ? -26.593 95.706 64.964 1.00 60.14 60 LEU B O 1
ATOM 3402 N N . ILE B 1 64 ? -24.711 96.791 64.252 1.00 62.04 61 ILE B N 1
ATOM 3403 C CA . ILE B 1 64 ? -23.754 95.651 64.341 1.00 61.37 61 ILE B CA 1
ATOM 3404 C C . ILE B 1 64 ? -22.821 95.918 65.524 1.00 61.62 61 ILE B C 1
ATOM 3405 O O . ILE B 1 64 ? -21.898 96.725 65.373 1.00 62.77 61 ILE B O 1
ATOM 3410 N N . ALA B 1 65 ? -23.088 95.283 66.666 1.00 62.18 62 ALA B N 1
ATOM 3411 C CA . ALA B 1 65 ? -22.421 95.546 67.964 1.00 62.13 62 ALA B CA 1
ATOM 3412 C C . ALA B 1 65 ? -21.254 94.574 68.107 1.00 63.08 62 ALA B C 1
ATOM 3413 O O . ALA B 1 65 ? -21.484 93.433 68.572 1.00 62.14 62 ALA B O 1
ATOM 3415 N N . GLY B 1 66 ? -20.058 95.021 67.716 1.00 64.48 63 GLY B N 1
ATOM 3416 C CA . GLY B 1 66 ? -18.854 94.178 67.605 1.00 64.19 63 GLY B CA 1
ATOM 3417 C C . GLY B 1 66 ? -18.746 93.599 66.212 1.00 62.36 63 GLY B C 1
ATOM 3418 O O . GLY B 1 66 ? -18.863 92.384 66.072 1.00 62.66 63 GLY B O 1
ATOM 3419 N N . CYS B 1 67 ? -18.555 94.457 65.215 1.00 63.95 64 CYS B N 1
ATOM 3420 C CA . CYS B 1 67 ? -18.700 94.130 63.767 1.00 65.55 64 CYS B CA 1
ATOM 3421 C C . CYS B 1 67 ? -17.503 93.321 63.239 1.00 64.52 64 CYS B C 1
ATOM 3422 O O . CYS B 1 67 ? -17.625 92.750 62.149 1.00 64.53 64 CYS B O 1
ATOM 3425 N N . GLY B 1 68 ? -16.378 93.298 63.959 1.00 65.95 65 GLY B N 1
ATOM 3426 C CA . GLY B 1 68 ? -15.118 92.708 63.471 1.00 64.79 65 GLY B CA 1
ATOM 3427 C C . GLY B 1 68 ? -14.760 93.288 62.116 1.00 67.36 65 GLY B C 1
ATOM 3428 O O . GLY B 1 68 ? -15.057 94.471 61.885 1.00 68.19 65 GLY B O 1
ATOM 3429 N N . THR B 1 69 ? -14.215 92.470 61.218 1.00 67.70 66 THR B N 1
ATOM 3430 C CA . THR B 1 69 ? -13.533 92.932 59.981 1.00 68.83 66 THR B CA 1
ATOM 3431 C C . THR B 1 69 ? -14.522 93.100 58.823 1.00 66.26 66 THR B C 1
ATOM 3432 O O . THR B 1 69 ? -14.285 94.004 58.003 1.00 69.56 66 THR B O 1
ATOM 3436 N N . ASN B 1 70 ? -15.566 92.277 58.751 1.00 64.14 67 ASN B N 1
ATOM 3437 C CA . ASN B 1 70 ? -16.386 92.083 57.521 1.00 67.72 67 ASN B CA 1
ATOM 3438 C C . ASN B 1 70 ? -17.878 92.354 57.727 1.00 66.99 67 ASN B C 1
ATOM 3439 O O . ASN B 1 70 ? -18.495 92.886 56.799 1.00 68.47 67 ASN B O 1
ATOM 3444 N N . GLN B 1 71 ? -18.434 91.948 58.866 1.00 65.91 68 GLN B N 1
ATOM 3445 C CA . GLN B 1 71 ? -19.890 91.695 59.042 1.00 66.18 68 GLN B CA 1
ATOM 3446 C C . GLN B 1 71 ? -20.723 92.936 58.680 1.00 66.99 68 GLN B C 1
ATOM 3447 O O . GLN B 1 71 ? -21.709 92.775 57.952 1.00 66.82 68 GLN B O 1
ATOM 3453 N N . ALA B 1 72 ? -20.387 94.123 59.189 1.00 67.53 69 ALA B N 1
ATOM 3454 C CA . ALA B 1 72 ? -21.225 95.333 59.023 1.00 67.91 69 ALA B CA 1
ATOM 3455 C C . ALA B 1 72 ? -21.255 95.719 57.541 1.00 69.48 69 ALA B C 1
ATOM 3456 O O . ALA B 1 72 ? -22.361 96.018 57.017 1.00 68.18 69 ALA B O 1
ATOM 3458 N N . ALA B 1 73 ? -20.093 95.684 56.885 1.00 71.43 70 ALA B N 1
ATOM 3459 C CA . ALA B 1 73 ? -19.958 95.946 55.432 1.00 72.98 70 ALA B CA 1
ATOM 3460 C C . ALA B 1 73 ? -20.878 94.996 54.649 1.00 70.88 70 ALA B C 1
ATOM 3461 O O . ALA B 1 73 ? -21.571 95.469 53.759 1.00 72.66 70 ALA B O 1
ATOM 3463 N N . ILE B 1 74 ? -20.916 93.707 54.986 1.00 69.45 71 ILE B N 1
ATOM 3464 C CA . ILE B 1 74 ? -21.795 92.728 54.278 1.00 70.60 71 ILE B CA 1
ATOM 3465 C C . ILE B 1 74 ? -23.249 93.192 54.426 1.00 71.72 71 ILE B C 1
ATOM 3466 O O . ILE B 1 74 ? -23.953 93.246 53.399 1.00 73.83 71 ILE B O 1
ATOM 3471 N N . PHE B 1 75 ? -23.691 93.518 55.641 1.00 69.39 72 PHE B N 1
ATOM 3472 C CA . PHE B 1 75 ? -25.101 93.919 55.898 1.00 69.55 72 PHE B CA 1
ATOM 3473 C C . PHE B 1 75 ? -25.431 95.144 55.040 1.00 72.09 72 PHE B C 1
ATOM 3474 O O . PHE B 1 75 ? -26.514 95.160 54.426 1.00 72.73 72 PHE B O 1
ATOM 3482 N N . ALA B 1 76 ? -24.531 96.134 55.004 1.00 72.93 73 ALA B N 1
ATOM 3483 C CA . ALA B 1 76 ? -24.713 97.410 54.268 1.00 75.01 73 ALA B CA 1
ATOM 3484 C C . ALA B 1 76 ? -24.756 97.147 52.754 1.00 75.81 73 ALA B C 1
ATOM 3485 O O . ALA B 1 76 ? -25.487 97.868 52.055 1.00 78.28 73 ALA B O 1
ATOM 3487 N N . PHE B 1 77 ? -23.991 96.160 52.282 1.00 75.08 74 PHE B N 1
ATOM 3488 C CA . PHE B 1 77 ? -23.855 95.773 50.856 1.00 78.66 74 PHE B CA 1
ATOM 3489 C C . PHE B 1 77 ? -25.147 95.108 50.369 1.00 79.03 74 PHE B C 1
ATOM 3490 O O . PHE B 1 77 ? -25.573 95.415 49.236 1.00 80.76 74 PHE B O 1
ATOM 3498 N N . THR B 1 78 ? -25.744 94.234 51.188 1.00 76.17 75 THR B N 1
ATOM 3499 C CA . THR B 1 78 ? -26.955 93.443 50.840 1.00 74.67 75 THR B CA 1
ATOM 3500 C C . THR B 1 78 ? -28.227 94.248 51.121 1.00 73.05 75 THR B C 1
ATOM 3501 O O . THR B 1 78 ? -29.242 93.918 50.507 1.00 74.64 75 THR B O 1
ATOM 3505 N N . ASN B 1 79 ? -28.181 95.232 52.026 1.00 73.31 76 ASN B N 1
ATOM 3506 C CA . ASN B 1 79 ? -29.332 96.106 52.390 1.00 75.30 76 ASN B CA 1
ATOM 3507 C C . ASN B 1 79 ? -28.949 97.566 52.119 1.00 80.77 76 ASN B C 1
ATOM 3508 O O . ASN B 1 79 ? -28.640 98.300 53.094 1.00 82.91 76 ASN B O 1
ATOM 3513 N N . ARG B 1 80 ? -28.980 97.967 50.841 1.00 84.23 77 ARG B N 1
ATOM 3514 C CA . ARG B 1 80 ? -28.424 99.256 50.346 1.00 85.68 77 ARG B CA 1
ATOM 3515 C C . ARG B 1 80 ? -29.235 100.435 50.889 1.00 84.76 77 ARG B C 1
ATOM 3516 O O . ARG B 1 80 ? -28.639 101.523 51.048 1.00 86.86 77 ARG B O 1
ATOM 3524 N N . ALA B 1 81 ? -30.527 100.228 51.156 1.00 81.95 78 ALA B N 1
ATOM 3525 C CA . ALA B 1 81 ? -31.475 101.267 51.624 1.00 82.67 78 ALA B CA 1
ATOM 3526 C C . ALA B 1 81 ? -31.558 101.278 53.160 1.00 81.40 78 ALA B C 1
ATOM 3527 O O . ALA B 1 81 ? -32.270 102.144 53.699 1.00 81.47 78 ALA B O 1
ATOM 3529 N N . ALA B 1 82 ? -30.869 100.355 53.841 1.00 79.52 79 ALA B N 1
ATOM 3530 C CA . ALA B 1 82 ? -30.815 100.283 55.322 1.00 78.20 79 ALA B CA 1
ATOM 3531 C C . ALA B 1 82 ? -29.697 101.196 55.833 1.00 77.71 79 ALA B C 1
ATOM 3532 O O . ALA B 1 82 ? -28.682 101.313 55.126 1.00 80.01 79 ALA B O 1
ATOM 3534 N N . LYS B 1 83 ? -29.887 101.818 57.002 1.00 77.85 80 LYS B N 1
ATOM 3535 C CA . LYS B 1 83 ? -28.826 102.569 57.730 1.00 78.26 80 LYS B CA 1
ATOM 3536 C C . LYS B 1 83 ? -28.149 101.591 58.694 1.00 74.84 80 LYS B C 1
ATOM 3537 O O . LYS B 1 83 ? -28.818 101.133 59.635 1.00 74.81 80 LYS B O 1
ATOM 3541 N N . VAL B 1 84 ? -26.888 101.253 58.424 1.00 73.63 81 VAL B N 1
ATOM 3542 C CA . VAL B 1 84 ? -26.085 100.282 59.216 1.00 71.91 81 VAL B CA 1
ATOM 3543 C C . VAL B 1 84 ? -25.080 101.060 60.066 1.00 72.43 81 VAL B C 1
ATOM 3544 O O . VAL B 1 84 ? -24.237 101.779 59.498 1.00 73.45 81 VAL B O 1
ATOM 3548 N N . VAL B 1 85 ? -25.179 100.911 61.385 1.00 71.54 82 VAL B N 1
ATOM 3549 C CA . VAL B 1 85 ? -24.230 101.517 62.356 1.00 71.53 82 VAL B CA 1
ATOM 3550 C C . VAL B 1 85 ? -23.449 100.368 62.984 1.00 68.86 82 VAL B C 1
ATOM 3551 O O . VAL B 1 85 ? -24.074 99.395 63.423 1.00 67.77 82 VAL B O 1
ATOM 3555 N N . ALA B 1 86 ? -22.127 100.463 62.969 1.00 68.38 83 ALA B N 1
ATOM 3556 C CA . ALA B 1 86 ? -21.231 99.374 63.395 1.00 67.47 83 ALA B CA 1
ATOM 3557 C C . ALA B 1 86 ? -20.281 99.919 64.456 1.00 67.84 83 ALA B C 1
ATOM 3558 O O . ALA B 1 86 ? -19.769 101.045 64.264 1.00 69.82 83 ALA B O 1
ATOM 3560 N N . ILE B 1 87 ? -20.067 99.149 65.521 1.00 66.26 84 ILE B N 1
ATOM 3561 C CA . ILE B 1 87 ? -19.098 99.492 66.598 1.00 67.90 84 ILE B CA 1
ATOM 3562 C C . ILE B 1 87 ? -18.147 98.315 66.833 1.00 66.25 84 ILE B C 1
ATOM 3563 O O . ILE B 1 87 ? -18.585 97.157 66.760 1.00 64.51 84 ILE B O 1
ATOM 3568 N N . ASP B 1 88 ? -16.882 98.628 67.100 1.00 68.10 85 ASP B N 1
ATOM 3569 C CA . ASP B 1 88 ? -15.857 97.659 67.554 1.00 68.48 85 ASP B CA 1
ATOM 3570 C C . ASP B 1 88 ? -14.832 98.419 68.392 1.00 70.85 85 ASP B C 1
ATOM 3571 O O . ASP B 1 88 ? -14.784 99.645 68.239 1.00 73.00 85 ASP B O 1
ATOM 3576 N N . ILE B 1 89 ? -14.060 97.718 69.230 1.00 70.95 86 ILE B N 1
ATOM 3577 C CA . ILE B 1 89 ? -12.972 98.325 70.057 1.00 72.96 86 ILE B CA 1
ATOM 3578 C C . ILE B 1 89 ? -11.633 98.201 69.320 1.00 73.19 86 ILE B C 1
ATOM 3579 O O . ILE B 1 89 ? -10.651 98.781 69.810 1.00 75.50 86 ILE B O 1
ATOM 3584 N N . SER B 1 90 ? -11.601 97.489 68.189 1.00 72.22 87 SER B N 1
ATOM 3585 C CA . SER B 1 90 ? -10.380 97.201 67.385 1.00 73.25 87 SER B CA 1
ATOM 3586 C C . SER B 1 90 ? -10.302 98.161 66.189 1.00 74.48 87 SER B C 1
ATOM 3587 O O . SER B 1 90 ? -11.198 98.104 65.313 1.00 74.03 87 SER B O 1
ATOM 3590 N N . ARG B 1 91 ? -9.279 99.017 66.149 1.00 76.95 88 ARG B N 1
ATOM 3591 C CA . ARG B 1 91 ? -9.077 99.983 65.036 1.00 79.62 88 ARG B CA 1
ATOM 3592 C C . ARG B 1 91 ? -8.793 99.224 63.737 1.00 78.45 88 ARG B C 1
ATOM 3593 O O . ARG B 1 91 ? -9.385 99.541 62.709 1.00 78.53 88 ARG B O 1
ATOM 3601 N N . PRO B 1 92 ? -7.886 98.215 63.720 1.00 77.95 89 PRO B N 1
ATOM 3602 C CA . PRO B 1 92 ? -7.612 97.453 62.497 1.00 78.14 89 PRO B CA 1
ATOM 3603 C C . PRO B 1 92 ? -8.881 96.830 61.887 1.00 78.36 89 PRO B C 1
ATOM 3604 O O . PRO B 1 92 ? -9.030 96.861 60.680 1.00 81.18 89 PRO B O 1
ATOM 3608 N N . ALA B 1 93 ? -9.761 96.279 62.726 1.00 77.77 90 ALA B N 1
ATOM 3609 C CA . ALA B 1 93 ? -11.060 95.694 62.314 1.00 76.24 90 ALA B CA 1
ATOM 3610 C C . ALA B 1 93 ? -11.898 96.750 61.579 1.00 74.99 90 ALA B C 1
ATOM 3611 O O . ALA B 1 93 ? -12.365 96.477 60.459 1.00 72.98 90 ALA B O 1
ATOM 3613 N N . LEU B 1 94 ? -12.083 97.922 62.188 1.00 76.32 91 LEU B N 1
ATOM 3614 C CA . LEU B 1 94 ? -12.867 99.037 61.584 1.00 77.19 91 LEU B CA 1
ATOM 3615 C C . LEU B 1 94 ? -12.165 99.542 60.321 1.00 78.65 91 LEU B C 1
ATOM 3616 O O . LEU B 1 94 ? -12.878 99.980 59.395 1.00 80.87 91 LEU B O 1
ATOM 3621 N N . ASP B 1 95 ? -10.828 99.503 60.295 1.00 78.77 92 ASP B N 1
ATOM 3622 C CA . ASP B 1 95 ? -10.016 99.914 59.116 1.00 80.94 92 ASP B CA 1
ATOM 3623 C C . ASP B 1 95 ? -10.376 99.021 57.925 1.00 80.22 92 ASP B C 1
ATOM 3624 O O . ASP B 1 95 ? -10.444 99.556 56.812 1.00 82.50 92 ASP B O 1
ATOM 3629 N N . HIS B 1 96 ? -10.649 97.729 58.136 1.00 77.94 93 HIS B N 1
ATOM 3630 C CA . HIS B 1 96 ? -11.073 96.827 57.033 1.00 78.02 93 HIS B CA 1
ATOM 3631 C C . HIS B 1 96 ? -12.523 97.124 56.625 1.00 78.05 93 HIS B C 1
ATOM 3632 O O . HIS B 1 96 ? -12.814 97.072 55.409 1.00 81.05 93 HIS B O 1
ATOM 3639 N N . GLN B 1 97 ? -13.407 97.432 57.576 1.00 77.26 94 GLN B N 1
ATOM 3640 C CA . GLN B 1 97 ? -14.801 97.833 57.247 1.00 77.95 94 GLN B CA 1
ATOM 3641 C C . GLN B 1 97 ? -14.734 99.071 56.344 1.00 79.39 94 GLN B C 1
ATOM 3642 O O . GLN B 1 97 ? -15.492 99.120 55.363 1.00 79.85 94 GLN B O 1
ATOM 3648 N N . GLN B 1 98 ? -13.832 100.010 56.652 1.00 81.78 95 GLN B N 1
ATOM 3649 C CA . GLN B 1 98 ? -13.615 101.269 55.885 1.00 85.38 95 GLN B CA 1
ATOM 3650 C C . GLN B 1 98 ? -13.137 100.939 54.463 1.00 87.53 95 GLN B C 1
ATOM 3651 O O . GLN B 1 98 ? -13.685 101.523 53.508 1.00 88.58 95 GLN B O 1
ATOM 3657 N N . TYR B 1 99 ? -12.151 100.047 54.329 1.00 88.00 96 TYR B N 1
ATOM 3658 C CA . TYR B 1 99 ? -11.646 99.544 53.023 1.00 90.92 96 TYR B CA 1
ATOM 3659 C C . TYR B 1 99 ? -12.829 99.044 52.186 1.00 89.85 96 TYR B C 1
ATOM 3660 O O . TYR B 1 99 ? -12.989 99.499 51.044 1.00 92.27 96 TYR B O 1
ATOM 3669 N N . LEU B 1 100 ? -13.655 98.166 52.762 1.00 88.55 97 LEU B N 1
ATOM 3670 C CA . LEU B 1 100 ? -14.859 97.599 52.096 1.00 87.48 97 LEU B CA 1
ATOM 3671 C C . LEU B 1 100 ? -15.865 98.718 51.795 1.00 88.45 97 LEU B C 1
ATOM 3672 O O . LEU B 1 100 ? -16.476 98.688 50.704 1.00 90.14 97 LEU B O 1
ATOM 3677 N N . LYS B 1 101 ? -16.023 99.674 52.714 1.00 88.19 98 LYS B N 1
ATOM 3678 C CA . LYS B 1 101 ? -16.904 100.860 52.536 1.00 89.34 98 LYS B CA 1
ATOM 3679 C C . LYS B 1 101 ? -16.467 101.629 51.283 1.00 92.57 98 LYS B C 1
ATOM 3680 O O . LYS B 1 101 ? -17.333 101.922 50.439 1.00 92.83 98 LYS B O 1
ATOM 3686 N N . ASP B 1 102 ? -15.171 101.934 51.169 1.00 95.23 99 ASP B N 1
ATOM 3687 C CA . ASP B 1 102 ? -14.605 102.771 50.074 1.00 99.19 99 ASP B CA 1
ATOM 3688 C C . ASP B 1 102 ? -14.669 102.000 48.747 1.00 99.15 99 ASP B C 1
ATOM 3689 O O . ASP B 1 102 ? -15.095 102.605 47.749 1.00 98.53 99 ASP B O 1
ATOM 3694 N N . LYS B 1 103 ? -14.276 100.719 48.747 1.00 97.15 100 LYS B N 1
ATOM 3695 C CA . LYS B 1 103 ? -14.278 99.818 47.560 1.00 97.15 100 LYS B CA 1
ATOM 3696 C C . LYS B 1 103 ? -15.683 99.730 46.948 1.00 97.23 100 LYS B C 1
ATOM 3697 O O . LYS B 1 103 ? -15.784 99.794 45.711 1.00 99.71 100 LYS B O 1
ATOM 3703 N N . HIS B 1 104 ? -16.723 99.580 47.774 1.00 95.14 101 HIS B N 1
ATOM 3704 C CA . HIS B 1 104 ? -18.106 99.232 47.340 1.00 92.96 101 HIS B CA 1
ATOM 3705 C C . HIS B 1 104 ? -19.072 100.413 47.491 1.00 91.24 101 HIS B C 1
ATOM 3706 O O . HIS B 1 104 ? -20.271 100.201 47.226 1.00 89.43 101 HIS B O 1
ATOM 3713 N N . GLY B 1 105 ? -18.588 101.586 47.911 1.00 92.43 102 GLY B N 1
ATOM 3714 C CA . GLY B 1 105 ? -19.403 102.812 48.067 1.00 93.64 102 GLY B CA 1
ATOM 3715 C C . GLY B 1 105 ? -20.556 102.620 49.046 1.00 92.15 102 GLY B C 1
ATOM 3716 O O . GLY B 1 105 ? -21.691 102.995 48.701 1.00 90.23 102 GLY B O 1
ATOM 3717 N N . LEU B 1 106 ? -20.278 102.068 50.234 1.00 91.11 103 LEU B N 1
ATOM 3718 C CA . LEU B 1 106 ? -21.301 101.763 51.273 1.00 89.18 103 LEU B CA 1
ATOM 3719 C C . LEU B 1 106 ? -21.588 103.031 52.090 1.00 89.30 103 LEU B C 1
ATOM 3720 O O . LEU B 1 106 ? -21.251 103.066 53.283 1.00 90.06 103 LEU B O 1
ATOM 3725 N N . ALA B 1 107 ? -22.200 104.036 51.465 1.00 89.53 104 ALA B N 1
ATOM 3726 C CA . ALA B 1 107 ? -22.511 105.347 52.085 1.00 90.78 104 ALA B CA 1
ATOM 3727 C C . ALA B 1 107 ? -23.481 105.141 53.255 1.00 86.96 104 ALA B C 1
ATOM 3728 O O . ALA B 1 107 ? -23.574 106.039 54.098 1.00 86.63 104 ALA B O 1
ATOM 3730 N N . ASN B 1 108 ? -24.168 103.996 53.294 1.00 84.98 105 ASN B N 1
ATOM 3731 C CA . ASN B 1 108 ? -25.173 103.644 54.335 1.00 83.10 105 ASN B CA 1
ATOM 3732 C C . ASN B 1 108 ? -24.496 102.987 55.557 1.00 79.67 105 ASN B C 1
ATOM 3733 O O . ASN B 1 108 ? -25.224 102.548 56.465 1.00 76.45 105 ASN B O 1
ATOM 3738 N N . LEU B 1 109 ? -23.164 102.928 55.596 1.00 77.57 106 LEU B N 1
ATOM 3739 C CA . LEU B 1 109 ? -22.404 102.295 56.702 1.00 76.38 106 LEU B CA 1
ATOM 3740 C C . LEU B 1 109 ? -21.673 103.371 57.515 1.00 78.67 106 LEU B C 1
ATOM 3741 O O . LEU B 1 109 ? -20.816 104.073 56.957 1.00 80.67 106 LEU B O 1
ATOM 3746 N N . GLU B 1 110 ? -21.978 103.457 58.807 1.00 79.00 107 GLU B N 1
ATOM 3747 C CA . GLU B 1 110 ? -21.358 104.409 59.762 1.00 80.55 107 GLU B CA 1
ATOM 3748 C C . GLU B 1 110 ? -20.573 103.604 60.808 1.00 78.47 107 GLU B C 1
ATOM 3749 O O . GLU B 1 110 ? -21.178 102.707 61.429 1.00 78.72 107 GLU B O 1
ATOM 3755 N N . LEU B 1 111 ? -19.280 103.901 60.979 1.00 78.58 108 LEU B N 1
ATOM 3756 C CA . LEU B 1 111 ? -18.336 103.119 61.825 1.00 77.65 108 LEU B CA 1
ATOM 3757 C C . LEU B 1 111 ? -17.941 103.935 63.056 1.00 78.02 108 LEU B C 1
ATOM 3758 O O . LEU B 1 111 ? -17.677 105.142 62.894 1.00 80.59 108 LEU B O 1
ATOM 3763 N N . HIS B 1 112 ? -17.850 103.293 64.225 1.00 76.22 109 HIS B N 1
ATOM 3764 C CA . HIS B 1 112 ? -17.340 103.926 65.471 1.00 77.11 109 HIS B CA 1
ATOM 3765 C C . HIS B 1 112 ? -16.386 102.990 66.212 1.00 74.75 109 HIS B C 1
ATOM 3766 O O . HIS B 1 112 ? -16.712 101.805 66.332 1.00 74.45 109 HIS B O 1
ATOM 3773 N N . LEU B 1 113 ? -15.274 103.526 66.713 1.00 74.84 110 LEU B N 1
ATOM 3774 C CA . LEU B 1 113 ? -14.438 102.873 67.749 1.00 74.22 110 LEU B CA 1
ATOM 3775 C C . LEU B 1 113 ? -15.109 103.100 69.104 1.00 73.63 110 LEU B C 1
ATOM 3776 O O . LEU B 1 113 ? -14.859 104.141 69.725 1.00 75.16 110 LEU B O 1
ATOM 3781 N N . LEU B 1 114 ? -15.918 102.141 69.538 1.00 71.35 111 LEU B N 1
ATOM 3782 C CA . LEU B 1 114 ? -16.832 102.289 70.695 1.00 71.04 111 LEU B CA 1
ATOM 3783 C C . LEU B 1 114 ? -17.083 100.909 71.287 1.00 68.14 111 LEU B C 1
ATOM 3784 O O . LEU B 1 114 ? -17.415 99.975 70.562 1.00 64.31 111 LEU B O 1
ATOM 3789 N N . PRO B 1 115 ? -16.890 100.724 72.612 1.00 67.25 112 PRO B N 1
ATOM 3790 C CA . PRO B 1 115 ? -17.292 99.481 73.261 1.00 65.81 112 PRO B CA 1
ATOM 3791 C C . PRO B 1 115 ? -18.818 99.439 73.441 1.00 65.24 112 PRO B C 1
ATOM 3792 O O . PRO B 1 115 ? -19.417 100.485 73.593 1.00 65.40 112 PRO B O 1
ATOM 3796 N N . ILE B 1 116 ? -19.410 98.244 73.429 1.00 64.22 113 ILE B N 1
ATOM 3797 C CA . ILE B 1 116 ? -20.862 98.021 73.706 1.00 65.73 113 ILE B CA 1
ATOM 3798 C C . ILE B 1 116 ? -21.264 98.779 74.982 1.00 67.39 113 ILE B C 1
ATOM 3799 O O . ILE B 1 116 ? -22.386 99.300 75.020 1.00 69.40 113 ILE B O 1
ATOM 3804 N N . GLU B 1 117 ? -20.377 98.869 75.977 1.00 69.90 114 GLU B N 1
ATOM 3805 C CA . GLU B 1 117 ? -20.630 99.521 77.294 1.00 73.10 114 GLU B CA 1
ATOM 3806 C C . GLU B 1 117 ? -20.987 101.009 77.113 1.00 74.90 114 GLU B C 1
ATOM 3807 O O . GLU B 1 117 ? -21.663 101.559 78.008 1.00 73.97 114 GLU B O 1
ATOM 3813 N N . GLU B 1 118 ? -20.586 101.635 76.002 1.00 76.40 115 GLU B N 1
ATOM 3814 C CA . GLU B 1 118 ? -20.757 103.092 75.754 1.00 79.55 115 GLU B CA 1
ATOM 3815 C C . GLU B 1 118 ? -21.742 103.349 74.603 1.00 78.75 115 GLU B C 1
ATOM 3816 O O . GLU B 1 118 ? -21.758 104.495 74.101 1.00 81.11 115 GLU B O 1
ATOM 3822 N N . LEU B 1 119 ? -22.565 102.360 74.231 1.00 78.04 116 LEU B N 1
ATOM 3823 C CA . LEU B 1 119 ? -23.533 102.452 73.094 1.00 79.02 116 LEU B CA 1
ATOM 3824 C C . LEU B 1 119 ? -24.458 103.657 73.249 1.00 77.29 116 LEU B C 1
ATOM 3825 O O . LEU B 1 119 ? -24.834 104.229 72.220 1.00 76.45 116 LEU B O 1
ATOM 3830 N N . ALA B 1 120 ? -24.851 103.988 74.478 1.00 78.04 117 ALA B N 1
ATOM 3831 C CA . ALA B 1 120 ? -25.820 105.071 74.755 1.00 80.17 117 ALA B CA 1
ATOM 3832 C C . ALA B 1 120 ? -25.282 106.411 74.232 1.00 80.67 117 ALA B C 1
ATOM 3833 O O . ALA B 1 120 ? -26.125 107.259 73.903 1.00 82.91 117 ALA B O 1
ATOM 3835 N N . THR B 1 121 ? -23.960 106.586 74.090 1.00 79.26 118 THR B N 1
ATOM 3836 C CA . THR B 1 121 ? -23.344 107.839 73.560 1.00 80.27 118 THR B CA 1
ATOM 3837 C C . THR B 1 121 ? -23.835 108.112 72.127 1.00 78.50 118 THR B C 1
ATOM 3838 O O . THR B 1 121 ? -23.795 109.274 71.710 1.00 78.17 118 THR B O 1
ATOM 3842 N N . LEU B 1 122 ? -24.272 107.084 71.393 1.00 77.84 119 LEU B N 1
ATOM 3843 C CA . LEU B 1 122 ? -24.761 107.238 69.995 1.00 78.62 119 LEU B CA 1
ATOM 3844 C C . LEU B 1 122 ? -26.169 107.841 69.985 1.00 79.06 119 LEU B C 1
ATOM 3845 O O . LEU B 1 122 ? -26.537 108.393 68.932 1.00 79.86 119 LEU B O 1
ATOM 3850 N N . GLY B 1 123 ? -26.918 107.721 71.087 1.00 78.34 120 GLY B N 1
ATOM 3851 C CA . GLY B 1 123 ? -28.250 108.337 71.270 1.00 79.48 120 GLY B CA 1
ATOM 3852 C C . GLY B 1 123 ? -29.282 107.820 70.278 1.00 77.77 120 GLY B C 1
ATOM 3853 O O . GLY B 1 123 ? -30.158 108.614 69.866 1.00 81.32 120 GLY B O 1
ATOM 3854 N N . ARG B 1 124 ? -29.205 106.538 69.918 1.00 75.45 121 ARG B N 1
ATOM 3855 C CA . ARG B 1 124 ? -30.036 105.928 68.846 1.00 74.35 121 ARG B CA 1
ATOM 3856 C C . ARG B 1 124 ? -30.567 104.560 69.278 1.00 70.77 121 ARG B C 1
ATOM 3857 O O . ARG B 1 124 ? -29.849 103.849 70.027 1.00 69.88 121 ARG B O 1
ATOM 3865 N N . ASP B 1 125 ? -31.776 104.221 68.819 1.00 69.05 122 ASP B N 1
ATOM 3866 C CA . ASP B 1 125 ? -32.331 102.845 68.911 1.00 67.10 122 ASP B CA 1
ATOM 3867 C C . ASP B 1 125 ? -32.452 102.275 67.495 1.00 65.70 122 ASP B C 1
ATOM 3868 O O . ASP B 1 125 ? -32.240 103.038 66.534 1.00 66.71 122 ASP B O 1
ATOM 3873 N N . PHE B 1 126 ? -32.742 100.976 67.386 1.00 63.82 123 PHE B N 1
ATOM 3874 C CA . PHE B 1 126 ? -32.591 100.181 66.142 1.00 63.59 123 PHE B CA 1
ATOM 3875 C C . PHE B 1 126 ? -33.705 99.138 66.029 1.00 62.85 123 PHE B C 1
ATOM 3876 O O . PHE B 1 126 ? -34.271 98.723 67.054 1.00 63.17 123 PHE B O 1
ATOM 3884 N N . ASP B 1 127 ? -34.003 98.736 64.796 1.00 62.74 124 ASP B N 1
ATOM 3885 C CA . ASP B 1 127 ? -34.974 97.657 64.484 1.00 61.69 124 ASP B CA 1
ATOM 3886 C C . ASP B 1 127 ? -34.283 96.306 64.668 1.00 59.44 124 ASP B C 1
ATOM 3887 O O . ASP B 1 127 ? -34.973 95.367 65.079 1.00 57.07 124 ASP B O 1
ATOM 3892 N N . LEU B 1 128 ? -32.988 96.224 64.335 1.00 59.80 125 LEU B N 1
ATOM 3893 C CA . LEU B 1 128 ? -32.174 94.982 64.393 1.00 59.50 125 LEU B CA 1
ATOM 3894 C C . LEU B 1 128 ? -30.825 95.289 65.049 1.00 60.32 125 LEU B C 1
ATOM 3895 O O . LEU B 1 128 ? -30.138 96.223 64.595 1.00 63.73 125 LEU B O 1
ATOM 3900 N N . VAL B 1 129 ? -30.478 94.529 66.085 1.00 58.14 126 VAL B N 1
ATOM 3901 C CA . VAL B 1 129 ? -29.171 94.609 66.783 1.00 58.57 126 VAL B CA 1
ATOM 3902 C C . VAL B 1 129 ? -28.504 93.247 66.619 1.00 58.87 126 VAL B C 1
ATOM 3903 O O . VAL B 1 129 ? -29.046 92.248 67.151 1.00 58.08 126 VAL B O 1
ATOM 3907 N N . VAL B 1 130 ? -27.416 93.186 65.853 1.00 60.03 127 VAL B N 1
ATOM 3908 C CA . VAL B 1 130 ? -26.658 91.924 65.639 1.00 60.19 127 VAL B CA 1
ATOM 3909 C C . VAL B 1 130 ? -25.404 91.985 66.510 1.00 61.36 127 VAL B C 1
ATOM 3910 O O . VAL B 1 130 ? -24.650 92.969 66.398 1.00 64.15 127 VAL B O 1
ATOM 3914 N N . SER B 1 131 ? -25.210 90.989 67.375 1.00 59.35 128 SER B N 1
ATOM 3915 C CA . SER B 1 131 ? -23.997 90.851 68.214 1.00 59.03 128 SER B CA 1
ATOM 3916 C C . SER B 1 131 ? -23.558 89.385 68.218 1.00 57.83 128 SER B C 1
ATOM 3917 O O . SER B 1 131 ? -23.964 88.653 69.132 1.00 60.25 128 SER B O 1
ATOM 3920 N N . THR B 1 132 ? -22.767 88.966 67.229 1.00 58.74 129 THR B N 1
ATOM 3921 C CA . THR B 1 132 ? -22.391 87.540 67.017 1.00 59.33 129 THR B CA 1
ATOM 3922 C C . THR B 1 132 ? -20.930 87.305 67.417 1.00 61.61 129 THR B C 1
ATOM 3923 O O . THR B 1 132 ? -20.034 87.896 66.796 1.00 60.68 129 THR B O 1
ATOM 3927 N N . GLY B 1 133 ? -20.719 86.481 68.449 1.00 66.69 130 GLY B N 1
ATOM 3928 C CA . GLY B 1 133 ? -19.396 85.999 68.904 1.00 65.40 130 GLY B CA 1
ATOM 3929 C C . GLY B 1 133 ? -18.620 87.076 69.645 1.00 65.35 130 GLY B C 1
ATOM 3930 O O . GLY B 1 133 ? -17.376 87.060 69.549 1.00 66.82 130 GLY B O 1
ATOM 3931 N N . VAL B 1 134 ? -19.331 87.941 70.385 1.00 67.50 131 VAL B N 1
ATOM 3932 C CA . VAL B 1 134 ? -18.817 89.217 70.978 1.00 67.14 131 VAL B CA 1
ATOM 3933 C C . VAL B 1 134 ? -18.998 89.227 72.497 1.00 67.30 131 VAL B C 1
ATOM 3934 O O . VAL B 1 134 ? -18.055 89.652 73.180 1.00 65.98 131 VAL B O 1
ATOM 3938 N N . LEU B 1 135 ? -20.180 88.846 72.994 1.00 66.96 132 LEU B N 1
ATOM 3939 C CA . LEU B 1 135 ? -20.645 89.193 74.363 1.00 70.30 132 LEU B CA 1
ATOM 3940 C C . LEU B 1 135 ? -19.755 88.539 75.437 1.00 71.10 132 LEU B C 1
ATOM 3941 O O . LEU B 1 135 ? -19.518 89.196 76.461 1.00 71.80 132 LEU B O 1
ATOM 3946 N N . HIS B 1 136 ? -19.218 87.341 75.207 1.00 74.09 133 HIS B N 1
ATOM 3947 C CA . HIS B 1 136 ? -18.301 86.649 76.166 1.00 76.50 133 HIS B CA 1
ATOM 3948 C C . HIS B 1 136 ? -17.001 87.443 76.408 1.00 76.71 133 HIS B C 1
ATOM 3949 O O . HIS B 1 136 ? -16.508 87.415 77.549 1.00 82.26 133 HIS B O 1
ATOM 3956 N N . HIS B 1 137 ? -16.466 88.127 75.393 1.00 77.59 134 HIS B N 1
ATOM 3957 C CA . HIS B 1 137 ? -15.240 88.972 75.484 1.00 78.66 134 HIS B CA 1
ATOM 3958 C C . HIS B 1 137 ? -15.443 90.146 76.455 1.00 76.24 134 HIS B C 1
ATOM 3959 O O . HIS B 1 137 ? -14.444 90.807 76.779 1.00 76.82 134 HIS B O 1
ATOM 3966 N N . LEU B 1 138 ? -16.678 90.425 76.881 1.00 76.89 135 LEU B N 1
ATOM 3967 C CA . LEU B 1 138 ? -16.977 91.535 77.832 1.00 79.10 135 LEU B CA 1
ATOM 3968 C C . LEU B 1 138 ? -16.672 91.110 79.276 1.00 79.42 135 LEU B C 1
ATOM 3969 O O . LEU B 1 138 ? -16.869 89.907 79.616 1.00 78.05 135 LEU B O 1
ATOM 3974 N N . ALA B 1 139 ? -16.229 92.079 80.086 1.00 79.71 136 ALA B N 1
ATOM 3975 C CA . ALA B 1 139 ? -16.088 91.982 81.559 1.00 81.78 136 ALA B CA 1
ATOM 3976 C C . ALA B 1 139 ? -17.419 91.511 82.156 1.00 82.30 136 ALA B C 1
ATOM 3977 O O . ALA B 1 139 ? -17.387 90.638 83.043 1.00 82.39 136 ALA B O 1
ATOM 3979 N N . ASP B 1 140 ? -18.543 92.051 81.663 1.00 81.27 137 ASP B N 1
ATOM 3980 C CA . ASP B 1 140 ? -19.914 91.742 82.158 1.00 79.67 137 ASP B CA 1
ATOM 3981 C C . ASP B 1 140 ? -20.833 91.479 80.966 1.00 74.68 137 ASP B C 1
ATOM 3982 O O . ASP B 1 140 ? -21.463 92.399 80.452 1.00 73.53 137 ASP B O 1
ATOM 3987 N N . PRO B 1 141 ? -20.937 90.223 80.478 1.00 72.03 138 PRO B N 1
ATOM 3988 C CA . PRO B 1 141 ? -21.840 89.900 79.369 1.00 71.04 138 PRO B CA 1
ATOM 3989 C C . PRO B 1 141 ? -23.283 90.374 79.595 1.00 72.77 138 PRO B C 1
ATOM 3990 O O . PRO B 1 141 ? -23.892 90.818 78.622 1.00 69.94 138 PRO B O 1
ATOM 3994 N N . ARG B 1 142 ? -23.789 90.291 80.837 1.00 75.48 139 ARG B N 1
ATOM 3995 C CA . ARG B 1 142 ? -25.210 90.641 81.147 1.00 78.73 139 ARG B CA 1
ATOM 3996 C C . ARG B 1 142 ? -25.409 92.157 81.032 1.00 75.82 139 ARG B C 1
ATOM 3997 O O . ARG B 1 142 ? -26.488 92.548 80.558 1.00 75.30 139 ARG B O 1
ATOM 4005 N N . ALA B 1 143 ? -24.422 92.971 81.417 1.00 74.60 140 ALA B N 1
ATOM 4006 C CA . ALA B 1 143 ? -24.443 94.446 81.246 1.00 74.55 140 ALA B CA 1
ATOM 4007 C C . ALA B 1 143 ? -24.375 94.782 79.750 1.00 71.91 140 ALA B C 1
ATOM 4008 O O . ALA B 1 143 ? -24.988 95.770 79.337 1.00 75.40 140 ALA B O 1
ATOM 4010 N N . GLY B 1 144 ? -23.665 93.979 78.966 1.00 68.32 141 GLY B N 1
ATOM 4011 C CA . GLY B 1 144 ? -23.623 94.119 77.499 1.00 68.57 141 GLY B CA 1
ATOM 4012 C C . GLY B 1 144 ? -25.008 93.972 76.901 1.00 66.83 141 GLY B C 1
ATOM 4013 O O . GLY B 1 144 ? -25.422 94.862 76.143 1.00 67.46 141 GLY B O 1
ATOM 4014 N N . MET B 1 145 ? -25.719 92.903 77.257 1.00 66.72 142 MET B N 1
ATOM 4015 C CA . MET B 1 145 ? -27.066 92.590 76.715 1.00 66.86 142 MET B CA 1
ATOM 4016 C C . MET B 1 145 ? -28.058 93.678 77.160 1.00 66.77 142 MET B C 1
ATOM 4017 O O . MET B 1 145 ? -28.926 94.064 76.344 1.00 65.66 142 MET B O 1
ATOM 4022 N N . LYS B 1 146 ? -27.892 94.202 78.376 1.00 66.40 143 LYS B N 1
ATOM 4023 C CA . LYS B 1 146 ? -28.714 95.309 78.939 1.00 68.22 143 LYS B CA 1
ATOM 4024 C C . LYS B 1 146 ? -28.562 96.546 78.037 1.00 68.59 143 LYS B C 1
ATOM 4025 O O . LYS B 1 146 ? -29.593 97.170 77.741 1.00 68.95 143 LYS B O 1
ATOM 4028 N N . GLU B 1 147 ? -27.343 96.871 77.586 1.00 67.58 144 GLU B N 1
ATOM 4029 C CA . GLU B 1 147 ? -27.067 98.049 76.714 1.00 69.23 144 GLU B CA 1
ATOM 4030 C C . GLU B 1 147 ? -27.683 97.822 75.326 1.00 65.28 144 GLU B C 1
ATOM 4031 O O . GLU B 1 147 ? -28.216 98.795 74.745 1.00 66.03 144 GLU B O 1
ATOM 4037 N N . LEU B 1 148 ? -27.618 96.600 74.802 1.00 61.82 145 LEU B N 1
ATOM 4038 C CA . LEU B 1 148 ? -28.299 96.243 73.533 1.00 60.83 145 LEU B CA 1
ATOM 4039 C C . LEU B 1 148 ? -29.813 96.437 73.716 1.00 61.23 145 LEU B C 1
ATOM 4040 O O . LEU B 1 148 ? -30.437 97.033 72.827 1.00 60.46 145 LEU B O 1
ATOM 4045 N N . ALA B 1 149 ? -30.385 95.979 74.834 1.00 63.27 146 ALA B N 1
ATOM 4046 C CA . ALA B 1 149 ? -31.836 96.094 75.133 1.00 64.02 146 ALA B CA 1
ATOM 4047 C C . ALA B 1 149 ? -32.246 97.570 75.115 1.00 65.89 146 ALA B C 1
ATOM 4048 O O . ALA B 1 149 ? -33.288 97.886 74.523 1.00 68.24 146 ALA B O 1
ATOM 4050 N N . HIS B 1 150 ? -31.422 98.449 75.684 1.00 67.20 147 HIS B N 1
ATOM 4051 C CA . HIS B 1 150 ? -31.696 99.906 75.806 1.00 71.25 147 HIS B CA 1
ATOM 4052 C C . HIS B 1 150 ? -31.697 100.570 74.421 1.00 70.75 147 HIS B C 1
ATOM 4053 O O . HIS B 1 150 ? -32.169 101.702 74.337 1.00 73.00 147 HIS B O 1
ATOM 4060 N N . CYS B 1 151 ? -31.165 99.918 73.382 1.00 70.76 148 CYS B N 1
ATOM 4061 C CA . CYS B 1 151 ? -31.065 100.484 72.005 1.00 71.54 148 CYS B CA 1
ATOM 4062 C C . CYS B 1 151 ? -32.029 99.771 71.046 1.00 67.25 148 CYS B C 1
ATOM 4063 O O . CYS B 1 151 ? -31.891 99.942 69.822 1.00 66.99 148 CYS B O 1
ATOM 4066 N N . LEU B 1 152 ? -32.998 99.026 71.578 1.00 64.98 149 LEU B N 1
ATOM 4067 C CA . LEU B 1 152 ? -33.925 98.179 70.786 1.00 63.31 149 LEU B CA 1
ATOM 4068 C C . LEU B 1 152 ? -35.315 98.830 70.771 1.00 64.66 149 LEU B C 1
ATOM 4069 O O . LEU B 1 152 ? -35.841 99.123 71.862 1.00 64.67 149 LEU B O 1
ATOM 4074 N N . ARG B 1 153 ? -35.880 99.053 69.580 1.00 64.99 150 ARG B N 1
ATOM 4075 C CA . ARG B 1 153 ? -37.257 99.597 69.427 1.00 66.88 150 ARG B CA 1
ATOM 4076 C C . ARG B 1 153 ? -38.273 98.519 69.824 1.00 65.96 150 ARG B C 1
ATOM 4077 O O . ARG B 1 153 ? -37.888 97.342 69.940 1.00 66.32 150 ARG B O 1
ATOM 4085 N N . ARG B 1 154 ? -39.521 98.929 70.032 1.00 66.46 151 ARG B N 1
ATOM 4086 C CA . ARG B 1 154 ? -40.640 98.077 70.503 1.00 67.55 151 ARG B CA 1
ATOM 4087 C C . ARG B 1 154 ? -40.629 96.733 69.760 1.00 67.46 151 ARG B C 1
ATOM 4088 O O . ARG B 1 154 ? -40.689 95.704 70.442 1.00 65.62 151 ARG B O 1
ATOM 4096 N N . ASP B 1 155 ? -40.521 96.743 68.424 1.00 66.85 152 ASP B N 1
ATOM 4097 C CA . ASP B 1 155 ? -40.664 95.541 67.561 1.00 64.51 152 ASP B CA 1
ATOM 4098 C C . ASP B 1 155 ? -39.294 95.086 67.051 1.00 62.09 152 ASP B C 1
ATOM 4099 O O . ASP B 1 155 ? -39.258 94.257 66.124 1.00 62.32 152 ASP B O 1
ATOM 4104 N N . GLY B 1 156 ? -38.211 95.569 67.649 1.00 60.98 153 GLY B N 1
ATOM 4105 C CA . GLY B 1 156 ? -36.851 95.203 67.218 1.00 60.22 153 GLY B CA 1
ATOM 4106 C C . GLY B 1 156 ? -36.441 93.839 67.744 1.00 58.73 153 GLY B C 1
ATOM 4107 O O . GLY B 1 156 ? -37.113 93.337 68.678 1.00 56.72 153 GLY B O 1
ATOM 4108 N N . VAL B 1 157 ? -35.374 93.266 67.173 1.00 58.36 154 VAL B N 1
ATOM 4109 C CA . VAL B 1 157 ? -34.794 91.954 67.579 1.00 57.09 154 VAL B CA 1
ATOM 4110 C C . VAL B 1 157 ? -33.295 92.116 67.824 1.00 58.02 154 VAL B C 1
ATOM 4111 O O . VAL B 1 157 ? -32.620 92.785 67.009 1.00 57.35 154 VAL B O 1
ATOM 4115 N N . VAL B 1 158 ? -32.808 91.534 68.921 1.00 56.57 155 VAL B N 1
ATOM 4116 C CA . VAL B 1 158 ? -31.364 91.268 69.153 1.00 55.91 155 VAL B CA 1
ATOM 4117 C C . VAL B 1 158 ? -31.089 89.869 68.611 1.00 56.68 155 VAL B C 1
ATOM 4118 O O . VAL B 1 158 ? -31.745 88.919 69.079 1.00 57.16 155 VAL B O 1
ATOM 4122 N N . ALA B 1 159 ? -30.194 89.774 67.624 1.00 57.59 156 ALA B N 1
ATOM 4123 C CA . ALA B 1 159 ? -29.667 88.514 67.056 1.00 57.01 156 ALA B CA 1
ATOM 4124 C C . ALA B 1 159 ? -28.250 88.307 67.597 1.00 56.98 156 ALA B C 1
ATOM 4125 O O . ALA B 1 159 ? -27.368 89.145 67.303 1.00 58.03 156 ALA B O 1
ATOM 4127 N N . ALA B 1 160 ? -28.049 87.261 68.395 1.00 55.65 157 ALA B N 1
ATOM 4128 C CA . ALA B 1 160 ? -26.798 87.047 69.148 1.00 55.96 157 ALA B CA 1
ATOM 4129 C C . ALA B 1 160 ? -26.242 85.655 68.863 1.00 54.88 157 ALA B C 1
ATOM 4130 O O . ALA B 1 160 ? -27.024 84.739 68.547 1.00 52.76 157 ALA B O 1
ATOM 4132 N N . MET B 1 161 ? -24.932 85.504 69.018 1.00 56.77 158 MET B N 1
ATOM 4133 C CA . MET B 1 161 ? -24.259 84.186 69.068 1.00 56.63 158 MET B CA 1
ATOM 4134 C C . MET B 1 161 ? -23.404 84.127 70.335 1.00 57.65 158 MET B C 1
ATOM 4135 O O . MET B 1 161 ? -22.636 85.072 70.589 1.00 61.96 158 MET B O 1
ATOM 4140 N N . LEU B 1 162 ? -23.573 83.069 71.120 1.00 56.51 159 LEU B N 1
ATOM 4141 C CA . LEU B 1 162 ? -22.647 82.674 72.208 1.00 55.57 159 LEU B CA 1
ATOM 4142 C C . LEU B 1 162 ? -22.140 81.270 71.903 1.00 55.83 159 LEU B C 1
ATOM 4143 O O . LEU B 1 162 ? -22.847 80.516 71.199 1.00 59.15 159 LEU B O 1
ATOM 4148 N N . TYR B 1 163 ? -20.953 80.937 72.399 1.00 55.70 160 TYR B N 1
ATOM 4149 C CA . TYR B 1 163 ? -20.354 79.594 72.227 1.00 54.64 160 TYR B CA 1
ATOM 4150 C C . TYR B 1 163 ? -21.109 78.638 73.153 1.00 54.88 160 TYR B C 1
ATOM 4151 O O . TYR B 1 163 ? -21.515 79.075 74.250 1.00 52.87 160 TYR B O 1
ATOM 4160 N N . GLY B 1 164 ? -21.341 77.406 72.696 1.00 54.70 161 GLY B N 1
ATOM 4161 C CA . GLY B 1 164 ? -22.079 76.373 73.441 1.00 55.88 161 GLY B CA 1
ATOM 4162 C C . GLY B 1 164 ? -21.140 75.489 74.234 1.00 57.14 161 GLY B C 1
ATOM 4163 O O . GLY B 1 164 ? -20.163 75.019 73.652 1.00 56.97 161 GLY B O 1
ATOM 4164 N N . LYS B 1 165 ? -21.470 75.212 75.497 1.00 59.82 162 LYS B N 1
ATOM 4165 C CA . LYS B 1 165 ? -20.598 74.487 76.462 1.00 59.93 162 LYS B CA 1
ATOM 4166 C C . LYS B 1 165 ? -20.188 73.119 75.905 1.00 58.95 162 LYS B C 1
ATOM 4167 O O . LYS B 1 165 ? -18.986 72.878 75.851 1.00 62.34 162 LYS B O 1
ATOM 4173 N N . TYR B 1 166 ? -21.125 72.264 75.491 1.00 57.29 163 TYR B N 1
ATOM 4174 C CA . TYR B 1 166 ? -20.837 70.826 75.237 1.00 58.36 163 TYR B CA 1
ATOM 4175 C C . TYR B 1 166 ? -20.199 70.624 73.856 1.00 58.44 163 TYR B C 1
ATOM 4176 O O . TYR B 1 166 ? -19.420 69.659 73.697 1.00 65.55 163 TYR B O 1
ATOM 4185 N N . GLY B 1 167 ? -20.449 71.524 72.903 1.00 54.94 164 GLY B N 1
ATOM 4186 C CA . GLY B 1 167 ? -19.820 71.474 71.571 1.00 53.36 164 GLY B CA 1
ATOM 4187 C C . GLY B 1 167 ? -18.376 71.963 71.588 1.00 52.23 164 GLY B C 1
ATOM 4188 O O . GLY B 1 167 ? -17.687 71.693 70.622 1.00 52.25 164 GLY B O 1
ATOM 4189 N N . ARG B 1 168 ? -17.951 72.682 72.636 1.00 54.15 165 ARG B N 1
ATOM 4190 C CA . ARG B 1 168 ? -16.641 73.387 72.736 1.00 53.80 165 ARG B CA 1
ATOM 4191 C C . ARG B 1 168 ? -15.686 72.688 73.715 1.00 53.61 165 ARG B C 1
ATOM 4192 O O . ARG B 1 168 ? -14.608 73.255 73.986 1.00 55.35 165 ARG B O 1
ATOM 4200 N N . ILE B 1 169 ? -16.050 71.516 74.236 1.00 54.77 166 ILE B N 1
ATOM 4201 C CA . ILE B 1 169 ? -15.226 70.756 75.224 1.00 57.81 166 ILE B CA 1
ATOM 4202 C C . ILE B 1 169 ? -13.795 70.621 74.685 1.00 54.26 166 ILE B C 1
ATOM 4203 O O . ILE B 1 169 ? -12.848 70.955 75.419 1.00 56.12 166 ILE B O 1
ATOM 4208 N N . GLY B 1 170 ? -13.657 70.150 73.449 1.00 52.13 167 GLY B N 1
ATOM 4209 C CA . GLY B 1 170 ? -12.371 69.923 72.775 1.00 52.09 167 GLY B CA 1
ATOM 4210 C C . GLY B 1 170 ? -11.506 71.163 72.746 1.00 52.56 167 GLY B C 1
ATOM 4211 O O . GLY B 1 170 ? -10.306 71.053 73.043 1.00 54.02 167 GLY B O 1
ATOM 4212 N N . VAL B 1 171 ? -12.096 72.299 72.386 1.00 55.02 168 VAL B N 1
ATOM 4213 C CA . VAL B 1 171 ? -11.401 73.613 72.261 1.00 56.14 168 VAL B CA 1
ATOM 4214 C C . VAL B 1 171 ? -10.889 74.009 73.646 1.00 56.37 168 VAL B C 1
ATOM 4215 O O . VAL B 1 171 ? -9.716 74.405 73.745 1.00 56.35 168 VAL B O 1
ATOM 4219 N N . GLU B 1 172 ? -11.740 73.892 74.663 1.00 57.77 169 GLU B N 1
ATOM 4220 C CA . GLU B 1 172 ? -11.409 74.295 76.054 1.00 61.09 169 GLU B CA 1
ATOM 4221 C C . GLU B 1 172 ? -10.297 73.377 76.585 1.00 57.59 169 GLU B C 1
ATOM 4222 O O . GLU B 1 172 ? -9.335 73.896 77.184 1.00 57.75 169 GLU B O 1
ATOM 4228 N N . LEU B 1 173 ? -10.364 72.075 76.303 1.00 56.49 170 LEU B N 1
ATOM 4229 C CA . LEU B 1 173 ? -9.298 71.114 76.708 1.00 56.30 170 LEU B CA 1
ATOM 4230 C C . LEU B 1 173 ? -7.942 71.542 76.128 1.00 53.88 170 LEU B C 1
ATOM 4231 O O . LEU B 1 173 ? -7.006 71.689 76.896 1.00 54.93 170 LEU B O 1
ATOM 4236 N N . LEU B 1 174 ? -7.833 71.747 74.817 1.00 55.61 171 LEU B N 1
ATOM 4237 C CA . LEU B 1 174 ? -6.519 72.041 74.175 1.00 57.34 171 LEU B CA 1
ATOM 4238 C C . LEU B 1 174 ? -6.062 73.463 74.524 1.00 54.47 171 LEU B C 1
ATOM 4239 O O . LEU B 1 174 ? -4.867 73.643 74.812 1.00 54.98 171 LEU B O 1
ATOM 4244 N N . GLY B 1 175 ? -6.973 74.436 74.487 1.00 54.11 172 GLY B N 1
ATOM 4245 C CA . GLY B 1 175 ? -6.693 75.818 74.922 1.00 54.98 172 GLY B CA 1
ATOM 4246 C C . GLY B 1 175 ? -6.003 75.843 76.281 1.00 55.00 172 GLY B C 1
ATOM 4247 O O . GLY B 1 175 ? -4.939 76.506 76.401 1.00 55.65 172 GLY B O 1
ATOM 4248 N N . SER B 1 176 ? -6.541 75.101 77.249 1.00 52.66 173 SER B N 1
ATOM 4249 C CA . SER B 1 176 ? -6.053 75.087 78.657 1.00 55.57 173 SER B CA 1
ATOM 4250 C C . SER B 1 176 ? -4.668 74.433 78.701 1.00 54.19 173 SER B C 1
ATOM 4251 O O . SER B 1 176 ? -3.830 74.891 79.511 1.00 54.41 173 SER B O 1
ATOM 4254 N N . VAL B 1 177 ? -4.423 73.444 77.835 1.00 51.91 174 VAL B N 1
ATOM 4255 C CA . VAL B 1 177 ? -3.099 72.760 77.725 1.00 52.35 174 VAL B CA 1
ATOM 4256 C C . VAL B 1 177 ? -2.067 73.773 77.223 1.00 54.55 174 VAL B C 1
ATOM 4257 O O . VAL B 1 177 ? -0.954 73.822 77.795 1.00 55.21 174 VAL B O 1
ATOM 4261 N N . PHE B 1 178 ? -2.417 74.532 76.179 1.00 56.12 175 PHE B N 1
ATOM 4262 C CA . PHE B 1 178 ? -1.538 75.546 75.544 1.00 56.33 175 PHE B CA 1
ATOM 4263 C C . PHE B 1 178 ? -1.207 76.640 76.563 1.00 58.08 175 PHE B C 1
ATOM 4264 O O . PHE B 1 178 ? -0.059 77.102 76.570 1.00 59.51 175 PHE B O 1
ATOM 4272 N N . ARG B 1 179 ? -2.157 77.032 77.415 1.00 60.00 176 ARG B N 1
ATOM 4273 C CA . ARG B 1 179 ? -1.903 78.074 78.449 1.00 63.24 176 ARG B CA 1
ATOM 4274 C C . ARG B 1 179 ? -0.953 77.512 79.517 1.00 62.65 176 ARG B C 1
ATOM 4275 O O . ARG B 1 179 ? -0.026 78.249 79.901 1.00 64.42 176 ARG B O 1
ATOM 4283 N N . ASP B 1 180 ? -1.113 76.244 79.917 1.00 61.14 177 ASP B N 1
ATOM 4284 C CA . ASP B 1 180 ? -0.255 75.575 80.936 1.00 62.54 177 ASP B CA 1
ATOM 4285 C C . ASP B 1 180 ? 1.170 75.359 80.407 1.00 62.22 177 ASP B C 1
ATOM 4286 O O . ASP B 1 180 ? 2.072 75.211 81.246 1.00 64.34 177 ASP B O 1
ATOM 4291 N N . LEU B 1 181 ? 1.373 75.353 79.083 1.00 64.29 178 LEU B N 1
ATOM 4292 C CA . LEU B 1 181 ? 2.710 75.237 78.421 1.00 64.47 178 LEU B CA 1
ATOM 4293 C C . LEU B 1 181 ? 3.275 76.629 78.102 1.00 65.49 178 LEU B C 1
ATOM 4294 O O . LEU B 1 181 ? 4.385 76.694 77.551 1.00 66.70 178 LEU B O 1
ATOM 4299 N N . GLY B 1 182 ? 2.526 77.692 78.403 1.00 67.87 179 GLY B N 1
ATOM 4300 C CA . GLY B 1 182 ? 2.966 79.093 78.249 1.00 69.54 179 GLY B CA 1
ATOM 4301 C C . GLY B 1 182 ? 3.039 79.539 76.798 1.00 68.17 179 GLY B C 1
ATOM 4302 O O . GLY B 1 182 ? 3.812 80.464 76.516 1.00 68.20 179 GLY B O 1
ATOM 4303 N N . LEU B 1 183 ? 2.244 78.934 75.916 1.00 67.11 180 LEU B N 1
ATOM 4304 C CA . LEU B 1 183 ? 2.231 79.243 74.458 1.00 69.34 180 LEU B CA 1
ATOM 4305 C C . LEU B 1 183 ? 1.517 80.580 74.232 1.00 71.93 180 LEU B C 1
ATOM 4306 O O . LEU B 1 183 ? 0.527 80.861 74.937 1.00 71.65 180 LEU B O 1
ATOM 4311 N N . GLY B 1 184 ? 2.018 81.361 73.275 1.00 75.93 181 GLY B N 1
ATOM 4312 C CA . GLY B 1 184 ? 1.427 82.640 72.844 1.00 77.84 181 GLY B CA 1
ATOM 4313 C C . GLY B 1 184 ? 1.118 82.631 71.360 1.00 77.22 181 GLY B C 1
ATOM 4314 O O . GLY B 1 184 ? 0.770 81.561 70.830 1.00 74.18 181 GLY B O 1
ATOM 4315 N N . GLN B 1 185 ? 1.294 83.781 70.709 1.00 78.67 182 GLN B N 1
ATOM 4316 C CA . GLN B 1 185 ? 0.840 84.047 69.322 1.00 79.75 182 GLN B CA 1
ATOM 4317 C C . GLN B 1 185 ? 2.022 84.015 68.346 1.00 77.58 182 GLN B C 1
ATOM 4318 O O . GLN B 1 185 ? 1.786 84.225 67.148 1.00 81.09 182 GLN B O 1
ATOM 4324 N N . ASP B 1 186 ? 3.234 83.745 68.834 1.00 75.88 183 ASP B N 1
ATOM 4325 C CA . ASP B 1 186 ? 4.464 83.650 68.008 1.00 75.84 183 ASP B CA 1
ATOM 4326 C C . ASP B 1 186 ? 4.348 82.435 67.079 1.00 73.21 183 ASP B C 1
ATOM 4327 O O . ASP B 1 186 ? 3.474 81.578 67.316 1.00 72.69 183 ASP B O 1
ATOM 4332 N N . ASP B 1 187 ? 5.205 82.375 66.057 1.00 72.20 184 ASP B N 1
ATOM 4333 C CA . ASP B 1 187 ? 5.214 81.321 65.010 1.00 70.84 184 ASP B CA 1
ATOM 4334 C C . ASP B 1 187 ? 5.570 79.966 65.635 1.00 68.76 184 ASP B C 1
ATOM 4335 O O . ASP B 1 187 ? 5.042 78.943 65.157 1.00 68.59 184 ASP B O 1
ATOM 4340 N N . ALA B 1 188 ? 6.428 79.952 66.660 1.00 68.55 185 ALA B N 1
ATOM 4341 C CA . ALA B 1 188 ? 6.903 78.726 67.347 1.00 67.17 185 ALA B CA 1
ATOM 4342 C C . ALA B 1 188 ? 5.736 78.060 68.095 1.00 65.55 185 ALA B C 1
ATOM 4343 O O . ALA B 1 188 ? 5.691 76.819 68.106 1.00 66.33 185 ALA B O 1
ATOM 4345 N N . SER B 1 189 ? 4.839 78.853 68.690 1.00 62.73 186 SER B N 1
ATOM 4346 C CA . SER B 1 189 ? 3.638 78.384 69.429 1.00 62.08 186 SER B CA 1
ATOM 4347 C C . SER B 1 189 ? 2.602 77.800 68.463 1.00 60.86 186 SER B C 1
ATOM 4348 O O . SER B 1 189 ? 1.981 76.785 68.812 1.00 57.37 186 SER B O 1
ATOM 4351 N N . ILE B 1 190 ? 2.404 78.436 67.304 1.00 62.58 187 ILE B N 1
ATOM 4352 C CA . ILE B 1 190 ? 1.459 77.984 66.233 1.00 61.79 187 ILE B CA 1
ATOM 4353 C C . ILE B 1 190 ? 1.927 76.627 65.686 1.00 60.67 187 ILE B C 1
ATOM 4354 O O . ILE B 1 190 ? 1.079 75.739 65.512 1.00 62.19 187 ILE B O 1
ATOM 4359 N N . LYS B 1 191 ? 3.229 76.458 65.476 1.00 59.86 188 LYS B N 1
ATOM 4360 C CA . LYS B 1 191 ? 3.833 75.173 65.031 1.00 63.08 188 LYS B CA 1
ATOM 4361 C C . LYS B 1 191 ? 3.570 74.081 66.084 1.00 61.49 188 LYS B C 1
ATOM 4362 O O . LYS B 1 191 ? 3.102 72.999 65.699 1.00 61.73 188 LYS B O 1
ATOM 4368 N N . LEU B 1 192 ? 3.839 74.351 67.367 1.00 60.51 189 LEU B N 1
ATOM 4369 C CA . LEU B 1 192 ? 3.614 73.381 68.476 1.00 59.31 189 LEU B CA 1
ATOM 4370 C C . LEU B 1 192 ? 2.124 73.044 68.558 1.00 57.56 189 LEU B C 1
ATOM 4371 O O . LEU B 1 192 ? 1.796 71.866 68.798 1.00 57.76 189 LEU B O 1
ATOM 4376 N N . ALA B 1 193 ? 1.259 74.036 68.362 1.00 56.62 190 ALA B N 1
ATOM 4377 C CA . ALA B 1 193 ? -0.214 73.893 68.426 1.00 55.57 190 ALA B CA 1
ATOM 4378 C C . ALA B 1 193 ? -0.696 72.926 67.338 1.00 55.34 190 ALA B C 1
ATOM 4379 O O . ALA B 1 193 ? -1.509 72.034 67.657 1.00 55.11 190 ALA B O 1
ATOM 4381 N N . LYS B 1 194 ? -0.206 73.080 66.106 1.00 55.20 191 LYS B N 1
ATOM 4382 C CA . LYS B 1 194 ? -0.578 72.189 64.975 1.00 55.64 191 LYS B CA 1
ATOM 4383 C C . LYS B 1 194 ? -0.068 70.765 65.237 1.00 55.14 191 LYS B C 1
ATOM 4384 O O . LYS B 1 194 ? -0.816 69.803 64.953 1.00 58.09 191 LYS B O 1
ATOM 4390 N N . GLU B 1 195 ? 1.155 70.611 65.740 1.00 55.03 192 GLU B N 1
ATOM 4391 C CA . GLU B 1 195 ? 1.713 69.271 66.071 1.00 56.93 192 GLU B CA 1
ATOM 4392 C C . GLU B 1 195 ? 0.841 68.594 67.142 1.00 56.94 192 GLU B C 1
ATOM 4393 O O . GLU B 1 195 ? 0.534 67.388 66.982 1.00 58.01 192 GLU B O 1
ATOM 4399 N N . ALA B 1 196 ? 0.446 69.330 68.186 1.00 54.05 193 ALA B N 1
ATOM 4400 C CA . ALA B 1 196 ? -0.425 68.822 69.267 1.00 53.53 193 ALA B CA 1
ATOM 4401 C C . ALA B 1 196 ? -1.738 68.325 68.662 1.00 53.66 193 ALA B C 1
ATOM 4402 O O . ALA B 1 196 ? -2.148 67.202 68.982 1.00 55.59 193 ALA B O 1
ATOM 4404 N N . ILE B 1 197 ? -2.367 69.113 67.793 1.00 54.48 194 ILE B N 1
ATOM 4405 C CA . ILE B 1 197 ? -3.630 68.714 67.100 1.00 53.89 194 ILE B CA 1
ATOM 4406 C C . ILE B 1 197 ? -3.379 67.430 66.295 1.00 52.64 194 ILE B C 1
ATOM 4407 O O . ILE B 1 197 ? -4.236 66.552 66.314 1.00 51.41 194 ILE B O 1
ATOM 4412 N N . SER B 1 198 ? -2.226 67.283 65.658 1.00 54.39 195 SER B N 1
ATOM 4413 C CA . SER B 1 198 ? -1.906 66.071 64.858 1.00 55.67 195 SER B CA 1
ATOM 4414 C C . SER B 1 198 ? -1.732 64.849 65.774 1.00 56.09 195 SER B C 1
ATOM 4415 O O . SER B 1 198 ? -1.911 63.731 65.273 1.00 56.81 195 SER B O 1
ATOM 4418 N N . LEU B 1 199 ? -1.428 65.043 67.065 1.00 57.55 196 LEU B N 1
ATOM 4419 C CA . LEU B 1 199 ? -1.135 63.931 68.024 1.00 56.55 196 LEU B CA 1
ATOM 4420 C C . LEU B 1 199 ? -2.374 63.569 68.851 1.00 54.51 196 LEU B C 1
ATOM 4421 O O . LEU B 1 199 ? -2.306 62.578 69.581 1.00 57.63 196 LEU B O 1
ATOM 4426 N N . LEU B 1 200 ? -3.472 64.304 68.713 1.00 53.24 197 LEU B N 1
ATOM 4427 C CA . LEU B 1 200 ? -4.755 63.972 69.384 1.00 53.62 197 LEU B CA 1
ATOM 4428 C C . LEU B 1 200 ? -5.211 62.588 68.931 1.00 55.95 197 LEU B C 1
ATOM 4429 O O . LEU B 1 200 ? -5.260 62.300 67.742 1.00 54.38 197 LEU B O 1
ATOM 4434 N N . PRO B 1 201 ? -5.549 61.669 69.858 1.00 59.35 198 PRO B N 1
ATOM 4435 C CA . PRO B 1 201 ? -6.155 60.400 69.462 1.00 59.86 198 PRO B CA 1
ATOM 4436 C C . PRO B 1 201 ? -7.501 60.617 68.745 1.00 59.41 198 PRO B C 1
ATOM 4437 O O . PRO B 1 201 ? -8.102 61.666 68.893 1.00 56.21 198 PRO B O 1
ATOM 4441 N N . THR B 1 202 ? -7.934 59.607 67.987 1.00 61.41 199 THR B N 1
ATOM 4442 C CA . THR B 1 202 ? -9.137 59.624 67.109 1.00 63.86 199 THR B CA 1
ATOM 4443 C C . THR B 1 202 ? -10.372 60.031 67.922 1.00 61.64 199 THR B C 1
ATOM 4444 O O . THR B 1 202 ? -11.205 60.762 67.390 1.00 61.02 199 THR B O 1
ATOM 4448 N N . TYR B 1 203 ? -10.442 59.608 69.185 1.00 62.75 200 TYR B N 1
ATOM 4449 C CA . TYR B 1 203 ? -11.611 59.754 70.093 1.00 60.84 200 TYR B CA 1
ATOM 4450 C C . TYR B 1 203 ? -11.578 61.074 70.887 1.00 58.62 200 TYR B C 1
ATOM 4451 O O . TYR B 1 203 ? -12.536 61.344 71.609 1.00 57.36 200 TYR B O 1
ATOM 4460 N N . HIS B 1 204 ? -10.525 61.886 70.787 1.00 57.76 201 HIS B N 1
ATOM 4461 C CA . HIS B 1 204 ? -10.450 63.191 71.502 1.00 56.50 201 HIS B CA 1
ATOM 4462 C C . HIS B 1 204 ? -11.656 64.053 71.126 1.00 56.43 201 HIS B C 1
ATOM 4463 O O . HIS B 1 204 ? -12.007 64.149 69.963 1.00 56.79 201 HIS B O 1
ATOM 4470 N N . PRO B 1 205 ? -12.336 64.715 72.090 1.00 56.41 202 PRO B N 1
ATOM 4471 C CA . PRO B 1 205 ? -13.499 65.547 71.782 1.00 55.56 202 PRO B CA 1
ATOM 4472 C C . PRO B 1 205 ? -13.294 66.649 70.734 1.00 56.57 202 PRO B C 1
ATOM 4473 O O . PRO B 1 205 ? -14.276 67.100 70.184 1.00 59.71 202 PRO B O 1
ATOM 4477 N N . LEU B 1 206 ? -12.054 67.079 70.499 1.00 55.48 203 LEU B N 1
ATOM 4478 C CA . LEU B 1 206 ? -11.753 68.185 69.553 1.00 55.99 203 LEU B CA 1
ATOM 4479 C C . LEU B 1 206 ? -11.893 67.685 68.110 1.00 55.96 203 LEU B C 1
ATOM 4480 O O . LEU B 1 206 ? -12.115 68.521 67.232 1.00 56.28 203 LEU B O 1
ATOM 4485 N N . ARG B 1 207 ? -11.734 66.387 67.871 1.00 55.98 204 ARG B N 1
ATOM 4486 C CA . ARG B 1 207 ? -11.641 65.827 66.497 1.00 59.22 204 ARG B CA 1
ATOM 4487 C C . ARG B 1 207 ? -12.958 66.019 65.734 1.00 59.49 204 ARG B C 1
ATOM 4488 O O . ARG B 1 207 ? -12.887 66.380 64.550 1.00 61.47 204 ARG B O 1
ATOM 4496 N N . ASN B 1 208 ? -14.111 65.811 66.362 1.00 60.97 205 ASN B N 1
ATOM 4497 C CA . ASN B 1 208 ? -15.408 65.956 65.652 1.00 64.79 205 ASN B CA 1
ATOM 4498 C C . ASN B 1 208 ? -15.623 67.440 65.311 1.00 63.22 205 ASN B C 1
ATOM 4499 O O . ASN B 1 208 ? -16.005 67.726 64.162 1.00 64.14 205 ASN B O 1
ATOM 4504 N N . TYR B 1 209 ? -15.328 68.344 66.247 1.00 59.46 206 TYR B N 1
ATOM 4505 C CA . TYR B 1 209 ? -15.314 69.816 66.036 1.00 59.22 206 TYR B CA 1
ATOM 4506 C C . TYR B 1 209 ? -14.439 70.209 64.828 1.00 58.29 206 TYR B C 1
ATOM 4507 O O . TYR B 1 209 ? -14.896 71.002 64.014 1.00 59.44 206 TYR B O 1
ATOM 4516 N N . LEU B 1 210 ? -13.211 69.694 64.731 1.00 59.74 207 LEU B N 1
ATOM 4517 C CA . LEU B 1 210 ? -12.241 69.994 63.634 1.00 61.31 207 LEU B CA 1
ATOM 4518 C C . LEU B 1 210 ? -12.801 69.590 62.260 1.00 59.95 207 LEU B C 1
ATOM 4519 O O . LEU B 1 210 ? -12.456 70.291 61.289 1.00 61.58 207 LEU B O 1
ATOM 4524 N N . THR B 1 211 ? -13.607 68.524 62.162 1.00 58.77 208 THR B N 1
ATOM 4525 C CA . THR B 1 211 ? -14.177 68.050 60.868 1.00 61.13 208 THR B CA 1
ATOM 4526 C C . THR B 1 211 ? -15.126 69.104 60.272 1.00 60.89 208 THR B C 1
ATOM 4527 O O . THR B 1 211 ? -15.257 69.104 59.038 1.00 63.55 208 THR B O 1
ATOM 4531 N N . LYS B 1 212 ? -15.754 69.955 61.090 1.00 60.00 209 LYS B N 1
ATOM 4532 C CA . LYS B 1 212 ? -16.766 70.957 60.647 1.00 61.72 209 LYS B CA 1
ATOM 4533 C C . LYS B 1 212 ? -16.203 72.376 60.686 1.00 60.00 209 LYS B C 1
ATOM 4534 O O . LYS B 1 212 ? -16.928 73.294 60.330 1.00 63.69 209 LYS B O 1
ATOM 4540 N N . ALA B 1 213 ? -14.981 72.569 61.161 1.00 62.01 210 ALA B N 1
ATOM 4541 C CA . ALA B 1 213 ? -14.358 73.906 61.288 1.00 60.98 210 ALA B CA 1
ATOM 4542 C C . ALA B 1 213 ? -13.403 74.103 60.102 1.00 59.81 210 ALA B C 1
ATOM 4543 O O . ALA B 1 213 ? -12.196 73.955 60.263 1.00 60.10 210 ALA B O 1
ATOM 4545 N N . ARG B 1 214 ? -13.964 74.428 58.945 1.00 62.81 211 ARG B N 1
ATOM 4546 C CA . ARG B 1 214 ? -13.268 74.481 57.634 1.00 66.02 211 ARG B CA 1
ATOM 4547 C C . ARG B 1 214 ? -11.974 75.302 57.719 1.00 64.58 211 ARG B C 1
ATOM 4548 O O . ARG B 1 214 ? -10.946 74.825 57.186 1.00 65.80 211 ARG B O 1
ATOM 4556 N N . ASP B 1 215 ? -12.010 76.488 58.327 1.00 63.60 212 ASP B N 1
ATOM 4557 C CA . ASP B 1 215 ? -10.943 77.517 58.170 1.00 65.12 212 ASP B CA 1
ATOM 4558 C C . ASP B 1 215 ? -10.072 77.619 59.437 1.00 63.79 212 ASP B C 1
ATOM 4559 O O . ASP B 1 215 ? -9.192 78.499 59.460 1.00 66.38 212 ASP B O 1
ATOM 4564 N N . LEU B 1 216 ? -10.228 76.704 60.399 1.00 62.46 213 LEU B N 1
ATOM 4565 C CA . LEU B 1 216 ? -9.724 76.850 61.792 1.00 64.31 213 LEU B CA 1
ATOM 4566 C C . LEU B 1 216 ? -8.201 76.703 61.877 1.00 65.33 213 LEU B C 1
ATOM 4567 O O . LEU B 1 216 ? -7.630 77.248 62.839 1.00 64.18 213 LEU B O 1
ATOM 4572 N N . LEU B 1 217 ? -7.566 75.990 60.945 1.00 66.47 214 LEU B N 1
ATOM 4573 C CA . LEU B 1 217 ? -6.090 75.794 60.946 1.00 69.00 214 LEU B CA 1
ATOM 4574 C C . LEU B 1 217 ? -5.368 76.997 60.305 1.00 68.49 214 LEU B C 1
ATOM 4575 O O . LEU B 1 217 ? -4.131 77.031 60.394 1.00 67.85 214 LEU B O 1
ATOM 4580 N N . SER B 1 218 ? -6.078 77.975 59.722 1.00 69.68 215 SER B N 1
ATOM 4581 C CA . SER B 1 218 ? -5.478 79.271 59.295 1.00 72.27 215 SER B CA 1
ATOM 4582 C C . SER B 1 218 ? -5.005 80.028 60.545 1.00 72.46 215 SER B C 1
ATOM 4583 O O . SER B 1 218 ? -5.729 80.009 61.567 1.00 69.18 215 SER B O 1
ATOM 4586 N N . ASP B 1 219 ? -3.848 80.680 60.452 1.00 72.95 216 ASP B N 1
ATOM 4587 C CA . ASP B 1 219 ? -3.071 81.153 61.625 1.00 72.92 216 ASP B CA 1
ATOM 4588 C C . ASP B 1 219 ? -3.938 82.102 62.463 1.00 72.93 216 ASP B C 1
ATOM 4589 O O . ASP B 1 219 ? -3.909 81.966 63.708 1.00 69.69 216 ASP B O 1
ATOM 4594 N N . SER B 1 220 ? -4.717 82.972 61.814 1.00 71.13 217 SER B N 1
ATOM 4595 C CA . SER B 1 220 ? -5.588 83.985 62.470 1.00 70.67 217 SER B CA 1
ATOM 4596 C C . SER B 1 220 ? -6.673 83.299 63.310 1.00 67.60 217 SER B C 1
ATOM 4597 O O . SER B 1 220 ? -6.878 83.708 64.474 1.00 65.01 217 SER B O 1
ATOM 4600 N N . ALA B 1 221 ? -7.361 82.313 62.729 1.00 65.85 218 ALA B N 1
ATOM 4601 C CA . ALA B 1 221 ? -8.487 81.589 63.363 1.00 64.98 218 ALA B CA 1
ATOM 4602 C C . ALA B 1 221 ? -7.950 80.656 64.458 1.00 62.06 218 ALA B C 1
ATOM 4603 O O . ALA B 1 221 ? -8.607 80.527 65.514 1.00 63.40 218 ALA B O 1
ATOM 4605 N N . LEU B 1 222 ? -6.805 80.022 64.205 1.00 62.44 219 LEU B N 1
ATOM 4606 C CA . LEU B 1 222 ? -6.133 79.128 65.175 1.00 63.31 219 LEU B CA 1
ATOM 4607 C C . LEU B 1 222 ? -5.831 79.932 66.442 1.00 62.42 219 LEU B C 1
ATOM 4608 O O . LEU B 1 222 ? -6.255 79.493 67.537 1.00 60.77 219 LEU B O 1
ATOM 4613 N N . VAL B 1 223 ? -5.156 81.077 66.284 1.00 62.23 220 VAL B N 1
ATOM 4614 C CA . VAL B 1 223 ? -4.784 81.991 67.401 1.00 62.51 220 VAL B CA 1
ATOM 4615 C C . VAL B 1 223 ? -6.054 82.368 68.171 1.00 62.77 220 VAL B C 1
ATOM 4616 O O . VAL B 1 223 ? -6.035 82.226 69.422 1.00 60.97 220 VAL B O 1
ATOM 4620 N N . ASP B 1 224 ? -7.106 82.797 67.460 1.00 59.60 221 ASP B N 1
ATOM 4621 C CA . ASP B 1 224 ? -8.380 83.271 68.060 1.00 59.02 221 ASP B CA 1
ATOM 4622 C C . ASP B 1 224 ? -9.027 82.164 68.891 1.00 60.47 221 ASP B C 1
ATOM 4623 O O . ASP B 1 224 ? -9.632 82.496 69.931 1.00 62.93 221 ASP B O 1
ATOM 4628 N N . THR B 1 225 ? -8.959 80.907 68.435 1.00 58.11 222 THR B N 1
ATOM 4629 C CA . THR B 1 225 ? -9.652 79.776 69.099 1.00 55.80 222 THR B CA 1
ATOM 4630 C C . THR B 1 225 ? -8.810 79.235 70.270 1.00 54.49 222 THR B C 1
ATOM 4631 O O . THR B 1 225 ? -9.408 78.892 71.289 1.00 53.38 222 THR B O 1
ATOM 4635 N N . PHE B 1 226 ? -7.485 79.145 70.121 1.00 52.88 223 PHE B N 1
ATOM 4636 C CA . PHE B 1 226 ? -6.594 78.274 70.931 1.00 52.89 223 PHE B CA 1
ATOM 4637 C C . PHE B 1 226 ? -5.547 79.058 71.737 1.00 54.37 223 PHE B C 1
ATOM 4638 O O . PHE B 1 226 ? -5.086 78.497 72.743 1.00 54.78 223 PHE B O 1
ATOM 4646 N N . LEU B 1 227 ? -5.147 80.264 71.330 1.00 55.74 224 LEU B N 1
ATOM 4647 C CA . LEU B 1 227 ? -3.904 80.909 71.836 1.00 58.76 224 LEU B CA 1
ATOM 4648 C C . LEU B 1 227 ? -4.176 82.355 72.268 1.00 61.19 224 LEU B C 1
ATOM 4649 O O . LEU B 1 227 ? -3.205 83.127 72.336 1.00 65.19 224 LEU B O 1
ATOM 4654 N N . HIS B 1 228 ? -5.428 82.719 72.547 1.00 67.53 225 HIS B N 1
ATOM 4655 C CA . HIS B 1 228 ? -5.833 84.096 72.947 1.00 75.95 225 HIS B CA 1
ATOM 4656 C C . HIS B 1 228 ? -6.752 84.037 74.175 1.00 74.31 225 HIS B C 1
ATOM 4657 O O . HIS B 1 228 ? -7.681 84.864 74.245 1.00 75.09 225 HIS B O 1
ATOM 4664 N N . GLY B 1 229 ? -6.485 83.107 75.105 1.00 72.11 226 GLY B N 1
ATOM 4665 C CA . GLY B 1 229 ? -7.192 82.964 76.395 1.00 73.33 226 GLY B CA 1
ATOM 4666 C C . GLY B 1 229 ? -8.504 82.210 76.264 1.00 73.82 226 GLY B C 1
ATOM 4667 O O . GLY B 1 229 ? -8.981 82.049 75.131 1.00 72.72 226 GLY B O 1
ATOM 4668 N N . ARG B 1 230 ? -9.091 81.778 77.385 1.00 79.68 227 ARG B N 1
ATOM 4669 C CA . ARG B 1 230 ? -10.375 81.022 77.394 1.00 81.40 227 ARG B CA 1
ATOM 4670 C C . ARG B 1 230 ? -11.491 81.948 76.896 1.00 77.75 227 ARG B C 1
ATOM 4671 O O . ARG B 1 230 ? -11.548 83.102 77.340 1.00 73.90 227 ARG B O 1
ATOM 4679 N N . GLN B 1 231 ? -12.341 81.448 76.000 1.00 77.85 228 GLN B N 1
ATOM 4680 C CA . GLN B 1 231 ? -13.629 82.094 75.632 1.00 81.70 228 GLN B CA 1
ATOM 4681 C C . GLN B 1 231 ? -14.746 81.388 76.415 1.00 77.16 228 GLN B C 1
ATOM 4682 O O . GLN B 1 231 ? -14.905 80.166 76.268 1.00 79.57 228 GLN B O 1
ATOM 4688 N N . ARG B 1 232 ? -15.446 82.128 77.273 1.00 74.62 229 ARG B N 1
ATOM 4689 C CA . ARG B 1 232 ? -16.617 81.619 78.028 1.00 75.31 229 ARG B CA 1
ATOM 4690 C C . ARG B 1 232 ? -17.562 80.921 77.033 1.00 70.50 229 ARG B C 1
ATOM 4691 O O . ARG B 1 232 ? -17.802 81.463 75.954 1.00 74.08 229 ARG B O 1
ATOM 4699 N N . SER B 1 233 ? -18.027 79.715 77.360 1.00 66.21 230 SER B N 1
ATOM 4700 C CA . SER B 1 233 ? -19.113 78.998 76.644 1.00 62.50 230 SER B CA 1
ATOM 4701 C C . SER B 1 233 ? -20.338 78.911 77.562 1.00 57.75 230 SER B C 1
ATOM 4702 O O . SER B 1 233 ? -20.182 79.098 78.752 1.00 54.17 230 SER B O 1
ATOM 4705 N N . TYR B 1 234 ? -21.514 78.661 76.991 1.00 57.19 231 TYR B N 1
ATOM 4706 C CA . TYR B 1 234 ? -22.835 78.781 77.659 1.00 56.66 231 TYR B CA 1
ATOM 4707 C C . TYR B 1 234 ? -23.667 77.524 77.388 1.00 54.67 231 TYR B C 1
ATOM 4708 O O . TYR B 1 234 ? -23.629 76.987 76.264 1.00 56.86 231 TYR B O 1
ATOM 4717 N N . THR B 1 235 ? -24.428 77.087 78.383 1.00 53.36 232 THR B N 1
ATOM 4718 C CA . THR B 1 235 ? -25.528 76.111 78.206 1.00 54.53 232 THR B CA 1
ATOM 4719 C C . THR B 1 235 ? -26.755 76.857 77.671 1.00 55.97 232 THR B C 1
ATOM 4720 O O . THR B 1 235 ? -26.788 78.103 77.741 1.00 55.51 232 THR B O 1
ATOM 4724 N N . VAL B 1 236 ? -27.741 76.108 77.191 1.00 56.89 233 VAL B N 1
ATOM 4725 C CA . VAL B 1 236 ? -29.071 76.633 76.788 1.00 57.64 233 VAL B CA 1
ATOM 4726 C C . VAL B 1 236 ? -29.622 77.507 77.916 1.00 58.36 233 VAL B C 1
ATOM 4727 O O . VAL B 1 236 ? -30.069 78.625 77.616 1.00 58.42 233 VAL B O 1
ATOM 4731 N N . GLU B 1 237 ? -29.598 77.015 79.154 1.00 59.56 234 GLU B N 1
ATOM 4732 C CA . GLU B 1 237 ? -30.262 77.686 80.305 1.00 63.73 234 GLU B CA 1
ATOM 4733 C C . GLU B 1 237 ? -29.522 78.989 80.637 1.00 60.47 234 GLU B C 1
ATOM 4734 O O . GLU B 1 237 ? -30.199 79.958 80.987 1.00 61.45 234 GLU B O 1
ATOM 4740 N N . GLU B 1 238 ? -28.198 79.024 80.482 1.00 57.83 235 GLU B N 1
ATOM 4741 C CA . GLU B 1 238 ? -27.379 80.245 80.715 1.00 58.11 235 GLU B CA 1
ATOM 4742 C C . GLU B 1 238 ? -27.691 81.295 79.638 1.00 57.99 235 GLU B C 1
ATOM 4743 O O . GLU B 1 238 ? -27.819 82.467 80.014 1.00 58.88 235 GLU B O 1
ATOM 4749 N N . CYS B 1 239 ? -27.852 80.905 78.366 1.00 58.22 236 CYS B N 1
ATOM 4750 C CA . CYS B 1 239 ? -28.295 81.818 77.277 1.00 58.15 236 CYS B CA 1
ATOM 4751 C C . CYS B 1 239 ? -29.642 82.436 77.639 1.00 57.30 236 CYS B C 1
ATOM 4752 O O . CYS B 1 239 ? -29.775 83.663 77.528 1.00 59.01 236 CYS B O 1
ATOM 4755 N N . VAL B 1 240 ? -30.613 81.611 78.018 1.00 57.22 237 VAL B N 1
ATOM 4756 C CA . VAL B 1 240 ? -31.995 82.084 78.322 1.00 59.10 237 VAL B CA 1
ATOM 4757 C C . VAL B 1 240 ? -31.933 83.038 79.521 1.00 58.97 237 VAL B C 1
ATOM 4758 O O . VAL B 1 240 ? -32.569 84.112 79.440 1.00 57.84 237 VAL B O 1
ATOM 4762 N N . ASP B 1 241 ? -31.152 82.698 80.552 1.00 61.71 238 ASP B N 1
ATOM 4763 C CA . ASP B 1 241 ? -31.026 83.497 81.802 1.00 64.55 238 ASP B CA 1
ATOM 4764 C C . ASP B 1 241 ? -30.335 84.826 81.472 1.00 62.99 238 ASP B C 1
ATOM 4765 O O . ASP B 1 241 ? -30.796 85.852 81.989 1.00 63.27 238 ASP B O 1
ATOM 4770 N N . LEU B 1 242 ? -29.300 84.824 80.630 1.00 60.29 239 LEU B N 1
ATOM 4771 C CA . LEU B 1 242 ? -28.618 86.065 80.172 1.00 62.58 239 LEU B CA 1
ATOM 4772 C C . LEU B 1 242 ? -29.651 87.006 79.535 1.00 61.16 239 LEU B C 1
ATOM 4773 O O . LEU B 1 242 ? -29.661 88.206 79.863 1.00 61.89 239 LEU B O 1
ATOM 4778 N N . VAL B 1 243 ? -30.495 86.474 78.654 1.00 59.90 240 VAL B N 1
ATOM 4779 C CA . VAL B 1 243 ? -31.512 87.268 77.911 1.00 60.33 240 VAL B CA 1
ATOM 4780 C C . VAL B 1 243 ? -32.543 87.825 78.901 1.00 60.06 240 VAL B C 1
ATOM 4781 O O . VAL B 1 243 ? -32.738 89.049 78.884 1.00 60.26 240 VAL B O 1
ATOM 4785 N N . THR B 1 244 ? -33.145 86.992 79.757 1.00 61.95 241 THR B N 1
ATOM 4786 C CA . THR B 1 244 ? -34.206 87.434 80.714 1.00 66.59 241 THR B CA 1
ATOM 4787 C C . THR B 1 244 ? -33.626 88.371 81.789 1.00 66.32 241 THR B C 1
ATOM 4788 O O . THR B 1 244 ? -34.362 89.274 82.214 1.00 68.33 241 THR B O 1
ATOM 4792 N N . SER B 1 245 ? -32.358 88.212 82.177 1.00 67.14 242 SER B N 1
ATOM 4793 C CA . SER B 1 245 ? -31.678 89.063 83.196 1.00 69.27 242 SER B CA 1
ATOM 4794 C C . SER B 1 245 ? -31.529 90.493 82.669 1.00 68.97 242 SER B C 1
ATOM 4795 O O . SER B 1 245 ? -31.427 91.408 83.502 1.00 69.17 242 SER B O 1
ATOM 4798 N N . ALA B 1 246 ? -31.490 90.663 81.343 1.00 67.21 243 ALA B N 1
ATOM 4799 C CA . ALA B 1 246 ? -31.392 91.969 80.652 1.00 67.75 243 ALA B CA 1
ATOM 4800 C C . ALA B 1 246 ? -32.783 92.576 80.457 1.00 68.35 243 ALA B C 1
ATOM 4801 O O . ALA B 1 246 ? -32.869 93.655 79.839 1.00 70.96 243 ALA B O 1
ATOM 4803 N N . GLY B 1 247 ? -33.835 91.908 80.942 1.00 67.52 244 GLY B N 1
ATOM 4804 C CA . GLY B 1 247 ? -35.226 92.372 80.801 1.00 66.92 244 GLY B CA 1
ATOM 4805 C C . GLY B 1 247 ? -35.803 92.105 79.419 1.00 67.49 244 GLY B C 1
ATOM 4806 O O . GLY B 1 247 ? -36.826 92.738 79.090 1.00 68.92 244 GLY B O 1
ATOM 4807 N N . LEU B 1 248 ? -35.205 91.187 78.644 1.00 66.22 245 LEU B N 1
ATOM 4808 C CA . LEU B 1 248 ? -35.695 90.792 77.293 1.00 64.80 245 LEU B CA 1
ATOM 4809 C C . LEU B 1 248 ? -36.396 89.432 77.363 1.00 63.33 245 LEU B C 1
ATOM 4810 O O . LEU B 1 248 ? -36.262 88.729 78.367 1.00 62.33 245 LEU B O 1
ATOM 4815 N N . VAL B 1 249 ? -37.147 89.108 76.319 1.00 63.52 246 VAL B N 1
ATOM 4816 C CA . VAL B 1 249 ? -37.783 87.781 76.100 1.00 63.07 246 VAL B CA 1
ATOM 4817 C C . VAL B 1 249 ? -36.851 86.993 75.180 1.00 60.37 246 VAL B C 1
ATOM 4818 O O . VAL B 1 249 ? -36.335 87.579 74.221 1.00 60.81 246 VAL B O 1
ATOM 4822 N N . PHE B 1 250 ? -36.632 85.718 75.480 1.00 59.43 247 PHE B N 1
ATOM 4823 C CA . PHE B 1 250 ? -35.983 84.754 74.561 1.00 56.89 247 PHE B CA 1
ATOM 4824 C C . PHE B 1 250 ? -36.990 84.397 73.466 1.00 57.14 247 PHE B C 1
ATOM 4825 O O . PHE B 1 250 ? -37.920 83.611 73.734 1.00 58.46 247 PHE B O 1
ATOM 4833 N N . GLN B 1 251 ? -36.825 84.976 72.277 1.00 55.00 248 GLN B N 1
ATOM 4834 C CA . GLN B 1 251 ? -37.768 84.789 71.151 1.00 56.33 248 GLN B CA 1
ATOM 4835 C C . GLN B 1 251 ? -37.660 83.355 70.636 1.00 55.95 248 GLN B C 1
ATOM 4836 O O . GLN B 1 251 ? -38.706 82.748 70.389 1.00 55.50 248 GLN B O 1
ATOM 4842 N N . GLY B 1 252 ? -36.436 82.860 70.448 1.00 55.92 249 GLY B N 1
ATOM 4843 C CA . GLY B 1 252 ? -36.189 81.505 69.934 1.00 54.74 249 GLY B CA 1
ATOM 4844 C C . GLY B 1 252 ? -34.836 81.385 69.265 1.00 55.39 249 GLY B C 1
ATOM 4845 O O . GLY B 1 252 ? -34.024 82.353 69.312 1.00 54.73 249 GLY B O 1
ATOM 4846 N N . TRP B 1 253 ? -34.614 80.220 68.661 1.00 55.57 250 TRP B N 1
ATOM 4847 C CA . TRP B 1 253 ? -33.351 79.816 68.002 1.00 55.03 250 TRP B CA 1
ATOM 4848 C C . TRP B 1 253 ? -33.412 80.195 66.529 1.00 54.40 250 TRP B C 1
ATOM 4849 O O . TRP B 1 253 ? -34.508 80.173 65.982 1.00 53.67 250 TRP B O 1
ATOM 4860 N N . PHE B 1 254 ? -32.271 80.518 65.924 1.00 54.64 251 PHE B N 1
ATOM 4861 C CA . PHE B 1 254 ? -32.143 80.659 64.459 1.00 55.08 251 PHE B CA 1
ATOM 4862 C C . PHE B 1 254 ? -32.255 79.268 63.825 1.00 56.60 251 PHE B C 1
ATOM 4863 O O . PHE B 1 254 ? -33.135 79.061 62.966 1.00 58.87 251 PHE B O 1
ATOM 4871 N N . HIS B 1 255 ? -31.386 78.346 64.237 1.00 55.94 252 HIS B N 1
ATOM 4872 C CA . HIS B 1 255 ? -31.444 76.909 63.873 1.00 56.22 252 HIS B CA 1
ATOM 4873 C C . HIS B 1 255 ? -32.113 76.165 65.024 1.00 55.05 252 HIS B C 1
ATOM 4874 O O . HIS B 1 255 ? -31.535 76.163 66.123 1.00 55.77 252 HIS B O 1
ATOM 4881 N N . LYS B 1 256 ? -33.292 75.588 64.781 1.00 54.86 253 LYS B N 1
ATOM 4882 C CA . LYS B 1 256 ? -34.048 74.785 65.772 1.00 53.69 253 LYS B CA 1
ATOM 4883 C C . LYS B 1 256 ? -33.463 73.366 65.867 1.00 53.95 253 LYS B C 1
ATOM 4884 O O . LYS B 1 256 ? -33.618 72.755 66.919 1.00 53.69 253 LYS B O 1
ATOM 4890 N N . ALA B 1 257 ? -32.807 72.859 64.818 1.00 56.49 254 ALA B N 1
ATOM 4891 C CA . ALA B 1 257 ? -32.400 71.434 64.693 1.00 55.84 254 ALA B CA 1
ATOM 4892 C C . ALA B 1 257 ? -31.667 70.956 65.946 1.00 55.23 254 ALA B C 1
ATOM 4893 O O . ALA B 1 257 ? -31.984 69.894 66.458 1.00 57.96 254 ALA B O 1
ATOM 4895 N N . PRO B 1 258 ? -30.659 71.678 66.482 1.00 54.48 255 PRO B N 1
ATOM 4896 C CA . PRO B 1 258 ? -29.931 71.201 67.655 1.00 54.53 255 PRO B CA 1
ATOM 4897 C C . PRO B 1 258 ? -30.755 71.052 68.942 1.00 56.32 255 PRO B C 1
ATOM 4898 O O . PRO B 1 258 ? -30.263 70.409 69.849 1.00 57.66 255 PRO B O 1
ATOM 4902 N N . TYR B 1 259 ? -31.947 71.647 69.014 1.00 55.31 256 TYR B N 1
ATOM 4903 C CA . TYR B 1 259 ? -32.637 71.897 70.305 1.00 57.74 256 TYR B CA 1
ATOM 4904 C C . TYR B 1 259 ? -33.912 71.057 70.423 1.00 58.80 256 TYR B C 1
ATOM 4905 O O . TYR B 1 259 ? -34.519 71.094 71.519 1.00 59.25 256 TYR B O 1
ATOM 4914 N N . TYR B 1 260 ? -34.267 70.285 69.390 1.00 57.82 257 TYR B N 1
ATOM 4915 C CA . TYR B 1 260 ? -35.486 69.431 69.383 1.00 60.04 257 TYR B CA 1
ATOM 4916 C C . TYR B 1 260 ? -35.158 67.997 68.978 1.00 60.72 257 TYR B C 1
ATOM 4917 O O . TYR B 1 260 ? -34.247 67.743 68.185 1.00 61.16 257 TYR B O 1
ATOM 4926 N N . PRO B 1 261 ? -35.913 67.015 69.510 1.00 61.07 258 PRO B N 1
ATOM 4927 C CA . PRO B 1 261 ? -35.857 65.650 69.001 1.00 63.23 258 PRO B CA 1
ATOM 4928 C C . PRO B 1 261 ? -36.271 65.662 67.519 1.00 66.84 258 PRO B C 1
ATOM 4929 O O . PRO B 1 261 ? -37.268 66.293 67.201 1.00 67.08 258 PRO B O 1
ATOM 4933 N N . HIS B 1 262 ? -35.486 65.007 66.660 1.00 68.98 259 HIS B N 1
ATOM 4934 C CA . HIS B 1 262 ? -35.690 64.927 65.192 1.00 72.02 259 HIS B CA 1
ATOM 4935 C C . HIS B 1 262 ? -36.751 63.857 64.886 1.00 75.17 259 HIS B C 1
ATOM 4936 O O . HIS B 1 262 ? -36.406 62.823 64.282 1.00 76.87 259 HIS B O 1
ATOM 4943 N N . ASP B 1 263 ? -38.003 64.101 65.283 1.00 78.22 260 ASP B N 1
ATOM 4944 C CA . ASP B 1 263 ? -39.118 63.112 65.217 1.00 82.85 260 ASP B CA 1
ATOM 4945 C C . ASP B 1 263 ? -39.487 62.816 63.749 1.00 78.77 260 ASP B C 1
ATOM 4946 O O . ASP B 1 263 ? -40.118 61.778 63.504 1.00 79.37 260 ASP B O 1
ATOM 4951 N N . PHE B 1 264 ? -39.099 63.682 62.809 1.00 74.83 261 PHE B N 1
ATOM 4952 C CA . PHE B 1 264 ? -39.246 63.472 61.344 1.00 76.47 261 PHE B CA 1
ATOM 4953 C C . PHE B 1 264 ? -38.414 62.268 60.884 1.00 77.89 261 PHE B C 1
ATOM 4954 O O . PHE B 1 264 ? -38.903 61.511 60.022 1.00 80.60 261 PHE B O 1
ATOM 4962 N N . PHE B 1 265 ? -37.191 62.110 61.406 1.00 78.36 262 PHE B N 1
ATOM 4963 C CA . PHE B 1 265 ? -36.290 60.970 61.084 1.00 78.48 262 PHE B CA 1
ATOM 4964 C C . PHE B 1 265 ? -36.627 59.771 61.973 1.00 80.31 262 PHE B C 1
ATOM 4965 O O . PHE B 1 265 ? -36.517 58.634 61.494 1.00 83.91 262 PHE B O 1
ATOM 4973 N N . VAL B 1 266 ? -37.017 60.009 63.227 1.00 81.04 263 VAL B N 1
ATOM 4974 C CA . VAL B 1 266 ? -37.360 58.922 64.188 1.00 84.92 263 VAL B CA 1
ATOM 4975 C C . VAL B 1 266 ? -38.738 59.213 64.771 1.00 87.49 263 VAL B C 1
ATOM 4976 O O . VAL B 1 266 ? -38.859 59.746 65.872 1.00 88.13 263 VAL B O 1
ATOM 4980 N N . PRO B 1 267 ? -39.831 58.874 64.052 1.00 90.62 264 PRO B N 1
ATOM 4981 C CA . PRO B 1 267 ? -41.172 59.012 64.616 1.00 90.48 264 PRO B CA 1
ATOM 4982 C C . PRO B 1 267 ? -41.445 57.876 65.614 1.00 89.92 264 PRO B C 1
ATOM 4983 O O . PRO B 1 267 ? -40.836 56.811 65.476 1.00 84.87 264 PRO B O 1
ATOM 4987 N N . ASN B 1 268 ? -42.317 58.137 66.595 1.00 89.98 265 ASN B N 1
ATOM 4988 C CA . ASN B 1 268 ? -42.902 57.113 67.506 1.00 95.10 265 ASN B CA 1
ATOM 4989 C C . ASN B 1 268 ? -41.848 56.589 68.493 1.00 92.82 265 ASN B C 1
ATOM 4990 O O . ASN B 1 268 ? -42.047 55.482 69.022 1.00 96.74 265 ASN B O 1
ATOM 4995 N N . SER B 1 269 ? -40.782 57.355 68.741 1.00 88.67 266 SER B N 1
ATOM 4996 C CA . SER B 1 269 ? -39.795 57.095 69.824 1.00 86.46 266 SER B CA 1
ATOM 4997 C C . SER B 1 269 ? -40.406 57.504 71.169 1.00 85.79 266 SER B C 1
ATOM 4998 O O . SER B 1 269 ? -40.789 58.691 71.318 1.00 81.97 266 SER B O 1
ATOM 5001 N N . GLU B 1 270 ? -40.495 56.550 72.103 1.00 87.55 267 GLU B N 1
ATOM 5002 C CA . GLU B 1 270 ? -41.048 56.755 73.469 1.00 87.28 267 GLU B CA 1
ATOM 5003 C C . GLU B 1 270 ? -40.118 57.702 74.235 1.00 83.64 267 GLU B C 1
ATOM 5004 O O . GLU B 1 270 ? -40.632 58.542 75.007 1.00 82.88 267 GLU B O 1
ATOM 5010 N N . PHE B 1 271 ? -38.806 57.593 74.001 1.00 79.04 268 PHE B N 1
ATOM 5011 C CA . PHE B 1 271 ? -37.784 58.477 74.616 1.00 75.71 268 PHE B CA 1
ATOM 5012 C C . PHE B 1 271 ? -37.987 59.916 74.134 1.00 71.88 268 PHE B C 1
ATOM 5013 O O . PHE B 1 271 ? -38.050 60.798 74.985 1.00 70.41 268 PHE B O 1
ATOM 5021 N N . TYR B 1 272 ? -38.099 60.153 72.827 1.00 70.36 269 TYR B N 1
ATOM 5022 C CA . TYR B 1 272 ? -38.337 61.517 72.279 1.00 70.06 269 TYR B CA 1
ATOM 5023 C C . TYR B 1 272 ? -39.692 62.047 72.778 1.00 70.74 269 TYR B C 1
ATOM 5024 O O . TYR B 1 272 ? -39.788 63.262 73.054 1.00 69.47 269 TYR B O 1
ATOM 5033 N N . ALA B 1 273 ? -40.701 61.184 72.929 1.00 72.10 270 ALA B N 1
ATOM 5034 C CA . ALA B 1 273 ? -42.026 61.582 73.464 1.00 73.93 270 ALA B CA 1
ATOM 5035 C C . ALA B 1 273 ? -41.842 62.107 74.893 1.00 74.25 270 ALA B C 1
ATOM 5036 O O . ALA B 1 273 ? -42.441 63.150 75.215 1.00 76.60 270 ALA B O 1
ATOM 5038 N N . ALA B 1 274 ? -41.022 61.425 75.703 1.00 75.12 271 ALA B N 1
ATOM 5039 C CA . ALA B 1 274 ? -40.738 61.794 77.113 1.00 75.29 271 ALA B CA 1
ATOM 5040 C C . ALA B 1 274 ? -39.969 63.126 77.161 1.00 72.93 271 ALA B C 1
ATOM 5041 O O . ALA B 1 274 ? -40.251 63.917 78.070 1.00 73.23 271 ALA B O 1
ATOM 5043 N N . VAL B 1 275 ? -39.069 63.383 76.203 1.00 69.95 272 VAL B N 1
ATOM 5044 C CA . VAL B 1 275 ? -38.326 64.675 76.085 1.00 68.34 272 VAL B CA 1
ATOM 5045 C C . VAL B 1 275 ? -39.315 65.782 75.683 1.00 68.38 272 VAL B C 1
ATOM 5046 O O . VAL B 1 275 ? -39.241 66.873 76.278 1.00 66.73 272 VAL B O 1
ATOM 5050 N N . ASN B 1 276 ? -40.228 65.520 74.742 1.00 71.18 273 ASN B N 1
ATOM 5051 C CA . ASN B 1 276 ? -41.230 66.521 74.265 1.00 72.89 273 ASN B CA 1
ATOM 5052 C C . ASN B 1 276 ? -42.300 66.786 75.342 1.00 75.04 273 ASN B C 1
ATOM 5053 O O . ASN B 1 276 ? -43.097 67.710 75.155 1.00 78.17 273 ASN B O 1
ATOM 5058 N N . THR B 1 277 ? -42.326 66.009 76.425 1.00 76.07 274 THR B N 1
ATOM 5059 C CA . THR B 1 277 ? -43.235 66.185 77.592 1.00 77.87 274 THR B CA 1
ATOM 5060 C C . THR B 1 277 ? -42.721 67.301 78.517 1.00 76.87 274 THR B C 1
ATOM 5061 O O . THR B 1 277 ? -43.553 67.955 79.167 1.00 77.33 274 THR B O 1
ATOM 5065 N N . LEU B 1 278 ? -41.405 67.509 78.592 1.00 75.60 275 LEU B N 1
ATOM 5066 C CA . LEU B 1 278 ? -40.758 68.506 79.489 1.00 72.81 275 LEU B CA 1
ATOM 5067 C C . LEU B 1 278 ? -41.153 69.921 79.076 1.00 70.81 275 LEU B C 1
ATOM 5068 O O . LEU B 1 278 ? -41.511 70.156 77.926 1.00 66.90 275 LEU B O 1
ATOM 5073 N N . PRO B 1 279 ? -41.059 70.908 79.997 1.00 71.34 276 PRO B N 1
ATOM 5074 C CA . PRO B 1 279 ? -41.167 72.320 79.626 1.00 69.14 276 PRO B CA 1
ATOM 5075 C C . PRO B 1 279 ? -40.096 72.677 78.581 1.00 67.38 276 PRO B C 1
ATOM 5076 O O . PRO B 1 279 ? -39.013 72.135 78.651 1.00 71.00 276 PRO B O 1
ATOM 5080 N N . GLU B 1 280 ? -40.416 73.595 77.676 1.00 67.49 277 GLU B N 1
ATOM 5081 C CA . GLU B 1 280 ? -39.610 73.982 76.490 1.00 70.29 277 GLU B CA 1
ATOM 5082 C C . GLU B 1 280 ? -38.116 74.075 76.851 1.00 68.70 277 GLU B C 1
ATOM 5083 O O . GLU B 1 280 ? -37.276 73.453 76.164 1.00 69.87 277 GLU B O 1
ATOM 5089 N N . VAL B 1 281 ? -37.769 74.854 77.869 1.00 67.06 278 VAL B N 1
ATOM 5090 C CA . VAL B 1 281 ? -36.343 75.192 78.148 1.00 66.12 278 VAL B CA 1
ATOM 5091 C C . VAL B 1 281 ? -35.629 73.927 78.639 1.00 65.18 278 VAL B C 1
ATOM 5092 O O . VAL B 1 281 ? -34.486 73.702 78.206 1.00 61.48 278 VAL B O 1
ATOM 5096 N N . LYS B 1 282 ? -36.285 73.115 79.466 1.00 66.29 279 LYS B N 1
ATOM 5097 C CA . LYS B 1 282 ? -35.687 71.852 79.977 1.00 70.31 279 LYS B CA 1
ATOM 5098 C C . LYS B 1 282 ? -35.501 70.890 78.796 1.00 64.76 279 LYS B C 1
ATOM 5099 O O . LYS B 1 282 ? -34.482 70.199 78.768 1.00 62.88 279 LYS B O 1
ATOM 5105 N N . ALA B 1 283 ? -36.424 70.890 77.833 1.00 63.23 280 ALA B N 1
ATOM 5106 C CA . ALA B 1 283 ? -36.373 70.052 76.607 1.00 61.84 280 ALA B CA 1
ATOM 5107 C C . ALA B 1 283 ? -35.186 70.460 75.723 1.00 56.71 280 ALA B C 1
ATOM 5108 O O . ALA B 1 283 ? -34.422 69.560 75.290 1.00 56.33 280 ALA B O 1
ATOM 5110 N N . TRP B 1 284 ? -35.034 71.756 75.447 1.00 55.64 281 TRP B N 1
ATOM 5111 C CA . TRP B 1 284 ? -33.843 72.298 74.733 1.00 57.25 281 TRP B CA 1
ATOM 5112 C C . TRP B 1 284 ? -32.563 71.856 75.458 1.00 57.87 281 TRP B C 1
ATOM 5113 O O . TRP B 1 284 ? -31.576 71.483 74.793 1.00 59.18 281 TRP B O 1
ATOM 5124 N N . SER B 1 285 ? -32.587 71.925 76.788 1.00 58.68 282 SER B N 1
ATOM 5125 C CA . SER B 1 285 ? -31.426 71.659 77.671 1.00 59.94 282 SER B CA 1
ATOM 5126 C C . SER B 1 285 ? -30.995 70.200 77.507 1.00 59.67 282 SER B C 1
ATOM 5127 O O . SER B 1 285 ? -29.780 69.932 77.506 1.00 57.21 282 SER B O 1
ATOM 5130 N N . VAL B 1 286 ? -31.975 69.298 77.422 1.00 58.81 283 VAL B N 1
ATOM 5131 C CA . VAL B 1 286 ? -31.765 67.842 77.202 1.00 59.21 283 VAL B CA 1
ATOM 5132 C C . VAL B 1 286 ? -31.113 67.639 75.831 1.00 59.14 283 VAL B C 1
ATOM 5133 O O . VAL B 1 286 ? -30.084 66.965 75.777 1.00 59.97 283 VAL B O 1
ATOM 5137 N N . MET B 1 287 ? -31.664 68.226 74.769 1.00 58.74 284 MET B N 1
ATOM 5138 C CA . MET B 1 287 ? -31.164 67.981 73.393 1.00 58.64 284 MET B CA 1
ATOM 5139 C C . MET B 1 287 ? -29.736 68.527 73.248 1.00 57.35 284 MET B C 1
ATOM 5140 O O . MET B 1 287 ? -28.956 67.914 72.499 1.00 58.60 284 MET B O 1
ATOM 5145 N N . GLU B 1 288 ? -29.381 69.613 73.940 1.00 56.95 285 GLU B N 1
ATOM 5146 C CA . GLU B 1 288 ? -27.991 70.154 73.915 1.00 56.49 285 GLU B CA 1
ATOM 5147 C C . GLU B 1 288 ? -27.002 69.076 74.406 1.00 56.08 285 GLU B C 1
ATOM 5148 O O . GLU B 1 288 ? -25.861 69.055 73.932 1.00 55.21 285 GLU B O 1
ATOM 5154 N N . ARG B 1 289 ? -27.420 68.210 75.329 1.00 55.03 286 ARG B N 1
ATOM 5155 C CA . ARG B 1 289 ? -26.559 67.162 75.936 1.00 55.35 286 ARG B CA 1
ATOM 5156 C C . ARG B 1 289 ? -26.607 65.862 75.124 1.00 57.35 286 ARG B C 1
ATOM 5157 O O . ARG B 1 289 ? -25.751 65.006 75.390 1.00 60.12 286 ARG B O 1
ATOM 5165 N N . LEU B 1 290 ? -27.556 65.704 74.194 1.00 57.42 287 LEU B N 1
ATOM 5166 C CA . LEU B 1 290 ? -27.643 64.519 73.293 1.00 60.19 287 LEU B CA 1
ATOM 5167 C C . LEU B 1 290 ? -27.052 64.852 71.917 1.00 59.20 287 LEU B C 1
ATOM 5168 O O . LEU B 1 290 ? -26.562 63.939 71.260 1.00 61.97 287 LEU B O 1
ATOM 5173 N N . GLU B 1 291 ? -27.105 66.117 71.508 1.00 60.02 288 GLU B N 1
ATOM 5174 C CA . GLU B 1 291 ? -26.600 66.615 70.205 1.00 59.83 288 GLU B CA 1
ATOM 5175 C C . GLU B 1 291 ? -25.447 67.585 70.496 1.00 57.15 288 GLU B C 1
ATOM 5176 O O . GLU B 1 291 ? -25.716 68.779 70.674 1.00 54.98 288 GLU B O 1
ATOM 5182 N N . THR B 1 292 ? -24.211 67.076 70.535 1.00 56.92 289 THR B N 1
ATOM 5183 C CA . THR B 1 292 ? -23.031 67.746 71.144 1.00 57.70 289 THR B CA 1
ATOM 5184 C C . THR B 1 292 ? -22.056 68.254 70.084 1.00 56.98 289 THR B C 1
ATOM 5185 O O . THR B 1 292 ? -21.047 68.830 70.495 1.00 56.98 289 THR B O 1
ATOM 5189 N N . LEU B 1 293 ? -22.335 68.057 68.793 1.00 57.51 290 LEU B N 1
ATOM 5190 C CA . LEU B 1 293 ? -21.506 68.636 67.701 1.00 58.72 290 LEU B CA 1
ATOM 5191 C C . LEU B 1 293 ? -21.736 70.150 67.653 1.00 59.32 290 LEU B C 1
ATOM 5192 O O . LEU B 1 293 ? -20.744 70.881 67.524 1.00 59.95 290 LEU B O 1
ATOM 5197 N N . ASN B 1 294 ? -22.997 70.590 67.747 1.00 59.94 291 ASN B N 1
ATOM 5198 C CA . ASN B 1 294 ? -23.383 72.023 67.739 1.00 57.78 291 ASN B CA 1
ATOM 5199 C C . ASN B 1 294 ? -22.582 72.773 68.808 1.00 55.73 291 ASN B C 1
ATOM 5200 O O . ASN B 1 294 ? -22.682 72.410 69.994 1.00 55.78 291 ASN B O 1
ATOM 5205 N N . ALA B 1 295 ? -21.835 73.794 68.398 1.00 54.20 292 ALA B N 1
ATOM 5206 C CA . ALA B 1 295 ? -20.812 74.491 69.214 1.00 55.17 292 ALA B CA 1
ATOM 5207 C C . ALA B 1 295 ? -21.134 75.981 69.355 1.00 55.03 292 ALA B C 1
ATOM 5208 O O . ALA B 1 295 ? -20.321 76.697 69.949 1.00 57.71 292 ALA B O 1
ATOM 5210 N N . THR B 1 296 ? -22.280 76.428 68.845 1.00 53.11 293 THR B N 1
ATOM 5211 C CA . THR B 1 296 ? -22.720 77.840 68.896 1.00 53.46 293 THR B CA 1
ATOM 5212 C C . THR B 1 296 ? -24.203 77.878 69.238 1.00 53.79 293 THR B C 1
ATOM 5213 O O . THR B 1 296 ? -24.939 76.996 68.764 1.00 54.96 293 THR B O 1
ATOM 5217 N N . HIS B 1 297 ? -24.605 78.869 70.028 1.00 53.61 294 HIS B N 1
ATOM 5218 C CA . HIS B 1 297 ? -26.022 79.209 70.302 1.00 52.73 294 HIS B CA 1
ATOM 5219 C C . HIS B 1 297 ? -26.349 80.487 69.524 1.00 54.30 294 HIS B C 1
ATOM 5220 O O . HIS B 1 297 ? -25.830 81.552 69.907 1.00 51.91 294 HIS B O 1
ATOM 5227 N N . LEU B 1 298 ? -27.095 80.354 68.421 1.00 55.23 295 LEU B N 1
ATOM 5228 C CA . LEU B 1 298 ? -27.600 81.477 67.594 1.00 56.83 295 LEU B CA 1
ATOM 5229 C C . LEU B 1 298 ? -29.055 81.697 67.987 1.00 55.96 295 LEU B C 1
ATOM 5230 O O . LEU B 1 298 ? -29.881 80.793 67.731 1.00 55.61 295 LEU B O 1
ATOM 5235 N N . PHE B 1 299 ? -29.351 82.815 68.635 1.00 54.58 296 PHE B N 1
ATOM 5236 C CA . PHE B 1 299 ? -30.693 83.040 69.213 1.00 55.94 296 PHE B CA 1
ATOM 5237 C C . PHE B 1 299 ? -31.114 84.493 69.014 1.00 54.42 296 PHE B C 1
ATOM 5238 O O . PHE B 1 299 ? -30.294 85.384 68.700 1.00 55.10 296 PHE B O 1
ATOM 5246 N N . MET B 1 300 ? -32.403 84.708 69.235 1.00 53.86 297 MET B N 1
ATOM 5247 C CA . MET B 1 300 ? -33.058 86.017 69.080 1.00 56.28 297 MET B CA 1
ATOM 5248 C C . MET B 1 300 ? -33.718 86.375 70.405 1.00 55.76 297 MET B C 1
ATOM 5249 O O . MET B 1 300 ? -34.266 85.470 71.062 1.00 55.27 297 MET B O 1
ATOM 5254 N N . ALA B 1 301 ? -33.593 87.635 70.796 1.00 54.23 298 ALA B N 1
ATOM 5255 C CA . ALA B 1 301 ? -34.237 88.210 71.988 1.00 56.37 298 ALA B CA 1
ATOM 5256 C C . ALA B 1 301 ? -35.036 89.437 71.547 1.00 56.67 298 ALA B C 1
ATOM 5257 O O . ALA B 1 301 ? -34.658 90.092 70.554 1.00 57.66 298 ALA B O 1
ATOM 5259 N N . CYS B 1 302 ? -36.123 89.731 72.243 1.00 56.03 299 CYS B N 1
ATOM 5260 C CA . CYS B 1 302 ? -36.971 90.899 71.927 1.00 57.41 299 CYS B CA 1
ATOM 5261 C C . CYS B 1 302 ? -37.580 91.424 73.221 1.00 56.38 299 CYS B C 1
ATOM 5262 O O . CYS B 1 302 ? -37.355 90.817 74.272 1.00 57.85 299 CYS B O 1
ATOM 5265 N N . ARG B 1 303 ? -38.303 92.532 73.150 1.00 59.32 300 ARG B N 1
ATOM 5266 C CA . ARG B 1 303 ? -38.838 93.216 74.352 1.00 61.95 300 ARG B CA 1
ATOM 5267 C C . ARG B 1 303 ? -40.095 92.493 74.848 1.00 64.30 300 ARG B C 1
ATOM 5268 O O . ARG B 1 303 ? -40.782 91.846 74.036 1.00 65.53 300 ARG B O 1
ATOM 5276 N N . ARG B 1 304 ? -40.362 92.578 76.152 1.00 70.74 301 ARG B N 1
ATOM 5277 C CA . ARG B 1 304 ? -41.583 92.031 76.797 1.00 75.06 301 ARG B CA 1
ATOM 5278 C C . ARG B 1 304 ? -42.831 92.742 76.248 1.00 75.56 301 ARG B C 1
ATOM 5279 O O . ARG B 1 304 ? -43.906 92.132 76.294 1.00 76.53 301 ARG B O 1
ATOM 5287 N N . ASP B 1 305 ? -42.709 93.979 75.761 1.00 74.23 302 ASP B N 1
ATOM 5288 C CA . ASP B 1 305 ? -43.877 94.787 75.310 1.00 77.43 302 ASP B CA 1
ATOM 5289 C C . ASP B 1 305 ? -44.011 94.740 73.780 1.00 72.64 302 ASP B C 1
ATOM 5290 O O . ASP B 1 305 ? -44.851 95.476 73.252 1.00 74.46 302 ASP B O 1
ATOM 5295 N N . ARG B 1 306 ? -43.251 93.888 73.089 1.00 69.49 303 ARG B N 1
ATOM 5296 C CA . ARG B 1 306 ? -43.527 93.520 71.670 1.00 66.37 303 ARG B CA 1
ATOM 5297 C C . ARG B 1 306 ? -44.717 92.567 71.659 1.00 66.02 303 ARG B C 1
ATOM 5298 O O . ARG B 1 306 ? -44.677 91.541 72.329 1.00 64.63 303 ARG B O 1
ATOM 5306 N N . PRO B 1 307 ? -45.808 92.852 70.919 1.00 67.58 304 PRO B N 1
ATOM 5307 C CA . PRO B 1 307 ? -46.977 91.972 70.941 1.00 69.27 304 PRO B CA 1
ATOM 5308 C C . PRO B 1 307 ? -46.580 90.541 70.535 1.00 68.40 304 PRO B C 1
ATOM 5309 O O . PRO B 1 307 ? -45.942 90.365 69.510 1.00 65.12 304 PRO B O 1
ATOM 5313 N N . LYS B 1 308 ? -46.970 89.564 71.353 1.00 69.91 305 LYS B N 1
ATOM 5314 C CA . LYS B 1 308 ? -46.621 88.125 71.220 1.00 73.94 305 LYS B CA 1
ATOM 5315 C C . LYS B 1 308 ? -47.122 87.539 69.884 1.00 73.95 305 LYS B C 1
ATOM 5316 O O . LYS B 1 308 ? -46.477 86.605 69.391 1.00 73.09 305 LYS B O 1
ATOM 5322 N N . GLU B 1 309 ? -48.216 88.061 69.317 1.00 74.65 306 GLU B N 1
ATOM 5323 C CA . GLU B 1 309 ? -48.812 87.594 68.031 1.00 77.06 306 GLU B CA 1
ATOM 5324 C C . GLU B 1 309 ? -47.821 87.801 66.879 1.00 72.91 306 GLU B C 1
ATOM 5325 O O . GLU B 1 309 ? -47.989 87.149 65.842 1.00 74.23 306 GLU B O 1
ATOM 5331 N N . GLN B 1 310 ? -46.868 88.720 67.018 1.00 69.26 307 GLN B N 1
ATOM 5332 C CA . GLN B 1 310 ? -45.880 89.030 65.952 1.00 68.90 307 GLN B CA 1
ATOM 5333 C C . GLN B 1 310 ? -44.945 87.836 65.707 1.00 66.40 307 GLN B C 1
ATOM 5334 O O . GLN B 1 310 ? -44.473 87.698 64.572 1.00 64.30 307 GLN B O 1
ATOM 5340 N N . TYR B 1 311 ? -44.630 87.039 66.732 1.00 63.85 308 TYR B N 1
ATOM 5341 C CA . TYR B 1 311 ? -43.463 86.118 66.692 1.00 63.15 308 TYR B CA 1
ATOM 5342 C C . TYR B 1 311 ? -43.727 84.749 67.336 1.00 62.65 308 TYR B C 1
ATOM 5343 O O . TYR B 1 311 ? -42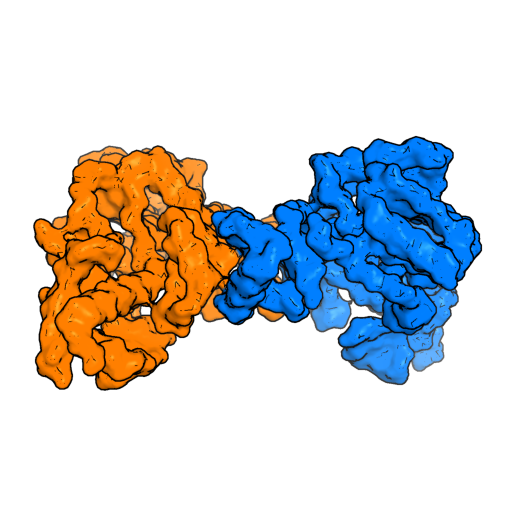.853 83.878 67.167 1.00 59.93 308 TYR B O 1
ATOM 5352 N N . THR B 1 312 ? -44.830 84.564 68.066 1.00 61.38 309 THR B N 1
ATOM 5353 C CA . THR B 1 312 ? -45.098 83.316 68.818 1.00 63.47 309 THR B CA 1
ATOM 5354 C C . THR B 1 312 ? -45.511 82.231 67.817 1.00 63.32 309 THR B C 1
ATOM 5355 O O . THR B 1 312 ? -46.512 82.391 67.113 1.00 63.26 309 THR B O 1
ATOM 5359 N N . ILE B 1 313 ? -44.725 81.167 67.750 1.00 64.81 310 ILE B N 1
ATOM 5360 C CA . ILE B 1 313 ? -44.979 79.992 66.879 1.00 64.71 310 ILE B CA 1
ATOM 5361 C C . ILE B 1 313 ? -45.313 78.826 67.800 1.00 63.99 310 ILE B C 1
ATOM 5362 O O . ILE B 1 313 ? -44.485 78.505 68.645 1.00 62.08 310 ILE B O 1
ATOM 5367 N N . ASP B 1 314 ? -46.525 78.289 67.686 1.00 67.68 311 ASP B N 1
ATOM 5368 C CA . ASP B 1 314 ? -47.008 77.178 68.547 1.00 71.17 311 ASP B CA 1
ATOM 5369 C C . ASP B 1 314 ? -47.880 76.255 67.700 1.00 70.00 311 ASP B C 1
ATOM 5370 O O . ASP B 1 314 ? -49.051 76.594 67.481 1.00 71.41 311 ASP B O 1
ATOM 5375 N N . PHE B 1 315 ? -47.298 75.160 67.213 1.00 68.70 312 PHE B N 1
ATOM 5376 C CA . PHE B 1 315 ? -47.948 74.199 66.293 1.00 70.21 312 PHE B CA 1
ATOM 5377 C C . PHE B 1 315 ? -48.965 73.332 67.043 1.00 71.40 312 PHE B C 1
ATOM 5378 O O . PHE B 1 315 ? -49.641 72.554 66.374 1.00 73.06 312 PHE B O 1
ATOM 5386 N N . SER B 1 316 ? -49.070 73.453 68.371 1.00 75.20 313 SER B N 1
ATOM 5387 C CA . SER B 1 316 ? -49.985 72.646 69.222 1.00 78.96 313 SER B CA 1
ATOM 5388 C C . SER B 1 316 ? -51.378 73.292 69.309 1.00 82.69 313 SER B C 1
ATOM 5389 O O . SER B 1 316 ? -52.268 72.640 69.873 1.00 86.77 313 SER B O 1
ATOM 5392 N N . THR B 1 317 ? -51.575 74.505 68.781 1.00 84.50 314 THR B N 1
ATOM 5393 C CA . THR B 1 317 ? -52.871 75.234 68.820 1.00 89.21 314 THR B CA 1
ATOM 5394 C C . THR B 1 317 ? -53.537 75.215 67.442 1.00 89.97 314 THR B C 1
ATOM 5395 O O . THR B 1 317 ? -52.852 74.934 66.443 1.00 88.76 314 THR B O 1
ATOM 5399 N N . VAL B 1 318 ? -54.834 75.529 67.411 1.00 88.17 315 VAL B N 1
ATOM 5400 C CA . VAL B 1 318 ? -55.673 75.543 66.175 1.00 87.28 315 VAL B CA 1
ATOM 5401 C C . VAL B 1 318 ? -55.224 76.697 65.264 1.00 85.02 315 VAL B C 1
ATOM 5402 O O . VAL B 1 318 ? -55.471 76.621 64.040 1.00 86.81 315 VAL B O 1
ATOM 5406 N N . ALA B 1 319 ? -54.595 77.736 65.824 1.00 80.93 316 ALA B N 1
ATOM 5407 C CA . ALA B 1 319 ? -54.119 78.912 65.060 1.00 79.22 316 ALA B CA 1
ATOM 5408 C C . ALA B 1 319 ? -53.045 78.467 64.061 1.00 77.26 316 ALA B C 1
ATOM 5409 O O . ALA B 1 319 ? -52.897 79.137 63.036 1.00 76.74 316 ALA B O 1
ATOM 5411 N N . ALA B 1 320 ? -52.322 77.381 64.351 1.00 75.43 317 ALA B N 1
ATOM 5412 C CA . ALA B 1 320 ? -51.243 76.837 63.494 1.00 74.23 317 ALA B CA 1
ATOM 5413 C C . ALA B 1 320 ? -51.760 76.550 62.080 1.00 74.17 317 ALA B C 1
ATOM 5414 O O . ALA B 1 320 ? -50.958 76.634 61.143 1.00 71.65 317 ALA B O 1
ATOM 5416 N N . LEU B 1 321 ? -53.054 76.254 61.919 1.00 77.29 318 LEU B N 1
ATOM 5417 C CA . LEU B 1 321 ? -53.649 75.944 60.589 1.00 78.29 318 LEU B CA 1
ATOM 5418 C C . LEU B 1 321 ? -53.631 77.189 59.688 1.00 77.52 318 LEU B C 1
ATOM 5419 O O . LEU B 1 321 ? -53.746 77.019 58.468 1.00 76.21 318 LEU B O 1
ATOM 5424 N N . ASP B 1 322 ? -53.475 78.391 60.261 1.00 77.92 319 ASP B N 1
ATOM 5425 C CA . ASP B 1 322 ? -53.400 79.686 59.525 1.00 78.43 319 ASP B CA 1
ATOM 5426 C C . ASP B 1 322 ? -51.934 80.059 59.242 1.00 74.52 319 ASP B C 1
ATOM 5427 O O . ASP B 1 322 ? -51.711 81.043 58.508 1.00 73.58 319 ASP B O 1
ATOM 5432 N N . TYR B 1 323 ? -50.962 79.317 59.781 1.00 69.83 320 TYR B N 1
ATOM 5433 C CA . TYR B 1 323 ? -49.525 79.511 59.453 1.00 67.86 320 TYR B CA 1
ATOM 5434 C C . TYR B 1 323 ? -49.316 79.247 57.955 1.00 67.84 320 TYR B C 1
ATOM 5435 O O . TYR B 1 323 ? -49.914 78.288 57.433 1.00 68.57 320 TYR B O 1
ATOM 5444 N N . VAL B 1 324 ? -48.516 80.096 57.301 1.00 67.02 321 VAL B N 1
ATOM 5445 C CA . VAL B 1 324 ? -48.074 79.969 55.882 1.00 67.79 321 VAL B CA 1
ATOM 5446 C C . VAL B 1 324 ? -46.645 79.433 55.876 1.00 67.69 321 VAL B C 1
ATOM 5447 O O . VAL B 1 324 ? -45.709 80.156 56.208 1.00 65.92 321 VAL B O 1
ATOM 5451 N N . PRO B 1 325 ? -46.418 78.145 55.537 1.00 68.33 322 PRO B N 1
ATOM 5452 C CA . PRO B 1 325 ? -45.055 77.622 55.435 1.00 67.79 322 PRO B CA 1
ATOM 5453 C C . PRO B 1 325 ? -44.276 78.277 54.284 1.00 67.92 322 PRO B C 1
ATOM 5454 O O . PRO B 1 325 ? -44.863 78.537 53.274 1.00 65.95 322 PRO B O 1
ATOM 5458 N N . LEU B 1 326 ? -42.986 78.546 54.499 1.00 69.16 323 LEU B N 1
ATOM 5459 C CA . LEU B 1 326 ? -42.022 79.081 53.496 1.00 71.85 323 LEU B CA 1
ATOM 5460 C C . LEU B 1 326 ? -40.745 78.255 53.566 1.00 70.10 323 LEU B C 1
ATOM 5461 O O . LEU B 1 326 ? -40.281 78.034 54.697 1.00 67.50 323 LEU B O 1
ATOM 5466 N N . MET B 1 327 ? -40.171 77.910 52.415 1.00 71.07 324 MET B N 1
ATOM 5467 C CA . MET B 1 327 ? -38.833 77.280 52.321 1.00 71.77 324 MET B CA 1
ATOM 5468 C C . MET B 1 327 ? -37.816 78.254 52.912 1.00 70.82 324 MET B C 1
ATOM 5469 O O . MET B 1 327 ? -37.893 79.451 52.615 1.00 71.44 324 MET B O 1
ATOM 5474 N N . ARG B 1 328 ? -36.925 77.749 53.754 1.00 69.46 325 ARG B N 1
ATOM 5475 C CA . ARG B 1 328 ? -35.791 78.528 54.306 1.00 71.49 325 ARG B CA 1
ATOM 5476 C C . ARG B 1 328 ? -34.661 78.545 53.274 1.00 73.15 325 ARG B C 1
ATOM 5477 O O . ARG B 1 328 ? -34.712 77.754 52.310 1.00 75.84 325 ARG B O 1
ATOM 5485 N N . THR B 1 329 ? -33.710 79.461 53.448 1.00 72.37 326 THR B N 1
ATOM 5486 C CA . THR B 1 329 ? -32.584 79.702 52.513 1.00 73.65 326 THR B CA 1
ATOM 5487 C C . THR B 1 329 ? -31.963 78.354 52.112 1.00 75.24 326 THR B C 1
ATOM 5488 O O . THR B 1 329 ? -31.603 77.575 53.027 1.00 73.27 326 THR B O 1
ATOM 5492 N N . ARG B 1 330 ? -31.883 78.079 50.804 1.00 79.33 327 ARG B N 1
ATOM 5493 C CA . ARG B 1 330 ? -31.208 76.891 50.202 1.00 81.84 327 ARG B CA 1
ATOM 5494 C C . ARG B 1 330 ? -31.912 75.590 50.632 1.00 78.26 327 ARG B C 1
ATOM 5495 O O . ARG B 1 330 ? -31.217 74.539 50.765 1.00 79.10 327 ARG B O 1
ATOM 5503 N N . CYS B 1 331 ? -33.228 75.649 50.869 1.00 73.49 328 CYS B N 1
ATOM 5504 C CA . CYS B 1 331 ? -34.104 74.477 51.135 1.00 71.11 328 CYS B CA 1
ATOM 5505 C C . CYS B 1 331 ? -35.184 74.434 50.054 1.00 72.02 328 CYS B C 1
ATOM 5506 O O . CYS B 1 331 ? -35.534 75.510 49.537 1.00 71.84 328 CYS B O 1
ATOM 5509 N N . GLY B 1 332 ? -35.689 73.248 49.713 1.00 72.65 329 GLY B N 1
ATOM 5510 C CA . GLY B 1 332 ? -36.857 73.145 48.822 1.00 75.53 329 GLY B CA 1
ATOM 5511 C C . GLY B 1 332 ? -37.139 71.727 48.380 1.00 77.40 329 GLY B C 1
ATOM 5512 O O . GLY B 1 332 ? -36.695 70.785 49.063 1.00 76.18 329 GLY B O 1
ATOM 5513 N N . VAL B 1 333 ? -37.863 71.609 47.269 1.00 81.41 330 VAL B N 1
ATOM 5514 C CA . VAL B 1 333 ? -38.282 70.329 46.638 1.00 84.02 330 VAL B CA 1
ATOM 5515 C C . VAL B 1 333 ? -37.850 70.381 45.170 1.00 85.57 330 VAL B C 1
ATOM 5516 O O . VAL B 1 333 ? -38.143 71.400 44.519 1.00 84.98 330 VAL B O 1
ATOM 5520 N N . SER B 1 334 ? -37.131 69.351 44.710 1.00 88.73 331 SER B N 1
ATOM 5521 C CA . SER B 1 334 ? -36.883 69.028 43.276 1.00 91.98 331 SER B CA 1
ATOM 5522 C C . SER B 1 334 ? -37.361 67.596 43.019 1.00 91.59 331 SER B C 1
ATOM 5523 O O . SER B 1 334 ? -36.748 66.658 43.565 1.00 86.67 331 SER B O 1
ATOM 5526 N N . GLY B 1 335 ? -38.455 67.451 42.267 1.00 94.14 332 GLY B N 1
ATOM 5527 C CA . GLY B 1 335 ? -39.097 66.151 41.997 1.00 95.35 332 GLY B CA 1
ATOM 5528 C C . GLY B 1 335 ? -39.504 65.464 43.290 1.00 95.03 332 GLY B C 1
ATOM 5529 O O . GLY B 1 335 ? -40.296 66.059 44.040 1.00 95.71 332 GLY B O 1
ATOM 5530 N N . THR B 1 336 ? -38.973 64.265 43.550 1.00 93.77 333 THR B N 1
ATOM 5531 C CA . THR B 1 336 ? -39.363 63.399 44.696 1.00 92.58 333 THR B CA 1
ATOM 5532 C C . THR B 1 336 ? -38.371 63.580 45.852 1.00 90.43 333 THR B C 1
ATOM 5533 O O . THR B 1 336 ? -38.495 62.828 46.841 1.00 88.57 333 THR B O 1
ATOM 5537 N N . ASP B 1 337 ? -37.430 64.524 45.733 1.00 89.50 334 ASP B N 1
ATOM 5538 C CA . ASP B 1 337 ? -36.434 64.847 46.790 1.00 88.76 334 ASP B CA 1
ATOM 5539 C C . ASP B 1 337 ? -36.787 66.187 47.458 1.00 84.92 334 ASP B C 1
ATOM 5540 O O . ASP B 1 337 ? -37.221 67.114 46.745 1.00 84.14 334 ASP B O 1
ATOM 5545 N N . MET B 1 338 ? -36.600 66.274 48.781 1.00 81.22 335 MET B N 1
ATOM 5546 C CA . MET B 1 338 ? -36.526 67.540 49.562 1.00 78.30 335 MET B CA 1
ATOM 5547 C C . MET B 1 338 ? -35.049 67.777 49.904 1.00 77.95 335 MET B C 1
ATOM 5548 O O . MET B 1 338 ? -34.340 66.771 50.115 1.00 77.36 335 MET B O 1
ATOM 5553 N N . PHE B 1 339 ? -34.585 69.029 49.950 1.00 76.95 336 PHE B N 1
ATOM 5554 C CA . PHE B 1 339 ? -33.164 69.346 50.265 1.00 77.41 336 PHE B CA 1
ATOM 5555 C C . PHE B 1 339 ? -33.050 70.440 51.334 1.00 75.40 336 PHE B C 1
ATOM 5556 O O . PHE B 1 339 ? -33.852 71.387 51.360 1.00 74.14 336 PHE B O 1
ATOM 5564 N N . TRP B 1 340 ? -32.058 70.272 52.208 1.00 74.70 337 TRP B N 1
ATOM 5565 C CA . TRP B 1 340 ? -31.458 71.319 53.075 1.00 74.20 337 TRP B CA 1
ATOM 5566 C C . TRP B 1 340 ? -30.152 71.780 52.435 1.00 77.30 337 TRP B C 1
ATOM 5567 O O . TRP B 1 340 ? -29.747 71.242 51.414 1.00 81.22 337 TRP B O 1
ATOM 5578 N N . PRO B 1 341 ? -29.424 72.751 53.029 1.00 82.04 338 PRO B N 1
ATOM 5579 C CA . PRO B 1 341 ? -28.018 72.950 52.689 1.00 80.84 338 PRO B CA 1
ATOM 5580 C C . PRO B 1 341 ? -27.206 71.705 53.090 1.00 78.68 338 PRO B C 1
ATOM 5581 O O . PRO B 1 341 ? -27.127 71.411 54.252 1.00 75.19 338 PRO B O 1
ATOM 5585 N N . GLY B 1 342 ? -26.674 70.974 52.112 1.00 79.11 339 GLY B N 1
ATOM 5586 C CA . GLY B 1 342 ? -25.691 69.894 52.326 1.00 78.28 339 GLY B CA 1
ATOM 5587 C C . GLY B 1 342 ? -26.320 68.550 52.662 1.00 79.25 339 GLY B C 1
ATOM 5588 O O . GLY B 1 342 ? -25.553 67.641 53.055 1.00 81.06 339 GLY B O 1
ATOM 5589 N N . TRP B 1 343 ? -27.638 68.389 52.496 1.00 79.51 340 TRP B N 1
ATOM 5590 C CA . TRP B 1 343 ? -28.367 67.128 52.808 1.00 81.62 340 TRP B CA 1
ATOM 5591 C C . TRP B 1 343 ? -29.609 67.019 51.921 1.00 80.69 340 TRP B C 1
ATOM 5592 O O . TRP B 1 343 ? -30.351 68.006 51.839 1.00 80.47 340 TRP B O 1
ATOM 5603 N N . ARG B 1 344 ? -29.794 65.865 51.272 1.00 83.37 341 ARG B N 1
ATOM 5604 C CA . ARG B 1 344 ? -30.945 65.534 50.389 1.00 84.70 341 ARG B CA 1
ATOM 5605 C C . ARG B 1 344 ? -31.549 64.201 50.829 1.00 81.39 341 ARG B C 1
ATOM 5606 O O . ARG B 1 344 ? -30.801 63.352 51.344 1.00 78.44 341 ARG B O 1
ATOM 5614 N N . MET B 1 345 ? -32.854 64.031 50.621 1.00 79.29 342 MET B N 1
ATOM 5615 C CA . MET B 1 345 ? -33.561 62.757 50.898 1.00 78.87 342 MET B CA 1
ATOM 5616 C C . MET B 1 345 ? -34.929 62.766 50.220 1.00 79.10 342 MET B C 1
ATOM 5617 O O . MET B 1 345 ? -35.404 63.855 49.836 1.00 79.45 342 MET B O 1
ATOM 5622 N N . ALA B 1 346 ? -35.516 61.575 50.102 1.00 80.12 343 ALA B N 1
ATOM 5623 C CA . ALA B 1 346 ? -36.877 61.310 49.588 1.00 80.73 343 ALA B CA 1
ATOM 5624 C C . ALA B 1 346 ? -37.830 61.169 50.773 1.00 79.01 343 ALA B C 1
ATOM 5625 O O . ALA B 1 346 ? -37.692 60.252 51.579 1.00 77.96 343 ALA B O 1
ATOM 5627 N N . PRO B 1 347 ? -38.800 62.088 50.961 1.00 78.03 344 PRO B N 1
ATOM 5628 C CA . PRO B 1 347 ? -39.836 61.886 51.974 1.00 77.41 344 PRO B CA 1
ATOM 5629 C C . PRO B 1 347 ? -40.851 60.852 51.461 1.00 79.56 344 PRO B C 1
ATOM 5630 O O . PRO B 1 347 ? -40.824 60.561 50.275 1.00 80.38 344 PRO B O 1
ATOM 5634 N N . SER B 1 348 ? -41.711 60.334 52.345 1.00 79.08 345 SER B N 1
ATOM 5635 C CA . SER B 1 348 ? -42.860 59.462 51.985 1.00 81.37 345 SER B CA 1
ATOM 5636 C C . SER B 1 348 ? -43.689 60.162 50.910 1.00 82.65 345 SER B C 1
ATOM 5637 O O . SER B 1 348 ? -43.688 61.388 50.839 1.00 81.03 345 SER B O 1
ATOM 5640 N N . PRO B 1 349 ? -44.375 59.417 50.011 1.00 84.98 346 PRO B N 1
ATOM 5641 C CA . PRO B 1 349 ? -45.281 60.027 49.038 1.00 85.37 346 PRO B CA 1
ATOM 5642 C C . PRO B 1 349 ? -46.311 60.984 49.657 1.00 83.61 346 PRO B C 1
ATOM 5643 O O . PRO B 1 349 ? -46.576 62.010 49.055 1.00 83.50 346 PRO B O 1
ATOM 5647 N N . ALA B 1 350 ? -46.869 60.644 50.824 1.00 82.79 347 ALA B N 1
ATOM 5648 C CA . ALA B 1 350 ? -47.900 61.468 51.509 1.00 81.47 347 ALA B CA 1
ATOM 5649 C C . ALA B 1 350 ? -47.261 62.759 52.041 1.00 78.36 347 ALA B C 1
ATOM 5650 O O . ALA B 1 350 ? -47.960 63.786 52.085 1.00 79.12 347 ALA B O 1
ATOM 5652 N N . GLN B 1 351 ? -45.978 62.725 52.405 1.00 76.73 348 GLN B N 1
ATOM 5653 C CA . GLN B 1 351 ? -45.228 63.928 52.874 1.00 75.21 348 GLN B CA 1
ATOM 5654 C C . GLN B 1 351 ? -44.958 64.849 51.679 1.00 74.91 348 GLN B C 1
ATOM 5655 O O . GLN B 1 351 ? -45.274 66.045 51.780 1.00 72.62 348 GLN B O 1
ATOM 5661 N N . LEU B 1 352 ? -44.412 64.287 50.594 1.00 76.95 349 LEU B N 1
ATOM 5662 C CA . LEU B 1 352 ? -44.080 65.011 49.338 1.00 77.34 349 LEU B CA 1
ATOM 5663 C C . LEU B 1 352 ? -45.305 65.790 48.848 1.00 77.39 349 LEU B C 1
ATOM 5664 O O . LEU B 1 352 ? -45.144 66.967 48.495 1.00 75.78 349 LEU B O 1
ATOM 5669 N N . ALA B 1 353 ? -46.477 65.153 48.831 1.00 78.06 350 ALA B N 1
ATOM 5670 C CA . ALA B 1 353 ? -47.753 65.759 48.390 1.00 79.93 350 ALA B CA 1
ATOM 5671 C C . ALA B 1 353 ? -47.976 67.098 49.109 1.00 78.11 350 ALA B C 1
ATOM 5672 O O . ALA B 1 353 ? -48.440 68.046 48.456 1.00 78.99 350 ALA B O 1
ATOM 5674 N N . PHE B 1 354 ? -47.655 67.185 50.402 1.00 78.04 351 PHE B N 1
ATOM 5675 C CA . PHE B 1 354 ? -47.812 68.424 51.213 1.00 76.91 351 PHE B CA 1
ATOM 5676 C C . PHE B 1 354 ? -46.730 69.438 50.823 1.00 74.17 351 PHE B C 1
ATOM 5677 O O . PHE B 1 354 ? -47.055 70.629 50.702 1.00 72.78 351 PHE B O 1
ATOM 5685 N N . LEU B 1 355 ? -45.488 68.979 50.645 1.00 73.47 352 LEU B N 1
ATOM 5686 C CA . LEU B 1 355 ? -44.309 69.851 50.388 1.00 73.31 352 LEU B CA 1
ATOM 5687 C C . LEU B 1 355 ? -44.416 70.509 49.010 1.00 74.97 352 LEU B C 1
ATOM 5688 O O . LEU B 1 355 ? -43.938 71.648 48.871 1.00 75.81 352 LEU B O 1
ATOM 5693 N N . GLN B 1 356 ? -45.045 69.835 48.045 1.00 78.73 353 GLN B N 1
ATOM 5694 C CA . GLN B 1 356 ? -45.222 70.334 46.652 1.00 80.42 353 GLN B CA 1
ATOM 5695 C C . GLN B 1 356 ? -46.176 71.533 46.629 1.00 81.28 353 GLN B C 1
ATOM 5696 O O . GLN B 1 356 ? -46.168 72.248 45.619 1.00 81.82 353 GLN B O 1
ATOM 5702 N N . GLN B 1 357 ? -46.959 71.738 47.693 1.00 82.36 354 GLN B N 1
ATOM 5703 C CA . GLN B 1 357 ? -47.993 72.806 47.794 1.00 83.50 354 GLN B CA 1
ATOM 5704 C C . GLN B 1 357 ? -47.468 73.990 48.612 1.00 82.39 354 GLN B C 1
ATOM 5705 O O . GLN B 1 357 ? -48.231 74.951 48.786 1.00 83.31 354 GLN B O 1
ATOM 5711 N N . VAL B 1 358 ? -46.227 73.928 49.104 1.00 81.75 355 VAL B N 1
ATOM 5712 C CA . VAL B 1 358 ? -45.564 75.070 49.800 1.00 79.64 355 VAL B CA 1
ATOM 5713 C C . VAL B 1 358 ? -45.131 76.077 48.734 1.00 81.21 355 VAL B C 1
ATOM 5714 O O . VAL B 1 358 ? -44.283 75.717 47.912 1.00 82.07 355 VAL B O 1
ATOM 5718 N N . ASP B 1 359 ? -45.701 77.284 48.761 1.00 83.41 356 ASP B N 1
ATOM 5719 C CA . ASP B 1 359 ? -45.411 78.383 47.798 1.00 84.68 356 ASP B CA 1
ATOM 5720 C C . ASP B 1 359 ? -45.127 79.689 48.552 1.00 81.76 356 ASP B C 1
ATOM 5721 O O . ASP B 1 359 ? -44.845 80.694 47.882 1.00 83.00 356 ASP B O 1
ATOM 5726 N N . GLY B 1 360 ? -45.206 79.684 49.885 1.00 79.07 357 GLY B N 1
ATOM 5727 C CA . GLY B 1 360 ? -45.040 80.894 50.715 1.00 78.13 357 GLY B CA 1
ATOM 5728 C C . GLY B 1 360 ? -46.282 81.773 50.736 1.00 77.18 357 GLY B C 1
ATOM 5729 O O . GLY B 1 360 ? -46.181 82.907 51.241 1.00 74.54 357 GLY B O 1
ATOM 5730 N N . ARG B 1 361 ? -47.414 81.279 50.221 1.00 79.13 358 ARG B N 1
ATOM 5731 C CA . ARG B 1 361 ? -48.705 82.025 50.185 1.00 81.05 358 ARG B CA 1
ATOM 5732 C C . ARG B 1 361 ? -49.810 81.189 50.849 1.00 78.78 358 ARG B C 1
ATOM 5733 O O . ARG B 1 361 ? -50.577 81.774 51.626 1.00 78.46 358 ARG B O 1
ATOM 5736 N N . ARG B 1 362 ? -49.886 79.883 50.571 1.00 77.79 359 ARG B N 1
ATOM 5737 C CA . ARG B 1 362 ? -50.952 78.982 51.095 1.00 78.43 359 ARG B CA 1
ATOM 5738 C C . ARG B 1 362 ? -50.729 78.700 52.586 1.00 76.07 359 ARG B C 1
ATOM 5739 O O . ARG B 1 362 ? -49.565 78.509 52.990 1.00 73.11 359 ARG B O 1
ATOM 5747 N N . THR B 1 363 ? -51.816 78.649 53.363 1.00 75.26 360 THR B N 1
ATOM 5748 C CA . THR B 1 363 ? -51.811 78.220 54.785 1.00 74.43 360 THR B CA 1
ATOM 5749 C C . THR B 1 363 ? -51.738 76.693 54.848 1.00 74.04 360 THR B C 1
ATOM 5750 O O . THR B 1 363 ? -51.966 76.032 53.811 1.00 75.97 360 THR B O 1
ATOM 5754 N N . ILE B 1 364 ? -51.467 76.161 56.036 1.00 73.02 361 ILE B N 1
ATOM 5755 C CA . ILE B 1 364 ? -51.444 74.694 56.303 1.00 73.52 361 ILE B CA 1
ATOM 5756 C C . ILE B 1 364 ? -52.837 74.124 56.000 1.00 75.13 361 ILE B C 1
ATOM 5757 O O . ILE B 1 364 ? -52.884 73.058 55.370 1.00 76.68 361 ILE B O 1
ATOM 5762 N N . ARG B 1 365 ? -53.914 74.814 56.401 1.00 75.70 362 ARG B N 1
ATOM 5763 C CA . ARG B 1 365 ? -55.320 74.401 56.116 1.00 77.78 362 ARG B CA 1
ATOM 5764 C C . ARG B 1 365 ? -55.519 74.324 54.597 1.00 78.56 362 ARG B C 1
ATOM 5765 O O . ARG B 1 365 ? -56.003 73.287 54.125 1.00 79.55 362 ARG B O 1
ATOM 5773 N N . GLU B 1 366 ? -55.151 75.384 53.871 1.00 79.61 363 GLU B N 1
ATOM 5774 C CA . GLU B 1 366 ? -55.274 75.480 52.389 1.00 81.20 363 GLU B CA 1
ATOM 5775 C C . GLU B 1 366 ? -54.479 74.342 51.742 1.00 81.01 363 GLU B C 1
ATOM 5776 O O . GLU B 1 366 ? -55.024 73.697 50.829 1.00 84.80 363 GLU B O 1
ATOM 5782 N N . ILE B 1 367 ? -53.252 74.086 52.209 1.00 80.19 364 ILE B N 1
ATOM 5783 C CA . ILE B 1 367 ? -52.371 73.007 51.665 1.00 80.04 364 ILE B CA 1
ATOM 5784 C C . ILE B 1 367 ? -53.086 71.654 51.805 1.00 80.90 364 ILE B C 1
ATOM 5785 O O . ILE B 1 367 ? -53.117 70.904 50.813 1.00 83.68 364 ILE B O 1
ATOM 5790 N N . ALA B 1 368 ? -53.649 71.361 52.981 1.00 79.82 365 ALA B N 1
ATOM 5791 C CA . ALA B 1 368 ? -54.422 70.128 53.258 1.00 82.60 365 ALA B CA 1
ATOM 5792 C C . ALA B 1 368 ? -55.610 70.050 52.290 1.00 86.81 365 ALA B C 1
ATOM 5793 O O . ALA B 1 368 ? -55.893 68.942 51.787 1.00 86.30 365 ALA B O 1
ATOM 5795 N N . GLY B 1 369 ? -56.266 71.191 52.039 1.00 89.42 366 GLY B N 1
ATOM 5796 C CA . GLY B 1 369 ? -57.352 71.335 51.051 1.00 91.56 366 GLY B CA 1
ATOM 5797 C C . GLY B 1 369 ? -56.915 70.872 49.671 1.00 94.76 366 GLY B C 1
ATOM 5798 O O . GLY B 1 369 ? -57.653 70.062 49.065 1.00 94.82 366 GLY B O 1
ATOM 5799 N N . CYS B 1 370 ? -55.750 71.341 49.199 1.00 94.56 367 CYS B N 1
ATOM 5800 C CA . CYS B 1 370 ? -55.212 71.063 47.835 1.00 96.26 367 CYS B CA 1
ATOM 5801 C C . CYS B 1 370 ? -54.863 69.582 47.691 1.00 95.57 367 CYS B C 1
ATOM 5802 O O . CYS B 1 370 ? -55.110 69.030 46.601 1.00 99.29 367 CYS B O 1
ATOM 5805 N N . VAL B 1 371 ? -54.322 68.972 48.746 1.00 92.15 368 VAL B N 1
ATOM 5806 C CA . VAL B 1 371 ? -53.955 67.526 48.774 1.00 93.37 368 VAL B CA 1
ATOM 5807 C C . VAL B 1 371 ? -55.242 66.696 48.731 1.00 96.22 368 VAL B C 1
ATOM 5808 O O . VAL B 1 371 ? -55.260 65.685 48.006 1.00 97.38 368 VAL B O 1
ATOM 5812 N N . ALA B 1 372 ? -56.274 67.118 49.471 1.00 98.51 369 ALA B N 1
ATOM 5813 C CA . ALA B 1 372 ? -57.591 66.439 49.577 1.00 101.96 369 ALA B CA 1
ATOM 5814 C C . ALA B 1 372 ? -58.235 66.282 48.192 1.00 105.82 369 ALA B C 1
ATOM 5815 O O . ALA B 1 372 ? -58.971 65.296 48.019 1.00 107.00 369 ALA B O 1
ATOM 5817 N N . ARG B 1 373 ? -57.966 67.211 47.260 1.00 109.95 370 ARG B N 1
ATOM 5818 C CA . ARG B 1 373 ? -58.429 67.183 45.841 1.00 115.05 370 ARG B CA 1
ATOM 5819 C C . ARG B 1 373 ? -57.369 66.488 44.966 1.00 119.43 370 ARG B C 1
ATOM 5820 O O . ARG B 1 373 ? -56.988 67.071 43.929 1.00 119.28 370 ARG B O 1
ATOM 5828 N N . THR B 1 374 ? -56.914 65.292 45.376 1.00 123.46 371 THR B N 1
ATOM 5829 C CA . THR B 1 374 ? -55.858 64.463 44.717 1.00 123.54 371 THR B CA 1
ATOM 5830 C C . THR B 1 374 ? -55.862 63.050 45.324 1.00 124.05 371 THR B C 1
ATOM 5831 O O . THR B 1 374 ? -56.509 62.164 44.729 1.00 122.20 371 THR B O 1
ATOM 5835 N N . GLY B 1 379 ? -56.595 58.106 51.320 1.00 110.91 376 GLY B N 1
ATOM 5836 C CA . GLY B 1 379 ? -55.766 58.144 52.540 1.00 108.69 376 GLY B CA 1
ATOM 5837 C C . GLY B 1 379 ? -56.002 59.400 53.372 1.00 106.88 376 GLY B C 1
ATOM 5838 O O . GLY B 1 379 ? -55.001 60.015 53.784 1.00 102.79 376 GLY B O 1
ATOM 5839 N N . GLY B 1 380 ? -57.270 59.774 53.609 1.00 106.44 377 GLY B N 1
ATOM 5840 C CA . GLY B 1 380 ? -57.662 60.713 54.682 1.00 102.22 377 GLY B CA 1
ATOM 5841 C C . GLY B 1 380 ? -58.867 61.580 54.344 1.00 100.00 377 GLY B C 1
ATOM 5842 O O . GLY B 1 380 ? -59.019 61.959 53.170 1.00 98.55 377 GLY B O 1
ATOM 5843 N N . SER B 1 381 ? -59.678 61.894 55.364 1.00 99.19 378 SER B N 1
ATOM 5844 C CA . SER B 1 381 ? -60.665 63.011 55.420 1.00 99.51 378 SER B CA 1
ATOM 5845 C C . SER B 1 381 ? -59.934 64.360 55.500 1.00 97.24 378 SER B C 1
ATOM 5846 O O . SER B 1 381 ? -58.700 64.350 55.586 1.00 95.15 378 SER B O 1
ATOM 5849 N N . LEU B 1 382 ? -60.672 65.474 55.510 1.00 97.27 379 LEU B N 1
ATOM 5850 C CA . LEU B 1 382 ? -60.106 66.850 55.628 1.00 96.40 379 LEU B CA 1
ATOM 5851 C C . LEU B 1 382 ? -59.423 66.990 56.992 1.00 92.68 379 LEU B C 1
ATOM 5852 O O . LEU B 1 382 ? -58.264 67.440 57.027 1.00 90.52 379 LEU B O 1
ATOM 5857 N N . ALA B 1 383 ? -60.126 66.602 58.062 1.00 92.25 380 ALA B N 1
ATOM 5858 C CA . ALA B 1 383 ? -59.671 66.688 59.470 1.00 91.52 380 ALA B CA 1
ATOM 5859 C C . ALA B 1 383 ? -58.332 65.954 59.635 1.00 90.83 380 ALA B C 1
ATOM 5860 O O . ALA B 1 383 ? -57.433 66.516 60.301 1.00 87.96 380 ALA B O 1
ATOM 5862 N N . ASP B 1 384 ? -58.209 64.759 59.039 1.00 92.02 381 ASP B N 1
ATOM 5863 C CA . ASP B 1 384 ? -57.003 63.889 59.117 1.00 91.61 381 ASP B CA 1
ATOM 5864 C C . ASP B 1 384 ? -55.825 64.561 58.401 1.00 88.17 381 ASP B C 1
ATOM 5865 O O . ASP B 1 384 ? -54.704 64.468 58.937 1.00 85.72 381 ASP B O 1
ATOM 5870 N N . LEU B 1 385 ? -56.065 65.187 57.239 1.00 86.61 382 LEU B N 1
ATOM 5871 C CA . LEU B 1 385 ? -55.013 65.824 56.393 1.00 84.62 382 LEU B CA 1
ATOM 5872 C C . LEU B 1 385 ? -54.542 67.128 57.048 1.00 81.85 382 LEU B C 1
ATOM 5873 O O . LEU B 1 385 ? -53.336 67.413 56.983 1.00 80.97 382 LEU B O 1
ATOM 5878 N N . GLU B 1 386 ? -55.451 67.887 57.658 1.00 81.84 383 GLU B N 1
ATOM 5879 C CA . GLU B 1 386 ? -55.106 69.122 58.410 1.00 82.44 383 GLU B CA 1
ATOM 5880 C C . GLU B 1 386 ? -54.214 68.750 59.598 1.00 81.59 383 GLU B C 1
ATOM 5881 O O . GLU B 1 386 ? -53.262 69.498 59.884 1.00 79.14 383 GLU B O 1
ATOM 5887 N N . GLU B 1 387 ? -54.519 67.627 60.247 1.00 83.37 384 GLU B N 1
ATOM 5888 C CA . GLU B 1 387 ? -53.768 67.087 61.409 1.00 84.00 384 GLU B CA 1
ATOM 5889 C C . GLU B 1 387 ? -52.379 66.641 60.949 1.00 81.47 384 GLU B C 1
ATOM 5890 O O . GLU B 1 387 ? -51.392 66.976 61.625 1.00 79.44 384 GLU B O 1
ATOM 5896 N N . PHE B 1 388 ? -52.309 65.915 59.834 1.00 80.72 385 PHE B N 1
ATOM 5897 C CA . PHE B 1 388 ? -51.045 65.422 59.227 1.00 79.59 385 PHE B CA 1
ATOM 5898 C C . PHE B 1 388 ? -50.189 66.623 58.797 1.00 78.34 385 PHE B C 1
ATOM 5899 O O . PHE B 1 388 ? -48.963 66.570 58.973 1.00 79.20 385 PHE B O 1
ATOM 5907 N N . GLY B 1 389 ? -50.821 67.668 58.252 1.00 77.46 386 GLY B N 1
ATOM 5908 C CA . GLY B 1 389 ? -50.148 68.905 57.808 1.00 76.03 386 GLY B CA 1
ATOM 5909 C C . GLY B 1 389 ? -49.537 69.659 58.975 1.00 73.66 386 GLY B C 1
ATOM 5910 O O . GLY B 1 389 ? -48.353 70.011 58.898 1.00 71.25 386 GLY B O 1
ATOM 5911 N N . ARG B 1 390 ? -50.318 69.874 60.033 1.00 76.35 387 ARG B N 1
ATOM 5912 C CA . ARG B 1 390 ? -49.880 70.559 61.278 1.00 78.33 387 ARG B CA 1
ATOM 5913 C C . ARG B 1 390 ? -48.635 69.855 61.832 1.00 76.28 387 ARG B C 1
ATOM 5914 O O . ARG B 1 390 ? -47.630 70.550 62.075 1.00 75.75 387 ARG B O 1
ATOM 5922 N N . LYS B 1 391 ? -48.706 68.531 62.010 1.00 76.74 388 LYS B N 1
ATOM 5923 C CA . LYS B 1 391 ? -47.621 67.690 62.584 1.00 76.10 388 LYS B CA 1
ATOM 5924 C C . LYS B 1 391 ? -46.403 67.741 61.657 1.00 72.01 388 LYS B C 1
ATOM 5925 O O . LYS B 1 391 ? -45.276 67.886 62.174 1.00 69.95 388 LYS B O 1
ATOM 5931 N N . LEU B 1 392 ? -46.611 67.632 60.344 1.00 69.35 389 LEU B N 1
ATOM 5932 C CA . LEU B 1 392 ? -45.493 67.594 59.363 1.00 68.59 389 LEU B CA 1
ATOM 5933 C C . LEU B 1 392 ? -44.726 68.917 59.431 1.00 65.15 389 LEU B C 1
ATOM 5934 O O . LEU B 1 392 ? -43.486 68.880 59.512 1.00 65.82 389 LEU B O 1
ATOM 5939 N N . PHE B 1 393 ? -45.429 70.045 59.397 1.00 63.43 390 PHE B N 1
ATOM 5940 C CA . PHE B 1 393 ? -44.796 71.387 59.326 1.00 62.74 390 PHE B CA 1
ATOM 5941 C C . PHE B 1 393 ? -44.169 71.733 60.684 1.00 60.69 390 PHE B C 1
ATOM 5942 O O . PHE B 1 393 ? -43.138 72.413 60.677 1.00 59.35 390 PHE B O 1
ATOM 5950 N N . GLN B 1 394 ? -44.732 71.245 61.795 1.00 61.66 391 GLN B N 1
ATOM 5951 C CA . GLN B 1 394 ? -44.094 71.306 63.140 1.00 60.34 391 GLN B CA 1
ATOM 5952 C C . GLN B 1 394 ? -42.734 70.606 63.077 1.00 59.73 391 GLN B C 1
ATOM 5953 O O . GLN B 1 394 ? -41.738 71.223 63.484 1.00 61.65 391 GLN B O 1
ATOM 5959 N N . SER B 1 395 ? -42.697 69.372 62.572 1.00 60.28 392 SER B N 1
ATOM 5960 C CA . SER B 1 395 ? -41.469 68.538 62.462 1.00 60.79 392 SER B CA 1
ATOM 5961 C C . SER B 1 395 ? -40.408 69.251 61.619 1.00 61.08 392 SER B C 1
ATOM 5962 O O . SER B 1 395 ? -39.233 69.216 62.011 1.00 64.05 392 SER B O 1
ATOM 5965 N N . LEU B 1 396 ? -40.808 69.862 60.504 1.00 61.34 393 LEU B N 1
ATOM 5966 C CA . LEU B 1 396 ? -39.870 70.451 59.515 1.00 61.62 393 LEU B CA 1
ATOM 5967 C C . LEU B 1 396 ? -39.482 71.872 59.936 1.00 61.56 393 LEU B C 1
ATOM 5968 O O . LEU B 1 396 ? -38.390 72.325 59.531 1.00 62.66 393 LEU B O 1
ATOM 5973 N N . TRP B 1 397 ? -40.322 72.550 60.720 1.00 61.11 394 TRP B N 1
ATOM 5974 C CA . TRP B 1 397 ? -39.956 73.845 61.346 1.00 59.08 394 TRP B CA 1
ATOM 5975 C C . TRP B 1 397 ? -38.835 73.587 62.358 1.00 57.28 394 TRP B C 1
ATOM 5976 O O . TRP B 1 397 ? -37.864 74.355 62.370 1.00 55.48 394 TRP B O 1
ATOM 5987 N N . ARG B 1 398 ? -38.954 72.525 63.152 1.00 58.51 395 ARG B N 1
ATOM 5988 C CA . ARG B 1 398 ? -37.926 72.154 64.162 1.00 59.23 395 ARG B CA 1
ATOM 5989 C C . ARG B 1 398 ? -36.632 71.689 63.471 1.00 60.02 395 ARG B C 1
ATOM 5990 O O . ARG B 1 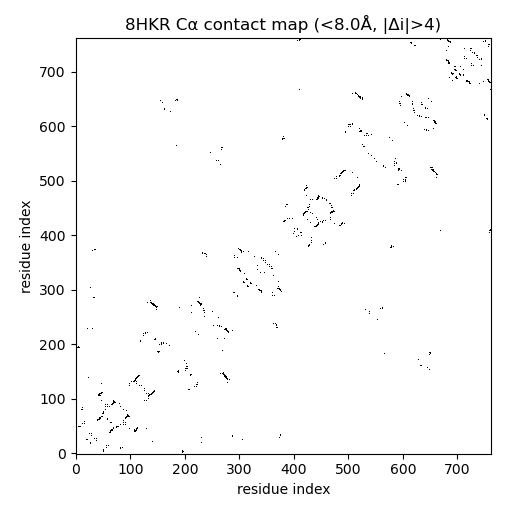398 ? -35.583 71.656 64.144 1.00 59.33 395 ARG B O 1
ATOM 5998 N N . LEU B 1 399 ? -36.691 71.322 62.190 1.00 60.62 396 LEU B N 1
ATOM 5999 C CA . LEU B 1 399 ? -35.504 70.868 61.424 1.00 61.44 396 LEU B CA 1
ATOM 6000 C C . LEU B 1 399 ? -35.053 71.941 60.434 1.00 60.21 396 LEU B C 1
ATOM 6001 O O . LEU B 1 399 ? -34.215 71.619 59.613 1.00 60.01 396 LEU B O 1
ATOM 6006 N N . ASP B 1 400 ? -35.568 73.166 60.519 1.00 59.69 397 ASP B N 1
ATOM 6007 C CA . ASP B 1 400 ? -35.008 74.331 59.780 1.00 60.33 397 ASP B CA 1
ATOM 6008 C C . ASP B 1 400 ? -35.226 74.163 58.271 1.00 61.11 397 ASP B C 1
ATOM 6009 O O . ASP B 1 400 ? -34.434 74.734 57.499 1.00 62.71 397 ASP B O 1
ATOM 6014 N N . PHE B 1 401 ? -36.270 73.432 57.874 1.00 60.78 398 PHE B N 1
ATOM 6015 C CA . PHE B 1 401 ? -36.669 73.251 56.458 1.00 62.28 398 PHE B CA 1
ATOM 6016 C C . PHE B 1 401 ? -37.664 74.347 56.055 1.00 63.60 398 PHE B C 1
ATOM 6017 O O . PHE B 1 401 ? -37.505 74.911 54.943 1.00 65.29 398 PHE B O 1
ATOM 6025 N N . VAL B 1 402 ? -38.656 74.635 56.906 1.00 60.79 399 VAL B N 1
ATOM 6026 C CA . VAL B 1 402 ? -39.641 75.726 56.661 1.00 61.43 399 VAL B CA 1
ATOM 6027 C C . VAL B 1 402 ? -39.633 76.719 57.824 1.00 60.92 399 VAL B C 1
ATOM 6028 O O . VAL B 1 402 ? -39.495 76.293 58.983 1.00 62.01 399 VAL B O 1
ATOM 6032 N N . ALA B 1 403 ? -39.751 78.004 57.485 1.00 61.93 400 ALA B N 1
ATOM 6033 C CA . ALA B 1 403 ? -40.219 79.093 58.370 1.00 60.58 400 ALA B CA 1
ATOM 6034 C C . ALA B 1 403 ? -41.743 79.178 58.237 1.00 61.89 400 ALA B C 1
ATOM 6035 O O . ALA B 1 403 ? -42.313 78.445 57.413 1.00 60.89 400 ALA B O 1
ATOM 6037 N N . VAL B 1 404 ? -42.380 80.020 59.045 1.00 64.13 401 VAL B N 1
ATOM 6038 C CA . VAL B 1 404 ? -43.841 80.289 58.968 1.00 64.49 401 VAL B CA 1
ATOM 6039 C C . VAL B 1 404 ? -44.035 81.805 58.956 1.00 64.24 401 VAL B C 1
ATOM 6040 O O . VAL B 1 404 ? -43.372 82.494 59.752 1.00 63.36 401 VAL B O 1
ATOM 6044 N N . ALA B 1 405 ? -44.886 82.287 58.050 1.00 64.52 402 ALA B N 1
ATOM 6045 C CA . ALA B 1 405 ? -45.463 83.647 58.078 1.00 66.12 402 ALA B CA 1
ATOM 6046 C C . ALA B 1 405 ? -46.695 83.610 58.991 1.00 67.21 402 ALA B C 1
ATOM 6047 O O . ALA B 1 405 ? -47.530 82.690 58.841 1.00 66.11 402 ALA B O 1
ATOM 6049 N N . LEU B 1 406 ? -46.745 84.519 59.965 1.00 69.33 403 LEU B N 1
ATOM 6050 C CA . LEU B 1 406 ? -47.904 84.708 60.875 1.00 71.70 403 LEU B CA 1
ATOM 6051 C C . LEU B 1 406 ? -48.806 85.799 60.301 1.00 73.36 403 LEU B C 1
ATOM 6052 O O . LEU B 1 406 ? -48.329 86.679 59.592 1.00 71.34 403 LEU B O 1
ATOM 6057 N N . PRO B 1 407 ? -50.129 85.770 60.585 1.00 78.69 404 PRO B N 1
ATOM 6058 C CA . PRO B 1 407 ? -51.025 86.869 60.208 1.00 82.16 404 PRO B CA 1
ATOM 6059 C C . PRO B 1 407 ? -50.506 88.254 60.642 1.00 83.83 404 PRO B C 1
ATOM 6060 O O . PRO B 1 407 ? -50.025 88.366 61.756 1.00 77.34 404 PRO B O 1
ATOM 6064 N N . ALA B 1 408 ? -50.629 89.253 59.752 1.00 89.8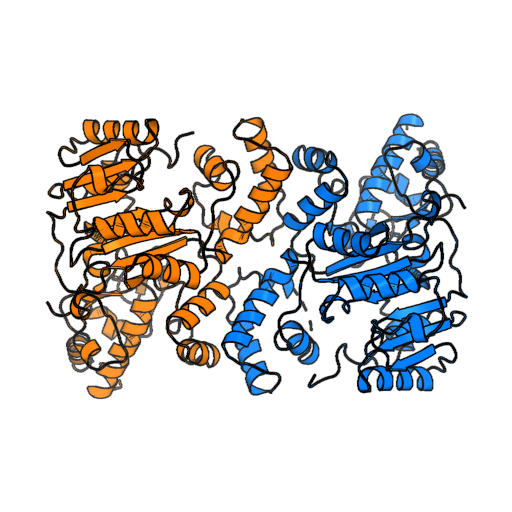9 405 ALA B N 1
ATOM 6065 C CA . ALA B 1 408 ? -50.189 90.667 59.905 1.00 91.30 405 ALA B CA 1
ATOM 6066 C C . ALA B 1 408 ? -50.472 91.195 61.321 1.00 91.23 405 ALA B C 1
ATOM 6067 O O . ALA B 1 408 ? -51.604 91.265 61.790 1.00 90.41 405 ALA B O 1
#

Secondary structure (DSSP, 8-state):
--S-SSPPPS-HHHHHHH---TT-HHHHHHHH-TTS---TT-EEEEET-TTTHHHHHHHH-TTSEEEEEES-HHHHHHHHHHHHHHT-TTEEEEE--GGGGGGG---EEEEEEES-GGGSS-HHHHHHHHHHTEEEEEEEEEEEEBTGGGHHHHHHHHHHHHTT--SSHHHHHHHHHHHHTS-TT-HHHHHH--HHHHHHHHSS-----B-HHHHHHHHHHTTEEEEEES--GGGS--TTTSTT-HHHHHHHHS-HHHHHHHHHHH--S--EEEEEEEETTS-GGGT---TTSGGGGG-EEEE-TT-EEETTEEEETTEEE---HHHHHHHTT--SSS-HHHHHHHHH---HHHHHHHHHHHHHHHHTTTSEEEEPP-/--SSPPPS-HHHHHHH---TT-HHHHHHHH-TTS---TT-EEEEET-TTTHHHHHHHH-TTSEEEEEES-HHHHHHHHHHHHHHT-TTEEEEE--GGGGGGG---EEEEEEES-GGGSS-HHHHHHHHHTTEEEEEEEEEEEEBTGGGHHHHHHHHHHHHTT--SSHHHHHHHHHHHHHS-TT-THHHHHHH-TTTTSHHHHHHHHSS-PPP-B-HHHHHHHHHHTTEEEEEES--GGGS--TTTSTT-HHHHHHTTS-HHHHHHHHHHH--S--EEEEEEEETTS-GGGT---TTSGGGGG-EEEEPTT-EEETTEEEETTEEE---HHHHHHHTT--SSS-HHHHHHHHHT----HHHHHHHHHHHHHHHHTTTSEEEEPP-

Nearest PDB structures (foldseek):
  8hkr-assembly1_B  TM=1.003E+00  e=1.255E-74  Mycobacterium tuberculosis H37Rv
  8hkr-assembly1_A  TM=1.002E+00  e=2.972E-72  Mycobacterium tuberculosis H37Rv
  5dnk-assembly1_B  TM=7.137E-01  e=9.250E-16  Rickettsia prowazekii str. Madrid E
  3mgg-assembly1_A  TM=4.811E-01  e=3.628E-08  Methanosarcina mazei
  6ect-assembly1_A  TM=6.218E-01  e=1.224E-06  Stigmatella aurantiaca

B-factor: mean 70.96, std 14.31, range [47.87, 131.34]

Organism: Mycobacterium tuberculosis (strain ATCC 25618 / H37Rv) (NCBI:txid83332)

Solvent-accessible surface area: 32799 Å² total; per-residue (Å²): 168,120,100,63,94,61,138,42,25,70,52,0,104,63,58,34,118,60,61,48,38,108,2,1,0,53,67,1,38,39,20,0,12,1,14,54,130,71,124,69,99,12,37,0,0,0,0,14,3,14,0,9,20,0,0,3,0,0,30,38,3,126,65,1,126,1,5,0,1,20,128,38,161,71,4,17,101,26,0,74,103,0,48,104,105,22,51,1,98,17,3,67,36,58,75,24,41,8,83,85,0,78,104,20,69,101,61,4,30,0,0,0,0,34,18,24,0,14,119,30,117,71,20,132,41,0,0,43,40,0,9,136,5,4,79,117,31,0,0,0,0,0,29,0,27,1,90,44,9,4,25,2,4,51,10,0,0,30,0,1,90,57,30,67,31,27,39,78,96,65,6,9,135,35,0,91,50,2,21,77,45,9,36,122,70,1,26,0,72,56,71,83,148,121,53,22,36,30,5,13,25,7,13,53,34,90,14,123,14,8,24,0,62,72,0,16,80,4,0,57,64,11,36,2,37,25,28,12,4,1,54,7,24,18,5,12,1,56,39,25,91,53,83,153,10,106,1,22,59,30,0,61,113,35,95,100,46,104,7,10,13,0,10,12,15,10,30,10,73,41,16,43,1,18,0,6,0,0,70,149,81,2,41,135,135,16,15,58,41,61,8,90,64,113,54,0,19,63,12,22,0,38,53,19,39,121,14,6,48,61,58,97,41,0,57,29,80,88,153,138,52,67,11,52,118,56,38,20,33,2,2,108,40,20,61,32,188,80,24,0,92,91,0,0,12,24,22,52,183,162,99,94,73,94,45,36,82,79,0,39,115,9,0,33,14,0,32,42,12,13,0,0,5,1,12,12,89,132,165,63,98,55,131,38,23,70,53,0,107,64,59,43,119,63,56,52,39,106,2,1,0,55,72,1,40,44,21,0,14,2,18,41,131,71,122,67,102,14,36,0,0,0,0,14,4,12,0,10,19,0,0,3,0,0,27,33,3,123,70,1,102,1,7,0,1,21,132,40,126,72,4,2,77,23,0,72,102,0,51,104,108,22,51,0,99,28,1,72,34,53,88,24,38,7,89,87,1,56,105,27,68,95,64,3,32,0,0,0,0,34,18,23,0,14,107,26,112,68,22,124,42,0,0,63,49,0,17,143,5,4,82,156,45,1,0,0,0,0,26,0,23,1,89,47,10,4,28,2,6,47,9,0,4,26,0,1,91,73,30,67,30,26,65,77,109,61,6,7,134,32,0,78,50,1,12,78,42,9,34,122,63,3,36,0,69,46,35,30,98,147,24,206,86,14,76,53,57,15,11,0,9,20,16,3,12,119,34,174,15,124,14,10,21,0,61,67,0,16,80,6,0,72,56,11,22,5,32,26,29,13,2,1,51,7,25,18,4,17,2,54,41,24,90,51,86,153,10,100,1,22,59,26,0,64,114,32,93,110,46,68,10,14,9,0,11,11,14,9,30,11,41,40,14,42,1,17,0,7,0,0,60,168,79,1,58,115,134,20,15,66,47,64,7,86,59,119,53,0,18,64,11,24,0,35,62,21,40,122,13,6,46,56,57,97,46,0,54,27,77,87,153,135,52,67,12,52,119,57,36,22,31,2,2,108,43,19,83,24,103,79,23,0,92,93,0,0,12,25,21,43,182,160,132,47,64,88,74,87,20,34,78,77,0,33,99,10,0,33,14,0,34,39,11,14,0,0,8,2,10,12,93,132

Radius of gyration: 31.9 Å; Cα contacts (8 Å, |Δi|>4): 1402; chains: 2; bounding box: 91×80×74 Å

Sequence (762 aa):
HRWLYPHPIADLEAWTTANWEWFDPVHSHRILWPDREYRPDLDILIAGCGTNQAAIFAFTNRAAKVVAIDISRPALDHQQYLKDKHGLANLELHLLPIEELATLGRDFDLVVSTGVLHHLADPRAGMKELAHCLRRDGVVAAMLYGKYGRIGVELLGSVFRDLGLGQDDASIKLAKEAISLLPTYHPLRNYLTSDSALVDTFLHGRQRSYTVEECVDLVTSAGLVFQGWFHKAPYYPHDFFVPNSEFYAAVNTLPEVKAWSVMERLETLNATHLFMACRRDRPKEQYTIDFSTVAALDYVPLMRTRCGVSGTDMFWPGWRMAPSPAQLAFLQQVDGRRTIREIAGCVARTSLADLEEFGRKLFQSLWRLDFVAVALPAWLYPHPIADLEAWTTANWEWFDPVHSHRILWPDREYRPDLDILIAGCGTNQAAIFAFTNRAAKVVAIDISRPALDHQQYLKDKHGLANLELHLLPIEELATLGRDFDLVVSTGVLHHLADPRAGMKELAHCLRRDGVVAAMLYGKYGRIGVELLGSVFRDLGLGQDDASIKLAKEAISLLPTYHPLRNYLTKARDLLSDSALVDTFLHGRQRSYTVEECVDLVTSAGLVFQGWFHKAPYYPHDFFVPNSEFYAAVNTLPEVKAWSVMERLETLNATHLFMACRRDRPKEQYTIDFSTVAALDYVPLMRTRCGVSGTDMFWPGWRMAPSPAQLAFLQQVDGRRTIREIAGCVARTGGSLADLEEFGRKLFQSLWRLDFVAVALPA